Protein AF-0000000084986770 (afdb_homodimer)

Nearest PDB structures (foldseek):
  6k0w-assembly1_D  TM=6.424E-01  e=1.801E-16  Helicobacter pylori 26695
  6k0w-assembly2_A  TM=5.191E-01  e=4.218E-20  Helicobacter pylori 26695
  4zcf-assembly1_B  TM=5.330E-01  e=3.268E-19  Escherichia coli
  7dsu-assembly1_B  TM=6.074E-01  e=6.115E-17  Mycoplasmopsis bovis
  6k0w-assembly2_C  TM=5.491E-01  e=3.367E-16  Helicobacter pylori 26695

pLDDT: mean 84.01, std 16.15, range [20.0, 98.94]

Sequence (1346 aa):
MTPEQRQRIIEILLSGGEVAPEWSRILFPPEKREYELVYQGKEREEDIIANTLAVPLQPVRTFNKNGVTWHNKLIFGDNLQAMKTLLEMKRRGELCNADGTSGIRLVYIDPPFATRQEFQGAQDQKAYQDKIYGATFIEFLRKRLILIRDLLSDNGLLYVHLDYRKSHYIKVILDEIFGEQNFMNEVAWCYGERELATRHWNRKHDNILVYAKNFKSDQHVFNWKEAAGQYSQGTLAKYEHIDEDGRKFQLRGRNVKGSPWRGKHGIPLDVEAANPEWVYRDYFDTKEGIRPRDWWSDIPFLNRASSDRYDYPSAKNPALLNRIIKVSSNIGDLVMDAFAGSGTTCAVAEKLNRRWIGIDCGKLAIYTIQKRMLNLSEKGKALKAKPFTLYNAGLYDFARLKELPWSDWRRFALTLFSCQSAPQRIGGIQFDGTLKASPVIIFDHRKGNGATVSEETLRSIHEAAGSKVGTRIFIIAPAMAFDFQQDYIQIGEVRYYALRVPYSIIHELHQRDFLALKQPTDEMAVNDTVDAVGFDFIKTPELEYAVGRGNPEGELLEQAFIRIDTFFSEAAVREPMRKRGNRETLSMVMLDYDYDAENDVFDLDEVFYAEAIEGAAWEVRFPANRPGEKVMAVFLDIYGNEARVVIPAAHFALEKLEKRNGSPIAKTEAKRAMTPEQRQRIIEILLSGGEVAPEWSRILFPPEKREYELVYQGKEREEDIIANTLAVPLQPVRTFNKNGVTWHNKLIFGDNLQAMKTLLEMKRRGELCNADGTSGIRLVYIDPPFATRQEFQGAQDQKAYQDKIYGATFIEFLRKRLILIRDLLSDNGLLYVHLDYRKSHYIKVILDEIFGEQNFMNEVAWCYGERELATRHWNRKHDNILVYAKNFKSDQHVFNWKEAAGQYSQGTLAKYEHIDEDGRKFQLRGRNVKGSPWRGKHGIPLDVEAANPEWVYRDYFDTKEGIRPRDWWSDIPFLNRASSDRYDYPSAKNPALLNRIIKVSSNIGDLVMDAFAGSGTTCAVAEKLNRRWIGIDCGKLAIYTIQKRMLNLSEKGKALKAKPFTLYNAGLYDFARLKELPWSDWRRFALTLFSCQSAPQRIGGIQFDGTLKASPVIIFDHRKGNGATVSEETLRSIHEAAGSKVGTRIFIIAPAMAFDFQQDYIQIGEVRYYALRVPYSIIHELHQRDFLALKQPTDEMAVNDTVDAVGFDFIKTPELEYAVGRGNPEGELLEQAFIRIDTFFSEAAVREPMRKRGNRETLSMVMLDYDYDAENDVFDLDEVFYAEAIEGAAWEVRFPANRPGEKVMAVFLDIYGNEARVVIPAAHFALEKLEKRNGSPIAKTEAKRA

Organism: Nitrosospira multiformis (strain ATCC 25196 / NCIMB 11849 / C 71) (NCBI:txid323848)

Secondary structure (DSSP, 8-state):
--HHHHHHHHHHHHTTPPPPTHHHHHHS---S-SEEEEETTPPPHHHHHHHSPPPP-EEEEEES--S-S--EEEEEE-HHHHHHHHHHHHHTT--B-TTS-BSEEEEEE-PPP---S----SSS---------THHHHHHHHHHHHHHHHHEEEEEEEEEEE-TTTHHHHHHHHHHHH-GGGEEEEEEEE-------SSS-B--EEEEEEEESSGGGT-S---GGGGPBPPPHHHHHH--EE-TTS-EEEEEE---TT-TTTT-SS--THHHHH-GGGEEEEEGGG---BPPBSEE-SSPPPPTT-GGGTT-TTPPPHHHHHHHHHHH--TT-EEEETT-TT-HHHHHHHHTT-EEEEEES-HHHHHHHHHHHHT-EETTEE-PPPPEEEEEESEE-HHHHTTS-HHHHHHHHHHHTT-EEEEEEETTEEEEEEETTEEEEE--TTSTTT--B-HHHHHHHIIIIITTS-SEEEEEEEGGGBS--SSEEEETTEEEEEEEES----TTT-SS--B-----SSGGGTT-----BS-EE--PPEEEEEEEEE--TT-SS-EEEEEEEEEE---SS---S----TTTTEEEEEEETT-BTTTTB----EEEEHHHHHHTTTEEEEETTS--SEEEEEEEETTS-EEEEEEETHHHHSS-EEEESSS----------/--HHHHHHHHHHHHTTPPPPTHHHHHHS---S-SEEEEETTPPPHHHHHHHSPPPP-EEEEEES--S-S--EEEEEE-HHHHHHHHHHHHHTT--B-TTS-BSEEEEEE-PPP---S----SS----------THHHHHHHHHHHHHHHHHEEEEEEEEEEE-TTTHHHHHHHHHHHH-GGGEEEEEEEE-------SSS-B--EEEEEEEESSGGGT-S---GGGGPBPPPHHHHHH--EE-TTS-EEEEEE---TT-TTTT-SS--THHHHH-GGGEEEEEGGG---BPPBSEE-SSPPPPTT-GGGTT-TTPPPHHHHHHHHHHH--TT-EEEETT-TT-HHHHHHHHTT-EEEEEES-HHHHHHHHHHHHT-EETTEE-PPPPEEEEEESEE-HHHHTTS-HHHHHHHHHHHTT-EEEEEEETTEEEEEEETTEEEEE--TTSTTT--B-HHHHHHHIIIIITTS-SEEEEEEEGGGBS--SSEEEETTEEEEEEEES----TTT-SS--B-----SSGGGTT-----BS-EE--PPEEEEEEEEE--TT-SS-EEEEEEEEEE---SS---S----TTTTEEEEEEETT-BTTTTB----EEEEHHHHHHTTTEEEEETTS--SEEEEEEEETTS-EEEEEEEGGGGTSS-EEEESSS----------

Foldseek 3Di:
DDPVLVVVVVVCVVVVHDDDPVCCCVVCVDPPPPDDDDDPPADDLVCLLVQQAAADWAFDDKPPDDPDDDFFEEEAAQLLNPLSNLLVCLVVLNAAFPVGFTAFAEEEEEAFAQDDPPPPDDDDDPPPPVFQHDPSVLNLVLSNVLSNLSRHTQQHKYKYKYFDPCVVVNVSSNCVRQNPVQWDDKFKEFADDDADDDPDDGRGIIIITMGHSDVPVVRFFFAQLLVFAADDPVVVVLQPDADPVRWTWWKAFDCDPPDPRHGHTRDDPVCCVVPVVGIDTGTPVPDSHHGDDRYHHPQYADDCPDVQCLNFPRDGGLVVLLSVDVGGHDARGEYEYSDCGLNSNVLSCQVRNYRYYYYDNAPVNSLNNVLCQPAPDDPRHGDHGHMHTYIYTFAAAVVVLLVDPPVVNLVSQCSQLVFDQDWDDALNDIFGTDDPNFTEAEDDCPPDDLAADEPVVVVVVCVRGVVPTDQEYEYEDAPVRYPDDDQWDDDPSHTYGYQHPVGDDPCVRRVDAFAFAFYAQDSVCRSGDTDTGHHFYADAWWWKKKWAKDADVPRPAIKIKIATDFTDDDTPRDDDDDRQDTLRFWAKKFKDQEQDPPVRRRNTDDIGGSVNCVVVNRMDIDGLPSHDQKMKMWTATGRGHTDIDIDGSVSHHDHIDIDTPDDDPDDDDDPPD/DDPVLVVVVVVCVVVVHDDDPVCCCVVCVPPPDPDDDDDPPADDLVCLLVQQAAADWAFDDKPPDDPDPDFFEEEAAQLLNPLSNLLVCLVVLNAAFPVGFTAFAEEEEEAFAQDDPPPPDDDDDPPPPVFQHDPSVLNLVLSNVLSNLSRHTQQHKYKYKYFDPCVVVNVSSNCVRQNPVQWDDKFKEFADDDADDDPDDGRGIIIITMGHSDVPVVRFFFAQLLVFAADDPVVVVLQVDADPVRWTWWKAFDCDPPDPRHGHTRDDPVCCVVPVVGIDTGTPVPDSHHGDDRYHHPQYADDCPDVQCLNFPRDGGLVVLLSVDVGGHAARGEYEYSDCGLNSNVLSCQVRNYRYYYYDNAPVNSLNNVLCQPQPDDPRHGDHGDMHTYIYTFAAAVVVLLVDPPVVNLVSQCSQLVFDQDWDDALNDTFGTDDPNFTEAEDNCPPDDLAADEPVVVVVVCVRGVVPTDQEYEYEDAPVRYPDDDQWDDDPSHTYGYQHPVGDDPVVRRVDAFAFAFYAQDSVCRSGDTDTGHHFYADAWWWKKKWAKDADVPRPAIKIKIATDFTDDDTPRCDDDDRQDTLRFWAKKFKDQEQDPVVRRRNTDDMGGSVNCVVVNRMDIDGLPSHDQKMKMWTATGRGHTDIDIDGSVSHHDHIQIDTSDDRPPPPPDDPD

Solvent-accessible surface area (backbone atoms only — not comparable to full-atom values): 74002 Å² total; per-residue (Å²): 118,50,73,66,52,49,52,48,50,44,50,35,59,73,69,66,48,84,64,58,67,74,48,42,51,61,61,37,53,71,62,90,61,56,63,46,81,45,44,70,85,68,71,56,68,69,53,52,64,69,66,53,59,38,34,45,72,43,80,73,49,72,42,61,80,78,83,65,86,77,55,32,39,39,35,42,21,38,46,61,30,43,48,45,32,49,43,54,36,33,75,72,63,74,31,52,25,64,87,63,49,54,23,31,32,25,38,43,35,52,64,57,76,73,59,79,78,67,80,65,73,88,91,70,90,66,79,70,70,77,68,54,39,71,37,50,34,53,45,58,49,48,58,43,49,53,52,48,62,70,36,34,12,68,44,10,39,38,39,41,44,33,52,82,88,52,42,40,60,50,47,55,48,46,29,70,71,58,33,65,80,16,56,66,42,68,29,38,45,29,41,75,75,90,54,78,50,61,77,51,56,22,87,35,57,34,42,30,43,31,34,28,64,37,45,85,72,68,62,46,53,45,38,45,70,74,52,35,37,78,75,51,70,71,58,56,58,44,40,70,44,64,50,99,86,67,47,39,22,24,33,29,27,35,91,44,88,88,47,93,43,43,74,38,71,64,46,62,72,68,46,47,77,74,39,50,86,46,39,44,80,49,53,54,88,76,57,76,54,39,47,34,55,25,59,41,70,85,57,60,64,62,56,91,83,40,72,81,28,68,89,34,88,84,36,65,41,57,68,58,50,44,49,53,48,51,22,35,44,54,70,46,20,29,36,36,20,60,42,25,50,52,23,48,62,50,52,45,32,48,76,62,47,25,39,36,37,33,19,28,61,38,66,68,31,52,43,38,26,51,38,46,46,74,62,30,63,57,97,87,36,82,40,81,54,73,31,30,30,38,24,29,24,37,55,37,56,60,76,60,50,71,68,41,54,66,71,56,37,52,52,41,53,32,29,63,69,65,33,46,85,50,69,45,73,48,60,85,41,74,30,47,16,27,45,96,88,24,47,24,34,69,58,66,75,75,59,74,89,81,63,53,54,34,73,64,54,49,49,53,48,36,75,44,26,41,89,78,47,68,55,44,38,39,36,36,32,47,49,86,34,42,73,65,87,60,60,53,49,74,58,91,76,28,35,39,33,55,48,33,45,78,75,65,88,51,71,92,75,44,94,61,79,58,34,74,52,65,39,42,37,42,79,85,42,65,54,56,86,69,83,44,33,72,66,42,57,64,48,68,38,48,49,26,35,31,32,17,54,50,56,58,90,91,48,91,59,60,24,24,36,42,33,61,74,39,35,42,72,73,69,77,53,78,59,84,81,72,81,75,55,80,49,63,44,44,6,32,38,37,32,15,38,64,42,43,74,89,75,68,52,84,49,71,71,47,76,46,34,31,57,63,24,56,76,44,79,31,32,50,71,45,62,56,82,63,52,48,67,26,27,32,40,36,43,29,29,29,65,70,27,54,34,78,44,78,42,54,39,69,51,34,78,36,74,83,44,81,47,52,78,72,81,85,84,80,86,77,90,80,82,85,128,118,50,73,66,54,50,52,49,50,44,50,37,59,71,68,67,50,86,62,57,68,72,48,42,52,60,60,38,54,70,61,93,60,56,64,46,82,45,44,70,86,68,72,55,68,69,52,52,64,69,67,53,59,39,35,46,73,43,78,73,49,72,44,61,79,78,82,66,86,75,54,31,39,39,35,41,22,39,44,60,30,42,47,45,31,49,43,52,36,35,75,71,63,73,30,52,25,64,87,63,49,54,22,30,32,26,37,44,37,52,63,56,76,73,59,76,78,67,80,66,72,88,90,72,90,64,78,70,69,79,69,53,38,73,36,50,36,52,45,58,51,48,59,42,50,53,53,47,60,70,34,36,14,69,45,9,40,38,38,42,42,33,52,82,86,52,42,39,62,50,48,56,49,45,30,69,71,57,33,66,80,15,58,66,44,68,30,38,46,30,41,74,77,89,55,76,50,63,78,51,58,22,86,36,57,34,43,29,43,29,34,27,65,36,45,86,72,68,61,45,52,44,38,45,70,74,53,35,38,78,75,49,72,72,59,55,58,47,41,68,44,63,51,99,86,67,48,40,20,22,33,27,26,34,91,45,88,87,48,92,43,44,74,38,70,64,47,63,70,67,46,45,77,73,40,50,86,46,39,46,79,49,53,53,89,75,58,76,54,38,45,32,56,24,61,40,68,88,56,61,63,62,55,90,84,39,74,81,28,68,88,34,87,84,37,62,41,56,67,57,49,44,48,53,49,51,22,36,44,54,71,46,20,30,36,35,21,62,44,28,49,53,24,48,62,51,51,44,31,49,76,61,47,24,38,35,38,34,20,28,60,38,66,67,30,52,43,38,26,52,37,47,45,75,61,30,62,56,97,86,36,81,40,82,53,73,29,30,30,39,23,30,25,36,54,38,58,60,77,60,50,72,65,41,54,65,72,56,36,51,50,41,53,32,30,62,69,66,33,45,85,50,68,46,72,45,59,86,39,74,30,48,18,27,46,96,88,24,46,23,32,69,59,66,75,74,58,72,90,82,62,54,52,36,72,65,53,49,49,53,48,35,74,44,26,42,87,78,48,69,55,44,37,39,36,37,33,46,50,88,34,40,75,64,86,62,61,53,50,75,58,89,78,27,34,39,33,55,46,33,46,76,74,65,88,51,70,91,76,44,90,62,79,59,34,73,50,64,42,42,38,42,80,85,41,66,55,54,86,68,83,46,33,72,65,43,55,64,47,68,37,46,46,26,34,30,31,17,54,50,56,58,93,89,48,89,59,60,23,25,36,42,32,59,74,39,36,44,72,72,71,76,54,79,59,84,81,71,83,76,55,80,48,64,44,44,6,31,40,37,31,14,38,64,42,43,74,89,75,67,53,84,48,70,70,45,78,44,34,30,57,61,24,57,74,45,79,31,32,51,71,45,60,57,81,62,52,48,68,26,27,32,39,38,42,28,30,29,63,70,28,53,31,76,45,79,40,54,39,70,53,34,76,37,73,82,44,81,45,49,80,74,77,82,83,78,79,74,77,80,70,91,116

Structure (mmCIF, N/CA/C/O backbone):
data_AF-0000000084986770-model_v1
#
loop_
_entity.id
_entity.type
_entity.pdbx_description
1 polymer 'site-specific DNA-methyltransferase (adenine-specific)'
#
loop_
_atom_site.group_PDB
_atom_site.id
_atom_site.type_symbol
_atom_site.label_atom_id
_atom_site.label_alt_id
_atom_site.label_comp_id
_atom_site.label_asym_id
_atom_site.label_entity_id
_atom_site.label_seq_id
_atom_site.pdbx_PDB_ins_code
_atom_site.Cartn_x
_atom_site.Cartn_y
_atom_site.Cartn_z
_atom_site.occupancy
_atom_site.B_iso_or_equiv
_atom_site.auth_seq_id
_atom_site.auth_comp_id
_atom_site.auth_asym_id
_atom_site.auth_atom_id
_atom_site.pdbx_PDB_model_num
ATOM 1 N N . MET A 1 1 ? -18.609 18.75 -25.812 1 57.44 1 MET A N 1
ATOM 2 C CA . MET A 1 1 ? -17.781 19.594 -26.672 1 57.44 1 MET A CA 1
ATOM 3 C C . MET A 1 1 ? -18.609 20.719 -27.281 1 57.44 1 MET A C 1
ATOM 5 O O . MET A 1 1 ? -19.703 20.484 -27.812 1 57.44 1 MET A O 1
ATOM 9 N N . THR A 1 2 ? -18.141 21.875 -27.078 1 67.69 2 THR A N 1
ATOM 10 C CA . THR A 1 2 ? -18.844 23 -27.688 1 67.69 2 THR A CA 1
ATOM 11 C C . THR A 1 2 ? -18.641 23.016 -29.188 1 67.69 2 THR A C 1
ATOM 13 O O . THR A 1 2 ? -17.688 22.422 -29.703 1 67.69 2 THR A O 1
ATOM 16 N N . PRO A 1 3 ? -19.609 23.656 -29.844 1 71.38 3 PRO A N 1
ATOM 17 C CA . PRO A 1 3 ? -19.438 23.781 -31.297 1 71.38 3 PRO A CA 1
ATOM 18 C C . PRO A 1 3 ? -18.125 24.453 -31.688 1 71.38 3 PRO A C 1
ATOM 20 O O . PRO A 1 3 ? -17.516 24.078 -32.688 1 71.38 3 PRO A O 1
ATOM 23 N N . GLU A 1 4 ? -17.719 25.266 -30.953 1 71.31 4 GLU A N 1
ATOM 24 C CA . GLU A 1 4 ? -16.453 25.938 -31.203 1 71.31 4 GLU A CA 1
ATOM 25 C C . GLU A 1 4 ? -15.273 24.984 -30.969 1 71.31 4 GLU A C 1
ATOM 27 O O . GLU A 1 4 ? -14.328 24.969 -31.766 1 71.31 4 GLU A O 1
ATOM 32 N N . GLN A 1 5 ? -15.375 24.156 -29.953 1 71.94 5 GLN A N 1
ATOM 33 C CA . GLN A 1 5 ? -14.352 23.156 -29.672 1 71.94 5 GLN A CA 1
ATOM 34 C C . GLN A 1 5 ? -14.289 22.109 -30.781 1 71.94 5 GLN A C 1
ATOM 36 O O . GLN A 1 5 ? -13.203 21.703 -31.203 1 71.94 5 GLN A O 1
ATOM 41 N N . ARG A 1 6 ? -15.477 21.812 -31.125 1 75.62 6 ARG A N 1
ATOM 42 C CA . ARG A 1 6 ? -15.594 20.828 -32.219 1 75.62 6 ARG A CA 1
ATOM 43 C C . ARG A 1 6 ? -14.953 21.359 -33.5 1 75.62 6 ARG A C 1
ATOM 45 O O . ARG A 1 6 ? -14.195 20.641 -34.156 1 75.62 6 ARG A O 1
ATOM 52 N N . GLN A 1 7 ? -15.273 22.594 -33.844 1 77.06 7 GLN A N 1
ATOM 53 C CA . GLN A 1 7 ? -14.695 23.219 -35.031 1 77.06 7 GLN A CA 1
ATOM 54 C C . GLN A 1 7 ? -13.18 23.344 -34.906 1 77.06 7 GLN A C 1
ATOM 56 O O . GLN A 1 7 ? -12.445 23.094 -35.844 1 77.06 7 GLN A O 1
ATOM 61 N N . ARG A 1 8 ? -12.734 23.578 -33.75 1 78.31 8 ARG A N 1
ATOM 62 C CA . ARG A 1 8 ? -11.305 23.781 -33.531 1 78.31 8 ARG A CA 1
ATOM 63 C C . ARG A 1 8 ? -10.547 22.469 -33.656 1 78.31 8 ARG A C 1
ATOM 65 O O . ARG A 1 8 ? -9.484 22.422 -34.281 1 78.31 8 ARG A O 1
ATOM 72 N N . ILE A 1 9 ? -11.117 21.469 -33.125 1 77.62 9 ILE A N 1
ATOM 73 C CA . ILE A 1 9 ? -10.383 20.203 -33.188 1 77.62 9 ILE A CA 1
ATOM 74 C C . ILE A 1 9 ? -10.43 19.672 -34.625 1 77.62 9 ILE A C 1
ATOM 76 O O . ILE A 1 9 ? -9.453 19.094 -35.125 1 77.62 9 ILE A O 1
ATOM 80 N N . ILE A 1 10 ? -11.469 19.906 -35.281 1 77.94 10 ILE A N 1
ATOM 81 C CA . ILE A 1 10 ? -11.57 19.5 -36.688 1 77.94 10 ILE A CA 1
ATOM 82 C C . ILE A 1 10 ? -10.547 20.281 -37.5 1 77.94 10 ILE A C 1
ATOM 84 O O . ILE A 1 10 ? -9.867 19.688 -38.375 1 77.94 10 ILE A O 1
ATOM 88 N N . GLU A 1 11 ? -10.383 21.484 -37.219 1 78.56 11 GLU A N 1
ATOM 89 C CA . GLU A 1 11 ? -9.398 22.297 -37.938 1 78.56 11 GLU A CA 1
ATOM 90 C C . GLU A 1 11 ? -7.98 21.812 -37.688 1 78.56 11 GLU A C 1
ATOM 92 O O . GLU A 1 11 ? -7.16 21.75 -38.594 1 78.56 11 GLU A O 1
ATOM 97 N N . ILE A 1 12 ? -7.742 21.438 -36.406 1 78.5 12 ILE A N 1
ATOM 98 C CA . ILE A 1 12 ? -6.43 20.906 -36.062 1 78.5 12 ILE A CA 1
ATOM 99 C C . ILE A 1 12 ? -6.168 19.609 -36.812 1 78.5 12 ILE A C 1
ATOM 101 O O . ILE A 1 12 ? -5.09 19.422 -37.375 1 78.5 12 ILE A O 1
ATOM 105 N N . LEU A 1 13 ? -7.148 18.766 -36.875 1 77 13 LEU A N 1
ATOM 106 C CA . LEU A 1 13 ? -7.02 17.453 -37.5 1 77 13 LEU A CA 1
ATOM 107 C C . LEU A 1 13 ? -6.898 17.594 -39 1 77 13 LEU A C 1
ATOM 109 O O . LEU A 1 13 ? -6.125 16.859 -39.625 1 77 13 LEU A O 1
ATOM 113 N N . LEU A 1 14 ? -7.512 18.562 -39.562 1 75.69 14 LEU A N 1
ATOM 114 C CA . LEU A 1 14 ? -7.465 18.797 -41 1 75.69 14 LEU A CA 1
ATOM 115 C C . LEU A 1 14 ? -6.117 19.391 -41.438 1 75.69 14 LEU A C 1
ATOM 117 O O . LEU A 1 14 ? -5.605 19.078 -42.5 1 75.69 14 LEU A O 1
ATOM 121 N N . SER A 1 15 ? -5.621 20.109 -40.562 1 73.81 15 SER A N 1
ATOM 122 C CA . SER A 1 15 ? -4.352 20.766 -40.875 1 73.81 15 SER A CA 1
ATOM 123 C C . SER A 1 15 ? -3.172 19.844 -40.562 1 73.81 15 SER A C 1
ATOM 125 O O . SER A 1 15 ? -2.023 20.188 -40.844 1 73.81 15 SER A O 1
ATOM 127 N N . GLY A 1 16 ? -3.48 18.781 -40 1 70.81 16 GLY A N 1
ATOM 128 C CA . GLY A 1 16 ? -2.43 17.844 -39.625 1 70.81 16 GLY A CA 1
ATOM 129 C C . GLY A 1 16 ? -1.653 18.25 -38.406 1 70.81 16 GLY A C 1
ATOM 130 O O . GLY A 1 16 ? -0.498 17.859 -38.219 1 70.81 16 GLY A O 1
ATOM 131 N N . GLY A 1 17 ? -2.193 19.125 -37.688 1 65.69 17 GLY A N 1
ATOM 132 C CA . GLY A 1 17 ? -1.524 19.609 -36.469 1 65.69 17 GLY A CA 1
ATOM 133 C C . GLY A 1 17 ? -1.615 18.656 -35.312 1 65.69 17 GLY A C 1
ATOM 134 O O . GLY A 1 17 ? -2.41 17.703 -35.344 1 65.69 17 GLY A O 1
ATOM 135 N N . GLU A 1 18 ? -0.761 18.875 -34.219 1 66.38 18 GLU A N 1
ATOM 136 C CA . GLU A 1 18 ? -0.762 18.062 -33.031 1 66.38 18 GLU A CA 1
ATOM 137 C C . GLU A 1 18 ? -1.895 18.484 -32.094 1 66.38 18 GLU A C 1
ATOM 139 O O . GLU A 1 18 ? -2.104 19.672 -31.844 1 66.38 18 GLU A O 1
ATOM 144 N N . VAL A 1 19 ? -2.777 17.438 -31.844 1 69.44 19 VAL A N 1
ATOM 145 C CA . VAL A 1 19 ? -3.848 17.703 -30.891 1 69.44 19 VAL A CA 1
ATOM 146 C C . VAL A 1 19 ? -3.268 17.797 -29.469 1 69.44 19 VAL A C 1
ATOM 148 O O . VAL A 1 19 ? -2.625 16.844 -29 1 69.44 19 VAL A O 1
ATOM 151 N N . ALA A 1 20 ? -3.467 18.859 -28.875 1 64.25 20 ALA A N 1
ATOM 152 C CA . ALA A 1 20 ? -2.957 19.078 -27.516 1 64.25 20 ALA A CA 1
ATOM 153 C C . ALA A 1 20 ? -3.588 18.109 -26.531 1 64.25 20 ALA A C 1
ATOM 155 O O . ALA A 1 20 ? -4.746 17.719 -26.688 1 64.25 20 ALA A O 1
ATOM 156 N N . PRO A 1 21 ? -2.891 17.641 -25.531 1 58.56 21 PRO A N 1
ATOM 157 C CA . PRO A 1 21 ? -3.375 16.625 -24.578 1 58.56 21 PRO A CA 1
ATOM 158 C C . PRO A 1 21 ? -4.641 17.062 -23.859 1 58.56 21 PRO A C 1
ATOM 160 O O . PRO A 1 21 ? -5.441 16.219 -23.438 1 58.56 21 PRO A O 1
ATOM 163 N N . GLU A 1 22 ? -4.855 18.312 -23.797 1 59.66 22 GLU A N 1
ATOM 164 C CA . GLU A 1 22 ? -6.039 18.828 -23.125 1 59.66 22 GLU A CA 1
ATOM 165 C C . GLU A 1 22 ? -7.32 18.391 -23.828 1 59.66 22 GLU A C 1
ATOM 167 O O . GLU A 1 22 ? -8.375 18.266 -23.203 1 59.66 22 GLU A O 1
ATOM 172 N N . TRP A 1 23 ? -7.199 18.141 -25.078 1 63.34 23 TRP A N 1
ATOM 173 C CA . TRP A 1 23 ? -8.359 17.75 -25.875 1 63.34 23 TRP A CA 1
ATOM 174 C C . TRP A 1 23 ? -8.797 16.328 -25.531 1 63.34 23 TRP A C 1
ATOM 176 O O . TRP A 1 23 ? -9.938 15.953 -25.797 1 63.34 23 TRP A O 1
ATOM 186 N N . SER A 1 24 ? -7.938 15.523 -25.062 1 61.16 24 SER A N 1
ATOM 187 C CA . SER A 1 24 ? -8.281 14.156 -24.719 1 61.16 24 SER A CA 1
ATOM 188 C C . SER A 1 24 ? -9.461 14.117 -23.734 1 61.16 24 SER A C 1
ATOM 190 O O . SER A 1 24 ? -10.391 13.32 -23.922 1 61.16 24 SER A O 1
ATOM 192 N N . ARG A 1 25 ? -9.43 14.984 -22.844 1 55.53 25 ARG A N 1
ATOM 193 C CA . ARG A 1 25 ? -10.492 15.031 -21.844 1 55.53 25 ARG A CA 1
ATOM 194 C C . ARG A 1 25 ? -11.789 15.547 -22.469 1 55.53 25 ARG A C 1
ATOM 196 O O . ARG A 1 25 ? -12.883 15.18 -22.031 1 55.53 25 ARG A O 1
ATOM 203 N N . ILE A 1 26 ? -11.664 16.406 -23.266 1 60.06 26 ILE A N 1
ATOM 204 C CA . ILE A 1 26 ? -12.82 17.016 -23.922 1 60.06 26 ILE A CA 1
ATOM 205 C C . ILE A 1 26 ? -13.469 15.992 -24.859 1 60.06 26 ILE A C 1
ATOM 207 O O . ILE A 1 26 ? -14.695 15.875 -24.891 1 60.06 26 ILE A O 1
ATOM 211 N N . LEU A 1 27 ? -12.641 15.266 -25.562 1 60.88 27 LEU A N 1
ATOM 212 C CA . LEU A 1 27 ? -13.117 14.312 -26.562 1 60.88 27 LEU A CA 1
ATOM 213 C C . LEU A 1 27 ? -13.562 13.016 -25.891 1 60.88 27 LEU A C 1
ATOM 215 O O . LEU A 1 27 ? -14.453 12.328 -26.406 1 60.88 27 LEU A O 1
ATOM 219 N N . PHE A 1 28 ? -12.891 12.617 -24.938 1 51.09 28 PHE A N 1
ATOM 220 C CA . PHE A 1 28 ? -13.141 11.375 -24.219 1 51.09 28 PHE A CA 1
ATOM 221 C C . PHE A 1 28 ? -13.359 11.633 -22.734 1 51.09 28 PHE A C 1
ATOM 223 O O . PHE A 1 28 ? -12.461 11.398 -21.922 1 51.09 28 PHE A O 1
ATOM 230 N N . PRO A 1 29 ? -14.43 12.234 -22.594 1 46.84 29 PRO A N 1
ATOM 231 C CA . PRO A 1 29 ? -14.672 12.445 -21.156 1 46.84 29 PRO A CA 1
ATOM 232 C C . PRO A 1 29 ? -14.617 11.148 -20.359 1 46.84 29 PRO A C 1
ATOM 234 O O . PRO A 1 29 ? -15.039 10.102 -20.844 1 46.84 29 PRO A O 1
ATOM 237 N N . PRO A 1 30 ? -13.617 11.047 -19.547 1 42.69 30 PRO A N 1
ATOM 238 C CA . PRO A 1 30 ? -13.531 9.789 -18.797 1 42.69 30 PRO A CA 1
ATOM 239 C C . PRO A 1 30 ? -14.906 9.211 -18.469 1 42.69 30 PRO A C 1
ATOM 241 O O . PRO A 1 30 ? -15.852 9.953 -18.219 1 42.69 30 PRO A O 1
ATOM 244 N N . GLU A 1 31 ? -15.211 8.156 -19.094 1 42.38 31 GLU A N 1
ATOM 245 C CA . GLU A 1 31 ? -16.375 7.516 -18.469 1 42.38 31 GLU A CA 1
ATOM 246 C C . GLU A 1 31 ? -16.375 7.73 -16.969 1 42.38 31 GLU A C 1
ATOM 248 O O . GLU A 1 31 ? -15.344 8.039 -16.359 1 42.38 31 GLU A O 1
ATOM 253 N N . LYS A 1 32 ? -17.5 7.555 -16.297 1 44.69 32 LYS A N 1
ATOM 254 C CA . LYS A 1 32 ? -17.938 7.867 -14.945 1 44.69 32 LYS A CA 1
ATOM 255 C C . LYS A 1 32 ? -16.906 7.441 -13.906 1 44.69 32 LYS A C 1
ATOM 257 O O . LYS A 1 32 ? -17.156 7.484 -12.703 1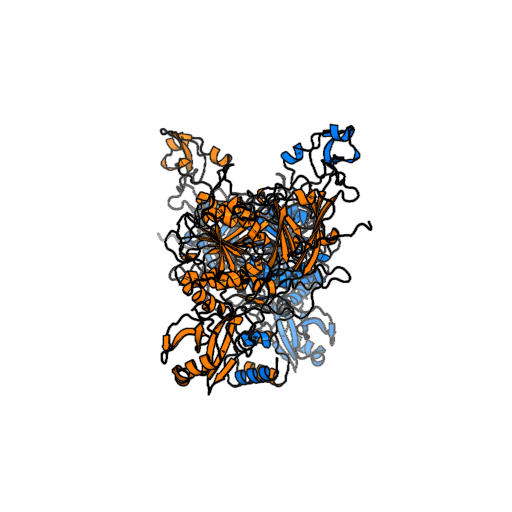 44.69 32 LYS A O 1
ATOM 262 N N . ARG A 1 33 ? -15.781 6.621 -14.461 1 55.03 33 ARG A N 1
ATOM 263 C CA . ARG A 1 33 ? -15 6.27 -13.281 1 55.03 33 ARG A CA 1
ATOM 264 C C . ARG A 1 33 ? -14.25 7.484 -12.734 1 55.03 33 ARG A C 1
ATOM 266 O O . ARG A 1 33 ? -13.75 8.305 -13.508 1 55.03 33 ARG A O 1
ATOM 273 N N . GLU A 1 34 ? -14.391 7.832 -11.445 1 64.62 34 GLU A N 1
ATOM 274 C CA . GLU A 1 34 ? -13.773 8.945 -10.727 1 64.62 34 GLU A CA 1
ATOM 275 C C . GLU A 1 34 ? -12.273 9.008 -10.977 1 64.62 34 GLU A C 1
ATOM 277 O O . GLU A 1 34 ? -11.719 10.086 -11.195 1 64.62 34 GLU A O 1
ATOM 282 N N . TYR A 1 35 ? -11.461 7.734 -11.164 1 80.56 35 TYR A N 1
ATOM 283 C CA . TYR A 1 35 ? -10.031 7.664 -11.469 1 80.56 35 TYR A CA 1
ATOM 284 C C . TYR A 1 35 ? -9.711 6.406 -12.258 1 80.56 35 TYR A C 1
ATOM 286 O O . TYR A 1 35 ? -10.391 5.387 -12.133 1 80.56 35 TYR A O 1
ATOM 294 N N . GLU A 1 36 ? -8.766 6.508 -13.258 1 84.88 36 GLU A N 1
ATOM 295 C CA . GLU A 1 36 ? -8.32 5.387 -14.078 1 84.88 36 GLU A CA 1
ATOM 296 C C . GLU A 1 36 ? -6.812 5.406 -14.273 1 84.88 36 GLU A C 1
ATOM 298 O O . GLU A 1 36 ? -6.223 6.469 -14.477 1 84.88 36 GLU A O 1
ATOM 303 N N . LEU A 1 37 ? -6.207 4.23 -14.07 1 91.12 37 LEU A N 1
ATOM 304 C CA . LEU A 1 37 ? -4.805 4.07 -14.438 1 91.12 37 LEU A CA 1
ATOM 305 C C . LEU A 1 37 ? -4.656 3.824 -15.938 1 91.12 37 LEU A C 1
ATOM 307 O O . LEU A 1 37 ? -5.164 2.83 -16.453 1 91.12 37 LEU A O 1
ATOM 311 N N . VAL A 1 38 ? -3.975 4.68 -16.656 1 86.06 38 VAL A N 1
ATOM 312 C CA . VAL A 1 38 ? -3.801 4.555 -18.094 1 86.06 38 VAL A CA 1
ATOM 313 C C . VAL A 1 38 ? -2.346 4.219 -18.422 1 86.06 38 VAL A C 1
ATOM 315 O O . VAL A 1 38 ? -1.43 4.723 -17.766 1 86.06 38 VAL A O 1
ATOM 318 N N . TYR A 1 39 ? -2.07 3.287 -19.297 1 84.44 39 TYR A N 1
ATOM 319 C CA . TYR A 1 39 ? -0.73 2.93 -19.734 1 84.44 39 TYR A CA 1
ATOM 320 C C . TYR A 1 39 ? -0.765 2.332 -21.141 1 84.44 39 TYR A C 1
ATOM 322 O O . TYR A 1 39 ? -1.823 1.919 -21.625 1 84.44 39 TYR A O 1
ATOM 330 N N . GLN A 1 40 ? 0.371 2.305 -21.734 1 77.62 40 GLN A N 1
ATOM 331 C CA . GLN A 1 40 ? 0.476 1.77 -23.094 1 77.62 40 GLN A CA 1
ATOM 332 C C . GLN A 1 40 ? 0.187 0.272 -23.109 1 77.62 40 GLN A C 1
ATOM 334 O O . GLN A 1 40 ? 0.688 -0.476 -22.266 1 77.62 40 GLN A O 1
ATOM 339 N N . GLY A 1 41 ? -0.732 -0.179 -24.062 1 78.75 41 GLY A N 1
ATOM 340 C CA . GLY A 1 41 ? -1.001 -1.599 -24.219 1 78.75 41 GLY A CA 1
ATOM 341 C C . GLY A 1 41 ? -2.211 -2.072 -23.438 1 78.75 41 GLY A C 1
ATOM 342 O O . GLY A 1 41 ? -2.572 -3.248 -23.484 1 78.75 41 GLY A O 1
ATOM 343 N N . LYS A 1 42 ? -2.766 -1.101 -22.734 1 87.06 42 LYS A N 1
ATOM 344 C CA . LYS A 1 42 ? -3.938 -1.487 -21.953 1 87.06 42 LYS A CA 1
ATOM 345 C C . LYS A 1 42 ? -5.105 -1.86 -22.875 1 87.06 42 LYS A C 1
ATOM 347 O O . LYS A 1 42 ? -5.609 -1.021 -23.625 1 87.06 42 LYS A O 1
ATOM 352 N N . GLU A 1 43 ? -5.629 -3.082 -22.828 1 87.44 43 GLU A N 1
ATOM 353 C CA . GLU A 1 43 ? -6.711 -3.6 -23.656 1 87.44 43 GLU A CA 1
ATOM 354 C C . GLU A 1 43 ? -8.062 -3.441 -22.969 1 87.44 43 GLU A C 1
ATOM 356 O O . GLU A 1 43 ? -8.125 -3.334 -21.734 1 87.44 43 GLU A O 1
ATOM 361 N N . ARG A 1 44 ? -9.078 -3.436 -23.844 1 86.81 44 ARG A N 1
ATOM 362 C CA . ARG A 1 44 ? -10.422 -3.463 -23.266 1 86.81 44 ARG A CA 1
ATOM 363 C C . ARG A 1 44 ? -10.727 -4.828 -22.656 1 86.81 44 ARG A C 1
ATOM 365 O O . ARG A 1 44 ? -10.305 -5.859 -23.188 1 86.81 44 ARG A O 1
ATOM 372 N N . GLU A 1 45 ? -11.453 -4.754 -21.578 1 89.06 45 GLU A N 1
ATOM 373 C CA . GLU A 1 45 ? -11.766 -5.992 -20.875 1 89.06 45 GLU A CA 1
ATOM 374 C C . GLU A 1 45 ? -12.477 -6.984 -21.797 1 89.06 45 GLU A C 1
ATOM 376 O O . GLU A 1 45 ? -12.156 -8.18 -21.797 1 89.06 45 GLU A O 1
ATOM 381 N N . GLU A 1 46 ? -13.414 -6.531 -22.609 1 84.62 46 GLU A N 1
ATOM 382 C CA . GLU A 1 46 ? -14.172 -7.391 -23.5 1 84.62 46 GLU A CA 1
ATOM 383 C C . GLU A 1 46 ? -13.258 -8.078 -24.516 1 84.62 46 GLU A C 1
ATOM 385 O O . GLU A 1 46 ? -13.469 -9.242 -24.859 1 84.62 46 GLU A O 1
ATOM 390 N N . ASP A 1 47 ? -12.297 -7.359 -24.922 1 85.56 47 ASP A N 1
ATOM 391 C CA . ASP A 1 47 ? -11.344 -7.902 -25.875 1 85.56 47 ASP A CA 1
ATOM 392 C C . ASP A 1 47 ? -10.461 -8.969 -25.234 1 85.56 47 ASP A C 1
ATOM 394 O O . ASP A 1 47 ? -10.125 -9.969 -25.859 1 85.56 47 ASP A O 1
ATOM 398 N N . ILE A 1 48 ? -10.117 -8.742 -24 1 89.19 48 ILE A N 1
ATOM 399 C CA . ILE A 1 48 ? -9.297 -9.703 -23.266 1 89.19 48 ILE A CA 1
ATOM 400 C C . ILE A 1 48 ? -10.039 -11.031 -23.156 1 89.19 48 ILE A C 1
ATOM 402 O O . ILE A 1 48 ? -9.477 -12.094 -23.453 1 89.19 48 ILE A O 1
ATOM 406 N N . ILE A 1 49 ? -11.258 -10.969 -22.781 1 88.38 49 ILE A N 1
ATOM 407 C CA . ILE A 1 49 ? -12.062 -12.172 -22.578 1 88.38 49 ILE A CA 1
ATOM 408 C C . ILE A 1 49 ? -12.281 -12.883 -23.922 1 88.38 49 ILE A C 1
ATOM 410 O O . ILE A 1 49 ? -12.133 -14.102 -24 1 88.38 49 ILE A O 1
ATOM 414 N N . ALA A 1 50 ? -12.531 -12.102 -24.938 1 81.19 50 ALA A N 1
ATOM 415 C CA . ALA A 1 50 ? -12.836 -12.664 -26.25 1 81.19 50 ALA A CA 1
ATOM 416 C C . ALA A 1 50 ? -11.578 -13.25 -26.906 1 81.19 50 ALA A C 1
ATOM 418 O O . ALA A 1 50 ? -11.648 -14.281 -27.578 1 81.19 50 ALA A O 1
ATOM 419 N N . ASN A 1 51 ? -10.508 -12.609 -26.656 1 79.31 51 ASN A N 1
ATOM 420 C CA . ASN A 1 51 ? -9.305 -12.961 -27.406 1 79.31 51 ASN A CA 1
ATOM 421 C C . ASN A 1 51 ? -8.484 -14.023 -26.672 1 79.31 51 ASN A C 1
ATOM 423 O O . ASN A 1 51 ? -7.578 -14.617 -27.266 1 79.31 51 ASN A O 1
ATOM 427 N N . THR A 1 52 ? -8.773 -14.266 -25.422 1 87.25 52 THR A N 1
ATOM 428 C CA . THR A 1 52 ? -8.062 -15.32 -24.703 1 87.25 52 THR A CA 1
ATOM 429 C C . THR A 1 52 ? -8.57 -16.703 -25.125 1 87.25 52 THR A C 1
ATOM 431 O O . THR A 1 52 ? -9.766 -16.984 -25.047 1 87.25 52 THR A O 1
ATOM 434 N N . LEU A 1 53 ? -7.625 -17.516 -25.594 1 81.69 53 LEU A N 1
ATOM 435 C CA . LEU A 1 53 ? -7.961 -18.844 -26.047 1 81.69 53 LEU A CA 1
ATOM 436 C C . LEU A 1 53 ? -8.086 -19.812 -24.875 1 81.69 53 LEU A C 1
ATOM 438 O O . LEU A 1 53 ? -7.211 -19.859 -24 1 81.69 53 LEU A O 1
ATOM 442 N N . ALA A 1 54 ? -9.195 -20.484 -24.828 1 84.62 54 ALA A N 1
ATOM 443 C CA . ALA A 1 54 ? -9.32 -21.594 -23.891 1 84.62 54 ALA A CA 1
ATOM 444 C C . ALA A 1 54 ? -8.617 -22.844 -24.406 1 84.62 54 ALA A C 1
ATOM 446 O O . ALA A 1 54 ? -9.008 -23.406 -25.438 1 84.62 54 ALA A O 1
ATOM 447 N N . VAL A 1 55 ? -7.625 -23.281 -23.703 1 85.38 55 VAL A N 1
ATOM 448 C CA . VAL A 1 55 ? -6.906 -24.484 -24.141 1 85.38 55 VAL A CA 1
ATOM 449 C C . VAL A 1 55 ? -7.422 -25.703 -23.375 1 85.38 55 VAL A C 1
ATOM 451 O O . VAL A 1 55 ? -7.648 -25.625 -22.172 1 85.38 55 VAL A O 1
ATOM 454 N N . PRO A 1 56 ? -7.633 -26.75 -24.141 1 88.06 56 PRO A N 1
ATOM 455 C CA . PRO A 1 56 ? -8.148 -27.938 -23.438 1 88.06 56 PRO A CA 1
ATOM 456 C C . PRO A 1 56 ? -7.145 -28.516 -22.438 1 88.06 56 PRO A C 1
ATOM 458 O O . PRO A 1 56 ? -5.934 -28.438 -22.656 1 88.06 56 PRO A O 1
ATOM 461 N N . LEU A 1 57 ? -7.656 -29.094 -21.391 1 91.88 57 LEU A N 1
ATOM 462 C CA . LEU A 1 57 ? -6.828 -29.781 -20.406 1 91.88 57 LEU A CA 1
ATOM 463 C C . LEU A 1 57 ? -6.641 -31.25 -20.797 1 91.88 57 LEU A C 1
ATOM 465 O O . LEU A 1 57 ? -7.613 -32 -20.844 1 91.88 57 LEU A O 1
ATOM 469 N N . GLN A 1 58 ? -5.441 -31.625 -21.109 1 91.25 58 GLN A N 1
ATOM 470 C CA . GLN A 1 58 ? -5.145 -33.031 -21.406 1 91.25 58 GLN A CA 1
ATOM 471 C C . GLN A 1 58 ? -4.648 -33.75 -20.172 1 91.25 58 GLN A C 1
ATOM 473 O O . GLN A 1 58 ? -3.568 -33.469 -19.656 1 91.25 58 GLN A O 1
ATOM 478 N N . PRO A 1 59 ? -5.367 -34.688 -19.641 1 92.06 59 PRO A N 1
ATOM 479 C CA . PRO A 1 59 ? -4.863 -35.438 -18.5 1 92.06 59 PRO A CA 1
ATOM 480 C C . PRO A 1 59 ? -3.576 -36.219 -18.812 1 92.06 59 PRO A C 1
ATOM 482 O O . PRO A 1 59 ? -3.473 -36.844 -19.859 1 92.06 59 PRO A O 1
ATOM 485 N N . VAL A 1 60 ? -2.641 -36.094 -17.984 1 92.19 60 VAL A N 1
ATOM 486 C CA . VAL A 1 60 ? -1.359 -36.781 -18.125 1 92.19 60 VAL A CA 1
ATOM 487 C C . VAL A 1 60 ? -1.334 -38 -17.219 1 92.19 60 VAL A C 1
ATOM 489 O O . VAL A 1 60 ? -1.004 -39.094 -17.672 1 92.19 60 VAL A O 1
ATOM 492 N N . ARG A 1 61 ? -1.666 -37.781 -16 1 91.69 61 ARG A N 1
ATOM 493 C CA . ARG A 1 61 ? -1.646 -38.844 -15 1 91.69 61 ARG A CA 1
ATOM 494 C C . ARG A 1 61 ? -2.518 -38.5 -13.797 1 91.69 61 ARG A C 1
ATOM 496 O O . ARG A 1 61 ? -2.57 -37.344 -13.391 1 91.69 61 ARG A O 1
ATOM 503 N N . THR A 1 62 ? -3.174 -39.5 -13.258 1 94.62 62 THR A N 1
ATOM 504 C CA . THR A 1 62 ? -3.924 -39.344 -12.016 1 94.62 62 THR A CA 1
ATOM 505 C C . THR A 1 62 ? -3.232 -40.094 -10.875 1 94.62 62 THR A C 1
ATOM 507 O O . THR A 1 62 ? -2.863 -41.25 -11.023 1 94.62 62 THR A O 1
ATOM 510 N N . PHE A 1 63 ? -3.068 -39.406 -9.836 1 94.88 63 PHE A N 1
ATOM 511 C CA . PHE A 1 63 ? -2.418 -40 -8.672 1 94.88 63 PHE A CA 1
ATOM 512 C C . PHE A 1 63 ? -3.438 -40.312 -7.582 1 94.88 63 PHE A C 1
ATOM 514 O O . PHE A 1 63 ? -4.43 -39.594 -7.426 1 94.88 63 PHE A O 1
ATOM 521 N N . ASN A 1 64 ? -3.285 -41.406 -6.832 1 92.75 64 ASN A N 1
ATOM 522 C CA . ASN A 1 64 ? -4.043 -41.812 -5.652 1 92.75 64 ASN A CA 1
ATOM 523 C C . ASN A 1 64 ? -5.523 -42 -5.977 1 92.75 64 ASN A C 1
ATOM 525 O O . ASN A 1 64 ? -6.391 -41.562 -5.223 1 92.75 64 ASN A O 1
ATOM 529 N N . LYS A 1 65 ? -5.75 -42.656 -7.035 1 91 65 LYS A N 1
ATOM 530 C CA . LYS A 1 65 ? -7.133 -42.875 -7.441 1 91 65 LYS A CA 1
ATOM 531 C C . LYS A 1 65 ? -7.879 -43.719 -6.395 1 91 65 LYS A C 1
ATOM 533 O O . LYS A 1 65 ? -7.328 -44.656 -5.832 1 91 65 LYS A O 1
ATOM 538 N N . ASN A 1 66 ? -9.133 -43.219 -6.027 1 88.75 66 ASN A N 1
ATOM 539 C CA . ASN A 1 66 ? -9.906 -43.938 -5.031 1 88.75 66 ASN A CA 1
ATOM 540 C C . ASN A 1 66 ? -11.398 -43.906 -5.355 1 88.75 66 ASN A C 1
ATOM 542 O O . ASN A 1 66 ? -12.234 -44.031 -4.457 1 88.75 66 ASN A O 1
ATOM 546 N N . GLY A 1 67 ? -11.797 -43.625 -6.527 1 87 67 GLY A N 1
ATOM 547 C CA . GLY A 1 67 ? -13.18 -43.75 -6.965 1 87 67 GLY A CA 1
ATOM 548 C C . GLY A 1 67 ? -13.977 -42.469 -6.816 1 87 67 GLY A C 1
ATOM 549 O O . GLY A 1 67 ? -15.125 -42.406 -7.254 1 87 67 GLY A O 1
ATOM 550 N N . VAL A 1 68 ? -13.398 -41.5 -6.23 1 84.69 68 VAL A N 1
ATOM 551 C CA . VAL A 1 68 ? -14.125 -40.25 -6.062 1 84.69 68 VAL A CA 1
ATOM 552 C C . VAL A 1 68 ? -14.234 -39.531 -7.402 1 84.69 68 VAL A C 1
ATOM 554 O O . VAL A 1 68 ? -13.438 -39.75 -8.312 1 84.69 68 VAL A O 1
ATOM 557 N N . THR A 1 69 ? -15.203 -38.719 -7.473 1 87.31 69 THR A N 1
ATOM 558 C CA . THR A 1 69 ? -15.492 -38.031 -8.727 1 87.31 69 THR A CA 1
ATOM 559 C C . THR A 1 69 ? -14.555 -36.844 -8.922 1 87.31 69 THR A C 1
ATOM 561 O O . THR A 1 69 ? -14.039 -36.625 -10.023 1 87.31 69 THR A O 1
ATOM 564 N N . TRP A 1 70 ? -14.352 -36.156 -7.816 1 93.56 70 TRP A N 1
ATOM 565 C CA . TRP A 1 70 ? -13.477 -35 -7.945 1 93.56 70 TRP A CA 1
ATOM 566 C C . TRP A 1 70 ? -12.016 -35.406 -7.793 1 93.56 70 TRP A C 1
ATOM 568 O O . TRP A 1 70 ? -11.641 -36.062 -6.828 1 93.56 70 TRP A O 1
ATOM 578 N N . HIS A 1 71 ? -11.227 -35 -8.727 1 96.56 71 HIS A N 1
ATOM 579 C CA . HIS A 1 71 ? -9.773 -35 -8.625 1 96.56 71 HIS A CA 1
ATOM 580 C C . HIS A 1 71 ? -9.195 -33.594 -8.578 1 96.56 71 HIS A C 1
ATOM 582 O O . HIS A 1 71 ? -9.492 -32.781 -9.445 1 96.56 71 HIS A O 1
ATOM 588 N N . ASN A 1 72 ? -8.414 -33.312 -7.48 1 98.38 72 ASN A N 1
ATOM 589 C CA . ASN A 1 72 ? -7.688 -32.062 -7.492 1 98.38 72 ASN A CA 1
ATOM 590 C C . ASN A 1 72 ? -6.887 -31.891 -8.781 1 98.38 72 ASN A C 1
ATOM 592 O O . ASN A 1 72 ? -6.539 -32.875 -9.438 1 98.38 72 ASN A O 1
ATOM 596 N N . LYS A 1 73 ? -6.691 -30.656 -9.188 1 98.56 73 LYS A N 1
ATOM 597 C CA . LYS A 1 73 ? -6.117 -30.438 -10.508 1 98.56 73 LYS A CA 1
ATOM 598 C C . LYS A 1 73 ? -4.762 -29.75 -10.414 1 98.56 73 LYS A C 1
ATOM 600 O O . LYS A 1 73 ? -4.645 -28.672 -9.82 1 98.56 73 LYS A O 1
ATOM 605 N N . LEU A 1 74 ? -3.746 -30.344 -10.852 1 98.62 74 LEU A N 1
ATOM 606 C CA . LEU A 1 74 ? -2.436 -29.75 -11.109 1 98.62 74 LEU A CA 1
ATOM 607 C C . LEU A 1 74 ? -2.236 -29.5 -12.602 1 98.62 74 LEU A C 1
ATOM 609 O O . LEU A 1 74 ? -2.139 -30.438 -13.391 1 98.62 74 LEU A O 1
ATOM 613 N N . ILE A 1 75 ? -2.172 -28.234 -13 1 98.12 75 ILE A N 1
ATOM 614 C CA . ILE A 1 75 ? -2.217 -27.891 -14.414 1 98.12 75 ILE A CA 1
ATOM 615 C C . ILE A 1 75 ? -0.88 -27.281 -14.836 1 98.12 75 ILE A C 1
ATOM 617 O O . ILE A 1 75 ? -0.468 -26.25 -14.312 1 98.12 75 ILE A O 1
ATOM 621 N N . PHE A 1 76 ? -0.202 -27.906 -15.742 1 96.44 76 PHE A N 1
ATOM 622 C CA . PHE A 1 76 ? 0.995 -27.375 -16.375 1 96.44 76 PHE A CA 1
ATOM 623 C C . PHE A 1 76 ? 0.629 -26.547 -17.609 1 96.44 76 PHE A C 1
ATOM 625 O O . PHE A 1 76 ? 0.082 -27.078 -18.578 1 96.44 76 PHE A O 1
ATOM 632 N N . GLY A 1 77 ? 0.905 -25.25 -17.578 1 94.25 77 GLY A N 1
ATOM 633 C CA . GLY A 1 77 ? 0.629 -24.391 -18.734 1 94.25 77 GLY A CA 1
ATOM 634 C C . GLY A 1 77 ? 0.484 -22.922 -18.359 1 94.25 77 GLY A C 1
ATOM 635 O O . GLY A 1 77 ? 0.68 -22.562 -17.203 1 94.25 77 GLY A O 1
ATOM 636 N N . ASP A 1 78 ? 0.192 -22.125 -19.375 1 92.38 78 ASP A N 1
ATOM 637 C CA . ASP A 1 78 ? -0.07 -20.703 -19.156 1 92.38 78 ASP A CA 1
ATOM 638 C C . ASP A 1 78 ? -1.336 -20.5 -18.328 1 92.38 78 ASP A C 1
ATOM 640 O O . ASP A 1 78 ? -2.385 -21.078 -18.625 1 92.38 78 ASP A O 1
ATOM 644 N N . ASN A 1 79 ? -1.137 -19.75 -17.266 1 96.06 79 ASN A N 1
ATOM 645 C CA . ASN A 1 79 ? -2.252 -19.641 -16.328 1 96.06 79 ASN A CA 1
ATOM 646 C C . ASN A 1 79 ? -3.426 -18.875 -16.938 1 96.06 79 ASN A C 1
ATOM 648 O O . ASN A 1 79 ? -4.578 -19.109 -16.578 1 96.06 79 ASN A O 1
ATOM 652 N N . LEU A 1 80 ? -3.201 -17.938 -17.891 1 95 80 LEU A N 1
ATOM 653 C CA . LEU A 1 80 ? -4.289 -17.188 -18.516 1 95 80 LEU A CA 1
ATOM 654 C C . LEU A 1 80 ? -5.188 -18.125 -19.328 1 95 80 LEU A C 1
ATOM 656 O O . LEU A 1 80 ? -6.406 -18.125 -19.156 1 95 80 LEU A O 1
ATOM 660 N N . GLN A 1 81 ? -4.598 -18.906 -20.141 1 92.06 81 GLN A N 1
ATOM 661 C CA . GLN A 1 81 ? -5.348 -19.812 -21 1 92.06 81 GLN A CA 1
ATOM 662 C C . GLN A 1 81 ? -6 -20.922 -20.203 1 92.06 81 GLN A C 1
ATOM 664 O O . GLN A 1 81 ? -7.125 -21.344 -20.5 1 92.06 81 GLN A O 1
ATOM 669 N N . ALA A 1 82 ? -5.27 -21.406 -19.25 1 95.19 82 ALA A N 1
ATOM 670 C CA . ALA A 1 82 ? -5.832 -22.438 -18.375 1 95.19 82 ALA A CA 1
ATOM 671 C C . ALA A 1 82 ? -7.055 -21.906 -17.641 1 95.19 82 ALA A C 1
ATOM 673 O O . ALA A 1 82 ? -8.062 -22.609 -17.5 1 95.19 82 ALA A O 1
ATOM 674 N N . MET A 1 83 ? -6.996 -20.719 -17.141 1 97.44 83 MET A N 1
ATOM 675 C CA . MET A 1 83 ? -8.109 -20.141 -16.391 1 97.44 83 MET A CA 1
ATOM 676 C C . MET A 1 83 ? -9.32 -19.922 -17.312 1 97.44 83 MET A C 1
ATOM 678 O O . MET A 1 83 ? -10.461 -20.031 -16.875 1 97.44 83 MET A O 1
ATOM 682 N N . LYS A 1 84 ? -9.031 -19.578 -18.562 1 93.81 84 LYS A N 1
ATOM 683 C CA . LYS A 1 84 ? -10.141 -19.469 -19.516 1 93.81 84 LYS A CA 1
ATOM 684 C C . LYS A 1 84 ? -10.898 -20.797 -19.625 1 93.81 84 LYS A C 1
ATOM 686 O O . LYS A 1 84 ? -12.125 -20.812 -19.688 1 93.81 84 LYS A O 1
ATOM 691 N N . THR A 1 85 ? -10.172 -21.844 -19.703 1 93.69 85 THR A N 1
ATOM 692 C CA . THR A 1 85 ? -10.789 -23.172 -19.734 1 93.69 85 THR A CA 1
ATOM 693 C C . THR A 1 85 ? -11.555 -23.453 -18.438 1 93.69 85 THR A C 1
ATOM 695 O O . THR A 1 85 ? -12.648 -24.016 -18.469 1 93.69 85 THR A O 1
ATOM 698 N N . LEU A 1 86 ? -10.992 -23.109 -17.312 1 97.38 86 LEU A N 1
ATOM 699 C CA . LEU A 1 86 ? -11.672 -23.281 -16.047 1 97.38 86 LEU A CA 1
ATOM 700 C C . LEU A 1 86 ? -12.969 -22.484 -16 1 97.38 86 LEU A C 1
ATOM 702 O O . LEU A 1 86 ? -13.945 -22.906 -15.375 1 97.38 86 LEU A O 1
ATOM 706 N N . LEU A 1 87 ? -12.93 -21.328 -16.625 1 95.88 87 LEU A N 1
ATOM 707 C CA . LEU A 1 87 ? -14.148 -20.531 -16.703 1 95.88 87 LEU A CA 1
ATOM 708 C C . LEU A 1 87 ? -15.25 -21.281 -17.438 1 95.88 87 LEU A C 1
ATOM 710 O O . LEU A 1 87 ? -16.422 -21.234 -17.047 1 95.88 87 LEU A O 1
ATOM 714 N N . GLU A 1 88 ? -14.875 -21.984 -18.484 1 90.56 88 GLU A N 1
ATOM 715 C CA . GLU A 1 88 ? -15.836 -22.812 -19.203 1 90.56 88 GLU A CA 1
ATOM 716 C C . GLU A 1 88 ? -16.344 -23.953 -18.328 1 90.56 88 GLU A C 1
ATOM 718 O O . GLU A 1 88 ? -17.531 -24.281 -18.375 1 90.56 88 GLU A O 1
ATOM 723 N N . MET A 1 89 ? -15.508 -24.484 -17.562 1 94.12 89 MET A N 1
ATOM 724 C CA . MET A 1 89 ? -15.898 -25.531 -16.641 1 94.12 89 MET A CA 1
ATOM 725 C C . MET A 1 89 ? -16.891 -25.016 -15.609 1 94.12 89 MET A C 1
ATOM 727 O O . MET A 1 89 ? -17.859 -25.703 -15.258 1 94.12 89 MET A O 1
ATOM 731 N N . LYS A 1 90 ? -16.594 -23.828 -15.094 1 96.62 90 LYS A N 1
ATOM 732 C CA . LYS A 1 90 ? -17.531 -23.203 -14.156 1 96.62 90 LYS A CA 1
ATOM 733 C C . LYS A 1 90 ? -18.922 -23.047 -14.781 1 96.62 90 LYS A C 1
ATOM 735 O O . LYS A 1 90 ? -19.922 -23.344 -14.141 1 96.62 90 LYS A O 1
ATOM 740 N N . ARG A 1 91 ? -18.984 -22.625 -16.016 1 92.75 91 ARG A N 1
ATOM 741 C CA . ARG A 1 91 ? -20.234 -22.422 -16.719 1 92.75 91 ARG A CA 1
ATOM 742 C C . ARG A 1 91 ? -21 -23.719 -16.875 1 92.75 91 ARG A C 1
ATOM 744 O O . ARG A 1 91 ? -22.234 -23.734 -16.844 1 92.75 91 ARG A O 1
ATOM 751 N N . ARG A 1 92 ? -20.234 -24.797 -16.969 1 90.88 92 ARG A N 1
ATOM 752 C CA . ARG A 1 92 ? -20.844 -26.109 -17.125 1 90.88 92 ARG A CA 1
ATOM 753 C C . ARG A 1 92 ? -21.203 -26.719 -15.773 1 90.88 92 ARG A C 1
ATOM 755 O O . ARG A 1 92 ? -21.656 -27.875 -15.703 1 90.88 92 ARG A O 1
ATOM 762 N N . GLY A 1 93 ? -20.891 -26.047 -14.695 1 94.69 93 GLY A N 1
ATOM 763 C CA . GLY A 1 93 ? -21.266 -26.484 -13.359 1 94.69 93 GLY A CA 1
ATOM 764 C C . GLY A 1 93 ? -20.281 -27.453 -12.742 1 94.69 93 GLY A C 1
ATOM 765 O O . GLY A 1 93 ? -20.594 -28.125 -11.758 1 94.69 93 GLY A O 1
ATOM 766 N N . GLU A 1 94 ? -19.078 -27.484 -13.32 1 95.25 94 GLU A N 1
ATOM 767 C CA . GLU A 1 94 ? -18.094 -28.484 -12.883 1 95.25 94 GLU A CA 1
ATOM 768 C C . GLU A 1 94 ? -17.281 -27.969 -11.703 1 95.25 94 GLU A C 1
ATOM 770 O O . GLU A 1 94 ? -16.562 -28.734 -11.055 1 95.25 94 GLU A O 1
ATOM 775 N N . LEU A 1 95 ? -17.359 -26.703 -11.406 1 98 95 LEU A N 1
ATOM 776 C CA . LEU A 1 95 ? -16.672 -26.094 -10.273 1 98 95 LEU A CA 1
ATOM 777 C C . LEU A 1 95 ? -17.672 -25.578 -9.25 1 98 95 LEU A C 1
ATOM 779 O O . LEU A 1 95 ? -18.297 -24.531 -9.453 1 98 95 LEU A O 1
ATOM 783 N N . CYS A 1 96 ? -17.797 -26.297 -8.219 1 97.19 96 CYS A N 1
ATOM 784 C CA . CYS A 1 96 ? -18.75 -25.953 -7.172 1 97.19 96 CYS A CA 1
ATOM 785 C C . CYS A 1 96 ? -18.141 -26.172 -5.789 1 97.19 96 CYS A C 1
ATOM 787 O O . CYS A 1 96 ? -17.391 -27.109 -5.578 1 97.19 96 CYS A O 1
ATOM 789 N N . ASN A 1 97 ? -18.531 -25.328 -4.879 1 97.94 97 ASN A N 1
ATOM 790 C CA . ASN A 1 97 ? -18.047 -25.438 -3.504 1 97.94 97 ASN A CA 1
ATOM 791 C C . ASN A 1 97 ? -18.922 -26.391 -2.686 1 97.94 97 ASN A C 1
ATOM 793 O O . ASN A 1 97 ? -19.922 -26.906 -3.184 1 97.94 97 ASN A O 1
ATOM 797 N N . ALA A 1 98 ? -18.469 -26.578 -1.495 1 95.88 98 ALA A N 1
ATOM 798 C CA . ALA A 1 98 ? -19.156 -27.531 -0.624 1 95.88 98 ALA A CA 1
ATOM 799 C C . ALA A 1 98 ? -20.594 -27.078 -0.358 1 95.88 98 ALA A C 1
ATOM 801 O O . ALA A 1 98 ? -21.484 -27.922 -0.221 1 95.88 98 ALA A O 1
ATOM 802 N N . ASP A 1 99 ? -20.797 -25.828 -0.361 1 96.12 99 ASP A N 1
ATOM 803 C CA . ASP A 1 99 ? -22.125 -25.297 -0.057 1 96.12 99 ASP A CA 1
ATOM 804 C C . ASP A 1 99 ? -22.969 -25.156 -1.326 1 96.12 99 ASP A C 1
ATOM 806 O O . ASP A 1 99 ? -24.062 -24.609 -1.291 1 96.12 99 ASP A O 1
ATOM 810 N N . GLY A 1 100 ? -22.422 -25.562 -2.439 1 95.5 100 GLY A N 1
ATOM 811 C CA . GLY A 1 100 ? -23.172 -25.562 -3.684 1 95.5 100 GLY A CA 1
ATOM 812 C C . GLY A 1 100 ? -22.938 -24.328 -4.531 1 95.5 100 GLY A C 1
ATOM 813 O O . GLY A 1 100 ? -23.375 -24.281 -5.688 1 95.5 100 GLY A O 1
ATOM 814 N N . THR A 1 101 ? -22.25 -23.406 -3.98 1 96.81 101 THR A N 1
ATOM 815 C CA . THR A 1 101 ? -22.016 -22.172 -4.742 1 96.81 101 THR A CA 1
ATOM 816 C C . THR A 1 101 ? -21.078 -22.438 -5.91 1 96.81 101 THR A C 1
ATOM 818 O O . THR A 1 101 ? -20.109 -23.203 -5.773 1 96.81 101 THR A O 1
ATOM 821 N N . SER A 1 102 ? -21.344 -21.781 -7.035 1 97.81 102 SER A N 1
ATOM 822 C CA . SER A 1 102 ? -20.578 -21.969 -8.266 1 97.81 102 SER A CA 1
ATOM 823 C C . SER A 1 102 ? -19.297 -21.156 -8.25 1 97.81 102 SER A C 1
ATOM 825 O O . SER A 1 102 ? -19.281 -20.016 -7.793 1 97.81 102 SER A O 1
ATOM 827 N N . GLY A 1 103 ? -18.266 -21.812 -8.727 1 98.38 103 GLY A N 1
ATOM 828 C CA . GLY A 1 103 ? -17 -21.109 -8.836 1 98.38 103 GLY A CA 1
ATOM 829 C C . GLY A 1 103 ? -16.016 -21.469 -7.738 1 98.38 103 GLY A C 1
ATOM 830 O O . GLY A 1 103 ? -16.188 -22.484 -7.055 1 98.38 103 GLY A O 1
ATOM 831 N N . ILE A 1 104 ? -14.977 -20.703 -7.594 1 98.81 104 ILE A N 1
ATOM 832 C CA . ILE A 1 104 ? -13.883 -20.938 -6.652 1 98.81 104 ILE A CA 1
ATOM 833 C C . ILE A 1 104 ? -14.109 -20.109 -5.387 1 98.81 104 ILE A C 1
ATOM 835 O O . ILE A 1 104 ? -14.414 -18.922 -5.461 1 98.81 104 ILE A O 1
ATOM 839 N N . ARG A 1 105 ? -13.953 -20.688 -4.227 1 98.81 105 ARG A N 1
ATOM 840 C CA . ARG A 1 105 ? -14.188 -20.016 -2.951 1 98.81 105 ARG A CA 1
ATOM 841 C C . ARG A 1 105 ? -13.039 -19.062 -2.617 1 98.81 105 ARG A C 1
ATOM 843 O O . ARG A 1 105 ? -13.273 -17.953 -2.131 1 98.81 105 ARG A O 1
ATOM 850 N N . LEU A 1 106 ? -11.859 -19.531 -2.787 1 98.94 106 LEU A N 1
ATOM 851 C CA . LEU A 1 106 ? -10.672 -18.766 -2.408 1 98.94 106 LEU A CA 1
ATOM 852 C C . LEU A 1 106 ? -9.602 -18.859 -3.488 1 98.94 106 LEU A C 1
ATOM 854 O O . LEU A 1 106 ? -9.258 -19.953 -3.932 1 98.94 106 LEU A O 1
ATOM 858 N N . VAL A 1 107 ? -9.148 -17.703 -3.955 1 98.94 107 VAL A N 1
ATOM 859 C CA . VAL A 1 107 ? -7.988 -17.641 -4.844 1 98.94 107 VAL A CA 1
ATOM 860 C C . VAL A 1 107 ? -6.844 -16.906 -4.145 1 98.94 107 VAL A C 1
ATOM 862 O O . VAL A 1 107 ? -7.039 -15.82 -3.596 1 98.94 107 VAL A O 1
ATOM 865 N N . TYR A 1 108 ? -5.738 -17.516 -4.027 1 98.62 108 TYR A N 1
ATOM 866 C CA . TYR A 1 108 ? -4.48 -16.891 -3.615 1 98.62 108 TYR A CA 1
ATOM 867 C C . TYR A 1 108 ? -3.459 -16.938 -4.746 1 98.62 108 TYR A C 1
ATOM 869 O O . TYR A 1 108 ? -3.215 -17.984 -5.336 1 98.62 108 TYR A O 1
ATOM 877 N N . ILE A 1 109 ? -2.855 -15.773 -5.035 1 98.06 109 ILE A N 1
ATOM 878 C CA . ILE A 1 109 ? -1.809 -15.773 -6.051 1 98.06 109 ILE A CA 1
ATOM 879 C C . ILE A 1 109 ? -0.594 -15 -5.535 1 98.06 109 ILE A C 1
ATOM 881 O O . ILE A 1 109 ? -0.737 -14.031 -4.793 1 98.06 109 ILE A O 1
ATOM 885 N N . ASP A 1 110 ? 0.543 -15.422 -5.914 1 95.56 110 ASP A N 1
ATOM 886 C CA . ASP A 1 110 ? 1.838 -14.797 -5.664 1 95.56 110 ASP A CA 1
ATOM 887 C C . ASP A 1 110 ? 2.633 -14.641 -6.957 1 95.56 110 ASP A C 1
ATOM 889 O O . ASP A 1 110 ? 3.615 -15.352 -7.18 1 95.56 110 ASP A O 1
ATOM 893 N N . PRO A 1 111 ? 2.254 -13.68 -7.809 1 92.62 111 PRO A N 1
ATOM 894 C CA . PRO A 1 111 ? 2.908 -13.492 -9.109 1 92.62 111 PRO A CA 1
ATOM 895 C C . PRO A 1 111 ? 4.371 -13.078 -8.977 1 92.62 111 PRO A C 1
ATOM 897 O O . PRO A 1 111 ? 4.809 -12.664 -7.895 1 92.62 111 PRO A O 1
ATOM 900 N N . PRO A 1 112 ? 5.094 -13.258 -10.07 1 83.12 112 PRO A N 1
ATOM 901 C CA . PRO A 1 112 ? 6.484 -12.805 -10.031 1 83.12 112 PRO A CA 1
ATOM 902 C C . PRO A 1 112 ? 6.609 -11.297 -9.836 1 83.12 112 PRO A C 1
ATOM 904 O O . PRO A 1 112 ? 5.656 -10.555 -10.094 1 83.12 112 PRO A O 1
ATOM 907 N N . PHE A 1 113 ? 7.754 -10.914 -9.242 1 68.06 113 PHE A N 1
ATOM 908 C CA . PHE A 1 113 ? 7.953 -9.492 -8.984 1 68.06 113 PHE A CA 1
ATOM 909 C C . PHE A 1 113 ? 8.398 -8.766 -10.258 1 68.06 113 PHE A C 1
ATOM 911 O O . PHE A 1 113 ? 9.023 -9.367 -11.133 1 68.06 113 PHE A O 1
ATOM 918 N N . ALA A 1 114 ? 7.941 -7.555 -10.461 1 57.62 114 ALA A N 1
ATOM 919 C CA . ALA A 1 114 ? 8.266 -6.734 -11.633 1 57.62 114 ALA A CA 1
ATOM 920 C C . ALA A 1 114 ? 9.742 -6.348 -11.641 1 57.62 114 ALA A C 1
ATOM 922 O O . ALA A 1 114 ? 10.164 -5.477 -10.875 1 57.62 114 ALA A O 1
ATOM 923 N N . THR A 1 115 ? 10.664 -7.234 -11.852 1 54.22 115 THR A N 1
ATOM 924 C CA . THR A 1 115 ? 12.094 -6.938 -11.781 1 54.22 115 THR A CA 1
ATOM 925 C C . THR A 1 115 ? 12.508 -6.027 -12.938 1 54.22 115 THR A C 1
ATOM 927 O O . THR A 1 115 ? 11.922 -6.082 -14.016 1 54.22 115 THR A O 1
ATOM 930 N N . ARG A 1 116 ? 13.258 -4.703 -12.594 1 46.62 116 ARG A N 1
ATOM 931 C CA . ARG A 1 116 ? 13.828 -3.74 -13.539 1 46.62 116 ARG A CA 1
ATOM 932 C C . ARG A 1 116 ? 14.766 -4.426 -14.523 1 46.62 116 ARG A C 1
ATOM 934 O O . ARG A 1 116 ? 15.414 -5.414 -14.188 1 46.62 116 ARG A O 1
ATOM 941 N N . GLN A 1 117 ? 14.609 -4.055 -15.773 1 39 117 GLN A N 1
ATOM 942 C CA . GLN A 1 117 ? 15.578 -4.207 -16.859 1 39 117 GLN A CA 1
ATOM 943 C C . GLN A 1 117 ? 16.969 -3.773 -16.406 1 39 117 GLN A C 1
ATOM 945 O O . GLN A 1 117 ? 17.922 -3.812 -17.188 1 39 117 GLN A O 1
ATOM 950 N N . GLU A 1 118 ? 17.188 -3.174 -15.227 1 37.72 118 GLU A N 1
ATOM 951 C CA . GLU A 1 118 ? 18.375 -2.34 -15.172 1 37.72 118 GLU A CA 1
ATOM 952 C C . GLU A 1 118 ? 19.641 -3.178 -15.359 1 37.72 118 GLU A C 1
ATOM 954 O O . GLU A 1 118 ? 20.75 -2.65 -15.32 1 37.72 118 GLU A O 1
ATOM 959 N N . PHE A 1 119 ? 19.734 -4.352 -15.133 1 33.69 119 PHE A N 1
ATOM 960 C CA . PHE A 1 119 ? 21.125 -4.766 -15.273 1 33.69 119 PHE A CA 1
ATOM 961 C C . PHE A 1 119 ? 21.609 -4.547 -16.703 1 33.69 119 PHE A C 1
ATOM 963 O O . PHE A 1 119 ? 21.391 -5.391 -17.578 1 33.69 119 PHE A O 1
ATOM 970 N N . GLN A 1 120 ? 21.672 -3.32 -17.172 1 33.59 120 GLN A N 1
ATOM 971 C CA . GLN A 1 120 ? 22.5 -3.102 -18.359 1 33.59 120 GLN A CA 1
ATOM 972 C C . GLN A 1 120 ? 23.969 -3.381 -18.078 1 33.59 120 GLN A C 1
ATOM 974 O O . GLN A 1 120 ? 24.75 -2.449 -17.891 1 33.59 120 GLN A O 1
ATOM 979 N N . GLY A 1 121 ? 24.625 -4.086 -17.156 1 30.58 121 GLY A N 1
ATOM 980 C CA . GLY A 1 121 ? 26.062 -4.078 -17.422 1 30.58 121 GLY A CA 1
ATOM 981 C C . GLY A 1 121 ? 26.391 -4.141 -18.906 1 30.58 121 GLY A C 1
ATOM 982 O O . GLY A 1 121 ? 25.484 -4.281 -19.75 1 30.58 121 GLY A O 1
ATOM 983 N N . ALA A 1 122 ? 27.984 -4.645 -19.25 1 28.78 122 ALA A N 1
ATOM 984 C CA . ALA A 1 122 ? 28.828 -4.586 -20.453 1 28.78 122 ALA A CA 1
ATOM 985 C C . ALA A 1 122 ? 28.062 -5.094 -21.672 1 28.78 122 ALA A C 1
ATOM 987 O O . ALA A 1 122 ? 27.016 -5.723 -21.547 1 28.78 122 ALA A O 1
ATOM 988 N N . GLN A 1 123 ? 29.047 -5.672 -22.703 1 29.06 123 GLN A N 1
ATOM 989 C CA . GLN A 1 123 ? 28.953 -6.023 -24.125 1 29.06 123 GLN A CA 1
ATOM 990 C C . GLN A 1 123 ? 27.672 -6.824 -24.391 1 29.06 123 GLN A C 1
ATOM 992 O O . GLN A 1 123 ? 26.922 -6.5 -25.312 1 29.06 123 GLN A O 1
ATOM 997 N N . ASP A 1 124 ? 27.953 -8.25 -24.422 1 28.34 124 ASP A N 1
ATOM 998 C CA . ASP A 1 124 ? 27.453 -9.258 -25.344 1 28.34 124 ASP A CA 1
ATOM 999 C C . ASP A 1 124 ? 26 -9.609 -25.062 1 28.34 124 ASP A C 1
ATOM 1001 O O . ASP A 1 124 ? 25.203 -9.805 -25.984 1 28.34 124 ASP A O 1
ATOM 1005 N N . GLN A 1 125 ? 25.828 -10.477 -23.969 1 28.61 125 GLN A N 1
ATOM 1006 C CA . GLN A 1 125 ? 24.75 -11.438 -24.203 1 28.61 125 GLN A CA 1
ATOM 1007 C C . GLN A 1 125 ? 23.375 -10.766 -24.078 1 28.61 125 GLN A C 1
ATOM 1009 O O . GLN A 1 125 ? 23.062 -10.203 -23.031 1 28.61 125 GLN A O 1
ATOM 1014 N N . LYS A 1 126 ? 22.766 -10.234 -25.062 1 33.59 126 LYS A N 1
ATOM 1015 C CA . LYS A 1 126 ? 21.484 -9.961 -25.688 1 33.59 126 LYS A CA 1
ATOM 1016 C C . LYS A 1 126 ? 20.391 -10.852 -25.109 1 33.59 126 LYS A C 1
ATOM 1018 O O . LYS A 1 126 ? 19.328 -11.023 -25.734 1 33.59 126 LYS A O 1
ATOM 1023 N N . ALA A 1 127 ? 20.719 -11.727 -24.219 1 33.97 127 ALA A N 1
ATOM 1024 C CA . ALA A 1 127 ? 19.531 -12.57 -24.109 1 33.97 127 ALA A CA 1
ATOM 1025 C C . ALA A 1 127 ? 18.281 -11.734 -23.828 1 33.97 127 ALA A C 1
ATOM 1027 O O . ALA A 1 127 ? 18.266 -10.914 -22.906 1 33.97 127 ALA A O 1
ATOM 1028 N N . TYR A 1 128 ? 17.516 -11.406 -24.828 1 31.53 128 TYR A N 1
ATOM 1029 C CA . TYR A 1 128 ? 16.203 -10.906 -25.203 1 31.53 128 TYR A CA 1
ATOM 1030 C C . TYR A 1 128 ? 15.164 -11.266 -24.141 1 31.53 128 TYR A C 1
ATOM 1032 O O . TYR A 1 128 ? 14.156 -11.906 -24.453 1 31.53 128 TYR A O 1
ATOM 1040 N N . GLN A 1 129 ? 15.594 -11.82 -23.109 1 36.34 129 GLN A N 1
ATOM 1041 C CA . GLN A 1 129 ? 14.344 -12.102 -22.406 1 36.34 129 GLN A CA 1
ATOM 1042 C C . GLN A 1 129 ? 13.562 -10.82 -22.125 1 36.34 129 GLN A C 1
ATOM 1044 O O . GLN A 1 129 ? 14.086 -9.891 -21.516 1 36.34 129 GLN A O 1
ATOM 1049 N N . ASP A 1 130 ? 12.781 -10.461 -22.984 1 38.59 130 ASP A N 1
ATOM 1050 C CA . ASP A 1 130 ? 11.742 -9.438 -22.906 1 38.59 130 ASP A CA 1
ATOM 1051 C C . ASP A 1 130 ? 11.062 -9.445 -21.547 1 38.59 130 ASP A C 1
ATOM 1053 O O . ASP A 1 130 ? 10.109 -10.195 -21.312 1 38.59 130 ASP A O 1
ATOM 1057 N N . LYS A 1 131 ? 11.812 -9.273 -20.562 1 49.12 131 LYS A N 1
ATOM 1058 C CA . LYS A 1 131 ? 11.203 -9.164 -19.234 1 49.12 131 LYS A CA 1
ATOM 1059 C C . LYS A 1 131 ? 10.086 -8.125 -19.234 1 49.12 131 LYS A C 1
ATOM 1061 O O . LYS A 1 131 ? 10.203 -7.074 -19.875 1 49.12 131 LYS A O 1
ATOM 1066 N N . ILE A 1 132 ? 8.875 -8.609 -18.875 1 52.66 132 ILE A N 1
ATOM 1067 C CA . ILE A 1 132 ? 7.664 -7.812 -18.688 1 52.66 132 ILE A CA 1
ATOM 1068 C C . ILE A 1 132 ? 7.859 -6.836 -17.531 1 52.66 132 ILE A C 1
ATOM 1070 O O . ILE A 1 132 ? 8.031 -7.25 -16.391 1 52.66 132 ILE A O 1
ATOM 1074 N N . TYR A 1 133 ? 8.148 -5.602 -17.891 1 58.25 133 TYR A N 1
ATOM 1075 C CA . TYR A 1 133 ? 8.352 -4.574 -16.875 1 58.25 133 TYR A CA 1
ATOM 1076 C C . TYR A 1 133 ? 7.352 -3.438 -17.031 1 58.25 133 TYR A C 1
ATOM 1078 O O . TYR A 1 133 ? 6.691 -3.324 -18.078 1 58.25 133 TYR A O 1
ATOM 1086 N N . GLY A 1 134 ? 7.168 -2.77 -15.945 1 76.12 134 GLY A N 1
ATOM 1087 C CA . GLY A 1 134 ? 6.398 -1.539 -16 1 76.12 134 GLY A CA 1
ATOM 1088 C C . GLY A 1 134 ? 4.953 -1.76 -16.422 1 76.12 134 GLY A C 1
ATOM 1089 O O . GLY A 1 134 ? 4.23 -2.527 -15.789 1 76.12 134 GLY A O 1
ATOM 1090 N N . ALA A 1 135 ? 4.645 -1.318 -17.453 1 80.5 135 ALA A N 1
ATOM 1091 C CA . ALA A 1 135 ? 3.277 -1.35 -17.953 1 80.5 135 ALA A CA 1
ATOM 1092 C C . ALA A 1 135 ? 2.908 -2.744 -18.453 1 80.5 135 ALA A C 1
ATOM 1094 O O . ALA A 1 135 ? 1.766 -3.182 -18.312 1 80.5 135 ALA A O 1
ATOM 1095 N N . THR A 1 136 ? 3.842 -3.48 -18.984 1 83.69 136 THR A N 1
ATOM 1096 C CA . THR A 1 136 ? 3.59 -4.82 -19.516 1 83.69 136 THR A CA 1
ATOM 1097 C C . THR A 1 136 ? 3.268 -5.793 -18.375 1 83.69 136 THR A C 1
ATOM 1099 O O . THR A 1 136 ? 2.438 -6.688 -18.547 1 83.69 136 THR A O 1
ATOM 1102 N N . PHE A 1 137 ? 3.994 -5.609 -17.312 1 87.69 137 PHE A N 1
ATOM 1103 C CA . PHE A 1 137 ? 3.697 -6.441 -16.156 1 87.69 137 PHE A CA 1
ATOM 1104 C C . PHE A 1 137 ? 2.295 -6.156 -15.625 1 87.69 137 PHE A C 1
ATOM 1106 O O . PHE A 1 137 ? 1.555 -7.078 -15.281 1 87.69 137 PHE A O 1
ATOM 1113 N N . ILE A 1 138 ? 1.983 -4.918 -15.531 1 91.25 138 ILE A N 1
ATOM 1114 C CA . ILE A 1 138 ? 0.672 -4.512 -15.031 1 91.25 138 ILE A CA 1
ATOM 1115 C C . ILE A 1 138 ? -0.421 -5.117 -15.914 1 91.25 138 ILE A C 1
ATOM 1117 O O . ILE A 1 138 ? -1.394 -5.68 -15.398 1 91.25 138 ILE A O 1
ATOM 1121 N N . GLU A 1 139 ? -0.244 -5.059 -17.188 1 90.38 139 GLU A N 1
ATOM 1122 C CA . GLU A 1 139 ? -1.236 -5.609 -18.109 1 90.38 139 GLU A CA 1
ATOM 1123 C C . GLU A 1 139 ? -1.288 -7.129 -18.016 1 90.38 139 GLU A C 1
ATOM 1125 O O . GLU A 1 139 ? -2.365 -7.727 -18.094 1 90.38 139 GLU A O 1
ATOM 1130 N N . PHE A 1 140 ? -0.098 -7.746 -17.938 1 91.44 140 PHE A N 1
ATOM 1131 C CA . PHE A 1 140 ? 0.002 -9.188 -17.75 1 91.44 140 PHE A CA 1
ATOM 1132 C C . PHE A 1 140 ? -0.859 -9.648 -16.594 1 91.44 140 PHE A C 1
ATOM 1134 O O . PHE A 1 140 ? -1.655 -10.578 -16.719 1 91.44 140 PHE A O 1
ATOM 1141 N N . LEU A 1 141 ? -0.758 -8.984 -15.5 1 95 141 LEU A N 1
ATOM 1142 C CA . LEU A 1 141 ? -1.492 -9.367 -14.297 1 95 141 LEU A CA 1
ATOM 1143 C C . LEU A 1 141 ? -2.957 -8.953 -14.398 1 95 141 LEU A C 1
ATOM 1145 O O . LEU A 1 141 ? -3.842 -9.664 -13.922 1 95 141 LEU A O 1
ATOM 1149 N N . ARG A 1 142 ? -3.232 -7.781 -14.984 1 95.88 142 ARG A N 1
ATOM 1150 C CA . ARG A 1 142 ? -4.602 -7.301 -15.141 1 95.88 142 ARG A CA 1
ATOM 1151 C C . ARG A 1 142 ? -5.457 -8.328 -15.883 1 95.88 142 ARG A C 1
ATOM 1153 O O . ARG A 1 142 ? -6.566 -8.648 -15.453 1 95.88 142 ARG A O 1
ATOM 1160 N N . LYS A 1 143 ? -4.965 -8.875 -16.969 1 95.94 143 LYS A N 1
ATOM 1161 C CA . LYS A 1 143 ? -5.684 -9.875 -17.75 1 95.94 143 LYS A CA 1
ATOM 1162 C C . LYS A 1 143 ? -6.051 -11.086 -16.906 1 95.94 143 LYS A C 1
ATOM 1164 O O . LYS A 1 143 ? -7.18 -11.57 -16.969 1 95.94 143 LYS A O 1
ATOM 1169 N N . ARG A 1 144 ? -5.16 -11.508 -16.172 1 97.44 144 ARG A N 1
ATOM 1170 C CA . ARG A 1 144 ? -5.367 -12.68 -15.328 1 97.44 144 ARG A CA 1
ATOM 1171 C C . ARG A 1 144 ? -6.332 -12.383 -14.188 1 97.44 144 ARG A C 1
ATOM 1173 O O . ARG A 1 144 ? -7.172 -13.211 -13.844 1 97.44 144 ARG A O 1
ATOM 1180 N N . LEU A 1 145 ? -6.234 -11.18 -13.633 1 98.5 145 LEU A N 1
ATOM 1181 C CA . LEU A 1 145 ? -7.109 -10.797 -12.523 1 98.5 145 LEU A CA 1
ATOM 1182 C C . LEU A 1 145 ? -8.555 -10.688 -12.992 1 98.5 145 LEU A C 1
ATOM 1184 O O . LEU A 1 145 ? -9.484 -10.977 -12.234 1 98.5 145 LEU A O 1
ATOM 1188 N N . ILE A 1 146 ? -8.797 -10.266 -14.219 1 97.94 146 ILE A N 1
ATOM 1189 C CA . ILE A 1 146 ? -10.141 -10.203 -14.789 1 97.94 146 ILE A CA 1
ATOM 1190 C C . ILE A 1 146 ? -10.75 -11.602 -14.805 1 97.94 146 ILE A C 1
ATOM 1192 O O . ILE A 1 146 ? -11.891 -11.797 -14.383 1 97.94 146 ILE A O 1
ATOM 1196 N N . LEU A 1 147 ? -9.969 -12.602 -15.242 1 98.06 147 LEU A N 1
ATOM 1197 C CA . LEU A 1 147 ? -10.477 -13.969 -15.297 1 98.06 147 LEU A CA 1
ATOM 1198 C C . LEU A 1 147 ? -10.688 -14.531 -13.891 1 98.06 147 LEU A C 1
ATOM 1200 O O . LEU A 1 147 ? -11.625 -15.289 -13.656 1 98.06 147 LEU A O 1
ATOM 1204 N N . ILE A 1 148 ? -9.82 -14.164 -12.977 1 98.81 148 ILE A N 1
ATOM 1205 C CA . ILE A 1 148 ? -9.953 -14.617 -11.602 1 98.81 148 ILE A CA 1
ATOM 1206 C C . ILE A 1 148 ? -11.266 -14.109 -11.008 1 98.81 148 ILE A C 1
ATOM 1208 O O . ILE A 1 148 ? -11.977 -14.844 -10.328 1 98.81 148 ILE A O 1
ATOM 1212 N N . ARG A 1 149 ? -11.539 -12.789 -11.234 1 98.5 149 ARG A N 1
ATOM 1213 C CA . ARG A 1 149 ? -12.812 -12.25 -10.773 1 98.5 149 ARG A CA 1
ATOM 1214 C C . ARG A 1 149 ? -13.984 -13.102 -11.258 1 98.5 149 ARG A C 1
ATOM 1216 O O . ARG A 1 149 ? -14.883 -13.438 -10.484 1 98.5 149 ARG A O 1
ATOM 1223 N N . ASP A 1 150 ? -13.969 -13.516 -12.516 1 97.69 150 ASP A N 1
ATOM 1224 C CA . ASP A 1 150 ? -15.07 -14.258 -13.117 1 97.69 150 ASP A CA 1
ATOM 1225 C C . ASP A 1 150 ? -15.109 -15.695 -12.609 1 97.69 150 ASP A C 1
ATOM 1227 O O . ASP A 1 150 ? -16.172 -16.328 -12.602 1 97.69 150 ASP A O 1
ATOM 1231 N N . LEU A 1 151 ? -14 -16.219 -12.219 1 98.69 151 LEU A N 1
ATOM 1232 C CA . LEU A 1 151 ? -13.906 -17.578 -11.719 1 98.69 151 LEU A CA 1
ATOM 1233 C C . LEU A 1 151 ? -14.383 -17.672 -10.273 1 98.69 151 LEU A C 1
ATOM 1235 O O . LEU A 1 151 ? -14.859 -18.719 -9.828 1 98.69 151 LEU A O 1
ATOM 1239 N N . LEU A 1 152 ? -14.281 -16.594 -9.547 1 98.69 152 LEU A N 1
ATOM 1240 C CA . LEU A 1 152 ? -14.656 -16.578 -8.141 1 98.69 152 LEU A CA 1
ATOM 1241 C C . LEU A 1 152 ? -16.156 -16.812 -7.965 1 98.69 152 LEU A C 1
ATOM 1243 O O . LEU A 1 152 ? -16.953 -16.375 -8.797 1 98.69 152 LEU A O 1
ATOM 1247 N N . SER A 1 153 ? -16.469 -17.516 -6.902 1 98.19 153 SER A N 1
ATOM 1248 C CA . SER A 1 153 ? -17.844 -17.547 -6.457 1 98.19 153 SER A CA 1
ATOM 1249 C C . SER A 1 153 ? -18.312 -16.188 -5.965 1 98.19 153 SER A C 1
ATOM 1251 O O . SER A 1 153 ? -17.484 -15.352 -5.586 1 98.19 153 SER A O 1
ATOM 1253 N N . ASP A 1 154 ? -19.594 -15.953 -5.902 1 96 154 ASP A N 1
ATOM 1254 C CA . ASP A 1 154 ? -20.141 -14.664 -5.477 1 96 154 ASP A CA 1
ATOM 1255 C C . ASP A 1 154 ? -19.719 -14.352 -4.043 1 96 154 ASP A C 1
ATOM 1257 O O . ASP A 1 154 ? -19.562 -13.18 -3.68 1 96 154 ASP A O 1
ATOM 1261 N N . ASN A 1 155 ? -19.516 -15.344 -3.289 1 96.88 155 ASN A N 1
ATOM 1262 C CA . ASN A 1 155 ? -19.094 -15.172 -1.903 1 96.88 155 ASN A CA 1
ATOM 1263 C C . ASN A 1 155 ? -17.625 -15.562 -1.711 1 96.88 155 ASN A C 1
ATOM 1265 O O . ASN A 1 155 ? -17.234 -16.031 -0.639 1 96.88 155 ASN A O 1
ATOM 1269 N N . GLY A 1 156 ? -16.828 -15.492 -2.828 1 98.38 156 GLY A N 1
ATOM 1270 C CA . GLY A 1 156 ? -15.422 -15.859 -2.785 1 98.38 156 GLY A CA 1
ATOM 1271 C C . GLY A 1 156 ? -14.508 -14.695 -2.473 1 98.38 156 GLY A C 1
ATOM 1272 O O . GLY A 1 156 ? -14.938 -13.539 -2.49 1 98.38 156 GLY A O 1
ATOM 1273 N N . LEU A 1 157 ? -13.266 -15.023 -2.086 1 98.75 157 LEU A N 1
ATOM 1274 C CA . LEU A 1 157 ? -12.25 -14.039 -1.735 1 98.75 157 LEU A CA 1
ATOM 1275 C C . LEU A 1 157 ? -10.992 -14.219 -2.582 1 98.75 157 LEU A C 1
ATOM 1277 O O . LEU A 1 157 ? -10.672 -15.344 -2.986 1 98.75 157 LEU A O 1
ATOM 1281 N N . LEU A 1 158 ? -10.336 -13.125 -2.875 1 98.88 158 LEU A N 1
ATOM 1282 C CA . LEU A 1 158 ? -9.055 -13.094 -3.572 1 98.88 158 LEU A CA 1
ATOM 1283 C C . LEU A 1 158 ? -7.965 -12.492 -2.688 1 98.88 158 LEU A C 1
ATOM 1285 O O . LEU A 1 158 ? -8.18 -11.461 -2.049 1 98.88 158 LEU A O 1
ATOM 1289 N N . TYR A 1 159 ? -6.852 -13.164 -2.561 1 98.88 159 TYR A N 1
ATOM 1290 C CA . TYR A 1 159 ? -5.625 -12.648 -1.955 1 98.88 159 TYR A CA 1
ATOM 1291 C C . TYR A 1 159 ? -4.52 -12.508 -2.994 1 98.88 159 TYR A C 1
ATOM 1293 O O . TYR A 1 159 ? -4.121 -13.492 -3.617 1 98.88 159 TYR A O 1
ATOM 1301 N N . VAL A 1 160 ? -4.008 -11.344 -3.223 1 98.38 160 VAL A N 1
ATOM 1302 C CA . VAL A 1 160 ? -2.904 -11.102 -4.145 1 98.38 160 VAL A CA 1
ATOM 1303 C C . VAL A 1 160 ? -1.657 -10.695 -3.361 1 98.38 160 VAL A C 1
ATOM 1305 O O . VAL A 1 160 ? -1.613 -9.625 -2.764 1 98.38 160 VAL A O 1
ATOM 1308 N N . HIS A 1 161 ? -0.699 -11.586 -3.344 1 97.06 161 HIS A N 1
ATOM 1309 C CA . HIS A 1 161 ? 0.565 -11.367 -2.65 1 97.06 161 HIS A CA 1
ATOM 1310 C C . HIS A 1 161 ? 1.545 -10.594 -3.525 1 97.06 161 HIS A C 1
ATOM 1312 O O . HIS A 1 161 ? 1.877 -11.031 -4.629 1 97.06 161 HIS A O 1
ATOM 1318 N N . LEU A 1 162 ? 2.004 -9.406 -3.033 1 94.75 162 LEU A N 1
ATOM 1319 C CA . LEU A 1 162 ? 2.855 -8.531 -3.834 1 94.75 162 LEU A CA 1
ATOM 1320 C C . LEU A 1 162 ? 4.012 -7.988 -3.002 1 94.75 162 LEU A C 1
ATOM 1322 O O . LEU A 1 162 ? 3.918 -7.91 -1.775 1 94.75 162 LEU A O 1
ATOM 1326 N N . ASP A 1 163 ? 5.055 -7.617 -3.703 1 89.56 163 ASP A N 1
ATOM 1327 C CA . ASP A 1 163 ? 6.113 -6.848 -3.057 1 89.56 163 ASP A CA 1
ATOM 1328 C C . ASP A 1 163 ? 5.875 -5.348 -3.221 1 89.56 163 ASP A C 1
ATOM 1330 O O . ASP A 1 163 ? 4.805 -4.926 -3.662 1 89.56 163 ASP A O 1
ATOM 1334 N N . TYR A 1 164 ? 6.801 -4.57 -2.875 1 88 164 TYR A N 1
ATOM 1335 C CA . TYR A 1 164 ? 6.633 -3.125 -2.77 1 88 164 TYR A CA 1
ATOM 1336 C C . TYR A 1 164 ? 6.641 -2.473 -4.145 1 88 164 TYR A C 1
ATOM 1338 O O . TYR A 1 164 ? 6.195 -1.333 -4.301 1 88 164 TYR A O 1
ATOM 1346 N N . ARG A 1 165 ? 7.102 -3.111 -5.148 1 85.75 165 ARG A N 1
ATOM 1347 C CA . ARG A 1 165 ? 7.426 -2.453 -6.41 1 85.75 165 ARG A CA 1
ATOM 1348 C C . ARG A 1 165 ? 6.16 -2.033 -7.148 1 85.75 165 ARG A C 1
ATOM 1350 O O . ARG A 1 165 ? 6.09 -0.931 -7.699 1 85.75 165 ARG A O 1
ATOM 1357 N N . LYS A 1 166 ? 5.141 -2.977 -7.195 1 89 166 LYS A N 1
ATOM 1358 C CA . LYS A 1 166 ? 3.979 -2.648 -8.016 1 89 166 LYS A CA 1
ATOM 1359 C C . LYS A 1 166 ? 2.68 -2.859 -7.246 1 89 166 LYS A C 1
ATOM 1361 O O . LYS A 1 166 ? 1.592 -2.791 -7.82 1 89 166 LYS A O 1
ATOM 1366 N N . SER A 1 167 ? 2.756 -3.025 -6 1 94.62 167 SER A N 1
ATOM 1367 C CA . SER A 1 167 ? 1.574 -3.314 -5.195 1 94.62 167 SER A CA 1
ATOM 1368 C C . SER A 1 167 ? 0.537 -2.203 -5.316 1 94.62 167 SER A C 1
ATOM 1370 O O . SER A 1 167 ? -0.662 -2.475 -5.422 1 94.62 167 SER A O 1
ATOM 1372 N N . HIS A 1 168 ? 0.977 -0.972 -5.348 1 95.5 168 HIS A N 1
ATOM 1373 C CA . HIS A 1 168 ? 0.058 0.159 -5.406 1 95.5 168 HIS A CA 1
ATOM 1374 C C . HIS A 1 168 ? -0.634 0.239 -6.762 1 95.5 168 HIS A C 1
ATOM 1376 O O . HIS A 1 168 ? -1.838 0.495 -6.836 1 95.5 168 HIS A O 1
ATOM 1382 N N . TYR A 1 169 ? 0.091 -0.004 -7.809 1 93.38 169 TYR A N 1
ATOM 1383 C CA . TYR A 1 169 ? -0.486 0.01 -9.148 1 93.38 169 TYR A CA 1
ATOM 1384 C C . TYR A 1 169 ? -1.499 -1.115 -9.32 1 93.38 169 TYR A C 1
ATOM 1386 O O . TYR A 1 169 ? -2.564 -0.917 -9.906 1 93.38 169 TYR A O 1
ATOM 1394 N N . ILE A 1 170 ? -1.17 -2.273 -8.812 1 96.12 170 ILE A N 1
ATOM 1395 C CA . ILE A 1 170 ? -2.066 -3.42 -8.914 1 96.12 170 ILE A CA 1
ATOM 1396 C C . ILE A 1 170 ? -3.334 -3.158 -8.102 1 96.12 170 ILE A C 1
ATOM 1398 O O . ILE A 1 170 ? -4.426 -3.566 -8.5 1 96.12 170 ILE A O 1
ATOM 1402 N N . LYS A 1 171 ? -3.162 -2.471 -6.977 1 97 171 LYS A N 1
ATOM 1403 C CA . LYS A 1 171 ? -4.344 -2.104 -6.199 1 97 171 LYS A CA 1
ATOM 1404 C C . LYS A 1 171 ? -5.293 -1.235 -7.02 1 97 171 LYS A C 1
ATOM 1406 O O . LYS A 1 171 ? -6.508 -1.425 -6.977 1 97 171 LYS A O 1
ATOM 1411 N N . VAL A 1 172 ? -4.781 -0.278 -7.723 1 94.75 172 VAL A N 1
ATOM 1412 C CA . VAL A 1 172 ? -5.602 0.579 -8.578 1 94.75 172 VAL A CA 1
ATOM 1413 C C . VAL A 1 172 ? -6.285 -0.263 -9.648 1 94.75 172 VAL A C 1
ATOM 1415 O O . VAL A 1 172 ? -7.465 -0.053 -9.953 1 94.75 172 VAL A O 1
ATOM 1418 N N . ILE A 1 173 ? -5.59 -1.249 -10.172 1 95.75 173 ILE A N 1
ATOM 1419 C CA . ILE A 1 173 ? -6.129 -2.15 -11.188 1 95.75 173 ILE A CA 1
ATOM 1420 C C . ILE A 1 173 ? -7.234 -3.01 -10.578 1 95.75 173 ILE A C 1
ATOM 1422 O O . ILE A 1 173 ? -8.281 -3.217 -11.195 1 95.75 173 ILE A O 1
ATOM 1426 N N . LEU A 1 174 ? -6.992 -3.531 -9.438 1 97.81 174 LEU A N 1
ATOM 1427 C CA . LEU A 1 174 ? -7.988 -4.355 -8.758 1 97.81 174 LEU A CA 1
ATOM 1428 C C . LEU A 1 174 ? -9.258 -3.555 -8.477 1 97.81 174 LEU A C 1
ATOM 1430 O O . LEU A 1 174 ? -10.359 -4.09 -8.562 1 97.81 174 LEU A O 1
ATOM 1434 N N . ASP A 1 175 ? -9.055 -2.275 -8.086 1 95.12 175 ASP A N 1
ATOM 1435 C CA . ASP A 1 175 ? -10.219 -1.411 -7.91 1 95.12 175 ASP A CA 1
ATOM 1436 C C . ASP A 1 175 ? -11.016 -1.295 -9.203 1 95.12 175 ASP A C 1
ATOM 1438 O O . ASP A 1 175 ? -12.25 -1.233 -9.172 1 95.12 175 ASP A O 1
ATOM 1442 N N . GLU A 1 176 ? -10.336 -1.216 -10.273 1 93.06 176 GLU A N 1
ATOM 1443 C CA . GLU A 1 176 ? -10.984 -1.153 -11.586 1 93.06 176 GLU A CA 1
ATOM 1444 C C . GLU A 1 176 ? -11.766 -2.428 -11.875 1 93.06 176 GLU A C 1
ATOM 1446 O O . GLU A 1 176 ? -12.891 -2.369 -12.375 1 93.06 176 GLU A O 1
ATOM 1451 N N . ILE A 1 177 ? -11.242 -3.531 -11.523 1 96.69 177 ILE A N 1
ATOM 1452 C CA . ILE A 1 177 ? -11.797 -4.832 -11.891 1 96.69 177 ILE A CA 1
ATOM 1453 C C . ILE A 1 177 ? -12.906 -5.215 -10.914 1 96.69 177 ILE A C 1
ATOM 1455 O O . ILE A 1 177 ? -14 -5.609 -11.328 1 96.69 177 ILE A O 1
ATOM 1459 N N . PHE A 1 178 ? -12.68 -5.082 -9.633 1 96.69 178 PHE A N 1
ATOM 1460 C CA . PHE A 1 178 ? -13.594 -5.566 -8.602 1 96.69 178 PHE A CA 1
ATOM 1461 C C . PHE A 1 178 ? -14.5 -4.445 -8.109 1 96.69 178 PHE A C 1
ATOM 1463 O O . PHE A 1 178 ? -15.555 -4.707 -7.523 1 96.69 178 PHE A O 1
ATOM 1470 N N . GLY A 1 179 ? -14.078 -3.137 -8.344 1 92.5 179 GLY A N 1
ATOM 1471 C CA . GLY A 1 179 ? -14.719 -2.008 -7.684 1 92.5 179 GLY A CA 1
ATOM 1472 C C . GLY A 1 179 ? -14.086 -1.668 -6.344 1 92.5 179 GLY A C 1
ATOM 1473 O O . GLY A 1 179 ? -13.75 -2.562 -5.566 1 92.5 179 GLY A O 1
ATOM 1474 N N . GLU A 1 180 ? -13.992 -0.376 -6.07 1 90 180 GLU A N 1
ATOM 1475 C CA . GLU A 1 180 ? -13.367 0.096 -4.84 1 90 180 GLU A CA 1
ATOM 1476 C C . GLU A 1 180 ? -14.117 -0.407 -3.611 1 90 180 GLU A C 1
ATOM 1478 O O . GLU A 1 180 ? -13.508 -0.662 -2.568 1 90 180 GLU A O 1
ATOM 1483 N N . GLN A 1 181 ? -15.367 -0.587 -3.703 1 90.5 181 GLN A N 1
ATOM 1484 C CA . GLN A 1 181 ? -16.219 -0.976 -2.582 1 90.5 181 GLN A CA 1
ATOM 1485 C C . GLN A 1 181 ? -15.961 -2.422 -2.17 1 90.5 181 GLN A C 1
ATOM 1487 O O . GLN A 1 181 ? -16.375 -2.85 -1.09 1 90.5 181 GLN A O 1
ATOM 1492 N N . ASN A 1 182 ? -15.297 -3.189 -3.066 1 96.19 182 ASN A N 1
ATOM 1493 C CA . ASN A 1 182 ? -15.07 -4.602 -2.777 1 96.19 182 ASN A CA 1
ATOM 1494 C C . ASN A 1 182 ? -13.672 -4.848 -2.232 1 96.19 182 ASN A C 1
ATOM 1496 O O . ASN A 1 182 ? -13.266 -5.992 -2.027 1 96.19 182 ASN A O 1
ATOM 1500 N N . PHE A 1 183 ? -12.969 -3.697 -1.982 1 96.62 183 PHE A N 1
ATOM 1501 C CA . PHE A 1 183 ? -11.688 -3.779 -1.296 1 96.62 183 PHE A CA 1
ATOM 1502 C C . PHE A 1 183 ? -11.883 -4.059 0.189 1 96.62 183 PHE A C 1
ATOM 1504 O O . PHE A 1 183 ? -12.422 -3.219 0.917 1 96.62 183 PHE A O 1
ATOM 1511 N N . MET A 1 184 ? -11.391 -5.203 0.616 1 95.94 184 MET A N 1
ATOM 1512 C CA . MET A 1 184 ? -11.594 -5.602 2.006 1 95.94 184 MET A CA 1
ATOM 1513 C C . MET A 1 184 ? -10.453 -5.113 2.889 1 95.94 184 MET A C 1
ATOM 1515 O O . MET A 1 184 ? -10.68 -4.473 3.914 1 95.94 184 MET A O 1
ATOM 1519 N N . ASN A 1 185 ? -9.172 -5.52 2.398 1 95 185 ASN A N 1
ATOM 1520 C CA . ASN A 1 185 ? -8.016 -5.191 3.229 1 95 185 ASN A CA 1
ATOM 1521 C C . ASN A 1 185 ? -6.73 -5.133 2.404 1 95 185 ASN A C 1
ATOM 1523 O O . ASN A 1 185 ? -6.668 -5.688 1.306 1 95 185 ASN A O 1
ATOM 1527 N N . GLU A 1 186 ? -5.859 -4.375 2.91 1 97.5 186 GLU A N 1
ATOM 1528 C CA . GLU A 1 186 ? -4.438 -4.629 2.717 1 97.5 186 GLU A CA 1
ATOM 1529 C C . GLU A 1 186 ? -3.82 -5.285 3.949 1 97.5 186 GLU A C 1
ATOM 1531 O O . GLU A 1 186 ? -3.914 -4.75 5.055 1 97.5 186 GLU A O 1
ATOM 1536 N N . VAL A 1 187 ? -3.268 -6.434 3.76 1 98.25 187 VAL A N 1
ATOM 1537 C CA . VAL A 1 187 ? -2.59 -7.129 4.848 1 98.25 187 VAL A CA 1
ATOM 1538 C C . VAL A 1 187 ? -1.078 -6.961 4.707 1 98.25 187 VAL A C 1
ATOM 1540 O O . VAL A 1 187 ? -0.524 -7.16 3.625 1 98.25 187 VAL A O 1
ATOM 1543 N N . ALA A 1 188 ? -0.416 -6.5 5.727 1 98 188 ALA A N 1
ATOM 1544 C CA . ALA A 1 188 ? 1.042 -6.422 5.762 1 98 188 ALA A CA 1
ATOM 1545 C C . ALA A 1 188 ? 1.644 -7.672 6.391 1 98 188 ALA A C 1
ATOM 1547 O O . ALA A 1 188 ? 1.466 -7.922 7.586 1 98 188 ALA A O 1
ATOM 1548 N N . TRP A 1 189 ? 2.293 -8.531 5.586 1 97.81 189 TRP A N 1
ATOM 1549 C CA . TRP A 1 189 ? 3.094 -9.625 6.129 1 97.81 189 TRP A CA 1
ATOM 1550 C C . TRP A 1 189 ? 4.496 -9.148 6.484 1 97.81 189 TRP A C 1
ATOM 1552 O O . TRP A 1 189 ? 5.305 -8.852 5.598 1 97.81 189 TRP A O 1
ATOM 1562 N N . CYS A 1 190 ? 4.75 -9.055 7.75 1 97.25 190 CYS A N 1
ATOM 1563 C CA . CYS A 1 190 ? 5.965 -8.461 8.297 1 97.25 190 CYS A CA 1
ATOM 1564 C C . CYS A 1 190 ? 6.934 -9.539 8.766 1 97.25 190 CYS A C 1
ATOM 1566 O O . CYS A 1 190 ? 6.539 -10.477 9.461 1 97.25 190 CYS A O 1
ATOM 1568 N N . TYR A 1 191 ? 8.172 -9.477 8.32 1 93.94 191 TYR A N 1
ATOM 1569 C CA . TYR A 1 191 ? 9.148 -10.492 8.688 1 93.94 191 TYR A CA 1
ATOM 1570 C C . TYR A 1 191 ? 10.539 -9.883 8.859 1 93.94 191 TYR A C 1
ATOM 1572 O O . TYR A 1 191 ? 10.719 -8.68 8.672 1 93.94 191 TYR A O 1
ATOM 1580 N N . GLY A 1 192 ? 11.406 -10.609 9.484 1 88.69 192 GLY A N 1
ATOM 1581 C CA . GLY A 1 192 ? 12.812 -10.25 9.578 1 88.69 192 GLY A CA 1
ATOM 1582 C C . GLY A 1 192 ? 13.727 -11.195 8.805 1 88.69 192 GLY A C 1
ATOM 1583 O O . GLY A 1 192 ? 13.367 -12.352 8.562 1 88.69 192 GLY A O 1
ATOM 1584 N N . GLU A 1 193 ? 14.672 -10.633 8.281 1 82.38 193 GLU A N 1
ATOM 1585 C CA . GLU A 1 193 ? 15.789 -11.359 7.68 1 82.38 193 GLU A CA 1
ATOM 1586 C C . GLU A 1 193 ? 17.125 -10.664 7.957 1 82.38 193 GLU A C 1
ATOM 1588 O O . GLU A 1 193 ? 17.281 -10.031 9 1 82.38 193 GLU A O 1
ATOM 1593 N N . ARG A 1 194 ? 18.062 -10.844 7.062 1 80.88 194 ARG A N 1
ATOM 1594 C CA . ARG A 1 194 ? 19.297 -10.07 7.172 1 80.88 194 ARG A CA 1
ATOM 1595 C C . ARG A 1 194 ? 19.094 -8.641 6.664 1 80.88 194 ARG A C 1
ATOM 1597 O O . ARG A 1 194 ? 18.859 -8.43 5.473 1 80.88 194 ARG A O 1
ATOM 1604 N N . GLU A 1 195 ? 19.016 -7.77 7.625 1 88 195 GLU A N 1
ATOM 1605 C CA . GLU A 1 195 ? 18.891 -6.359 7.27 1 88 195 GLU A CA 1
ATOM 1606 C C . GLU A 1 195 ? 20.25 -5.746 6.941 1 88 195 GLU A C 1
ATOM 1608 O O . GLU A 1 195 ? 21.094 -5.625 7.82 1 88 195 GLU A O 1
ATOM 1613 N N . LEU A 1 196 ? 20.438 -5.285 5.719 1 88.38 196 LEU A N 1
ATOM 1614 C CA . LEU A 1 196 ? 21.781 -4.859 5.309 1 88.38 196 LEU A CA 1
ATOM 1615 C C . LEU A 1 196 ? 21.766 -3.389 4.898 1 88.38 196 LEU A C 1
ATOM 1617 O O . LEU A 1 196 ? 22.828 -2.742 4.879 1 88.38 196 LEU A O 1
ATOM 1621 N N . ALA A 1 197 ? 20.625 -2.818 4.594 1 92.62 197 ALA A N 1
ATOM 1622 C CA . ALA A 1 197 ? 20.578 -1.46 4.059 1 92.62 197 ALA A CA 1
ATOM 1623 C C . ALA A 1 197 ? 20.875 -0.431 5.148 1 92.62 197 ALA A C 1
ATOM 1625 O O . ALA A 1 197 ? 20.438 -0.587 6.289 1 92.62 197 ALA A O 1
ATOM 1626 N N . THR A 1 198 ? 21.641 0.586 4.762 1 94.38 198 THR A N 1
ATOM 1627 C CA . THR A 1 198 ? 21.969 1.636 5.715 1 94.38 198 THR A CA 1
ATOM 1628 C C . THR A 1 198 ? 21.469 2.992 5.234 1 94.38 198 THR A C 1
ATOM 1630 O O . THR A 1 198 ? 21.609 3.996 5.938 1 94.38 198 THR A O 1
ATOM 1633 N N . ARG A 1 199 ? 20.859 3.037 4.094 1 95.06 199 ARG A N 1
ATOM 1634 C CA . ARG A 1 199 ? 20.484 4.328 3.523 1 95.06 199 ARG A CA 1
ATOM 1635 C C . ARG A 1 199 ? 18.969 4.426 3.33 1 95.06 199 ARG A C 1
ATOM 1637 O O . ARG A 1 199 ? 18.484 5.41 2.781 1 95.06 199 ARG A O 1
ATOM 1644 N N . HIS A 1 200 ? 18.281 3.412 3.652 1 96.12 200 HIS A N 1
ATOM 1645 C CA . HIS A 1 200 ? 16.828 3.369 3.65 1 96.12 200 HIS A CA 1
ATOM 1646 C C . HIS A 1 200 ? 16.312 2.307 4.613 1 96.12 200 HIS A C 1
ATOM 1648 O O . HIS A 1 200 ? 17.078 1.508 5.141 1 96.12 200 HIS A O 1
ATOM 1654 N N . TRP A 1 201 ? 15.062 2.369 4.922 1 97.38 201 TRP A N 1
ATOM 1655 C CA . TRP A 1 201 ? 14.461 1.348 5.773 1 97.38 201 TRP A CA 1
ATOM 1656 C C . TRP A 1 201 ? 14.5 -0.017 5.098 1 97.38 201 TRP A C 1
ATOM 1658 O O . TRP A 1 201 ? 14.148 -0.144 3.922 1 97.38 201 TRP A O 1
ATOM 1668 N N . ASN A 1 202 ? 15.023 -1.014 5.801 1 96.81 202 ASN A N 1
ATOM 1669 C CA . ASN A 1 202 ? 15.125 -2.346 5.211 1 96.81 202 ASN A CA 1
ATOM 1670 C C . ASN A 1 202 ? 13.75 -2.912 4.863 1 96.81 202 ASN A C 1
ATOM 1672 O O . ASN A 1 202 ? 12.875 -3.014 5.727 1 96.81 202 ASN A O 1
ATOM 1676 N N . ARG A 1 203 ? 13.547 -3.229 3.629 1 95.19 203 ARG A N 1
ATOM 1677 C CA . ARG A 1 203 ? 12.273 -3.738 3.123 1 95.19 203 ARG A CA 1
ATOM 1678 C C . ARG A 1 203 ? 12.016 -5.156 3.625 1 95.19 203 ARG A C 1
ATOM 1680 O O . ARG A 1 203 ? 12.531 -6.125 3.062 1 95.19 203 ARG A O 1
ATOM 1687 N N . LYS A 1 204 ? 11.164 -5.258 4.609 1 96.19 204 LYS A N 1
ATOM 1688 C CA . LYS A 1 204 ? 10.938 -6.535 5.281 1 96.19 204 LYS A CA 1
ATOM 1689 C C . LYS A 1 204 ? 9.445 -6.781 5.5 1 96.19 204 LYS A C 1
ATOM 1691 O O . LYS A 1 204 ? 9.055 -7.359 6.516 1 96.19 204 LYS A O 1
ATOM 1696 N N . HIS A 1 205 ? 8.609 -6.312 4.559 1 96.5 205 HIS A N 1
ATOM 1697 C CA . HIS A 1 205 ? 7.203 -6.711 4.551 1 96.5 205 HIS A CA 1
ATOM 1698 C C . HIS A 1 205 ? 6.664 -6.809 3.127 1 96.5 205 HIS A C 1
ATOM 1700 O O . HIS A 1 205 ? 7.184 -6.16 2.217 1 96.5 205 HIS A O 1
ATOM 1706 N N . ASP A 1 206 ? 5.73 -7.648 2.947 1 95.56 206 ASP A N 1
ATOM 1707 C CA . ASP A 1 206 ? 4.98 -7.754 1.699 1 95.56 206 ASP A CA 1
ATOM 1708 C C . ASP A 1 206 ? 3.537 -7.289 1.887 1 95.56 206 ASP A C 1
ATOM 1710 O O . ASP A 1 206 ? 3.041 -7.227 3.014 1 95.56 206 ASP A O 1
ATOM 1714 N N . ASN A 1 207 ? 2.98 -6.855 0.801 1 96.56 207 ASN A N 1
ATOM 1715 C CA . ASN A 1 207 ? 1.581 -6.441 0.787 1 96.56 207 ASN A CA 1
ATOM 1716 C C . ASN A 1 207 ? 0.683 -7.523 0.194 1 96.56 207 ASN A C 1
ATOM 1718 O O . ASN A 1 207 ? 0.974 -8.062 -0.876 1 96.56 207 ASN A O 1
ATOM 1722 N N . ILE A 1 208 ? -0.323 -7.871 0.893 1 98.25 208 ILE A N 1
ATOM 1723 C CA . ILE A 1 208 ? -1.342 -8.781 0.388 1 98.25 208 ILE A CA 1
ATOM 1724 C C . ILE A 1 208 ? -2.674 -8.047 0.252 1 98.25 208 ILE A C 1
ATOM 1726 O O . ILE A 1 208 ? -3.266 -7.633 1.251 1 98.25 208 ILE A O 1
ATOM 1730 N N . LEU A 1 209 ? -3.107 -7.867 -0.954 1 98.31 209 LEU A N 1
ATOM 1731 C CA . LEU A 1 209 ? -4.375 -7.191 -1.221 1 98.31 209 LEU A CA 1
ATOM 1732 C C . LEU A 1 209 ? -5.531 -8.188 -1.207 1 98.31 209 LEU A C 1
ATOM 1734 O O . LEU A 1 209 ? -5.469 -9.227 -1.867 1 98.31 209 LEU A O 1
ATOM 1738 N N . VAL A 1 210 ? -6.594 -7.91 -0.441 1 98.75 210 VAL A N 1
ATOM 1739 C CA . VAL A 1 210 ? -7.719 -8.82 -0.257 1 98.75 210 VAL A CA 1
ATOM 1740 C C . VAL A 1 210 ? -8.992 -8.188 -0.828 1 98.75 210 VAL A C 1
ATOM 1742 O O . VAL A 1 210 ? -9.367 -7.082 -0.443 1 98.75 210 VAL A O 1
ATOM 1745 N N . TYR A 1 211 ? -9.625 -8.883 -1.751 1 98.5 211 TYR A N 1
ATOM 1746 C CA . TYR A 1 211 ? -10.867 -8.43 -2.354 1 98.5 211 TYR A CA 1
ATOM 1747 C C . TYR A 1 211 ? -11.953 -9.484 -2.221 1 98.5 211 TYR A C 1
ATOM 1749 O O . TYR A 1 211 ? -11.688 -10.68 -2.365 1 98.5 211 TYR A O 1
ATOM 1757 N N . ALA A 1 212 ? -13.148 -9.078 -1.904 1 98.12 212 ALA A N 1
ATOM 1758 C CA . ALA A 1 212 ? -14.336 -9.922 -2.059 1 98.12 212 ALA A CA 1
ATOM 1759 C C . ALA A 1 212 ? -15 -9.688 -3.412 1 98.12 212 ALA A C 1
ATOM 1761 O O . ALA A 1 212 ? -14.961 -8.578 -3.947 1 98.12 212 ALA A O 1
ATOM 1762 N N . LYS A 1 213 ? -15.539 -10.719 -3.928 1 96.75 213 LYS A N 1
ATOM 1763 C CA . LYS A 1 213 ? -16.312 -10.516 -5.152 1 96.75 213 LYS A CA 1
ATOM 1764 C C . LYS A 1 213 ? -17.5 -9.602 -4.906 1 96.75 213 LYS A C 1
ATOM 1766 O O . LYS A 1 213 ? -17.812 -8.742 -5.73 1 96.75 213 LYS A O 1
ATOM 1771 N N . ASN A 1 214 ? -18.125 -9.852 -3.75 1 93.75 214 ASN A N 1
ATOM 1772 C CA . ASN A 1 214 ? -19.219 -9 -3.293 1 93.75 214 ASN A CA 1
ATOM 1773 C C . ASN A 1 214 ? -19.125 -8.734 -1.792 1 93.75 214 ASN A C 1
ATOM 1775 O O . ASN A 1 214 ? -19.828 -9.383 -1.003 1 93.75 214 ASN A O 1
ATOM 1779 N N . PHE A 1 215 ? -18.5 -7.668 -1.463 1 93.06 215 PHE A N 1
ATOM 1780 C CA . PHE A 1 215 ? -18.25 -7.367 -0.06 1 93.06 215 PHE A CA 1
ATOM 1781 C C . PHE A 1 215 ? -19.516 -6.91 0.644 1 93.06 215 PHE A C 1
ATOM 1783 O O . PHE A 1 215 ? -19.75 -7.254 1.806 1 93.06 215 PHE A O 1
ATOM 1790 N N . LYS A 1 216 ? -20.344 -6.191 0.023 1 87.06 216 LYS A N 1
ATOM 1791 C CA . LYS A 1 216 ? -21.547 -5.586 0.608 1 87.06 216 LYS A CA 1
ATOM 1792 C C . LYS A 1 216 ? -22.562 -6.648 1.004 1 87.06 216 LYS A C 1
ATOM 1794 O O . LYS A 1 216 ? -23.328 -6.457 1.94 1 87.06 216 LYS A O 1
ATOM 1799 N N . SER A 1 217 ? -22.5 -7.75 0.287 1 87.56 217 SER A N 1
ATOM 1800 C CA . SER A 1 217 ? -23.469 -8.812 0.571 1 87.56 217 SER A CA 1
ATOM 1801 C C . SER A 1 217 ? -23.203 -9.445 1.934 1 87.56 217 SER A C 1
ATOM 1803 O O . SER A 1 217 ? -24.078 -10.109 2.494 1 87.56 217 SER A O 1
ATOM 1805 N N . ASP A 1 218 ? -21.984 -9.32 2.402 1 89.81 218 ASP A N 1
ATOM 1806 C CA . ASP A 1 218 ? -21.562 -9.867 3.686 1 89.81 218 ASP A CA 1
ATOM 1807 C C . ASP A 1 218 ? -21.766 -11.383 3.732 1 89.81 218 ASP A C 1
ATOM 1809 O O . ASP A 1 218 ? -22.078 -11.938 4.785 1 89.81 218 ASP A O 1
ATOM 1813 N N . GLN A 1 219 ? -21.656 -12.008 2.58 1 93.5 219 GLN A N 1
ATOM 1814 C CA . GLN A 1 219 ? -21.891 -13.445 2.502 1 93.5 219 GLN A CA 1
ATOM 1815 C C . GLN A 1 219 ? -20.578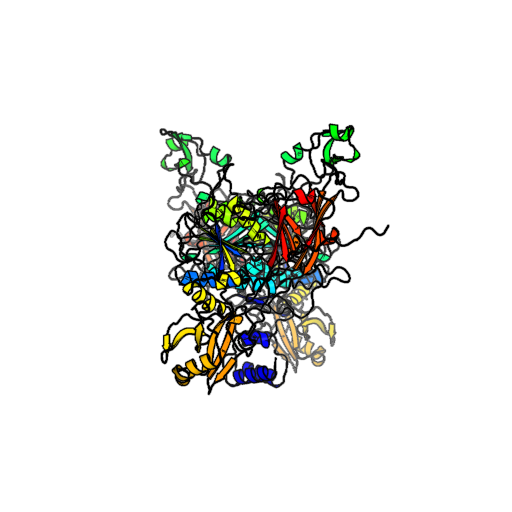 -14.203 2.326 1 93.5 219 GLN A C 1
ATOM 1817 O O . GLN A 1 219 ? -20.547 -15.438 2.359 1 93.5 219 GLN A O 1
ATOM 1822 N N . HIS A 1 220 ? -19.516 -13.477 2.197 1 96.38 220 HIS A N 1
ATOM 1823 C CA . HIS A 1 220 ? -18.234 -14.141 2.012 1 96.38 220 HIS A CA 1
ATOM 1824 C C . HIS A 1 220 ? -17.828 -14.922 3.26 1 96.38 220 HIS A C 1
ATOM 1826 O O . HIS A 1 220 ? -18.266 -14.602 4.367 1 96.38 220 HIS A O 1
ATOM 1832 N N . VAL A 1 221 ? -17.062 -15.938 3.102 1 97 221 VAL A N 1
ATOM 1833 C CA . VAL A 1 221 ? -16.594 -16.75 4.215 1 97 221 VAL A CA 1
ATOM 1834 C C . VAL A 1 221 ? -15.438 -16.031 4.922 1 97 221 VAL A C 1
ATOM 1836 O O . VAL A 1 221 ? -14.438 -15.688 4.289 1 97 221 VAL A O 1
ATOM 1839 N N . PHE A 1 222 ? -15.586 -15.891 6.18 1 97.69 222 PHE A N 1
ATOM 1840 C CA . PHE A 1 222 ? -14.539 -15.312 7.012 1 97.69 222 PHE A CA 1
ATOM 1841 C C . PHE A 1 222 ? -14.617 -15.844 8.438 1 97.69 222 PHE A C 1
ATOM 1843 O O . PHE A 1 222 ? -15.297 -15.273 9.289 1 97.69 222 PHE A O 1
ATOM 1850 N N . ASN A 1 223 ? -13.852 -16.859 8.672 1 97.75 223 ASN A N 1
ATOM 1851 C CA . ASN A 1 223 ? -13.812 -17.5 9.984 1 97.75 223 ASN A CA 1
ATOM 1852 C C . ASN A 1 223 ? -12.75 -16.875 10.875 1 97.75 223 ASN A C 1
ATOM 1854 O O . ASN A 1 223 ? -11.711 -17.484 11.141 1 97.75 223 ASN A O 1
ATOM 1858 N N . TRP A 1 224 ? -13.062 -15.742 11.484 1 96.38 224 TRP A N 1
ATOM 1859 C CA . TRP A 1 224 ? -12.062 -14.953 12.195 1 96.38 224 TRP A CA 1
ATOM 1860 C C . TRP A 1 224 ? -11.516 -15.719 13.391 1 96.38 224 TRP A C 1
ATOM 1862 O O . TRP A 1 224 ? -10.367 -15.508 13.797 1 96.38 224 TRP A O 1
ATOM 1872 N N . LYS A 1 225 ? -12.273 -16.656 13.984 1 95.31 225 LYS A N 1
ATOM 1873 C CA . LYS A 1 225 ? -11.859 -17.391 15.18 1 95.31 225 LYS A CA 1
ATOM 1874 C C . LYS A 1 225 ? -10.648 -18.281 14.891 1 95.31 225 LYS A C 1
ATOM 1876 O O . LYS A 1 225 ? -9.852 -18.547 15.781 1 95.31 225 LYS A O 1
ATOM 1881 N N . GLU A 1 226 ? -10.531 -18.672 13.586 1 95.56 226 GLU A N 1
ATOM 1882 C CA . GLU A 1 226 ? -9.43 -19.531 13.172 1 95.56 226 GLU A CA 1
ATOM 1883 C C . GLU A 1 226 ? -8.094 -18.781 13.25 1 95.56 226 GLU A C 1
ATOM 1885 O O . GLU A 1 226 ? -7.031 -19.406 13.273 1 95.56 226 GLU A O 1
ATOM 1890 N N . ALA A 1 227 ? -8.133 -17.453 13.305 1 94.81 227 ALA A N 1
ATOM 1891 C CA . ALA A 1 227 ? -6.918 -16.656 13.375 1 94.81 227 ALA A CA 1
ATOM 1892 C C . ALA A 1 227 ? -6.93 -15.742 14.602 1 94.81 227 ALA A C 1
ATOM 1894 O O . ALA A 1 227 ? -6.195 -14.758 14.656 1 94.81 227 ALA A O 1
ATOM 1895 N N . ALA A 1 228 ? -7.699 -16 15.586 1 94 228 ALA A N 1
ATOM 1896 C CA . ALA A 1 228 ? -7.816 -15.18 16.781 1 94 228 ALA A CA 1
ATOM 1897 C C . ALA A 1 228 ? -6.516 -15.188 17.594 1 94 228 ALA A C 1
ATOM 1899 O O . ALA A 1 228 ? -5.867 -16.219 17.719 1 94 228 ALA A O 1
ATOM 1900 N N . GLY A 1 229 ? -6.152 -14.008 18 1 89.25 229 GLY A N 1
ATOM 1901 C CA . GLY A 1 229 ? -4.961 -13.898 18.828 1 89.25 229 GLY A CA 1
ATOM 1902 C C . GLY A 1 229 ? -5.207 -14.266 20.281 1 89.25 229 GLY A C 1
ATOM 1903 O O . GLY A 1 229 ? -6.355 -14.375 20.703 1 89.25 229 GLY A O 1
ATOM 1904 N N . GLN A 1 230 ? -4.102 -14.445 20.906 1 85.62 230 GLN A N 1
ATOM 1905 C CA . GLN A 1 230 ? -4.172 -14.734 22.344 1 85.62 230 GLN A CA 1
ATOM 1906 C C . GLN A 1 230 ? -4.117 -13.445 23.156 1 85.62 230 GLN A C 1
ATOM 1908 O O . GLN A 1 230 ? -3.512 -12.461 22.734 1 85.62 230 GLN A O 1
ATOM 1913 N N . TYR A 1 231 ? -4.812 -13.492 24.203 1 85.56 231 TYR A N 1
ATOM 1914 C CA . TYR A 1 231 ? -4.773 -12.344 25.109 1 85.56 231 TYR A CA 1
ATOM 1915 C C . TYR A 1 231 ? -3.418 -12.242 25.797 1 85.56 231 TYR A C 1
ATOM 1917 O O . TYR A 1 231 ? -2.781 -13.258 26.078 1 85.56 231 TYR A O 1
ATOM 1925 N N . SER A 1 232 ? -3.043 -11.031 25.984 1 82.38 232 SER A N 1
ATOM 1926 C CA . SER A 1 232 ? -1.783 -10.805 26.688 1 82.38 232 SER A CA 1
ATOM 1927 C C . SER A 1 232 ? -1.876 -11.242 28.141 1 82.38 232 SER A C 1
ATOM 1929 O O . SER A 1 232 ? -2.975 -11.406 28.688 1 82.38 232 SER A O 1
ATOM 1931 N N . GLN A 1 233 ? -0.712 -11.445 28.719 1 81.06 233 GLN A N 1
ATOM 1932 C CA . GLN A 1 233 ? -0.663 -11.789 30.141 1 81.06 233 GLN A CA 1
ATOM 1933 C C . GLN A 1 233 ? -1.275 -10.688 31 1 81.06 233 GLN A C 1
ATOM 1935 O O . GLN A 1 233 ? -1.926 -10.961 32 1 81.06 233 GLN A O 1
ATOM 1940 N N . GLY A 1 234 ? -1.111 -9.484 30.547 1 80.12 234 GLY A N 1
ATOM 1941 C CA . GLY A 1 234 ? -1.697 -8.367 31.266 1 80.12 234 GLY A CA 1
ATOM 1942 C C . GLY A 1 234 ? -3.215 -8.391 31.281 1 80.12 234 GLY A C 1
ATOM 1943 O O . GLY A 1 234 ? -3.836 -8.102 32.312 1 80.12 234 GLY A O 1
ATOM 1944 N N . THR A 1 235 ? -3.727 -8.766 30.156 1 81.06 235 THR A N 1
ATOM 1945 C CA . THR A 1 235 ? -5.18 -8.859 30.062 1 81.06 235 THR A CA 1
ATOM 1946 C C . THR A 1 235 ? -5.707 -10.023 30.906 1 81.06 235 THR A C 1
ATOM 1948 O O . THR A 1 235 ? -6.723 -9.891 31.594 1 81.06 235 THR A O 1
ATOM 1951 N N . LEU A 1 236 ? -5.023 -11.117 30.859 1 84.19 236 LEU A N 1
ATOM 1952 C CA . LEU A 1 236 ? -5.422 -12.305 31.609 1 84.19 236 LEU A CA 1
ATOM 1953 C C . LEU A 1 236 ? -5.379 -12.039 33.125 1 84.19 236 LEU A C 1
ATOM 1955 O O . LEU A 1 236 ? -6.215 -12.547 33.875 1 84.19 236 LEU A O 1
ATOM 1959 N N . ALA A 1 237 ? -4.496 -11.164 33.469 1 84.06 237 ALA A N 1
ATOM 1960 C CA . ALA A 1 237 ? -4.305 -10.859 34.875 1 84.06 237 ALA A CA 1
ATOM 1961 C C . ALA A 1 237 ? -5.484 -10.055 35.438 1 84.06 237 ALA A C 1
ATOM 1963 O O . ALA A 1 237 ? -5.742 -10.07 36.656 1 84.06 237 ALA A O 1
ATOM 1964 N N . LYS A 1 238 ? -6.207 -9.422 34.531 1 84.12 238 LYS A N 1
ATOM 1965 C CA . LYS A 1 238 ? -7.352 -8.633 34.969 1 84.12 238 LYS A CA 1
ATOM 1966 C C . LYS A 1 238 ? -8.508 -9.523 35.438 1 84.12 238 LYS A C 1
ATOM 1968 O O . LYS A 1 238 ? -9.367 -9.102 36.188 1 84.12 238 LYS A O 1
ATOM 1973 N N . TYR A 1 239 ? -8.539 -10.695 34.906 1 89.38 239 TYR A N 1
ATOM 1974 C CA . TYR A 1 239 ? -9.562 -11.664 35.281 1 89.38 239 TYR A CA 1
ATOM 1975 C C . TYR A 1 239 ? -9.109 -12.492 36.469 1 89.38 239 TYR A C 1
ATOM 1977 O O . TYR A 1 239 ? -8.984 -13.719 36.375 1 89.38 239 TYR A O 1
ATOM 1985 N N . GLU A 1 240 ? -8.969 -11.852 37.531 1 87.44 240 GLU A N 1
ATOM 1986 C CA . GLU A 1 240 ? -8.344 -12.453 38.719 1 87.44 240 GLU A CA 1
ATOM 1987 C C . GLU A 1 240 ? -9.383 -13.039 39.656 1 87.44 240 GLU A C 1
ATOM 1989 O O . GLU A 1 240 ? -9.07 -13.898 40.469 1 87.44 240 GLU A O 1
ATOM 1994 N N . HIS A 1 241 ? -10.641 -12.664 39.531 1 91.19 241 HIS A N 1
ATOM 1995 C CA . HIS A 1 241 ? -11.664 -13.133 40.469 1 91.19 241 HIS A CA 1
ATOM 1996 C C . HIS A 1 241 ? -12.32 -14.414 39.969 1 91.19 241 HIS A C 1
ATOM 1998 O O . HIS A 1 241 ? -12.344 -14.672 38.75 1 91.19 241 HIS A O 1
ATOM 2004 N N . ILE A 1 242 ? -12.742 -15.273 40.812 1 92.5 242 ILE A N 1
ATOM 2005 C CA . ILE A 1 242 ? -13.43 -16.516 40.531 1 92.5 242 ILE A CA 1
ATOM 2006 C C . ILE A 1 242 ? -14.781 -16.547 41.219 1 92.5 242 ILE A C 1
ATOM 2008 O O . ILE A 1 242 ? -14.859 -16.297 42.438 1 92.5 242 ILE A O 1
ATOM 2012 N N . ASP A 1 243 ? -15.781 -16.797 40.469 1 90.62 243 ASP A N 1
ATOM 2013 C CA . ASP A 1 243 ? -17.094 -16.844 41.094 1 90.62 243 ASP A CA 1
ATOM 2014 C C . ASP A 1 243 ? -17.375 -18.203 41.719 1 90.62 243 ASP A C 1
ATOM 2016 O O . ASP A 1 243 ? -16.484 -19.047 41.812 1 90.62 243 ASP A O 1
ATOM 2020 N N . GLU A 1 244 ? -18.703 -18.391 42.219 1 88.69 244 GLU A N 1
ATOM 2021 C CA . GLU A 1 244 ? -19.094 -19.594 42.938 1 88.69 244 GLU A CA 1
ATOM 2022 C C . GLU A 1 244 ? -19.047 -20.812 42.031 1 88.69 244 GLU A C 1
ATOM 2024 O O . GLU A 1 244 ? -18.812 -21.938 42.5 1 88.69 244 GLU A O 1
ATOM 2029 N N . ASP A 1 245 ? -19.125 -20.641 40.719 1 92.12 245 ASP A N 1
ATOM 2030 C CA . ASP A 1 245 ? -19.125 -21.734 39.75 1 92.12 245 ASP A CA 1
ATOM 2031 C C . ASP A 1 245 ? -17.734 -21.969 39.188 1 92.12 245 ASP A C 1
ATOM 2033 O O . ASP A 1 245 ? -17.562 -22.781 38.25 1 92.12 245 ASP A O 1
ATOM 2037 N N . GLY A 1 246 ? -16.75 -21.25 39.656 1 90.81 246 GLY A N 1
ATOM 2038 C CA . GLY A 1 246 ? -15.383 -21.438 39.219 1 90.81 246 GLY A CA 1
ATOM 2039 C C . GLY A 1 246 ? -15.055 -20.609 37.969 1 90.81 246 GLY A C 1
ATOM 2040 O O . GLY A 1 246 ? -14.016 -20.828 37.344 1 90.81 246 GLY A O 1
ATOM 2041 N N . ARG A 1 247 ? -15.93 -19.734 37.594 1 92.44 247 ARG A N 1
ATOM 2042 C CA . ARG A 1 247 ? -15.719 -18.906 36.406 1 92.44 247 ARG A CA 1
ATOM 2043 C C . ARG A 1 247 ? -14.898 -17.656 36.75 1 92.44 247 ARG A C 1
ATOM 2045 O O . ARG A 1 247 ? -15.188 -16.969 37.719 1 92.44 247 ARG A O 1
ATOM 2052 N N . LYS A 1 248 ? -13.82 -17.453 35.906 1 92.25 248 LYS A N 1
ATOM 2053 C CA . LYS A 1 248 ? -12.977 -16.281 36.094 1 92.25 248 LYS A CA 1
ATOM 2054 C C . LYS A 1 248 ? -13.656 -15.016 35.562 1 92.25 248 LYS A C 1
ATOM 2056 O O . LYS A 1 248 ? -14.289 -15.055 34.5 1 92.25 248 LYS A O 1
ATOM 2061 N N . PHE A 1 249 ? -13.602 -13.945 36.344 1 92.81 249 PHE A N 1
ATOM 2062 C CA . PHE A 1 249 ? -14.227 -12.711 35.875 1 92.81 249 PHE A CA 1
ATOM 2063 C C . PHE A 1 249 ? -13.477 -11.492 36.438 1 92.81 249 PHE A C 1
ATOM 2065 O O . PHE A 1 249 ? -12.602 -11.633 37.281 1 92.81 249 PHE A O 1
ATOM 2072 N N . GLN A 1 250 ? -13.648 -10.305 35.75 1 92.12 250 GLN A N 1
ATOM 2073 C CA . GLN A 1 250 ? -13.266 -8.992 36.281 1 92.12 250 GLN A CA 1
ATOM 2074 C C . GLN A 1 250 ? -14.484 -8.109 36.5 1 92.12 250 GLN A C 1
ATOM 2076 O O . GLN A 1 250 ? -15.531 -8.32 35.875 1 92.12 250 GLN A O 1
ATOM 2081 N N . LEU A 1 251 ? -14.367 -7.266 37.469 1 90.12 251 LEU A N 1
ATOM 2082 C CA . LEU A 1 251 ? -15.453 -6.312 37.719 1 90.12 251 LEU A CA 1
ATOM 2083 C C . LEU A 1 251 ? -15.266 -5.059 36.875 1 90.12 251 LEU A C 1
ATOM 2085 O O . LEU A 1 251 ? -14.188 -4.457 36.875 1 90.12 251 LEU A O 1
ATOM 2089 N N . ARG A 1 252 ? -16.219 -4.762 36.062 1 90.69 252 ARG A N 1
ATOM 2090 C CA . ARG A 1 252 ? -16.188 -3.58 35.188 1 90.69 252 ARG A CA 1
ATOM 2091 C C . ARG A 1 252 ? -17.297 -2.607 35.562 1 90.69 252 ARG A C 1
ATOM 2093 O O . ARG A 1 252 ? -18.328 -3.008 36.094 1 90.69 252 ARG A O 1
ATOM 2100 N N . GLY A 1 253 ? -16.984 -1.373 35.344 1 88.81 253 GLY A N 1
ATOM 2101 C CA . GLY A 1 253 ? -18 -0.363 35.594 1 88.81 253 GLY A CA 1
ATOM 2102 C C . GLY A 1 253 ? -19.047 -0.277 34.5 1 88.81 253 GLY A C 1
ATOM 2103 O O . GLY A 1 253 ? -18.703 -0.344 33.312 1 88.81 253 GLY A O 1
ATOM 2104 N N . ARG A 1 254 ? -20.297 -0.216 34.875 1 85.94 254 ARG A N 1
ATOM 2105 C CA . ARG A 1 254 ? -21.391 0.019 33.906 1 85.94 254 ARG A CA 1
ATOM 2106 C C . ARG A 1 254 ? -21.359 1.45 33.406 1 85.94 254 ARG A C 1
ATOM 2108 O O . ARG A 1 254 ? -20.719 2.32 33.969 1 85.94 254 ARG A O 1
ATOM 2115 N N . ASN A 1 255 ? -21.859 1.629 32.188 1 80.56 255 ASN A N 1
ATOM 2116 C CA . ASN A 1 255 ? -21.938 2.969 31.609 1 80.56 255 ASN A CA 1
ATOM 2117 C C . ASN A 1 255 ? -23.078 3.771 32.219 1 80.56 255 ASN A C 1
ATOM 2119 O O . ASN A 1 255 ? -24.016 4.152 31.516 1 80.56 255 ASN A O 1
ATOM 2123 N N . VAL A 1 256 ? -23 3.938 33.5 1 74 256 VAL A N 1
ATOM 2124 C CA . VAL A 1 256 ? -24.016 4.691 34.25 1 74 256 VAL A CA 1
ATOM 2125 C C . VAL A 1 256 ? -23.531 6.113 34.5 1 74 256 VAL A C 1
ATOM 2127 O O . VAL A 1 256 ? -22.438 6.309 35.031 1 74 256 VAL A O 1
ATOM 2130 N N . LYS A 1 257 ? -24.266 7.082 33.969 1 71.75 257 LYS A N 1
ATOM 2131 C CA . LYS A 1 257 ? -23.922 8.484 34.156 1 71.75 257 LYS A CA 1
ATOM 2132 C C . LYS A 1 257 ? -23.734 8.828 35.625 1 71.75 257 LYS A C 1
ATOM 2134 O O . LYS A 1 257 ? -24.547 8.438 36.469 1 71.75 257 LYS A O 1
ATOM 2139 N N . GLY A 1 258 ? -22.672 9.461 36 1 66.38 258 GLY A N 1
ATOM 2140 C CA . GLY A 1 258 ? -22.438 9.867 37.375 1 66.38 258 GLY A CA 1
ATOM 2141 C C . GLY A 1 258 ? -21.594 8.875 38.156 1 66.38 258 GLY A C 1
ATOM 2142 O O . GLY A 1 258 ? -21.109 9.195 39.25 1 66.38 258 GLY A O 1
ATOM 2143 N N . SER A 1 259 ? -21.547 7.652 37.656 1 77.31 259 SER A N 1
ATOM 2144 C CA . SER A 1 259 ? -20.75 6.645 38.344 1 77.31 259 SER A CA 1
ATOM 2145 C C . SER A 1 259 ? -19.25 6.961 38.25 1 77.31 259 SER A C 1
ATOM 2147 O O . SER A 1 259 ? -18.75 7.273 37.156 1 77.31 259 SER A O 1
ATOM 2149 N N . PRO A 1 260 ? -18.594 6.961 39.406 1 79.62 260 PRO A N 1
ATOM 2150 C CA . PRO A 1 260 ? -17.141 7.16 39.375 1 79.62 260 PRO A CA 1
ATOM 2151 C C . PRO A 1 260 ? -16.406 6 38.719 1 79.62 260 PRO A C 1
ATOM 2153 O O . PRO A 1 260 ? -15.219 6.125 38.406 1 79.62 260 PRO A O 1
ATOM 2156 N N . TRP A 1 261 ? -17.156 4.918 38.531 1 81.62 261 TRP A N 1
ATOM 2157 C CA . TRP A 1 261 ? -16.516 3.723 38 1 81.62 261 TRP A CA 1
ATOM 2158 C C . TRP A 1 261 ? -16.859 3.533 36.531 1 81.62 261 TRP A C 1
ATOM 2160 O O . TRP A 1 261 ? -16.547 2.49 35.938 1 81.62 261 TRP A O 1
ATOM 2170 N N . ARG A 1 262 ? -17.406 4.492 35.938 1 79.81 262 ARG A N 1
ATOM 2171 C CA . ARG A 1 262 ? -17.859 4.359 34.562 1 79.81 262 ARG A CA 1
ATOM 2172 C C . ARG A 1 262 ? -16.703 3.996 33.656 1 79.81 262 ARG A C 1
ATOM 2174 O O . ARG A 1 262 ? -15.719 4.727 33.562 1 79.81 262 ARG A O 1
ATOM 2181 N N . GLY A 1 263 ? -16.828 2.842 32.938 1 77.56 263 GLY A N 1
ATOM 2182 C CA . GLY A 1 263 ? -15.898 2.438 31.906 1 77.56 263 GLY A CA 1
ATOM 2183 C C . GLY A 1 263 ? -14.602 1.882 32.469 1 77.56 263 GLY A C 1
ATOM 2184 O O . GLY A 1 263 ? -13.68 1.562 31.703 1 77.56 263 GLY A O 1
ATOM 2185 N N . LYS A 1 264 ? -14.547 1.813 33.781 1 80.5 264 LYS A N 1
ATOM 2186 C CA . LYS A 1 264 ? -13.297 1.365 34.375 1 80.5 264 LYS A CA 1
ATOM 2187 C C . LYS A 1 264 ? -13.227 -0.159 34.438 1 80.5 264 LYS A C 1
ATOM 2189 O O . LYS A 1 264 ? -14.25 -0.837 34.344 1 80.5 264 LYS A O 1
ATOM 2194 N N . HIS A 1 265 ? -11.945 -0.593 34.438 1 84.25 265 HIS A N 1
ATOM 2195 C CA . HIS A 1 265 ? -11.656 -2.02 34.531 1 84.25 265 HIS A CA 1
ATOM 2196 C C . HIS A 1 265 ? -10.969 -2.346 35.844 1 84.25 265 HIS A C 1
ATOM 2198 O O . HIS A 1 265 ? -10.422 -1.456 36.5 1 84.25 265 HIS A O 1
ATOM 2204 N N . GLY A 1 266 ? -11.133 -3.617 36.25 1 80.88 266 GLY A N 1
ATOM 2205 C CA . GLY A 1 266 ? -10.422 -4.102 37.438 1 80.88 266 GLY A CA 1
ATOM 2206 C C . GLY A 1 266 ? -10.906 -3.475 38.719 1 80.88 266 GLY A C 1
ATOM 2207 O O . GLY A 1 266 ? -10.109 -3.15 39.594 1 80.88 266 GLY A O 1
ATOM 2208 N N . ILE A 1 267 ? -12.242 -3.262 38.781 1 87.06 267 ILE A N 1
ATOM 2209 C CA . ILE A 1 267 ? -12.844 -2.652 39.969 1 87.06 267 ILE A CA 1
ATOM 2210 C C . ILE A 1 267 ? -12.805 -3.637 41.125 1 87.06 267 ILE A C 1
ATOM 2212 O O . ILE A 1 267 ? -13.023 -4.836 40.938 1 87.06 267 ILE A O 1
ATOM 2216 N N . PRO A 1 268 ? -12.422 -3.066 42.312 1 87.19 268 PRO A N 1
ATOM 2217 C CA . PRO A 1 268 ? -12.391 -3.945 43.469 1 87.19 268 PRO A CA 1
ATOM 2218 C C . PRO A 1 268 ? -13.75 -4.551 43.812 1 87.19 268 PRO A C 1
ATOM 2220 O O . PRO A 1 268 ? -14.781 -3.896 43.625 1 87.19 268 PRO A O 1
ATOM 2223 N N . LEU A 1 269 ? -13.742 -5.781 44.375 1 88.56 269 LEU A N 1
ATOM 2224 C CA . LEU A 1 269 ? -14.945 -6.566 44.625 1 88.56 269 LEU A CA 1
ATOM 2225 C C . LEU A 1 269 ? -15.852 -5.879 45.656 1 88.56 269 LEU A C 1
ATOM 2227 O O . LEU A 1 269 ? -17.062 -6.07 45.625 1 88.56 269 LEU A O 1
ATOM 2231 N N . ASP A 1 270 ? -15.227 -5.078 46.5 1 89.38 270 ASP A N 1
ATOM 2232 C CA . ASP A 1 270 ? -16 -4.406 47.531 1 89.38 270 ASP A CA 1
ATOM 2233 C C . ASP A 1 270 ? -17.016 -3.432 46.938 1 89.38 270 ASP A C 1
ATOM 2235 O O . ASP A 1 270 ? -18.047 -3.139 47.531 1 89.38 270 ASP A O 1
ATOM 2239 N N . VAL A 1 271 ? -16.719 -3.027 45.781 1 90.88 271 VAL A N 1
ATOM 2240 C CA . VAL A 1 271 ? -17.609 -2.08 45.125 1 90.88 271 VAL A CA 1
ATOM 2241 C C . VAL A 1 271 ? -18.906 -2.785 44.719 1 90.88 271 VAL A C 1
ATOM 2243 O O . VAL A 1 271 ? -19.984 -2.18 44.719 1 90.88 271 VAL A O 1
ATOM 2246 N N . GLU A 1 272 ? -18.844 -4.062 44.312 1 90.75 272 GLU A N 1
ATOM 2247 C CA . GLU A 1 272 ? -20.016 -4.828 43.906 1 90.75 272 GLU A CA 1
ATOM 2248 C C . GLU A 1 272 ? -21 -4.977 45.062 1 90.75 272 GLU A C 1
ATOM 2250 O O . GLU A 1 272 ? -22.219 -4.941 44.844 1 90.75 272 GLU A O 1
ATOM 2255 N N . ALA A 1 273 ? -20.469 -5.137 46.281 1 87.44 273 ALA A N 1
ATOM 2256 C CA . ALA A 1 273 ? -21.312 -5.262 47.469 1 87.44 273 ALA A CA 1
ATOM 2257 C C . ALA A 1 273 ? -21.969 -3.93 47.812 1 87.44 273 ALA A C 1
ATOM 2259 O O . ALA A 1 273 ? -23.156 -3.889 48.188 1 87.44 273 ALA A O 1
ATOM 2260 N N . ALA A 1 274 ? -21.219 -2.889 47.594 1 89.38 274 ALA A N 1
ATOM 2261 C CA . ALA A 1 274 ? -21.672 -1.562 47.969 1 89.38 274 ALA A CA 1
ATOM 2262 C C . ALA A 1 274 ? -22.578 -0.953 46.906 1 89.38 274 ALA A C 1
ATOM 2264 O O . ALA A 1 274 ? -23.594 -0.333 47.25 1 89.38 274 ALA A O 1
ATOM 2265 N N . ASN A 1 275 ? -22.234 -1.088 45.719 1 88.44 275 ASN A N 1
ATOM 2266 C CA . ASN A 1 275 ? -22.969 -0.466 44.625 1 88.44 275 ASN A CA 1
ATOM 2267 C C . ASN A 1 275 ? -23.094 -1.413 43.438 1 88.44 275 ASN A C 1
ATOM 2269 O O . ASN A 1 275 ? -22.516 -1.171 42.375 1 88.44 275 ASN A O 1
ATOM 2273 N N . PRO A 1 276 ? -23.906 -2.461 43.625 1 87.44 276 PRO A N 1
ATOM 2274 C CA . PRO A 1 276 ? -24.047 -3.463 42.562 1 87.44 276 PRO A CA 1
ATOM 2275 C C . PRO A 1 276 ? -24.578 -2.871 41.25 1 87.44 276 PRO A C 1
ATOM 2277 O O . PRO A 1 276 ? -24.328 -3.416 40.188 1 87.44 276 PRO A O 1
ATOM 2280 N N . GLU A 1 277 ? -25.188 -1.697 41.344 1 87 277 GLU A N 1
ATOM 2281 C CA . GLU A 1 277 ? -25.797 -1.089 40.156 1 87 277 GLU A CA 1
ATOM 2282 C C . GLU A 1 277 ? -24.734 -0.451 39.25 1 87 277 GLU A C 1
ATOM 2284 O O . GLU A 1 277 ? -24.984 -0.209 38.094 1 87 277 GLU A O 1
ATOM 2289 N N . TRP A 1 278 ? -23.531 -0.262 39.844 1 88.94 278 TRP A N 1
ATOM 2290 C CA . TRP A 1 278 ? -22.5 0.471 39.125 1 88.94 278 TRP A CA 1
ATOM 2291 C C . TRP A 1 278 ? -21.562 -0.486 38.406 1 88.94 278 TRP A C 1
ATOM 2293 O O . TRP A 1 278 ? -20.781 -0.073 37.531 1 88.94 278 TRP A O 1
ATOM 2303 N N . VAL A 1 279 ? -21.688 -1.729 38.781 1 92.06 279 VAL A N 1
ATOM 2304 C CA . VAL A 1 279 ? -20.656 -2.627 38.281 1 92.06 279 VAL A CA 1
ATOM 2305 C C . VAL A 1 279 ? -21.281 -3.908 37.75 1 92.06 279 VAL A C 1
ATOM 2307 O O . VAL A 1 279 ? -22.469 -4.168 38 1 92.06 279 VAL A O 1
ATOM 2310 N N . TYR A 1 280 ? -20.609 -4.609 36.812 1 91.12 280 TYR A N 1
ATOM 2311 C CA . TYR A 1 280 ? -20.984 -5.93 36.344 1 91.12 280 TYR A CA 1
ATOM 2312 C C . TYR A 1 280 ? -19.781 -6.852 36.25 1 91.12 280 TYR A C 1
ATOM 2314 O O . TYR A 1 280 ? -18.641 -6.387 36.156 1 91.12 280 TYR A O 1
ATOM 2322 N N . ARG A 1 281 ? -20.094 -8.148 36.344 1 91 281 ARG A N 1
ATOM 2323 C CA . ARG A 1 281 ? -19.047 -9.148 36.188 1 91 281 ARG A CA 1
ATOM 2324 C C . ARG A 1 281 ? -18.812 -9.484 34.719 1 91 281 ARG A C 1
ATOM 2326 O O . ARG A 1 281 ? -19.75 -9.898 34 1 91 281 ARG A O 1
ATOM 2333 N N . ASP A 1 282 ? -17.578 -9.188 34.188 1 90.69 282 ASP A N 1
ATOM 2334 C CA . ASP A 1 282 ? -17.141 -9.562 32.844 1 90.69 282 ASP A CA 1
ATOM 2335 C C . ASP A 1 282 ? -16.375 -10.883 32.875 1 90.69 282 ASP A C 1
ATOM 2337 O O . ASP A 1 282 ? -15.258 -10.961 33.375 1 90.69 282 ASP A O 1
ATOM 2341 N N . TYR A 1 283 ? -17.031 -11.938 32.312 1 91.31 283 TYR A N 1
ATOM 2342 C CA . TYR A 1 283 ? -16.484 -13.289 32.438 1 91.31 283 TYR A CA 1
ATOM 2343 C C . TYR A 1 283 ? -15.516 -13.578 31.281 1 91.31 283 TYR A C 1
ATOM 2345 O O . TYR A 1 283 ? -15.773 -13.227 30.141 1 91.31 283 TYR A O 1
ATOM 2353 N N . PHE A 1 284 ? -14.391 -14.25 31.578 1 88.56 284 PHE A N 1
ATOM 2354 C CA . PHE A 1 284 ? -13.344 -14.555 30.609 1 88.56 284 PHE A CA 1
ATOM 2355 C C . PHE A 1 284 ? -13.805 -15.609 29.609 1 88.56 284 PHE A C 1
ATOM 2357 O O . PHE A 1 284 ? -13.398 -15.594 28.453 1 88.56 284 PHE A O 1
ATOM 2364 N N . ASP A 1 285 ? -14.531 -16.625 30.062 1 86 285 ASP A N 1
ATOM 2365 C CA . ASP A 1 285 ? -14.938 -17.75 29.234 1 86 285 ASP A CA 1
ATOM 2366 C C . ASP A 1 285 ? -15.852 -17.297 28.094 1 86 285 ASP A C 1
ATOM 2368 O O . ASP A 1 285 ? -16.125 -18.047 27.156 1 86 285 ASP A O 1
ATOM 2372 N N . THR A 1 286 ? -16.266 -16.031 28.156 1 84.25 286 THR A N 1
ATOM 2373 C CA . THR A 1 286 ? -17.094 -15.477 27.078 1 84.25 286 THR A CA 1
ATOM 2374 C C . THR A 1 286 ? -16.219 -14.844 26 1 84.25 286 THR A C 1
ATOM 2376 O O . THR A 1 286 ? -16.719 -14.484 24.938 1 84.25 286 THR A O 1
ATOM 2379 N N . LYS A 1 287 ? -14.953 -14.797 26.344 1 84.31 287 LYS A N 1
ATOM 2380 C CA . LYS A 1 287 ? -14.047 -14.164 25.391 1 84.31 287 LYS A CA 1
ATOM 2381 C C . LYS A 1 287 ? -13.609 -15.141 24.312 1 84.31 287 LYS A C 1
ATOM 2383 O O . LYS A 1 287 ? -13.281 -16.297 24.609 1 84.31 287 LYS A O 1
ATOM 2388 N N . GLU A 1 288 ? -13.68 -14.781 23.094 1 86.5 288 GLU A N 1
ATOM 2389 C CA . GLU A 1 288 ? -13.375 -15.648 21.953 1 86.5 288 GLU A CA 1
ATOM 2390 C C . GLU A 1 288 ? -12 -15.336 21.375 1 86.5 288 GLU A C 1
ATOM 2392 O O . GLU A 1 288 ? -11.641 -15.836 20.312 1 86.5 288 GLU A O 1
ATOM 2397 N N . GLY A 1 289 ? -11.172 -14.555 22.031 1 88.94 289 GLY A N 1
ATOM 2398 C CA . GLY A 1 289 ? -9.859 -14.172 21.531 1 88.94 289 GLY A CA 1
ATOM 2399 C C . GLY A 1 289 ? -9.844 -12.797 20.906 1 88.94 289 GLY A C 1
ATOM 2400 O O . GLY A 1 289 ? -10.883 -12.148 20.781 1 88.94 289 GLY A O 1
ATOM 2401 N N . ILE A 1 290 ? -8.672 -12.383 20.641 1 91.56 290 ILE A N 1
ATOM 2402 C CA . ILE A 1 290 ? -8.523 -11.086 19.984 1 91.56 290 ILE A CA 1
ATOM 2403 C C . ILE A 1 290 ? -8.812 -11.227 18.484 1 91.56 290 ILE A C 1
ATOM 2405 O O . ILE A 1 290 ? -8.234 -12.078 17.812 1 91.56 290 ILE A O 1
ATOM 2409 N N . ARG A 1 291 ? -9.742 -10.531 18.031 1 94.56 291 ARG A N 1
ATOM 2410 C CA . ARG A 1 291 ? -10.031 -10.547 16.594 1 94.56 291 ARG A CA 1
ATOM 2411 C C . ARG A 1 291 ? -8.789 -10.18 15.789 1 94.56 291 ARG A C 1
ATOM 2413 O O . ARG A 1 291 ? -8.023 -9.297 16.172 1 94.56 291 ARG A O 1
ATOM 2420 N N . PRO A 1 292 ? -8.562 -10.883 14.688 1 95.44 292 PRO A N 1
ATOM 2421 C CA . PRO A 1 292 ? -7.285 -10.789 13.977 1 95.44 292 PRO A CA 1
ATOM 2422 C C . PRO A 1 292 ? -7.09 -9.438 13.297 1 95.44 292 PRO A C 1
ATOM 2424 O O . PRO A 1 292 ? -8.047 -8.859 12.766 1 95.44 292 PRO A O 1
ATOM 2427 N N . ARG A 1 293 ? -5.883 -9.016 13.273 1 96.56 293 ARG A N 1
ATOM 2428 C CA . ARG A 1 293 ? -5.48 -7.746 12.68 1 96.56 293 ARG A CA 1
ATOM 2429 C C . ARG A 1 293 ? -5.008 -7.938 11.242 1 96.56 293 ARG A C 1
ATOM 2431 O O . ARG A 1 293 ? -4.844 -9.07 10.789 1 96.56 293 ARG A O 1
ATOM 2438 N N . ASP A 1 294 ? -4.762 -6.84 10.516 1 97.75 294 ASP A N 1
ATOM 2439 C CA . ASP A 1 294 ? -4.371 -6.891 9.109 1 97.75 294 ASP A CA 1
ATOM 2440 C C . ASP A 1 294 ? -2.855 -6.77 8.961 1 97.75 294 ASP A C 1
ATOM 2442 O O . ASP A 1 294 ? -2.359 -6.406 7.891 1 97.75 294 ASP A O 1
ATOM 2446 N N . TRP A 1 295 ? -2.145 -6.914 9.969 1 97.69 295 TRP A N 1
ATOM 2447 C CA . TRP A 1 295 ? -0.692 -7.031 9.898 1 97.69 295 TRP A CA 1
ATOM 2448 C C . TRP A 1 295 ? -0.203 -8.242 10.68 1 97.69 295 TRP A C 1
ATOM 2450 O O . TRP A 1 295 ? -0.77 -8.586 11.719 1 97.69 295 TRP A O 1
ATOM 2460 N N . TRP A 1 296 ? 0.742 -9.039 10.094 1 97.75 296 TRP A N 1
ATOM 2461 C CA . TRP A 1 296 ? 1.187 -10.32 10.633 1 97.75 296 TRP A CA 1
ATOM 2462 C C . TRP A 1 296 ? 2.701 -10.344 10.812 1 97.75 296 TRP A C 1
ATOM 2464 O O . TRP A 1 296 ? 3.447 -10.312 9.828 1 97.75 296 TRP A O 1
ATOM 2474 N N . SER A 1 297 ? 3.174 -10.367 12.016 1 95.62 297 SER A N 1
ATOM 2475 C CA . SER A 1 297 ? 4.605 -10.438 12.273 1 95.62 297 SER A CA 1
ATOM 2476 C C . SER A 1 297 ? 4.992 -11.766 12.922 1 95.62 297 SER A C 1
ATOM 2478 O O . SER A 1 297 ? 6.164 -11.992 13.227 1 95.62 297 SER A O 1
ATOM 2480 N N . ASP A 1 298 ? 3.982 -12.617 13.094 1 94 298 ASP A N 1
ATOM 2481 C CA . ASP A 1 298 ? 4.195 -13.875 13.812 1 94 298 ASP A CA 1
ATOM 2482 C C . ASP A 1 298 ? 4.531 -15.008 12.844 1 94 298 ASP A C 1
ATOM 2484 O O . ASP A 1 298 ? 4.797 -16.141 13.273 1 94 298 ASP A O 1
ATOM 2488 N N . ILE A 1 299 ? 4.531 -14.789 11.562 1 95.31 299 ILE A N 1
ATOM 2489 C CA . ILE A 1 299 ? 4.867 -15.781 10.547 1 95.31 299 ILE A CA 1
ATOM 2490 C C . ILE A 1 299 ? 6.203 -15.438 9.898 1 95.31 299 ILE A C 1
ATOM 2492 O O . ILE A 1 299 ? 6.277 -14.547 9.055 1 95.31 299 ILE A O 1
ATOM 2496 N N . PRO A 1 300 ? 7.234 -16.125 10.188 1 91.19 300 PRO A N 1
ATOM 2497 C CA . PRO A 1 300 ? 8.562 -15.781 9.664 1 91.19 300 PRO A CA 1
ATOM 2498 C C . PRO A 1 300 ? 8.742 -16.188 8.211 1 91.19 300 PRO A C 1
ATOM 2500 O O . PRO A 1 300 ? 7.977 -17.016 7.695 1 91.19 300 PRO A O 1
ATOM 2503 N N . PHE A 1 301 ? 9.711 -15.57 7.652 1 87.5 301 PHE A N 1
ATOM 2504 C CA . PHE A 1 301 ? 10.188 -16.016 6.348 1 87.5 301 PHE A CA 1
ATOM 2505 C C . PHE A 1 301 ? 10.867 -17.375 6.453 1 87.5 301 PHE A C 1
ATOM 2507 O O . PHE A 1 301 ? 11.523 -17.672 7.453 1 87.5 301 PHE A O 1
ATOM 2514 N N . LEU A 1 302 ? 10.719 -18.188 5.402 1 85 302 LEU A N 1
ATOM 2515 C CA . LEU A 1 302 ? 11.367 -19.484 5.434 1 85 302 LEU A CA 1
ATOM 2516 C C . LEU A 1 302 ? 12.867 -19.359 5.207 1 85 302 LEU A C 1
ATOM 2518 O O . LEU A 1 302 ? 13.297 -18.734 4.234 1 85 302 LEU A O 1
ATOM 2522 N N . ASN A 1 303 ? 13.57 -19.875 6.137 1 77.88 303 ASN A N 1
ATOM 2523 C CA . ASN A 1 303 ? 15.016 -19.922 5.969 1 77.88 303 ASN A CA 1
ATOM 2524 C C . ASN A 1 303 ? 15.414 -20.75 4.746 1 77.88 303 ASN A C 1
ATOM 2526 O O . ASN A 1 303 ? 14.695 -21.672 4.352 1 77.88 303 ASN A O 1
ATOM 2530 N N . ARG A 1 304 ? 16.484 -20.469 4.195 1 70.81 304 ARG A N 1
ATOM 2531 C CA . ARG A 1 304 ? 16.953 -21.141 2.986 1 70.81 304 ARG A CA 1
ATOM 2532 C C . ARG A 1 304 ? 17.172 -22.625 3.232 1 70.81 304 ARG A C 1
ATOM 2534 O O . ARG A 1 304 ? 17.047 -23.438 2.312 1 70.81 304 ARG A O 1
ATOM 2541 N N . ALA A 1 305 ? 17.422 -22.969 4.449 1 69.56 305 ALA A N 1
ATOM 2542 C CA . ALA A 1 305 ? 17.734 -24.359 4.77 1 69.56 305 ALA A CA 1
ATOM 2543 C C . ALA A 1 305 ? 16.5 -25.109 5.207 1 69.56 305 ALA A C 1
ATOM 2545 O O . ALA A 1 305 ? 16.547 -26.328 5.453 1 69.56 305 ALA A O 1
ATOM 2546 N N . SER A 1 306 ? 15.43 -24.453 5.082 1 72.75 306 SER A N 1
ATOM 2547 C CA . SER A 1 306 ? 14.203 -25.062 5.566 1 72.75 306 SER A CA 1
ATOM 2548 C C . SER A 1 306 ? 13.75 -26.188 4.633 1 72.75 306 SER A C 1
ATOM 2550 O O . SER A 1 306 ? 13.789 -26.031 3.41 1 72.75 306 SER A O 1
ATOM 2552 N N . SER A 1 307 ? 13.305 -27.281 5.18 1 73.75 307 SER A N 1
ATOM 2553 C CA . SER A 1 307 ? 12.766 -28.406 4.418 1 73.75 307 SER A CA 1
ATOM 2554 C C . SER A 1 307 ? 11.445 -28.031 3.75 1 73.75 307 SER A C 1
ATOM 2556 O O . SER A 1 307 ? 11.055 -28.641 2.752 1 73.75 307 SER A O 1
ATOM 2558 N N . ASP A 1 308 ? 10.844 -27.062 4.211 1 73.88 308 ASP A N 1
ATOM 2559 C CA . ASP A 1 308 ? 9.539 -26.656 3.686 1 73.88 308 ASP A CA 1
ATOM 2560 C C . ASP A 1 308 ? 9.688 -25.984 2.324 1 73.88 308 ASP A C 1
ATOM 2562 O O . ASP A 1 308 ? 8.695 -25.766 1.626 1 73.88 308 ASP A O 1
ATOM 2566 N N . ARG A 1 309 ? 10.852 -25.766 2.004 1 74.25 309 ARG A N 1
ATOM 2567 C CA . ARG A 1 309 ? 11.078 -25.109 0.719 1 74.25 309 ARG A CA 1
ATOM 2568 C C . ARG A 1 309 ? 11.062 -26.125 -0.421 1 74.25 309 ARG A C 1
ATOM 2570 O O . ARG A 1 309 ? 10.898 -25.75 -1.586 1 74.25 309 ARG A O 1
ATOM 2577 N N . TYR A 1 310 ? 11.281 -27.391 -0.093 1 71.19 310 TYR A N 1
ATOM 2578 C CA . TYR A 1 310 ? 11.359 -28.438 -1.098 1 71.19 310 TYR A CA 1
ATOM 2579 C C . TYR A 1 310 ? 12.305 -28.047 -2.227 1 71.19 310 TYR A C 1
ATOM 2581 O O . TYR A 1 310 ? 11.984 -28.234 -3.404 1 71.19 310 TYR A O 1
ATOM 2589 N N . ASP A 1 311 ? 13.289 -27.281 -1.866 1 71.5 311 ASP A N 1
ATOM 2590 C CA . ASP A 1 311 ? 14.391 -26.859 -2.73 1 71.5 311 ASP A CA 1
ATOM 2591 C C . ASP A 1 311 ? 13.883 -25.969 -3.867 1 71.5 311 ASP A C 1
ATOM 2593 O O . ASP A 1 311 ? 14.422 -26 -4.973 1 71.5 311 ASP A O 1
ATOM 2597 N N . TYR A 1 312 ? 12.758 -25.5 -3.744 1 81.44 312 TYR A N 1
ATOM 2598 C CA . TYR A 1 312 ? 12.203 -24.516 -4.676 1 81.44 312 TYR A CA 1
ATOM 2599 C C . TYR A 1 312 ? 12.539 -23.094 -4.242 1 81.44 312 TYR A C 1
ATOM 2601 O O . TYR A 1 312 ? 12.453 -22.766 -3.055 1 81.44 312 TYR A O 1
ATOM 2609 N N . PRO A 1 313 ? 12.891 -22.312 -5.266 1 78.75 313 PRO A N 1
ATOM 2610 C CA . PRO A 1 313 ? 13.203 -20.922 -4.906 1 78.75 313 PRO A CA 1
ATOM 2611 C C . PRO A 1 313 ? 11.969 -20.141 -4.465 1 78.75 313 PRO A C 1
ATOM 2613 O O . PRO A 1 313 ? 10.898 -20.266 -5.066 1 78.75 313 PRO A O 1
ATOM 2616 N N . SER A 1 314 ? 11.867 -19.438 -3.299 1 78.19 314 SER A N 1
ATOM 2617 C CA . SER A 1 314 ? 10.891 -18.453 -2.848 1 78.19 314 SER A CA 1
ATOM 2618 C C . SER A 1 314 ? 9.664 -19.141 -2.248 1 78.19 314 SER A C 1
ATOM 2620 O O . SER A 1 314 ? 8.539 -18.641 -2.385 1 78.19 314 SER A O 1
ATOM 2622 N N . ALA A 1 315 ? 9.734 -20.344 -1.829 1 85.62 315 ALA A N 1
ATOM 2623 C CA . ALA A 1 315 ? 8.609 -21.016 -1.177 1 85.62 315 ALA A CA 1
ATOM 2624 C C . ALA A 1 315 ? 8.078 -20.188 -0.011 1 85.62 315 ALA A C 1
ATOM 2626 O O . ALA A 1 315 ? 8.852 -19.609 0.745 1 85.62 315 ALA A O 1
ATOM 2627 N N . LYS A 1 316 ? 6.781 -20.062 0.015 1 90.38 316 LYS A N 1
ATOM 2628 C CA . LYS A 1 316 ? 6.16 -19.312 1.107 1 90.38 316 LYS A CA 1
ATOM 2629 C C . LYS A 1 316 ? 6.023 -20.188 2.355 1 90.38 316 LYS A C 1
ATOM 2631 O O . LYS A 1 316 ? 5.91 -21.406 2.258 1 90.38 316 LYS A O 1
ATOM 2636 N N . ASN A 1 317 ? 6.035 -19.594 3.473 1 93.38 317 ASN A N 1
ATOM 2637 C CA . ASN A 1 317 ? 5.777 -20.281 4.738 1 93.38 317 ASN A CA 1
ATOM 2638 C C . ASN A 1 317 ? 4.367 -20.859 4.781 1 93.38 317 ASN A C 1
ATOM 2640 O O . ASN A 1 317 ? 3.387 -20.125 4.617 1 93.38 317 ASN A O 1
ATOM 2644 N N . PRO A 1 318 ? 4.277 -22.172 4.996 1 95.12 318 PRO A N 1
ATOM 2645 C CA . PRO A 1 318 ? 2.957 -22.812 5.027 1 95.12 318 PRO A CA 1
ATOM 2646 C C . PRO A 1 318 ? 2.02 -22.172 6.047 1 95.12 318 PRO A C 1
ATOM 2648 O O . PRO A 1 318 ? 0.8 -22.172 5.863 1 95.12 318 PRO A O 1
ATOM 2651 N N . ALA A 1 319 ? 2.547 -21.594 7.133 1 96.12 319 ALA A N 1
ATOM 2652 C CA . ALA A 1 319 ? 1.724 -20.953 8.156 1 96.12 319 ALA A CA 1
ATOM 2653 C C . ALA A 1 319 ? 0.935 -19.781 7.566 1 96.12 319 ALA A C 1
ATOM 2655 O O . ALA A 1 319 ? -0.178 -19.484 8.008 1 96.12 319 ALA A O 1
ATOM 2656 N N . LEU A 1 320 ? 1.546 -19.109 6.633 1 97.19 320 LEU A N 1
ATOM 2657 C CA . LEU A 1 320 ? 0.878 -18 5.961 1 97.19 320 LEU A CA 1
ATOM 2658 C C . LEU A 1 320 ? -0.391 -18.484 5.262 1 97.19 320 LEU A C 1
ATOM 2660 O O . LEU A 1 320 ? -1.467 -17.906 5.465 1 97.19 320 LEU A O 1
ATOM 2664 N N . LEU A 1 321 ? -0.257 -19.516 4.461 1 98 321 LEU A N 1
ATOM 2665 C CA . LEU A 1 321 ? -1.393 -20.031 3.707 1 98 321 LEU A CA 1
ATOM 2666 C C . LEU A 1 321 ? -2.369 -20.766 4.629 1 98 321 LEU A C 1
ATOM 2668 O O . LEU A 1 321 ? -3.578 -20.75 4.391 1 98 321 LEU A O 1
ATOM 2672 N N . ASN A 1 322 ? -1.827 -21.406 5.68 1 98.25 322 ASN A N 1
ATOM 2673 C CA . ASN A 1 322 ? -2.711 -22.031 6.664 1 98.25 322 ASN A CA 1
ATOM 2674 C C . ASN A 1 322 ? -3.699 -21.016 7.234 1 98.25 322 ASN A C 1
ATOM 2676 O O . ASN A 1 322 ? -4.895 -21.297 7.332 1 98.25 322 ASN A O 1
ATOM 2680 N N . ARG A 1 323 ? -3.242 -19.859 7.645 1 98.38 323 ARG A N 1
ATOM 2681 C CA . ARG A 1 323 ? -4.082 -18.797 8.18 1 98.38 323 ARG A CA 1
ATOM 2682 C C . ARG A 1 323 ? -5.098 -18.328 7.145 1 98.38 323 ARG A C 1
ATOM 2684 O O . ARG A 1 323 ? -6.293 -18.234 7.434 1 98.38 323 ARG A O 1
ATOM 2691 N N . ILE A 1 324 ? -4.672 -18.031 5.918 1 98.75 324 ILE A N 1
ATOM 2692 C CA . ILE A 1 324 ? -5.516 -17.484 4.859 1 98.75 324 ILE A CA 1
ATOM 2693 C C . ILE A 1 324 ? -6.621 -18.469 4.508 1 98.75 324 ILE A C 1
ATOM 2695 O O . ILE A 1 324 ? -7.793 -18.109 4.438 1 98.75 324 ILE A O 1
ATOM 2699 N N . ILE A 1 325 ? -6.258 -19.734 4.332 1 98.88 325 ILE A N 1
ATOM 2700 C CA . ILE A 1 325 ? -7.207 -20.75 3.873 1 98.88 325 ILE A CA 1
ATOM 2701 C C . ILE A 1 325 ? -8.211 -21.047 4.984 1 98.88 325 ILE A C 1
ATOM 2703 O O . ILE A 1 325 ? -9.414 -21.141 4.73 1 98.88 325 ILE A O 1
ATOM 2707 N N . LYS A 1 326 ? -7.785 -21.172 6.219 1 98.56 326 LYS A N 1
ATOM 2708 C CA . LYS A 1 326 ? -8.688 -21.453 7.332 1 98.56 326 LYS A CA 1
ATOM 2709 C C . LYS A 1 326 ? -9.711 -20.328 7.508 1 98.56 326 LYS A C 1
ATOM 2711 O O . LYS A 1 326 ? -10.883 -20.594 7.781 1 98.56 326 LYS A O 1
ATOM 2716 N N . VAL A 1 327 ? -9.289 -19.125 7.363 1 98.56 327 VAL A N 1
ATOM 2717 C CA . VAL A 1 327 ? -10.141 -17.969 7.633 1 98.56 327 VAL A CA 1
ATOM 2718 C C . VAL A 1 327 ? -11.102 -17.766 6.465 1 98.56 327 VAL A C 1
ATOM 2720 O O . VAL A 1 327 ? -12.242 -17.344 6.664 1 98.56 327 VAL A O 1
ATOM 2723 N N . SER A 1 328 ? -10.703 -18.094 5.223 1 98.69 328 SER A N 1
ATOM 2724 C CA . SER A 1 328 ? -11.398 -17.594 4.043 1 98.69 328 SER A CA 1
ATOM 2725 C C . SER A 1 328 ? -12.062 -18.734 3.273 1 98.69 328 SER A C 1
ATOM 2727 O O . SER A 1 328 ? -12.453 -18.562 2.117 1 98.69 328 SER A O 1
ATOM 2729 N N . SER A 1 329 ? -12.094 -19.938 3.801 1 98.69 329 SER A N 1
ATOM 2730 C CA . SER A 1 329 ? -12.758 -21.078 3.178 1 98.69 329 SER A CA 1
ATOM 2731 C C . SER A 1 329 ? -13.211 -22.094 4.223 1 98.69 329 SER A C 1
ATOM 2733 O O . SER A 1 329 ? -12.852 -21.984 5.398 1 98.69 329 SER A O 1
ATOM 2735 N N . ASN A 1 330 ? -14.055 -23 3.803 1 98.56 330 ASN A N 1
ATOM 2736 C CA . ASN A 1 330 ? -14.531 -24.094 4.629 1 98.56 330 ASN A CA 1
ATOM 2737 C C . ASN A 1 330 ? -14.102 -25.453 4.074 1 98.56 330 ASN A C 1
ATOM 2739 O O . ASN A 1 330 ? -13.633 -25.547 2.936 1 98.56 330 ASN A O 1
ATOM 2743 N N . ILE A 1 331 ? -14.234 -26.469 4.898 1 98.38 331 ILE A N 1
ATOM 2744 C CA . ILE A 1 331 ? -13.922 -27.844 4.484 1 98.38 331 ILE A CA 1
ATOM 2745 C C . ILE A 1 331 ? -14.703 -28.188 3.215 1 98.38 331 ILE A C 1
ATOM 2747 O O . ILE A 1 331 ? -15.906 -27.906 3.121 1 98.38 331 ILE A O 1
ATOM 2751 N N . GLY A 1 332 ? -13.969 -28.672 2.17 1 98.12 332 GLY A N 1
ATOM 2752 C CA . GLY A 1 332 ? -14.602 -29.094 0.931 1 98.12 332 GLY A CA 1
ATOM 2753 C C . GLY A 1 332 ? -14.625 -28.016 -0.13 1 98.12 332 GLY A C 1
ATOM 2754 O O . GLY A 1 332 ? -14.875 -28.297 -1.305 1 98.12 332 GLY A O 1
ATOM 2755 N N . ASP A 1 333 ? -14.352 -26.797 0.24 1 98.75 333 ASP A N 1
ATOM 2756 C CA . ASP A 1 333 ? -14.359 -25.688 -0.711 1 98.75 333 ASP A CA 1
ATOM 2757 C C . ASP A 1 333 ? -13.211 -25.812 -1.708 1 98.75 333 ASP A C 1
ATOM 2759 O O . ASP A 1 333 ? -12.258 -26.562 -1.475 1 98.75 333 ASP A O 1
ATOM 2763 N N . LEU A 1 334 ? -13.336 -25.047 -2.799 1 98.81 334 LEU A N 1
ATOM 2764 C CA . LEU A 1 334 ? -12.297 -25 -3.826 1 98.81 334 LEU A CA 1
ATOM 2765 C C . LEU A 1 334 ? -11.344 -23.844 -3.582 1 98.81 334 LEU A C 1
ATOM 2767 O O . LEU A 1 334 ? -11.773 -22.688 -3.436 1 98.81 334 LEU A O 1
ATOM 2771 N N . VAL A 1 335 ? -10.062 -24.156 -3.492 1 98.94 335 VAL A N 1
ATOM 2772 C CA . VAL A 1 335 ? -8.977 -23.188 -3.387 1 98.94 335 VAL A CA 1
ATOM 2773 C C . VAL A 1 335 ? -8.109 -23.234 -4.641 1 98.94 335 VAL A C 1
ATOM 2775 O O . VAL A 1 335 ? -7.727 -24.328 -5.086 1 98.94 335 VAL A O 1
ATOM 2778 N N . MET A 1 336 ? -7.766 -22.062 -5.219 1 98.94 336 MET A N 1
ATOM 2779 C CA . MET A 1 336 ? -6.973 -22.062 -6.445 1 98.94 336 MET A CA 1
ATOM 2780 C C . MET A 1 336 ? -5.746 -21.156 -6.297 1 98.94 336 MET A C 1
ATOM 2782 O O . MET A 1 336 ? -5.82 -20.094 -5.68 1 98.94 336 MET A O 1
ATOM 2786 N N . ASP A 1 337 ? -4.672 -21.609 -6.812 1 98.75 337 ASP A N 1
ATOM 2787 C CA . ASP A 1 337 ? -3.441 -20.844 -6.969 1 98.75 337 ASP A CA 1
ATOM 2788 C C . ASP A 1 337 ? -2.959 -20.875 -8.422 1 98.75 337 ASP A C 1
ATOM 2790 O O . ASP A 1 337 ? -2.459 -21.891 -8.891 1 98.75 337 ASP A O 1
ATOM 2794 N N . ALA A 1 338 ? -3.053 -19.734 -9.102 1 97.88 338 ALA A N 1
ATOM 2795 C CA . ALA A 1 338 ? -2.732 -19.656 -10.523 1 97.88 338 ALA A CA 1
ATOM 2796 C C . ALA A 1 338 ? -1.242 -19.406 -10.742 1 97.88 338 ALA A C 1
ATOM 2798 O O . ALA A 1 338 ? -0.788 -19.266 -11.875 1 97.88 338 ALA A O 1
ATOM 2799 N N . PHE A 1 339 ? -0.511 -19.25 -9.727 1 96.38 339 PHE A N 1
ATOM 2800 C CA . PHE A 1 339 ? 0.944 -19.188 -9.648 1 96.38 339 PHE A CA 1
ATOM 2801 C C . PHE A 1 339 ? 1.471 -20.125 -8.57 1 96.38 339 PHE A C 1
ATOM 2803 O O . PHE A 1 339 ? 2.082 -19.672 -7.598 1 96.38 339 PHE A O 1
ATOM 2810 N N . ALA A 1 340 ? 1.373 -21.359 -8.789 1 96.25 340 ALA A N 1
ATOM 2811 C CA . ALA A 1 340 ? 1.401 -22.344 -7.715 1 96.25 340 ALA A CA 1
ATOM 2812 C C . ALA A 1 340 ? 2.818 -22.531 -7.18 1 96.25 340 ALA A C 1
ATOM 2814 O O . ALA A 1 340 ? 3.006 -22.906 -6.02 1 96.25 340 ALA A O 1
ATOM 2815 N N . GLY A 1 341 ? 3.832 -22.328 -8.055 1 93.19 341 GLY A N 1
ATOM 2816 C CA . GLY A 1 341 ? 5.211 -22.359 -7.598 1 93.19 341 GLY A CA 1
ATOM 2817 C C . GLY A 1 341 ? 5.574 -23.672 -6.91 1 93.19 341 GLY A C 1
ATOM 2818 O O . GLY A 1 341 ? 5.422 -24.75 -7.488 1 93.19 341 GLY A O 1
ATOM 2819 N N . SER A 1 342 ? 5.902 -23.594 -5.59 1 93.19 342 SER A N 1
ATOM 2820 C CA . SER A 1 342 ? 6.34 -24.766 -4.828 1 93.19 342 SER A CA 1
ATOM 2821 C C . SER A 1 342 ? 5.152 -25.609 -4.379 1 93.19 342 SER A C 1
ATOM 2823 O O . SER A 1 342 ? 5.332 -26.688 -3.83 1 93.19 342 SER A O 1
ATOM 2825 N N . GLY A 1 343 ? 3.986 -25.109 -4.555 1 96.38 343 GLY A N 1
ATOM 2826 C CA . GLY A 1 343 ? 2.791 -25.875 -4.238 1 96.38 343 GLY A CA 1
ATOM 2827 C C . GLY A 1 343 ? 2.338 -25.703 -2.801 1 96.38 343 GLY A C 1
ATOM 2828 O O . GLY A 1 343 ? 1.523 -26.484 -2.303 1 96.38 343 GLY A O 1
ATOM 2829 N N . THR A 1 344 ? 2.801 -24.656 -2.084 1 96.12 344 THR A N 1
ATOM 2830 C CA . THR A 1 344 ? 2.434 -24.438 -0.689 1 96.12 344 THR A CA 1
ATOM 2831 C C . THR A 1 344 ? 0.919 -24.328 -0.538 1 96.12 344 THR A C 1
ATOM 2833 O O . THR A 1 344 ? 0.34 -24.938 0.373 1 96.12 344 THR A O 1
ATOM 2836 N N . THR A 1 345 ? 0.275 -23.625 -1.433 1 98.12 345 THR A N 1
ATOM 2837 C CA . THR A 1 345 ? -1.174 -23.469 -1.384 1 98.12 345 THR A CA 1
ATOM 2838 C C . THR A 1 345 ? -1.879 -24.812 -1.504 1 98.12 345 THR A C 1
ATOM 2840 O O . THR A 1 345 ? -2.781 -25.109 -0.722 1 98.12 345 THR A O 1
ATOM 2843 N N . CYS A 1 346 ? -1.461 -25.625 -2.477 1 98.25 346 CYS A N 1
ATOM 2844 C CA . CYS A 1 346 ? -2.068 -26.922 -2.711 1 98.25 346 CYS A CA 1
ATOM 2845 C C . CYS A 1 346 ? -1.893 -27.828 -1.502 1 98.25 346 CYS A C 1
ATOM 2847 O O . CYS A 1 346 ? -2.848 -28.469 -1.056 1 98.25 346 CYS A O 1
ATOM 2849 N N . ALA A 1 347 ? -0.701 -27.859 -0.974 1 97.31 347 ALA A N 1
ATOM 2850 C CA . ALA A 1 347 ? -0.385 -28.734 0.153 1 97.31 347 ALA A CA 1
ATOM 2851 C C . ALA A 1 347 ? -1.204 -28.359 1.385 1 97.31 347 ALA A C 1
ATOM 2853 O O . ALA A 1 347 ? -1.748 -29.234 2.064 1 97.31 347 ALA A O 1
ATOM 2854 N N . VAL A 1 348 ? -1.265 -27.078 1.712 1 97.94 348 VAL A N 1
ATOM 2855 C CA . VAL A 1 348 ? -1.982 -26.625 2.895 1 97.94 348 VAL A CA 1
ATOM 2856 C C . VAL A 1 348 ? -3.48 -26.844 2.711 1 97.94 348 VAL A C 1
ATOM 2858 O O . VAL A 1 348 ? -4.172 -27.266 3.645 1 97.94 348 VAL A O 1
ATOM 2861 N N . ALA A 1 349 ? -4.004 -26.562 1.515 1 98.62 349 ALA A N 1
ATOM 2862 C CA . ALA A 1 349 ? -5.41 -26.828 1.23 1 98.62 349 ALA A CA 1
ATOM 2863 C C . ALA A 1 349 ? -5.746 -28.297 1.457 1 98.62 349 ALA A C 1
ATOM 2865 O O . ALA A 1 349 ? -6.77 -28.625 2.061 1 98.62 349 ALA A O 1
ATOM 2866 N N . GLU A 1 350 ? -4.859 -29.172 0.945 1 97.94 350 GLU A N 1
ATOM 2867 C CA . GLU A 1 350 ? -5.027 -30.609 1.112 1 97.94 350 GLU A CA 1
ATOM 2868 C C . GLU A 1 350 ? -5.109 -30.984 2.588 1 97.94 350 GLU A C 1
ATOM 2870 O O . GLU A 1 350 ? -6.023 -31.703 3.002 1 97.94 350 GLU A O 1
ATOM 2875 N N . LYS A 1 351 ? -4.188 -30.5 3.379 1 97.19 351 LYS A N 1
ATOM 2876 C CA . LYS A 1 351 ? -4.102 -30.828 4.797 1 97.19 351 LYS A CA 1
ATOM 2877 C C . LYS A 1 351 ? -5.328 -30.328 5.555 1 97.19 351 LYS A C 1
ATOM 2879 O O . LYS A 1 351 ? -5.754 -30.938 6.535 1 97.19 351 LYS A O 1
ATOM 2884 N N . LEU A 1 352 ? -5.918 -29.234 5.066 1 97.88 352 LEU A N 1
ATOM 2885 C CA . LEU A 1 352 ? -7.078 -28.641 5.711 1 97.88 352 LEU A CA 1
ATOM 2886 C C . LEU A 1 352 ? -8.375 -29.172 5.113 1 97.88 352 LEU A C 1
ATOM 2888 O O . LEU A 1 352 ? -9.453 -28.625 5.375 1 97.88 352 LEU A O 1
ATOM 2892 N N . ASN A 1 353 ? -8.297 -30.141 4.254 1 97.56 353 ASN A N 1
ATOM 2893 C CA . ASN A 1 353 ? -9.43 -30.844 3.66 1 97.56 353 ASN A CA 1
ATOM 2894 C C . ASN A 1 353 ? -10.234 -29.938 2.73 1 97.56 353 ASN A C 1
ATOM 2896 O O . ASN A 1 353 ? -11.461 -29.922 2.785 1 97.56 353 ASN A O 1
ATOM 2900 N N . ARG A 1 354 ? -9.516 -29.109 2.066 1 98.56 354 ARG A N 1
ATOM 2901 C CA . ARG A 1 354 ? -10.102 -28.359 0.953 1 98.56 354 ARG A CA 1
ATOM 2902 C C . ARG A 1 354 ? -9.719 -28.984 -0.384 1 98.56 354 ARG A C 1
ATOM 2904 O O . ARG A 1 354 ? -8.734 -29.719 -0.474 1 98.56 354 ARG A O 1
ATOM 2911 N N . ARG A 1 355 ? -10.508 -28.812 -1.402 1 98.56 355 ARG A N 1
ATOM 2912 C CA . ARG A 1 355 ? -10.141 -29.156 -2.773 1 98.56 355 ARG A CA 1
ATOM 2913 C C . ARG A 1 355 ? -9.281 -28.047 -3.4 1 98.56 355 ARG A C 1
ATOM 2915 O O . ARG A 1 355 ? -9.336 -26.891 -2.977 1 98.56 355 ARG A O 1
ATOM 2922 N N . TRP A 1 356 ? -8.398 -28.406 -4.34 1 98.75 356 TRP A N 1
ATOM 2923 C CA . TRP A 1 356 ? -7.469 -27.391 -4.809 1 98.75 356 TRP A CA 1
ATOM 2924 C C . TRP A 1 356 ? -7.219 -27.531 -6.305 1 98.75 356 TRP A C 1
ATOM 2926 O O . TRP A 1 356 ? -7.422 -28.594 -6.883 1 98.75 356 TRP A O 1
ATOM 2936 N N . ILE A 1 357 ? -6.918 -26.422 -6.961 1 98.88 357 ILE A N 1
ATOM 2937 C CA . ILE A 1 357 ? -6.426 -26.281 -8.328 1 98.88 357 ILE A CA 1
ATOM 2938 C C . ILE A 1 357 ? -5.125 -25.484 -8.32 1 98.88 357 ILE A C 1
ATOM 2940 O O . ILE A 1 357 ? -5.094 -24.328 -7.879 1 98.88 357 ILE A O 1
ATOM 2944 N N . GLY A 1 358 ? -4.055 -26.078 -8.727 1 98.75 358 GLY A N 1
ATOM 2945 C CA . GLY A 1 358 ? -2.773 -25.422 -8.898 1 98.75 358 GLY A CA 1
ATOM 2946 C C . GLY A 1 358 ? -2.348 -25.312 -10.352 1 98.75 358 GLY A C 1
ATOM 2947 O O . GLY A 1 358 ? -2.455 -26.281 -11.109 1 98.75 358 GLY A O 1
ATOM 2948 N N . ILE A 1 359 ? -1.933 -24.109 -10.797 1 98.38 359 ILE A N 1
ATOM 2949 C CA . ILE A 1 359 ? -1.488 -23.891 -12.164 1 98.38 359 ILE A CA 1
ATOM 2950 C C . ILE A 1 359 ? -0.079 -23.297 -12.164 1 98.38 359 ILE A C 1
ATOM 2952 O O . ILE A 1 359 ? 0.222 -22.406 -11.375 1 98.38 359 ILE A O 1
ATOM 2956 N N . ASP A 1 360 ? 0.753 -23.797 -12.953 1 95.94 360 ASP A N 1
ATOM 2957 C CA . ASP A 1 360 ? 2.064 -23.188 -13.172 1 95.94 360 ASP A CA 1
ATOM 2958 C C . ASP A 1 360 ? 2.605 -23.531 -14.555 1 95.94 360 ASP A C 1
ATOM 2960 O O . ASP A 1 360 ? 2.301 -24.594 -15.102 1 95.94 360 ASP A O 1
ATOM 2964 N N . CYS A 1 361 ? 3.373 -22.641 -15.094 1 93.5 361 CYS A N 1
ATOM 2965 C CA . CYS A 1 361 ? 3.891 -22.875 -16.438 1 93.5 361 CYS A CA 1
ATOM 2966 C C . CYS A 1 361 ? 5.285 -23.484 -16.391 1 93.5 361 CYS A C 1
ATOM 2968 O O . CYS A 1 361 ? 5.82 -23.906 -17.406 1 93.5 361 CYS A O 1
ATOM 2970 N N . GLY A 1 362 ? 5.867 -23.547 -15.227 1 92.5 362 GLY A N 1
ATOM 2971 C CA . GLY A 1 362 ? 7.184 -24.141 -15.078 1 92.5 362 GLY A CA 1
ATOM 2972 C C . GLY A 1 362 ? 7.133 -25.625 -14.727 1 92.5 362 GLY A C 1
ATOM 2973 O O . GLY A 1 362 ? 6.457 -26.016 -13.773 1 92.5 362 GLY A O 1
ATOM 2974 N N . LYS A 1 363 ? 7.938 -26.422 -15.484 1 93.25 363 LYS A N 1
ATOM 2975 C CA . LYS A 1 363 ? 8 -27.859 -15.227 1 93.25 363 LYS A CA 1
ATOM 2976 C C . LYS A 1 363 ? 8.586 -28.141 -13.852 1 93.25 363 LYS A C 1
ATOM 2978 O O . LYS A 1 363 ? 8.18 -29.094 -13.18 1 93.25 363 LYS A O 1
ATOM 2983 N N . LEU A 1 364 ? 9.539 -27.359 -13.5 1 91.88 364 LEU A N 1
ATOM 2984 C CA . LEU A 1 364 ? 10.133 -27.516 -12.172 1 91.88 364 LEU A CA 1
ATOM 2985 C C . LEU A 1 364 ? 9.07 -27.391 -11.086 1 91.88 364 LEU A C 1
ATOM 2987 O O . LEU A 1 364 ? 9.055 -28.172 -10.133 1 91.88 364 LEU A O 1
ATOM 2991 N N . ALA A 1 365 ? 8.258 -26.391 -11.203 1 93.69 365 ALA A N 1
ATOM 2992 C CA . ALA A 1 365 ? 7.168 -26.203 -10.25 1 93.69 365 ALA A CA 1
ATOM 2993 C C . ALA A 1 365 ? 6.262 -27.422 -10.203 1 93.69 365 ALA A C 1
ATOM 2995 O O . ALA A 1 365 ? 5.91 -27.906 -9.125 1 93.69 365 ALA A O 1
ATOM 2996 N N . ILE A 1 366 ? 5.949 -27.953 -11.344 1 95.5 366 ILE A N 1
ATOM 2997 C CA . ILE A 1 366 ? 5.031 -29.078 -11.453 1 95.5 366 ILE A CA 1
ATOM 2998 C C . ILE A 1 366 ? 5.621 -30.297 -10.75 1 95.5 366 ILE A C 1
ATOM 3000 O O . ILE A 1 366 ? 4.949 -30.938 -9.938 1 95.5 366 ILE A O 1
ATOM 3004 N N . TYR A 1 367 ? 6.848 -30.594 -11.039 1 94.56 367 TYR A N 1
ATOM 3005 C CA . TYR A 1 367 ? 7.484 -31.75 -10.422 1 94.56 367 TYR A CA 1
ATOM 3006 C C . TYR A 1 367 ? 7.652 -31.547 -8.922 1 94.56 367 TYR A C 1
ATOM 3008 O O . TYR A 1 367 ? 7.57 -32.5 -8.141 1 94.56 367 TYR A O 1
ATOM 3016 N N . THR A 1 368 ? 7.902 -30.297 -8.539 1 93.88 368 THR A N 1
ATOM 3017 C CA . THR A 1 368 ? 8.023 -29.984 -7.117 1 93.88 368 THR A CA 1
ATOM 3018 C C . THR A 1 368 ? 6.699 -30.234 -6.398 1 93.88 368 THR A C 1
ATOM 3020 O O . THR A 1 368 ? 6.676 -30.828 -5.316 1 93.88 368 THR A O 1
ATOM 3023 N N . ILE A 1 369 ? 5.637 -29.781 -6.961 1 96.06 369 ILE A N 1
ATOM 3024 C CA . ILE A 1 369 ? 4.316 -29.953 -6.363 1 96.06 369 ILE A CA 1
ATOM 3025 C C . ILE A 1 369 ? 3.965 -31.438 -6.309 1 96.06 369 ILE A C 1
ATOM 3027 O O . ILE A 1 369 ? 3.441 -31.922 -5.301 1 96.06 369 ILE A O 1
ATOM 3031 N N . GLN A 1 370 ? 4.234 -32.125 -7.434 1 94.81 370 GLN A N 1
ATOM 3032 C CA . GLN A 1 370 ? 3.982 -33.562 -7.473 1 94.81 370 GLN A CA 1
ATOM 3033 C C . GLN A 1 370 ? 4.699 -34.281 -6.336 1 94.81 370 GLN A C 1
ATOM 3035 O O . GLN A 1 370 ? 4.094 -35.062 -5.609 1 94.81 370 GLN A O 1
ATOM 3040 N N . LYS A 1 371 ? 5.961 -34 -6.207 1 93 371 LYS A N 1
ATOM 3041 C CA . LYS A 1 371 ? 6.762 -34.594 -5.137 1 93 371 LYS A CA 1
ATOM 3042 C C . LYS A 1 371 ? 6.168 -34.25 -3.768 1 93 371 LYS A C 1
ATOM 3044 O O . LYS A 1 371 ? 6.023 -35.156 -2.92 1 93 371 LYS A O 1
ATOM 3049 N N . ARG A 1 372 ? 5.832 -33.031 -3.572 1 93.19 372 ARG A N 1
ATOM 3050 C CA . ARG A 1 372 ? 5.289 -32.531 -2.307 1 93.19 372 ARG A CA 1
ATOM 3051 C C . ARG A 1 372 ? 3.988 -33.25 -1.959 1 93.19 372 ARG A C 1
ATOM 3053 O O . ARG A 1 372 ? 3.797 -33.688 -0.82 1 93.19 372 ARG A O 1
ATOM 3060 N N . MET A 1 373 ? 3.119 -33.375 -2.91 1 95 373 MET A N 1
ATOM 3061 C CA . MET A 1 373 ? 1.809 -34 -2.684 1 95 373 MET A CA 1
ATOM 3062 C C . MET A 1 373 ? 1.938 -35.5 -2.422 1 95 373 MET A C 1
ATOM 3064 O O . MET A 1 373 ? 1.161 -36.062 -1.65 1 95 373 MET A O 1
ATOM 3068 N N . LEU A 1 374 ? 2.924 -36.125 -3.027 1 92 374 LEU A N 1
ATOM 3069 C CA . LEU A 1 374 ? 3.119 -37.562 -2.863 1 92 374 LEU A CA 1
ATOM 3070 C C . LEU A 1 374 ? 3.83 -37.844 -1.549 1 92 374 LEU A C 1
ATOM 3072 O O . LEU A 1 374 ? 3.809 -39 -1.076 1 92 374 LEU A O 1
ATOM 3076 N N . ASN A 1 375 ? 4.496 -36.812 -0.96 1 89.69 375 ASN A N 1
ATOM 3077 C CA . ASN A 1 375 ? 5.238 -37 0.282 1 89.69 375 ASN A CA 1
ATOM 3078 C C . ASN A 1 375 ? 4.707 -36.125 1.397 1 89.69 375 ASN A C 1
ATOM 3080 O O . ASN A 1 375 ? 5.477 -35.594 2.213 1 89.69 375 ASN A O 1
ATOM 3084 N N . LEU A 1 376 ? 3.514 -35.875 1.416 1 92.12 376 LEU A N 1
ATOM 3085 C CA . LEU A 1 376 ? 2.898 -35 2.432 1 92.12 376 LEU A CA 1
ATOM 3086 C C . LEU A 1 376 ? 3.035 -35.625 3.816 1 92.12 376 LEU A C 1
ATOM 3088 O O . LEU A 1 376 ? 2.982 -36.875 3.957 1 92.12 376 LEU A O 1
ATOM 3092 N N . SER A 1 377 ? 3.299 -34.75 4.758 1 88.06 377 SER A N 1
ATOM 3093 C CA . SER A 1 377 ? 3.35 -35.188 6.152 1 88.06 377 SER A CA 1
ATOM 3094 C C . SER A 1 377 ? 2.734 -34.156 7.078 1 88.06 377 SER A C 1
ATOM 3096 O O . SER A 1 377 ? 2.697 -32.969 6.75 1 88.06 377 SER A O 1
ATOM 3098 N N . GLU A 1 378 ? 2.16 -34.531 8.078 1 81 378 GLU A N 1
ATOM 3099 C CA . GLU A 1 378 ? 1.613 -33.688 9.125 1 81 378 GLU A CA 1
ATOM 3100 C C . GLU A 1 378 ? 2.027 -34.156 10.508 1 81 378 GLU A C 1
ATOM 3102 O O . GLU A 1 378 ? 1.699 -35.281 10.906 1 81 378 GLU A O 1
ATOM 3107 N N . LYS A 1 379 ? 2.682 -33.375 11.258 1 75.19 379 LYS A N 1
ATOM 3108 C CA . LYS A 1 379 ? 3.139 -33.656 12.609 1 75.19 379 LYS A CA 1
ATOM 3109 C C . LYS A 1 379 ? 3.947 -34.938 12.648 1 75.19 379 LYS A C 1
ATOM 3111 O O . LYS A 1 379 ? 3.695 -35.812 13.477 1 75.19 379 LYS A O 1
ATOM 3116 N N . GLY A 1 380 ? 4.684 -35.219 11.57 1 77.69 380 GLY A N 1
ATOM 3117 C CA . GLY A 1 380 ? 5.586 -36.344 11.523 1 77.69 380 GLY A CA 1
ATOM 3118 C C . GLY A 1 380 ? 4.957 -37.594 10.922 1 77.69 380 GLY A C 1
ATOM 3119 O O . GLY A 1 380 ? 5.633 -38.594 10.727 1 77.69 380 GLY A O 1
ATOM 3120 N N . LYS A 1 381 ? 3.754 -37.5 10.703 1 86.94 381 LYS A N 1
ATOM 3121 C CA . LYS A 1 381 ? 3.072 -38.656 10.125 1 86.94 381 LYS A CA 1
ATOM 3122 C C . LYS A 1 381 ? 2.789 -38.438 8.641 1 86.94 381 LYS A C 1
ATOM 3124 O O . LYS A 1 381 ? 2.381 -37.344 8.234 1 86.94 381 LYS A O 1
ATOM 3129 N N . ALA A 1 382 ? 2.961 -39.531 7.945 1 88.88 382 ALA A N 1
ATOM 3130 C CA . ALA A 1 382 ? 2.707 -39.469 6.508 1 88.88 382 ALA A CA 1
ATOM 3131 C C . ALA A 1 382 ? 1.218 -39.312 6.215 1 88.88 382 ALA A C 1
ATOM 3133 O O . ALA A 1 382 ? 0.38 -39.938 6.887 1 88.88 382 ALA A O 1
ATOM 3134 N N . LEU A 1 383 ? 0.905 -38.406 5.316 1 92.12 383 LEU A N 1
ATOM 3135 C CA . LEU A 1 383 ? -0.459 -38.156 4.867 1 92.12 383 LEU A CA 1
ATOM 3136 C C . LEU A 1 383 ? -0.609 -38.438 3.383 1 92.12 383 LEU A C 1
ATOM 3138 O O . LEU A 1 383 ? 0.169 -37.969 2.561 1 92.12 383 LEU A O 1
ATOM 3142 N N . LYS A 1 384 ? -1.541 -39.312 3.107 1 91.75 384 LYS A N 1
ATOM 3143 C CA . LYS A 1 384 ? -1.812 -39.594 1.702 1 91.75 384 LYS A CA 1
ATOM 3144 C C . LYS A 1 384 ? -2.736 -38.562 1.095 1 91.75 384 LYS A C 1
ATOM 3146 O O . LYS A 1 384 ? -3.848 -38.344 1.585 1 91.75 384 LYS A O 1
ATOM 3151 N N . ALA A 1 385 ? -2.285 -37.938 0.091 1 94.5 385 ALA A N 1
ATOM 3152 C CA . ALA A 1 385 ? -3.094 -36.906 -0.578 1 94.5 385 ALA A CA 1
ATOM 3153 C C . ALA A 1 385 ? -4.316 -37.531 -1.246 1 94.5 385 ALA A C 1
ATOM 3155 O O . ALA A 1 385 ? -4.289 -38.719 -1.626 1 94.5 385 ALA A O 1
ATOM 3156 N N . LYS A 1 386 ? -5.398 -36.812 -1.333 1 96 386 LYS A N 1
ATOM 3157 C CA . LYS A 1 386 ? -6.551 -37.188 -2.137 1 96 386 LYS A CA 1
ATOM 3158 C C . LYS A 1 386 ? -6.195 -37.281 -3.617 1 96 386 LYS A C 1
ATOM 3160 O O . LYS A 1 386 ? -5.145 -36.781 -4.031 1 96 386 LYS A O 1
ATOM 3165 N N . PRO A 1 387 ? -7.035 -37.906 -4.43 1 97.06 387 PRO A N 1
ATOM 3166 C CA . PRO A 1 387 ? -6.723 -38.031 -5.855 1 97.06 387 PRO A CA 1
ATOM 3167 C C . PRO A 1 387 ? -6.5 -36.688 -6.535 1 97.06 387 PRO A C 1
ATOM 3169 O O . PRO A 1 387 ? -7.246 -35.75 -6.285 1 97.06 387 PRO A O 1
ATOM 3172 N N . PHE A 1 388 ? -5.465 -36.656 -7.262 1 97.31 388 PHE A N 1
ATOM 3173 C CA . PHE A 1 388 ? -5.242 -35.469 -8.078 1 97.31 388 PHE A CA 1
ATOM 3174 C C . PHE A 1 388 ? -4.703 -35.844 -9.453 1 97.31 388 PHE A C 1
ATOM 3176 O O . PHE A 1 388 ? -4.039 -36.875 -9.602 1 97.31 388 PHE A O 1
ATOM 3183 N N . THR A 1 389 ? -5.031 -35.062 -10.484 1 97.25 389 THR A N 1
ATOM 3184 C CA . THR A 1 389 ? -4.648 -35.312 -11.867 1 97.25 389 THR A CA 1
ATOM 3185 C C . THR A 1 389 ? -3.752 -34.188 -12.391 1 97.25 389 THR A C 1
ATOM 3187 O O . THR A 1 389 ? -4.027 -33 -12.172 1 97.25 389 THR A O 1
ATOM 3190 N N . LEU A 1 390 ? -2.623 -34.594 -12.938 1 97.12 390 LEU A N 1
ATOM 3191 C CA . LEU A 1 390 ? -1.773 -33.688 -13.688 1 97.12 390 LEU A CA 1
ATOM 3192 C C . LEU A 1 390 ? -2.326 -33.438 -15.094 1 97.12 390 LEU A C 1
ATOM 3194 O O . LEU A 1 390 ? -2.652 -34.406 -15.797 1 97.12 390 LEU A O 1
ATOM 3198 N N . TYR A 1 391 ? -2.486 -32.188 -15.461 1 96.19 391 TYR A N 1
ATOM 3199 C CA . TYR A 1 391 ? -2.977 -31.812 -16.781 1 96.19 391 TYR A CA 1
ATOM 3200 C C . TYR A 1 391 ? -1.943 -30.984 -17.547 1 96.19 391 TYR A C 1
ATOM 3202 O O . TYR A 1 391 ? -1.253 -30.156 -16.953 1 96.19 391 TYR A O 1
ATOM 3210 N N . ASN A 1 392 ? -1.848 -31.234 -18.844 1 94 392 ASN A N 1
ATOM 3211 C CA . ASN A 1 392 ? -1.183 -30.312 -19.766 1 94 392 ASN A CA 1
ATOM 3212 C C . ASN A 1 392 ? -2.166 -29.312 -20.359 1 94 392 ASN A C 1
ATOM 3214 O O . ASN A 1 392 ? -3.252 -29.688 -20.797 1 94 392 ASN A O 1
ATOM 3218 N N . ALA A 1 393 ? -1.838 -28.125 -20.312 1 92.19 393 ALA A N 1
ATOM 3219 C CA . ALA A 1 393 ? -2.621 -27.062 -20.922 1 92.19 393 ALA A CA 1
ATOM 3220 C C . ALA A 1 393 ? -1.758 -26.203 -21.844 1 92.19 393 ALA A C 1
ATOM 3222 O O . ALA A 1 393 ? -1.087 -25.281 -21.406 1 92.19 393 ALA A O 1
ATOM 3223 N N . GLY A 1 394 ? -1.764 -26.453 -23.094 1 86.69 394 GLY A N 1
ATOM 3224 C CA . GLY A 1 394 ? -1.028 -25.656 -24.062 1 86.69 394 GLY A CA 1
ATOM 3225 C C . GLY A 1 394 ? 0.133 -26.406 -24.688 1 86.69 394 GLY A C 1
ATOM 3226 O O . GLY A 1 394 ? 0.653 -26 -25.734 1 86.69 394 GLY A O 1
ATOM 3227 N N . LEU A 1 395 ? 0.667 -27.391 -24.109 1 87.06 395 LEU A N 1
ATOM 3228 C CA . LEU A 1 395 ? 1.669 -28.297 -24.656 1 87.06 395 LEU A CA 1
ATOM 3229 C C . LEU A 1 395 ? 1.195 -29.734 -24.562 1 87.06 395 LEU A C 1
ATOM 3231 O O . LEU A 1 395 ? 1.207 -30.344 -23.484 1 87.06 395 LEU A O 1
ATOM 3235 N N . TYR A 1 396 ? 0.927 -30.328 -25.766 1 87.75 396 TYR A N 1
ATOM 3236 C CA . TYR A 1 396 ? 0.143 -31.562 -25.75 1 87.75 396 TYR A CA 1
ATOM 3237 C C . TYR A 1 396 ? 0.961 -32.75 -26.281 1 87.75 396 TYR A C 1
ATOM 3239 O O . TYR A 1 396 ? 1.825 -32.562 -27.141 1 87.75 396 TYR A O 1
ATOM 3247 N N . ASP A 1 397 ? 0.662 -33.812 -25.688 1 86.94 397 ASP A N 1
ATOM 3248 C CA . ASP A 1 397 ? 1.169 -35.094 -26.172 1 86.94 397 ASP A CA 1
ATOM 3249 C C . ASP A 1 397 ? 0.258 -35.656 -27.266 1 86.94 397 ASP A C 1
ATOM 3251 O O . ASP A 1 397 ? -0.783 -36.25 -26.969 1 86.94 397 ASP A O 1
ATOM 3255 N N . PHE A 1 398 ? 0.731 -35.562 -28.469 1 84.19 398 PHE A N 1
ATOM 3256 C CA . PHE A 1 398 ? -0.102 -35.969 -29.594 1 84.19 398 PHE A CA 1
ATOM 3257 C C . PHE A 1 398 ? -0.345 -37.469 -29.578 1 84.19 398 PHE A C 1
ATOM 3259 O O . PHE A 1 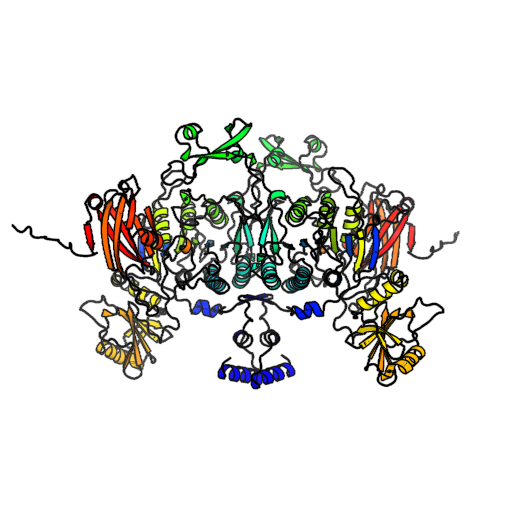398 ? -1.426 -37.938 -29.953 1 84.19 398 PHE A O 1
ATOM 3266 N N . ALA A 1 399 ? 0.643 -38.188 -29.172 1 82 399 ALA A N 1
ATOM 3267 C CA . ALA A 1 399 ? 0.51 -39.656 -29.141 1 82 399 ALA A CA 1
ATOM 3268 C C . ALA A 1 399 ? -0.625 -40.094 -28.219 1 82 399 ALA A C 1
ATOM 3270 O O . ALA A 1 399 ? -1.369 -41 -28.531 1 82 399 ALA A O 1
ATOM 3271 N N . ARG A 1 400 ? -0.75 -39.375 -27.234 1 83.88 400 ARG A N 1
ATOM 3272 C CA . ARG A 1 400 ? -1.802 -39.688 -26.281 1 83.88 400 ARG A CA 1
ATOM 3273 C C . ARG A 1 400 ? -3.158 -39.188 -26.766 1 83.88 400 ARG A C 1
ATOM 3275 O O . ARG A 1 400 ? -4.188 -39.812 -26.484 1 83.88 400 ARG A O 1
ATOM 3282 N N . LEU A 1 401 ? -3.137 -38.125 -27.438 1 83.75 401 LEU A N 1
ATOM 3283 C CA . LEU A 1 401 ? -4.379 -37.562 -27.953 1 83.75 401 LEU A CA 1
ATOM 3284 C C . LEU A 1 401 ? -5.012 -38.5 -28.984 1 83.75 401 LEU A C 1
ATOM 3286 O O . LEU A 1 401 ? -6.238 -38.625 -29.031 1 83.75 401 LEU A O 1
ATOM 3290 N N . LYS A 1 402 ? -4.176 -39.094 -29.688 1 76.75 402 LYS A N 1
ATOM 3291 C CA . LYS A 1 402 ? -4.652 -39.969 -30.75 1 76.75 402 LYS A CA 1
ATOM 3292 C C . LYS A 1 402 ? -5.367 -41.188 -30.172 1 76.75 402 LYS A C 1
ATOM 3294 O O . LYS A 1 402 ? -6.207 -41.812 -30.844 1 76.75 402 LYS A O 1
ATOM 3299 N N . GLU A 1 403 ? -5.066 -41.406 -28.922 1 80.19 403 GLU A N 1
ATOM 3300 C CA . GLU A 1 403 ? -5.605 -42.625 -28.297 1 80.19 403 GLU A CA 1
ATOM 3301 C C . GLU A 1 403 ? -6.891 -42.312 -27.531 1 80.19 403 GLU A C 1
ATOM 3303 O O . GLU A 1 403 ? -7.531 -43.219 -27 1 80.19 403 GLU A O 1
ATOM 3308 N N . LEU A 1 404 ? -7.258 -41.094 -27.609 1 82.88 404 LEU A N 1
ATOM 3309 C CA . LEU A 1 404 ? -8.461 -40.719 -26.875 1 82.88 404 LEU A CA 1
ATOM 3310 C C . LEU A 1 404 ? -9.703 -41.344 -27.516 1 82.88 404 LEU A C 1
ATOM 3312 O O . LEU A 1 404 ? -9.766 -41.5 -28.734 1 82.88 404 LEU A O 1
ATOM 3316 N N . PRO A 1 405 ? -10.633 -41.688 -26.578 1 82.44 405 PRO A N 1
ATOM 3317 C CA . PRO A 1 405 ? -11.922 -42.062 -27.172 1 82.44 405 PRO A CA 1
ATOM 3318 C C . PRO A 1 405 ? -12.547 -40.938 -27.984 1 82.44 405 PRO A C 1
ATOM 3320 O O . PRO A 1 405 ? -12.195 -39.75 -27.797 1 82.44 405 PRO A O 1
ATOM 3323 N N . TRP A 1 406 ? -13.391 -41.344 -28.812 1 85 406 TRP A N 1
ATOM 3324 C CA . TRP A 1 406 ? -13.969 -40.406 -29.781 1 85 406 TRP A CA 1
ATOM 3325 C C . TRP A 1 406 ? -14.562 -39.188 -29.078 1 85 406 TRP A C 1
ATOM 3327 O O . TRP A 1 406 ? -14.305 -38.031 -29.484 1 85 406 TRP A O 1
ATOM 3337 N N . SER A 1 407 ? -15.289 -39.438 -28.062 1 83.88 407 SER A N 1
ATOM 3338 C CA . SER A 1 407 ? -15.969 -38.344 -27.375 1 83.88 407 SER A CA 1
ATOM 3339 C C . SER A 1 407 ? -14.961 -37.344 -26.812 1 83.88 407 SER A C 1
ATOM 3341 O O . SER A 1 407 ? -15.172 -36.125 -26.906 1 83.88 407 SER A O 1
ATOM 3343 N N . ASP A 1 408 ? -13.891 -37.906 -26.312 1 84.75 408 ASP A N 1
ATOM 3344 C CA . ASP A 1 408 ? -12.867 -37.031 -25.719 1 84.75 408 ASP A CA 1
ATOM 3345 C C . ASP A 1 408 ? -12.07 -36.312 -26.797 1 84.75 408 ASP A C 1
ATOM 3347 O O . ASP A 1 408 ? -11.734 -35.125 -26.625 1 84.75 408 ASP A O 1
ATOM 3351 N N . TRP A 1 409 ? -11.789 -37.062 -27.797 1 85.06 409 TRP A N 1
ATOM 3352 C CA . TRP A 1 409 ? -11.086 -36.469 -28.938 1 85.06 409 TRP A CA 1
ATOM 3353 C C . TRP A 1 409 ? -11.914 -35.312 -29.531 1 85.06 409 TRP A C 1
ATOM 3355 O O . TRP A 1 409 ? -11.383 -34.25 -29.797 1 85.06 409 TRP A O 1
ATOM 3365 N N . ARG A 1 410 ? -13.133 -35.594 -29.75 1 86.5 410 ARG A N 1
ATOM 3366 C CA . ARG A 1 410 ? -14.031 -34.594 -30.312 1 86.5 410 ARG A CA 1
ATOM 3367 C C . ARG A 1 410 ? -14.055 -33.312 -29.453 1 86.5 410 ARG A C 1
ATOM 3369 O O . ARG A 1 410 ? -13.93 -32.219 -29.984 1 86.5 410 ARG A O 1
ATOM 3376 N N . ARG A 1 411 ? -14.164 -33.531 -28.203 1 82.94 411 ARG A N 1
ATOM 3377 C CA . ARG A 1 411 ? -14.211 -32.375 -27.281 1 82.94 411 ARG A CA 1
ATOM 3378 C C . ARG A 1 411 ? -12.906 -31.609 -27.297 1 82.94 411 ARG A C 1
ATOM 3380 O O . ARG A 1 411 ? -12.906 -30.375 -27.281 1 82.94 411 ARG A O 1
ATOM 3387 N N . PHE A 1 412 ? -11.867 -32.312 -27.234 1 85.12 412 PHE A N 1
ATOM 3388 C CA . PHE A 1 412 ? -10.547 -31.688 -27.266 1 85.12 412 PHE A CA 1
ATOM 3389 C C . PHE A 1 412 ? -10.352 -30.859 -28.516 1 85.12 412 PHE A C 1
ATOM 3391 O O . PHE A 1 412 ? -9.922 -29.703 -28.453 1 85.12 412 PHE A O 1
ATOM 3398 N N . ALA A 1 413 ? -10.703 -31.422 -29.609 1 83.88 413 ALA A N 1
ATOM 3399 C CA . ALA A 1 413 ? -10.508 -30.781 -30.906 1 83.88 413 ALA A CA 1
ATOM 3400 C C . ALA A 1 413 ? -11.352 -29.5 -31.016 1 83.88 413 ALA A C 1
ATOM 3402 O O . ALA A 1 413 ? -10.875 -28.484 -31.5 1 83.88 413 ALA A O 1
ATOM 3403 N N . LEU A 1 414 ? -12.531 -29.594 -30.578 1 83.94 414 LEU A N 1
ATOM 3404 C CA . LEU A 1 414 ? -13.398 -28.422 -30.609 1 83.94 414 LEU A CA 1
ATOM 3405 C C . LEU A 1 414 ? -12.828 -27.297 -29.75 1 83.94 414 LEU A C 1
ATOM 3407 O O . LEU A 1 414 ? -12.82 -26.141 -30.156 1 83.94 414 LEU A O 1
ATOM 3411 N N . THR A 1 415 ? -12.336 -27.75 -28.609 1 78.94 415 THR A N 1
ATOM 3412 C CA . THR A 1 415 ? -11.797 -26.75 -27.688 1 78.94 415 THR A CA 1
ATOM 3413 C C . THR A 1 415 ? -10.5 -26.156 -28.234 1 78.94 415 THR A C 1
ATOM 3415 O O . THR A 1 415 ? -10.266 -24.953 -28.109 1 78.94 415 THR A O 1
ATOM 3418 N N . LEU A 1 416 ? -9.742 -26.969 -28.766 1 79.38 416 LEU A N 1
ATOM 3419 C CA . LEU A 1 416 ? -8.43 -26.562 -29.281 1 79.38 416 LEU A CA 1
ATOM 3420 C C . LEU A 1 416 ? -8.57 -25.438 -30.297 1 79.38 416 LEU A C 1
AT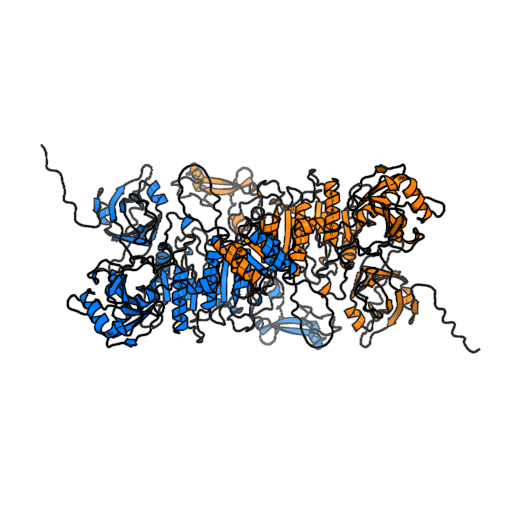OM 3422 O O . LEU A 1 416 ? -7.742 -24.531 -30.328 1 79.38 416 LEU A O 1
ATOM 3426 N N . PHE A 1 417 ? -9.578 -25.484 -31.078 1 79.12 417 PHE A N 1
ATOM 3427 C CA . PHE A 1 417 ? -9.75 -24.5 -32.156 1 79.12 417 PHE A CA 1
ATOM 3428 C C . PHE A 1 417 ? -10.859 -23.516 -31.812 1 79.12 417 PHE A C 1
ATOM 3430 O O . PHE A 1 417 ? -11.375 -22.828 -32.688 1 79.12 417 PHE A O 1
ATOM 3437 N N . SER A 1 418 ? -11.258 -23.516 -30.562 1 78.31 418 SER A N 1
ATOM 3438 C CA . SER A 1 418 ? -12.234 -22.578 -30.016 1 78.31 418 SER A CA 1
ATOM 3439 C C . SER A 1 418 ? -13.555 -22.672 -30.766 1 78.31 418 SER A C 1
ATOM 3441 O O . SER A 1 418 ? -14.148 -21.641 -31.109 1 78.31 418 SER A O 1
ATOM 3443 N N . CYS A 1 419 ? -13.953 -23.844 -31.094 1 83.56 419 CYS A N 1
ATOM 3444 C CA . CYS A 1 419 ? -15.227 -24.078 -31.766 1 83.56 419 CYS A CA 1
ATOM 3445 C C . CYS A 1 419 ? -16.359 -24.172 -30.75 1 83.56 419 CYS A C 1
ATOM 3447 O O . CYS A 1 419 ? -16.156 -24.609 -29.609 1 83.56 419 CYS A O 1
ATOM 3449 N N . GLN A 1 420 ? -17.484 -23.75 -31.172 1 83.75 420 GLN A N 1
ATOM 3450 C CA . GLN A 1 420 ? -18.672 -23.938 -30.359 1 83.75 420 GLN A CA 1
ATOM 3451 C C . GLN A 1 420 ? -19.328 -25.297 -30.641 1 83.75 420 GLN A C 1
ATOM 3453 O O . GLN A 1 420 ? -19.562 -25.641 -31.812 1 83.75 420 GLN A O 1
ATOM 3458 N N . SER A 1 421 ? -19.547 -26.016 -29.594 1 83.88 421 SER A N 1
ATOM 3459 C CA . SER A 1 421 ? -20.203 -27.297 -29.781 1 83.88 421 SER A CA 1
ATOM 3460 C C . SER A 1 421 ? -21.672 -27.125 -30.141 1 83.88 421 SER A C 1
ATOM 3462 O O . SER A 1 421 ? -22.469 -26.656 -29.312 1 83.88 421 SER A O 1
ATOM 3464 N N . ALA A 1 422 ? -22.031 -27.375 -31.359 1 86.75 422 ALA A N 1
ATOM 3465 C CA . ALA A 1 422 ? -23.391 -27.297 -31.891 1 86.75 422 ALA A CA 1
ATOM 3466 C C . ALA A 1 422 ? -23.625 -28.391 -32.938 1 86.75 422 ALA A C 1
ATOM 3468 O O . ALA A 1 422 ? -23.703 -28.109 -34.125 1 86.75 422 ALA A O 1
ATOM 3469 N N . PRO A 1 423 ? -23.719 -29.547 -32.375 1 89.12 423 PRO A N 1
ATOM 3470 C CA . PRO A 1 423 ? -23.922 -30.641 -33.312 1 89.12 423 PRO A CA 1
ATOM 3471 C C . PRO A 1 423 ? -25.219 -30.484 -34.125 1 89.12 423 PRO A C 1
ATOM 3473 O O . PRO A 1 423 ? -26.25 -30.141 -33.562 1 89.12 423 PRO A O 1
ATOM 3476 N N . GLN A 1 424 ? -25.156 -30.609 -35.438 1 89.81 424 GLN A N 1
ATOM 3477 C CA . GLN A 1 424 ? -26.312 -30.484 -36.312 1 89.81 424 GLN A CA 1
ATOM 3478 C C . GLN A 1 424 ? -26.141 -31.328 -37.562 1 89.81 424 GLN A C 1
ATOM 3480 O O . GLN A 1 424 ? -25 -31.625 -37.969 1 89.81 424 GLN A O 1
ATOM 3485 N N . ARG A 1 425 ? -27.188 -31.703 -38.125 1 91.56 425 ARG A N 1
ATOM 3486 C CA . ARG A 1 425 ? -27.172 -32.438 -39.375 1 91.56 425 ARG A CA 1
ATOM 3487 C C . ARG A 1 425 ? -27.672 -31.578 -40.531 1 91.56 425 ARG A C 1
ATOM 3489 O O . ARG A 1 425 ? -28.766 -31.031 -40.469 1 91.56 425 ARG A O 1
ATOM 3496 N N . ILE A 1 426 ? -26.875 -31.469 -41.438 1 90.75 426 ILE A N 1
ATOM 3497 C CA . ILE A 1 426 ? -27.219 -30.719 -42.656 1 90.75 426 ILE A CA 1
ATOM 3498 C C . ILE A 1 426 ? -26.969 -31.578 -43.875 1 90.75 426 ILE A C 1
ATOM 3500 O O . ILE A 1 426 ? -25.844 -32.031 -44.094 1 90.75 426 ILE A O 1
ATOM 3504 N N . GLY A 1 427 ? -27.953 -31.766 -44.75 1 88.31 427 GLY A N 1
ATOM 3505 C CA . GLY A 1 427 ? -27.797 -32.562 -45.969 1 88.31 427 GLY A CA 1
ATOM 3506 C C . GLY A 1 427 ? -27.297 -33.969 -45.719 1 88.31 427 GLY A C 1
ATOM 3507 O O . GLY A 1 427 ? -26.438 -34.469 -46.438 1 88.31 427 GLY A O 1
ATOM 3508 N N . GLY A 1 428 ? -27.578 -34.5 -44.594 1 86.44 428 GLY A N 1
ATOM 3509 C CA . GLY A 1 428 ? -27.188 -35.844 -44.25 1 86.44 428 GLY A CA 1
ATOM 3510 C C . GLY A 1 428 ? -25.828 -35.938 -43.562 1 86.44 428 GLY A C 1
ATOM 3511 O O . GLY A 1 428 ? -25.406 -37.031 -43.156 1 86.44 428 GLY A O 1
ATOM 3512 N N . ILE A 1 429 ? -25.156 -34.812 -43.562 1 90.94 429 ILE A N 1
ATOM 3513 C CA . ILE A 1 429 ? -23.828 -34.812 -42.938 1 90.94 429 ILE A CA 1
ATOM 3514 C C . ILE A 1 429 ? -23.922 -34.281 -41.5 1 90.94 429 ILE A C 1
ATOM 3516 O O . ILE A 1 429 ? -24.625 -33.312 -41.219 1 90.94 429 ILE A O 1
ATOM 3520 N N . GLN A 1 430 ? -23.234 -35.062 -40.719 1 91.06 430 GLN A N 1
ATOM 3521 C CA . GLN A 1 430 ? -23.203 -34.656 -39.312 1 91.06 430 GLN A CA 1
ATOM 3522 C C . GLN A 1 430 ? -22.094 -33.656 -39.062 1 91.06 430 GLN A C 1
ATOM 3524 O O . GLN A 1 430 ? -20.922 -33.938 -39.312 1 91.06 430 GLN A O 1
ATOM 3529 N N . PHE A 1 431 ? -22.453 -32.5 -38.594 1 93.06 431 PHE A N 1
ATOM 3530 C CA . PHE A 1 431 ? -21.484 -31.484 -38.188 1 93.06 431 PHE A CA 1
ATOM 3531 C C . PHE A 1 431 ? -21.344 -31.453 -36.688 1 93.06 431 PHE A C 1
ATOM 3533 O O . PHE A 1 431 ? -22.328 -31.672 -35.969 1 93.06 431 PHE A O 1
ATOM 3540 N N . ASP A 1 432 ? -20.156 -31.141 -36.188 1 92.31 432 ASP A N 1
ATOM 3541 C CA . ASP A 1 432 ? -19.859 -31.25 -34.781 1 92.31 432 ASP A CA 1
ATOM 3542 C C . ASP A 1 432 ? -20 -29.891 -34.094 1 92.31 432 ASP A C 1
ATOM 3544 O O . ASP A 1 432 ? -20.172 -29.828 -32.875 1 92.31 432 ASP A O 1
ATOM 3548 N N . GLY A 1 433 ? -19.891 -28.859 -34.75 1 92.06 433 GLY A N 1
ATOM 3549 C CA . GLY A 1 433 ? -19.984 -27.531 -34.188 1 92.06 433 GLY A CA 1
ATOM 3550 C C . GLY A 1 433 ? -19.797 -26.422 -35.188 1 92.06 433 GLY A C 1
ATOM 3551 O O . GLY A 1 433 ? -20.078 -26.594 -36.375 1 92.06 433 GLY A O 1
ATOM 3552 N N . THR A 1 434 ? -19.516 -25.219 -34.656 1 90.62 434 THR A N 1
ATOM 3553 C CA . THR A 1 434 ? -19.312 -24.078 -35.531 1 90.62 434 THR A CA 1
ATOM 3554 C C . THR A 1 434 ? -18.062 -23.297 -35.125 1 90.62 434 THR A C 1
ATOM 3556 O O . THR A 1 434 ? -17.672 -23.297 -33.969 1 90.62 434 THR A O 1
ATOM 3559 N N . LEU A 1 435 ? -17.359 -22.844 -36 1 87.38 435 LEU A N 1
ATOM 3560 C CA . LEU A 1 435 ? -16.266 -21.891 -35.875 1 87.38 435 LEU A CA 1
ATOM 3561 C C . LEU A 1 435 ? -16.547 -20.625 -36.688 1 87.38 435 LEU A C 1
ATOM 3563 O O . LEU A 1 435 ? -16.719 -20.703 -37.906 1 87.38 435 LEU A O 1
ATOM 3567 N N . LYS A 1 436 ? -16.578 -19.438 -36.031 1 81.38 436 LYS A N 1
ATOM 3568 C CA . LYS A 1 436 ? -16.953 -18.188 -36.688 1 81.38 436 LYS A CA 1
ATOM 3569 C C . LYS A 1 436 ? -18.234 -18.344 -37.5 1 81.38 436 LYS A C 1
ATOM 3571 O O . LYS A 1 436 ? -18.266 -18 -38.688 1 81.38 436 LYS A O 1
ATOM 3576 N N . ALA A 1 437 ? -19.203 -19.062 -37 1 82.31 437 ALA A N 1
ATOM 3577 C CA . ALA A 1 437 ? -20.547 -19.25 -37.531 1 82.31 437 ALA A CA 1
ATOM 3578 C C . ALA A 1 437 ? -20.531 -20.203 -38.75 1 82.31 437 ALA A C 1
ATOM 3580 O O . ALA A 1 437 ? -21.516 -20.312 -39.469 1 82.31 437 ALA A O 1
ATOM 3581 N N . SER A 1 438 ? -19.438 -20.844 -39 1 90.06 438 SER A N 1
ATOM 3582 C CA . SER A 1 438 ? -19.344 -21.828 -40.062 1 90.06 438 SER A CA 1
ATOM 3583 C C . SER A 1 438 ? -19.25 -23.25 -39.5 1 90.06 438 SER A C 1
ATOM 3585 O O . SER A 1 438 ? -18.703 -23.453 -38.438 1 90.06 438 SER A O 1
ATOM 3587 N N . PRO A 1 439 ? -19.734 -24.156 -40.219 1 92.31 439 PRO A N 1
ATOM 3588 C CA . PRO A 1 439 ? -19.797 -25.516 -39.688 1 92.31 439 PRO A CA 1
ATOM 3589 C C . PRO A 1 439 ? -18.438 -26.188 -39.562 1 92.31 439 PRO A C 1
ATOM 3591 O O . PRO A 1 439 ? -17.547 -25.906 -40.406 1 92.31 439 PRO A O 1
ATOM 3594 N N . VAL A 1 440 ? -18.359 -27.109 -38.594 1 93.75 440 VAL A N 1
ATOM 3595 C CA . VAL A 1 440 ? -17.109 -27.812 -38.344 1 93.75 440 VAL A CA 1
ATOM 3596 C C . VAL A 1 440 ? -17.359 -29.328 -38.312 1 93.75 440 VAL A C 1
ATOM 3598 O O . VAL A 1 440 ? -18.375 -29.781 -37.75 1 93.75 440 VAL A O 1
ATOM 3601 N N . ILE A 1 441 ? -16.469 -30.078 -38.969 1 93.06 441 ILE A N 1
ATOM 3602 C CA . ILE A 1 441 ? -16.484 -31.531 -38.906 1 93.06 441 ILE A CA 1
ATOM 3603 C C . ILE A 1 441 ? -15.203 -32.031 -38.25 1 93.06 441 ILE A C 1
ATOM 3605 O O . ILE A 1 441 ? -14.102 -31.625 -38.625 1 93.06 441 ILE A O 1
ATOM 3609 N N . ILE A 1 442 ? -15.383 -32.844 -37.25 1 91.88 442 ILE A N 1
ATOM 3610 C CA . ILE A 1 442 ? -14.242 -33.531 -36.656 1 91.88 442 ILE A CA 1
ATOM 3611 C C . ILE A 1 442 ? -14.117 -34.938 -37.25 1 91.88 442 ILE A C 1
ATOM 3613 O O . ILE A 1 442 ? -15.055 -35.719 -37.188 1 91.88 442 ILE A O 1
ATOM 3617 N N . PHE A 1 443 ? -13.008 -35.094 -37.875 1 89.06 443 PHE A N 1
ATOM 3618 C CA . PHE A 1 443 ? -12.773 -36.375 -38.5 1 89.06 443 PHE A CA 1
ATOM 3619 C C . PHE A 1 443 ? -12.414 -37.438 -37.5 1 89.06 443 PHE A C 1
ATOM 3621 O O . PHE A 1 443 ? -11.555 -37.219 -36.625 1 89.06 443 PHE A O 1
ATOM 3628 N N . ASP A 1 444 ? -13.117 -38.5 -37.5 1 85.06 444 ASP A N 1
ATOM 3629 C CA . ASP A 1 444 ? -12.789 -39.625 -36.656 1 85.06 444 ASP A CA 1
ATOM 3630 C C . ASP A 1 444 ? -11.688 -40.5 -37.25 1 85.06 444 ASP A C 1
ATOM 3632 O O . ASP A 1 444 ? -11.953 -41.375 -38.062 1 85.06 444 ASP A O 1
ATOM 3636 N N . HIS A 1 445 ? -10.562 -40.344 -36.875 1 78.75 445 HIS A N 1
ATOM 3637 C CA . HIS A 1 445 ? -9.398 -41 -37.469 1 78.75 445 HIS A CA 1
ATOM 3638 C C . HIS A 1 445 ? -9.289 -42.438 -37 1 78.75 445 HIS A C 1
ATOM 3640 O O . HIS A 1 445 ? -8.5 -43.219 -37.531 1 78.75 445 HIS A O 1
ATOM 3646 N N . ARG A 1 446 ? -10.016 -42.719 -35.969 1 76 446 ARG A N 1
ATOM 3647 C CA . ARG A 1 446 ? -9.961 -44.094 -35.438 1 76 446 ARG A CA 1
ATOM 3648 C C . ARG A 1 446 ? -10.945 -45 -36.188 1 76 446 ARG A C 1
ATOM 3650 O O . ARG A 1 446 ? -10.922 -46.219 -36 1 76 446 ARG A O 1
ATOM 3657 N N . LYS A 1 447 ? -11.93 -44.312 -36.656 1 70.19 447 LYS A N 1
ATOM 3658 C CA . LYS A 1 447 ? -12.906 -45.125 -37.344 1 70.19 447 LYS A CA 1
ATOM 3659 C C . LYS A 1 447 ? -12.234 -45.969 -38.438 1 70.19 447 LYS A C 1
ATOM 3661 O O . LYS A 1 447 ? -11.344 -45.469 -39.156 1 70.19 447 LYS A O 1
ATOM 3666 N N . GLY A 1 448 ? -11.82 -47.156 -38.281 1 55.41 448 GLY A N 1
ATOM 3667 C CA . GLY A 1 448 ? -11.352 -48.312 -39.031 1 55.41 448 GLY A CA 1
ATOM 3668 C C . GLY A 1 448 ? -11.211 -48.031 -40.5 1 55.41 448 GLY A C 1
ATOM 3669 O O . GLY A 1 448 ? -11.703 -47.031 -41 1 55.41 448 GLY A O 1
ATOM 3670 N N . ASN A 1 449 ? -10.141 -48.688 -41.406 1 55.88 449 ASN A N 1
ATOM 3671 C CA . ASN A 1 449 ? -9.75 -49.031 -42.75 1 55.88 449 ASN A CA 1
ATOM 3672 C C . ASN A 1 449 ? -8.977 -47.906 -43.438 1 55.88 449 ASN A C 1
ATOM 3674 O O . ASN A 1 449 ? -9.188 -47.625 -44.625 1 55.88 449 ASN A O 1
ATOM 3678 N N . GLY A 1 450 ? -8.195 -47.125 -42.625 1 60 450 GLY A N 1
ATOM 3679 C CA . GLY A 1 450 ? -7.309 -46.219 -43.312 1 60 450 GLY A CA 1
ATOM 3680 C C . GLY A 1 450 ? -8.023 -45 -43.906 1 60 450 GLY A C 1
ATOM 3681 O O . GLY A 1 450 ? -7.598 -44.469 -44.938 1 60 450 GLY A O 1
ATOM 3682 N N . ALA A 1 451 ? -9.109 -44.531 -43.344 1 68.62 451 ALA A N 1
ATOM 3683 C CA . ALA A 1 451 ? -9.891 -43.406 -43.906 1 68.62 451 ALA A CA 1
ATOM 3684 C C . ALA A 1 451 ? -9.133 -42.094 -43.781 1 68.62 451 ALA A C 1
ATOM 3686 O O . ALA A 1 451 ? -8.5 -41.812 -42.781 1 68.62 451 ALA A O 1
ATOM 3687 N N . THR A 1 452 ? -8.945 -41.438 -44.844 1 85.38 452 THR A N 1
ATOM 3688 C CA . THR A 1 452 ? -8.305 -40.156 -44.969 1 85.38 452 THR A CA 1
ATOM 3689 C C . THR A 1 452 ? -9.289 -39.094 -45.5 1 85.38 452 THR A C 1
ATOM 3691 O O . THR A 1 452 ? -10.352 -39.469 -46 1 85.38 452 THR A O 1
ATOM 3694 N N . VAL A 1 453 ? -9.055 -37.969 -45.125 1 91.12 453 VAL A N 1
ATOM 3695 C CA . VAL A 1 453 ? -9.789 -36.844 -45.719 1 91.12 453 VAL A CA 1
ATOM 3696 C C . VAL A 1 453 ? -9.195 -36.5 -47.094 1 91.12 453 VAL A C 1
ATOM 3698 O O . VAL A 1 453 ? -8.188 -35.812 -47.188 1 91.12 453 VAL A O 1
ATOM 3701 N N . SER A 1 454 ? -9.828 -37.031 -48.062 1 89.75 454 SER A N 1
ATOM 3702 C CA . SER A 1 454 ? -9.383 -36.781 -49.438 1 89.75 454 SER A CA 1
ATOM 3703 C C . SER A 1 454 ? -10.266 -35.781 -50.125 1 89.75 454 SER A C 1
ATOM 3705 O O . SER A 1 454 ? -11.297 -35.344 -49.594 1 89.75 454 SER A O 1
ATOM 3707 N N . GLU A 1 455 ? -9.766 -35.344 -51.312 1 91.44 455 GLU A N 1
ATOM 3708 C CA . GLU A 1 455 ? -10.594 -34.469 -52.125 1 91.44 455 GLU A CA 1
ATOM 3709 C C . GLU A 1 455 ? -11.93 -35.125 -52.469 1 91.44 455 GLU A C 1
ATOM 3711 O O . GLU A 1 455 ? -12.953 -34.438 -52.562 1 91.44 455 GLU A O 1
ATOM 3716 N N . GLU A 1 456 ? -11.875 -36.375 -52.625 1 89.62 456 GLU A N 1
ATOM 3717 C CA . GLU A 1 456 ? -13.102 -37.125 -52.906 1 89.62 456 GLU A CA 1
ATOM 3718 C C . GLU A 1 456 ? -14.062 -37.031 -51.719 1 89.62 456 GLU A C 1
ATOM 3720 O O . GLU A 1 456 ? -15.281 -36.906 -51.906 1 89.62 456 GLU A O 1
ATOM 3725 N N . THR A 1 457 ? -13.477 -37.219 -50.562 1 90.25 457 THR A N 1
ATOM 3726 C CA . THR A 1 457 ? -14.281 -37.062 -49.344 1 90.25 457 THR A CA 1
ATOM 3727 C C . THR A 1 457 ? -14.953 -35.719 -49.281 1 90.25 457 THR A C 1
ATOM 3729 O O . THR A 1 457 ? -16.125 -35.594 -48.938 1 90.25 457 THR A O 1
ATOM 3732 N N . LEU A 1 458 ? -14.242 -34.688 -49.656 1 93.06 458 LEU A N 1
ATOM 3733 C CA . LEU A 1 458 ? -14.758 -33.312 -49.625 1 93.06 458 LEU A CA 1
ATOM 3734 C C . LEU A 1 458 ? -15.852 -33.125 -50.688 1 93.06 458 LEU A C 1
ATOM 3736 O O . LEU A 1 458 ? -16.844 -32.438 -50.438 1 93.06 458 LEU A O 1
ATOM 3740 N N . ARG A 1 459 ? -15.586 -33.688 -51.812 1 92.19 459 ARG A N 1
ATOM 3741 C CA . ARG A 1 459 ? -16.594 -33.594 -52.844 1 92.19 459 ARG A CA 1
ATOM 3742 C C . ARG A 1 459 ? -17.891 -34.281 -52.438 1 92.19 459 ARG A C 1
ATOM 3744 O O . ARG A 1 459 ? -18.984 -33.812 -52.75 1 92.19 459 ARG A O 1
ATOM 3751 N N . SER A 1 460 ? -17.719 -35.375 -51.781 1 91.38 460 SER A N 1
ATOM 3752 C CA . SER A 1 460 ? -18.891 -36.062 -51.25 1 91.38 460 SER A CA 1
ATOM 3753 C C . SER A 1 460 ? -19.656 -35.219 -50.25 1 91.38 460 SER A C 1
ATOM 3755 O O . SER A 1 460 ? -20.891 -35.188 -50.281 1 91.38 460 SER A O 1
ATOM 3757 N N . ILE A 1 461 ? -18.922 -34.594 -49.406 1 92.12 461 ILE A N 1
ATOM 3758 C CA . ILE A 1 461 ? -19.531 -33.688 -48.438 1 92.12 461 ILE A CA 1
ATOM 3759 C C . ILE A 1 461 ? -20.219 -32.531 -49.156 1 92.12 461 ILE A C 1
ATOM 3761 O O . ILE A 1 461 ? -21.312 -32.125 -48.781 1 92.12 461 ILE A O 1
ATOM 3765 N N . HIS A 1 462 ? -19.531 -32.031 -50.156 1 93.19 462 HIS A N 1
ATOM 3766 C CA . HIS A 1 462 ? -20.047 -30.906 -50.906 1 93.19 462 HIS A CA 1
ATOM 3767 C C . HIS A 1 462 ? -21.344 -31.266 -51.625 1 93.19 462 HIS A C 1
ATOM 3769 O O . HIS A 1 462 ? -22.281 -30.453 -51.656 1 93.19 462 HIS A O 1
ATOM 3775 N N . GLU A 1 463 ? -21.375 -32.375 -52.219 1 92 463 GLU A N 1
ATOM 3776 C CA . GLU A 1 463 ? -22.578 -32.812 -52.906 1 92 463 GLU A CA 1
ATOM 3777 C C . GLU A 1 463 ? -23.766 -32.938 -51.969 1 92 463 GLU A C 1
ATOM 3779 O O . GLU A 1 463 ? -24.906 -32.625 -52.344 1 92 463 GLU A O 1
ATOM 3784 N N . ALA A 1 464 ? -23.406 -33.312 -50.844 1 91.25 464 ALA A N 1
ATOM 3785 C CA . ALA A 1 464 ? -24.469 -33.531 -49.844 1 91.25 464 ALA A CA 1
ATOM 3786 C C . ALA A 1 464 ? -24.891 -32.219 -49.188 1 91.25 464 ALA A C 1
ATOM 3788 O O . ALA A 1 464 ? -26.078 -32 -48.969 1 91.25 464 ALA A O 1
ATOM 3789 N N . ALA A 1 465 ? -23.906 -31.406 -48.875 1 88.19 465 ALA A N 1
ATOM 3790 C CA . ALA A 1 465 ? -24.25 -30.297 -47.969 1 88.19 465 ALA A CA 1
ATOM 3791 C C . ALA A 1 465 ? -23.734 -28.984 -48.531 1 88.19 465 ALA A C 1
ATOM 3793 O O . ALA A 1 465 ? -24.078 -27.906 -48.031 1 88.19 465 ALA A O 1
ATOM 3794 N N . GLY A 1 466 ? -22.984 -28.906 -49.531 1 85.31 466 GLY A N 1
ATOM 3795 C CA . GLY A 1 466 ? -22.297 -27.734 -50.031 1 85.31 466 GLY A CA 1
ATOM 3796 C C . GLY A 1 466 ? -23.219 -26.562 -50.312 1 85.31 466 GLY A C 1
ATOM 3797 O O . GLY A 1 466 ? -22.875 -25.406 -50.062 1 85.31 466 GLY A O 1
ATOM 3798 N N . SER A 1 467 ? -24.375 -26.859 -50.812 1 80.5 467 SER A N 1
ATOM 3799 C CA . SER A 1 467 ? -25.312 -25.812 -51.25 1 80.5 467 SER A CA 1
ATOM 3800 C C . SER A 1 467 ? -26.094 -25.266 -50.062 1 80.5 467 SER A C 1
ATOM 3802 O O . SER A 1 467 ? -26.719 -24.203 -50.156 1 80.5 467 SER A O 1
ATOM 3804 N N . LYS A 1 468 ? -25.969 -25.922 -48.938 1 86.5 468 LYS A N 1
ATOM 3805 C CA . LYS A 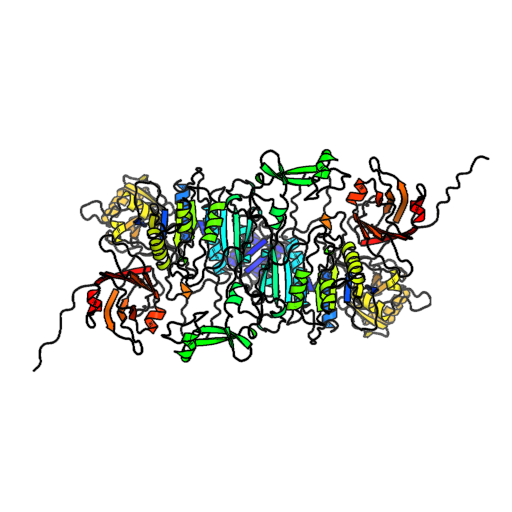1 468 ? -26.812 -25.578 -47.812 1 86.5 468 LYS A CA 1
ATOM 3806 C C . LYS A 1 468 ? -26.016 -24.891 -46.719 1 86.5 468 LYS A C 1
ATOM 3808 O O . LYS A 1 468 ? -26.578 -24.438 -45.719 1 86.5 468 LYS A O 1
ATOM 3813 N N . VAL A 1 469 ? -24.797 -24.938 -46.969 1 82.19 469 VAL A N 1
ATOM 3814 C CA . VAL A 1 469 ? -23.938 -24.359 -45.938 1 82.19 469 VAL A CA 1
ATOM 3815 C C . VAL A 1 469 ? -23.344 -23.047 -46.438 1 82.19 469 VAL A C 1
ATOM 3817 O O . VAL A 1 469 ? -23.484 -22.719 -47.625 1 82.19 469 VAL A O 1
ATOM 3820 N N . GLY A 1 470 ? -22.859 -22.203 -45.812 1 84.19 470 GLY A N 1
ATOM 3821 C CA . GLY A 1 470 ? -22.219 -20.953 -46.188 1 84.19 470 GLY A CA 1
ATOM 3822 C C . GLY A 1 470 ? -20.984 -21.156 -47.062 1 84.19 470 GLY A C 1
ATOM 3823 O O . GLY A 1 470 ? -20.922 -22.094 -47.844 1 84.19 470 GLY A O 1
ATOM 3824 N N . THR A 1 471 ? -20.062 -20.281 -47 1 88.94 471 THR A N 1
ATOM 3825 C CA . THR A 1 471 ? -18.922 -20.219 -47.906 1 88.94 471 THR A CA 1
ATOM 3826 C C . THR A 1 471 ? -17.719 -20.938 -47.312 1 88.94 471 THR A C 1
ATOM 3828 O O . THR A 1 471 ? -16.672 -21.062 -47.969 1 88.94 471 THR A O 1
ATOM 3831 N N . ARG A 1 472 ? -17.875 -21.484 -46.094 1 91.62 472 ARG A N 1
ATOM 3832 C CA . ARG A 1 472 ? -16.719 -22.125 -45.469 1 91.62 472 ARG A CA 1
ATOM 3833 C C . ARG A 1 472 ? -17.141 -23.312 -44.625 1 91.62 472 ARG A C 1
ATOM 3835 O O . ARG A 1 472 ? -18.188 -23.281 -43.969 1 91.62 472 ARG A O 1
ATOM 3842 N N . ILE A 1 473 ? -16.406 -24.312 -44.688 1 92.25 473 ILE A N 1
ATOM 3843 C CA . ILE A 1 473 ? -16.516 -25.453 -43.781 1 92.25 473 ILE A CA 1
ATOM 3844 C C . ILE A 1 473 ? -15.133 -25.797 -43.219 1 92.25 473 ILE A C 1
ATOM 3846 O O . ILE A 1 473 ? -14.141 -25.766 -43.938 1 92.25 473 ILE A O 1
ATOM 3850 N N . PHE A 1 474 ? -15.109 -26.094 -41.938 1 92.31 474 PHE A N 1
ATOM 3851 C CA . PHE A 1 474 ? -13.852 -26.453 -41.312 1 92.31 474 PHE A CA 1
ATOM 3852 C C . PHE A 1 474 ? -13.812 -27.953 -41 1 92.31 474 PHE A C 1
ATOM 3854 O O . PHE A 1 474 ? -14.805 -28.516 -40.531 1 92.31 474 PHE A O 1
ATOM 3861 N N . ILE A 1 475 ? -12.672 -28.562 -41.344 1 91.5 475 ILE A N 1
ATOM 3862 C CA . ILE A 1 475 ? -12.461 -29.969 -41.031 1 91.5 475 ILE A CA 1
ATOM 3863 C C . ILE A 1 475 ? -11.258 -30.094 -40.094 1 91.5 475 ILE A C 1
ATOM 3865 O O . ILE A 1 475 ? -10.148 -29.688 -40.438 1 91.5 475 ILE A O 1
ATOM 3869 N N . ILE A 1 476 ? -11.484 -30.688 -38.938 1 89.94 476 ILE A N 1
ATOM 3870 C CA . ILE A 1 476 ? -10.406 -30.906 -37.969 1 89.94 476 ILE A CA 1
ATOM 3871 C C . ILE A 1 476 ? -10 -32.375 -37.969 1 89.94 476 ILE A C 1
ATOM 3873 O O . ILE A 1 476 ? -10.852 -33.25 -37.781 1 89.94 476 ILE A O 1
ATOM 3877 N N . ALA A 1 477 ? -8.734 -32.625 -38.188 1 88 477 ALA A N 1
ATOM 3878 C CA . ALA A 1 477 ? -8.211 -34 -38.219 1 88 477 ALA A CA 1
ATOM 3879 C C . ALA A 1 477 ? -6.707 -34 -37.938 1 88 477 ALA A C 1
ATOM 3881 O O . ALA A 1 477 ? -6.047 -32.969 -38.062 1 88 477 ALA A O 1
ATOM 3882 N N . PRO A 1 478 ? -6.219 -35.156 -37.469 1 85.12 478 PRO A N 1
ATOM 3883 C CA . PRO A 1 478 ? -4.758 -35.25 -37.438 1 85.12 478 PRO A CA 1
ATOM 3884 C C . PRO A 1 478 ? -4.113 -34.969 -38.812 1 85.12 478 PRO A C 1
ATOM 3886 O O . PRO A 1 478 ? -4.688 -35.344 -39.844 1 85.12 478 PRO A O 1
ATOM 3889 N N . ALA A 1 479 ? -2.975 -34.469 -38.812 1 82.69 479 ALA A N 1
ATOM 3890 C CA . ALA A 1 479 ? -2.277 -34.062 -40.031 1 82.69 479 ALA A CA 1
ATOM 3891 C C . ALA A 1 479 ? -2.145 -35.219 -41 1 82.69 479 ALA A C 1
ATOM 3893 O O . ALA A 1 479 ? -2.322 -35.031 -42.219 1 82.69 479 ALA A O 1
ATOM 3894 N N . MET A 1 480 ? -1.917 -36.375 -40.531 1 80.44 480 MET A N 1
ATOM 3895 C CA . MET A 1 480 ? -1.657 -37.562 -41.375 1 80.44 480 MET A CA 1
ATOM 3896 C C . MET A 1 480 ? -2.949 -38.062 -42 1 80.44 480 MET A C 1
ATOM 3898 O O . MET A 1 480 ? -2.914 -38.844 -42.938 1 80.44 480 MET A O 1
ATOM 3902 N N . ALA A 1 481 ? -4.043 -37.5 -41.5 1 86.69 481 ALA A N 1
ATOM 3903 C CA . ALA A 1 481 ? -5.328 -37.969 -42.031 1 86.69 481 ALA A CA 1
ATOM 3904 C C . ALA A 1 481 ? -5.707 -37.219 -43.312 1 86.69 481 ALA A C 1
ATOM 3906 O O . ALA A 1 481 ? -6.59 -37.656 -44.062 1 86.69 481 ALA A O 1
ATOM 3907 N N . PHE A 1 482 ? -5.07 -36.156 -43.562 1 88.12 482 PHE A N 1
ATOM 3908 C CA . PHE A 1 482 ? -5.336 -35.406 -44.781 1 88.12 482 PHE A CA 1
ATOM 3909 C C . PHE A 1 482 ? -4.48 -35.906 -45.938 1 88.12 482 PHE A C 1
ATOM 3911 O O . PHE A 1 482 ? -3.271 -36.094 -45.781 1 88.12 482 PHE A O 1
ATOM 3918 N N . ASP A 1 483 ? -5.062 -36.031 -47.062 1 87.06 483 ASP A N 1
ATOM 3919 C CA . ASP A 1 483 ? -4.344 -36.531 -48.219 1 87.06 483 ASP A CA 1
ATOM 3920 C C . ASP A 1 483 ? -3.836 -35.375 -49.094 1 87.06 483 ASP A C 1
ATOM 3922 O O . ASP A 1 483 ? -3.41 -35.562 -50.219 1 87.06 483 ASP A O 1
ATOM 3926 N N . PHE A 1 484 ? -4.062 -34.125 -48.625 1 86.38 484 PHE A N 1
ATOM 3927 C CA . PHE A 1 484 ? -3.6 -32.938 -49.344 1 86.38 484 PHE A CA 1
ATOM 3928 C C . PHE A 1 484 ? -2.865 -32 -48.406 1 86.38 484 PHE A C 1
ATOM 3930 O O . PHE A 1 484 ? -3.039 -32.062 -47.188 1 86.38 484 PHE A O 1
ATOM 3937 N N . GLN A 1 485 ? -2.045 -31.078 -48.938 1 81.38 485 GLN A N 1
ATOM 3938 C CA . GLN A 1 485 ? -1.186 -30.234 -48.094 1 81.38 485 GLN A CA 1
ATOM 3939 C C . GLN A 1 485 ? -1.722 -28.797 -48.031 1 81.38 485 GLN A C 1
ATOM 3941 O O . GLN A 1 485 ? -1.368 -28.047 -47.125 1 81.38 485 GLN A O 1
ATOM 3946 N N . GLN A 1 486 ? -2.637 -28.469 -48.906 1 83.31 486 GLN A N 1
ATOM 3947 C CA . GLN A 1 486 ? -3.164 -27.109 -48.906 1 83.31 486 GLN A CA 1
ATOM 3948 C C . GLN A 1 486 ? -3.965 -26.812 -47.656 1 83.31 486 GLN A C 1
ATOM 3950 O O . GLN A 1 486 ? -4.531 -27.719 -47.031 1 83.31 486 GLN A O 1
ATOM 3955 N N . ASP A 1 487 ? -4.004 -25.547 -47.344 1 85.69 487 ASP A N 1
ATOM 3956 C CA . ASP A 1 487 ? -4.77 -25.125 -46.188 1 85.69 487 ASP A CA 1
ATOM 3957 C C . ASP A 1 487 ? -6.266 -25.297 -46.406 1 85.69 487 ASP A C 1
ATOM 3959 O O . ASP A 1 487 ? -7.031 -25.469 -45.438 1 85.69 487 ASP A O 1
ATOM 3963 N N . TYR A 1 488 ? -6.672 -25.125 -47.625 1 89.12 488 TYR A N 1
ATOM 3964 C CA . TYR A 1 488 ? -8.078 -25.344 -47.969 1 89.12 488 TYR A CA 1
ATOM 3965 C C . TYR A 1 488 ? -8.219 -25.812 -49.406 1 89.12 488 TYR A C 1
ATOM 3967 O O . TYR A 1 488 ? -7.293 -25.688 -50.219 1 89.12 488 TYR A O 1
ATOM 3975 N N . ILE A 1 489 ? -9.305 -26.5 -49.656 1 91.19 489 ILE A N 1
ATOM 3976 C CA . ILE A 1 489 ? -9.711 -26.891 -51 1 91.19 489 ILE A CA 1
ATOM 3977 C C . ILE A 1 489 ? -11.047 -26.234 -51.344 1 91.19 489 ILE A C 1
ATOM 3979 O O . ILE A 1 489 ? -12 -26.297 -50.562 1 91.19 489 ILE A O 1
ATOM 3983 N N . GLN A 1 490 ? -11.055 -25.531 -52.438 1 92.62 490 GLN A N 1
ATOM 3984 C CA . GLN A 1 490 ? -12.281 -24.875 -52.844 1 92.62 490 GLN A CA 1
ATOM 3985 C C . GLN A 1 490 ? -13.078 -25.75 -53.812 1 92.62 490 GLN A C 1
ATOM 3987 O O . GLN A 1 490 ? -12.531 -26.25 -54.812 1 92.62 490 GLN A O 1
ATOM 3992 N N . ILE A 1 491 ? -14.258 -26.047 -53.5 1 93.19 491 ILE A N 1
ATOM 3993 C CA . ILE A 1 491 ? -15.203 -26.75 -54.375 1 93.19 491 ILE A CA 1
ATOM 3994 C C . ILE A 1 491 ? -16.453 -25.891 -54.562 1 93.19 491 ILE A C 1
ATOM 3996 O O . ILE A 1 491 ? -17.203 -25.656 -53.625 1 93.19 491 ILE A O 1
ATOM 4000 N N . GLY A 1 492 ? -16.719 -25.422 -55.781 1 90.06 492 GLY A N 1
ATOM 4001 C CA . GLY A 1 492 ? -17.766 -24.438 -55.969 1 90.06 492 GLY A CA 1
ATOM 4002 C C . GLY A 1 492 ? -17.516 -23.125 -55.25 1 90.06 492 GLY A C 1
ATOM 4003 O O . GLY A 1 492 ? -16.453 -22.516 -55.406 1 90.06 492 GLY A O 1
ATOM 4004 N N . GLU A 1 493 ? -18.422 -22.719 -54.438 1 89.69 493 GLU A N 1
ATOM 4005 C CA . GLU A 1 493 ? -18.297 -21.469 -53.688 1 89.69 493 GLU A CA 1
ATOM 4006 C C . GLU A 1 493 ? -17.891 -21.734 -52.25 1 89.69 493 GLU A C 1
ATOM 4008 O O . GLU A 1 493 ? -17.766 -20.797 -51.469 1 89.69 493 GLU A O 1
ATOM 4013 N N . VAL A 1 494 ? -17.672 -22.969 -52 1 93.06 494 VAL A N 1
ATOM 4014 C CA . VAL A 1 494 ? -17.406 -23.328 -50.594 1 93.06 494 VAL A CA 1
ATOM 4015 C C . VAL A 1 494 ? -15.922 -23.672 -50.438 1 93.06 494 VAL A C 1
ATOM 4017 O O . VAL A 1 494 ? -15.359 -24.422 -51.219 1 93.06 494 VAL A O 1
ATOM 4020 N N . ARG A 1 495 ? -15.281 -23.062 -49.406 1 92.25 495 ARG A N 1
ATOM 4021 C CA . ARG A 1 495 ? -13.914 -23.391 -49.062 1 92.25 495 ARG A CA 1
ATOM 4022 C C . ARG A 1 495 ? -13.883 -24.391 -47.906 1 92.25 495 ARG A C 1
ATOM 4024 O O . ARG A 1 495 ? -14.469 -24.141 -46.844 1 92.25 495 ARG A O 1
ATOM 4031 N N . TYR A 1 496 ? -13.234 -25.469 -48.094 1 92.69 496 TYR A N 1
ATOM 4032 C CA . TYR A 1 496 ? -13.055 -26.484 -47.062 1 92.69 496 TYR A CA 1
ATOM 4033 C C . TYR A 1 496 ? -11.688 -26.344 -46.406 1 92.69 496 TYR A C 1
ATOM 4035 O O . TYR A 1 496 ? -10.68 -26.828 -46.938 1 92.69 496 TYR A O 1
ATOM 4043 N N . TYR A 1 497 ? -11.688 -25.797 -45.188 1 90.06 497 TYR A N 1
ATOM 4044 C CA . TYR A 1 497 ? -10.438 -25.531 -44.5 1 90.06 497 TYR A CA 1
ATOM 4045 C C . TYR A 1 497 ? -9.977 -26.766 -43.719 1 90.06 497 TYR A C 1
ATOM 4047 O O . TYR A 1 497 ? -10.781 -27.422 -43.062 1 90.06 497 TYR A O 1
ATOM 4055 N N . ALA A 1 498 ? -8.68 -27.109 -43.875 1 88.44 498 ALA A N 1
ATOM 4056 C CA . ALA A 1 498 ? -8.07 -28.219 -43.125 1 88.44 498 ALA A CA 1
ATOM 4057 C C . ALA A 1 498 ? -7.383 -27.719 -41.875 1 88.44 498 ALA A C 1
ATOM 4059 O O . ALA A 1 498 ? -6.293 -27.141 -41.938 1 88.44 498 ALA A O 1
ATOM 4060 N N . LEU A 1 499 ? -7.996 -27.969 -40.75 1 87.44 499 LEU A N 1
ATOM 4061 C CA . LEU A 1 499 ? -7.367 -27.688 -39.469 1 87.44 499 LEU A CA 1
ATOM 4062 C C . LEU A 1 499 ? -6.652 -28.922 -38.938 1 87.44 499 LEU A C 1
ATOM 4064 O O . LEU A 1 499 ? -7.289 -29.812 -38.375 1 87.44 499 LEU A O 1
ATOM 4068 N N . ARG A 1 500 ? -5.398 -28.906 -39.062 1 84.31 500 ARG A N 1
ATOM 4069 C CA . ARG A 1 500 ? -4.586 -30.094 -38.781 1 84.31 500 ARG A CA 1
ATOM 4070 C C . ARG A 1 500 ? -4.117 -30.109 -37.344 1 84.31 500 ARG A C 1
ATOM 4072 O O . ARG A 1 500 ? -3.811 -29.062 -36.75 1 84.31 500 ARG A O 1
ATOM 4079 N N . VAL A 1 501 ? -4.121 -31.312 -36.75 1 78.5 501 VAL A N 1
ATOM 4080 C CA . VAL A 1 501 ? -3.545 -31.562 -35.438 1 78.5 501 VAL A CA 1
ATOM 4081 C C . VAL A 1 501 ? -2.381 -32.531 -35.562 1 78.5 501 VAL A C 1
ATOM 4083 O O . VAL A 1 501 ? -2.568 -33.688 -35.969 1 78.5 501 VAL A O 1
ATOM 4086 N N . PRO A 1 502 ? -1.088 -32.25 -35.125 1 72.06 502 PRO A N 1
ATOM 4087 C CA . PRO A 1 502 ? -0.612 -30.984 -34.562 1 72.06 502 PRO A CA 1
ATOM 4088 C C . PRO A 1 502 ? -0.653 -29.828 -35.531 1 72.06 502 PRO A C 1
ATOM 4090 O O . PRO A 1 502 ? -0.504 -30.031 -36.75 1 72.06 502 PRO A O 1
ATOM 4093 N N . TYR A 1 503 ? -0.991 -28.578 -34.844 1 61.41 503 TYR A N 1
ATOM 4094 C CA . TYR A 1 503 ? -1.47 -27.359 -35.5 1 61.41 503 TYR A CA 1
ATOM 4095 C C . TYR A 1 503 ? -0.419 -26.797 -36.438 1 61.41 503 TYR A C 1
ATOM 4097 O O . TYR A 1 503 ? 0.766 -26.75 -36.094 1 61.41 503 TYR A O 1
ATOM 4105 N N . SER A 1 504 ? -0.717 -26.734 -37.688 1 55.75 504 SER A N 1
ATOM 4106 C CA . SER A 1 504 ? -0.055 -25.812 -38.625 1 55.75 504 SER A CA 1
ATOM 4107 C C . SER A 1 504 ? -0.744 -24.453 -38.625 1 55.75 504 SER A C 1
ATOM 41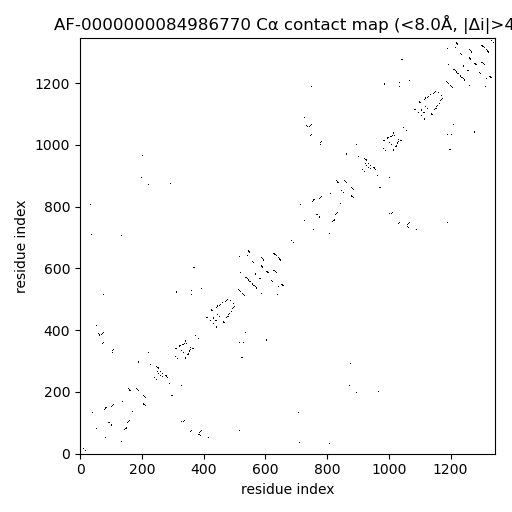09 O O . SER A 1 504 ? -1.97 -24.375 -38.719 1 55.75 504 SER A O 1
ATOM 4111 N N . ILE A 1 505 ? -0.117 -23.391 -38.031 1 51.88 505 ILE A N 1
ATOM 4112 C CA . ILE A 1 505 ? -0.642 -22.031 -37.969 1 51.88 505 ILE A CA 1
ATOM 4113 C C . ILE A 1 505 ? -1.214 -21.641 -39.344 1 51.88 505 ILE A C 1
ATOM 4115 O O . ILE A 1 505 ? -0.524 -21.734 -40.344 1 51.88 505 ILE A O 1
ATOM 4119 N N . ILE A 1 506 ? -2.535 -21.547 -39.344 1 52.47 506 ILE A N 1
ATOM 4120 C CA . ILE A 1 506 ? -3.125 -20.938 -40.531 1 52.47 506 ILE A CA 1
ATOM 4121 C C . ILE A 1 506 ? -3.258 -19.438 -40.344 1 52.47 506 ILE A C 1
ATOM 4123 O O . ILE A 1 506 ? -4.09 -18.969 -39.531 1 52.47 506 ILE A O 1
ATOM 4127 N N . HIS A 1 507 ? -2.453 -18.656 -40.75 1 53.62 507 HIS A N 1
ATOM 4128 C CA . HIS A 1 507 ? -2.314 -17.203 -40.562 1 53.62 507 HIS A CA 1
ATOM 4129 C C . HIS A 1 507 ? -3.66 -16.5 -40.688 1 53.62 507 HIS A C 1
ATOM 4131 O O . HIS A 1 507 ? -3.924 -15.516 -40 1 53.62 507 HIS A O 1
ATOM 4137 N N . GLU A 1 508 ? -4.484 -17 -41.594 1 52.34 508 GLU A N 1
ATOM 4138 C CA . GLU A 1 508 ? -5.766 -16.344 -41.875 1 52.34 508 GLU A CA 1
ATOM 4139 C C . GLU A 1 508 ? -6.707 -16.484 -40.656 1 52.34 508 GLU A C 1
ATOM 4141 O O . GLU A 1 508 ? -7.625 -15.688 -40.5 1 52.34 508 GLU A O 1
ATOM 4146 N N . LEU A 1 509 ? -6.441 -17.438 -39.875 1 55.25 509 LEU A N 1
ATOM 4147 C CA . LEU A 1 509 ? -7.422 -17.75 -38.844 1 55.25 509 LEU A CA 1
ATOM 4148 C C . LEU A 1 509 ? -6.957 -17.234 -37.5 1 55.25 509 LEU A C 1
ATOM 4150 O O . LEU A 1 509 ? -7.781 -16.938 -36.625 1 55.25 509 LEU A O 1
ATOM 4154 N N . HIS A 1 510 ? -5.633 -17.203 -37.406 1 57.31 510 HIS A N 1
ATOM 4155 C CA . HIS A 1 510 ? -5.141 -16.844 -36.062 1 57.31 510 HIS A CA 1
ATOM 4156 C C . HIS A 1 510 ? -4.586 -15.43 -36.062 1 57.31 510 HIS A C 1
ATOM 4158 O O . HIS A 1 510 ? -3.783 -15.062 -36.906 1 57.31 510 HIS A O 1
ATOM 4164 N N . GLN A 1 511 ? -5.305 -14.547 -35.406 1 52.97 511 GLN A N 1
ATOM 4165 C CA . GLN A 1 511 ? -4.957 -13.133 -35.344 1 52.97 511 GLN A CA 1
ATOM 4166 C C . GLN A 1 511 ? -3.643 -12.93 -34.594 1 52.97 511 GLN A C 1
ATOM 4168 O O . GLN A 1 511 ? -2.99 -11.898 -34.75 1 52.97 511 GLN A O 1
ATOM 4173 N N . ARG A 1 512 ? -3.354 -13.922 -33.719 1 59.38 512 ARG A N 1
ATOM 4174 C CA . ARG A 1 512 ? -2.16 -13.672 -32.906 1 59.38 512 ARG A CA 1
ATOM 4175 C C . ARG A 1 512 ? -1.128 -14.781 -33.125 1 59.38 512 ARG A C 1
ATOM 4177 O O . ARG A 1 512 ? -1.487 -15.938 -33.312 1 59.38 512 ARG A O 1
ATOM 4184 N N . ASP A 1 513 ? 0.064 -14.32 -33.125 1 63.94 513 ASP A N 1
ATOM 4185 C CA . ASP A 1 513 ? 1.181 -15.258 -33.219 1 63.94 513 ASP A CA 1
ATOM 4186 C C . ASP A 1 513 ? 1.293 -16.078 -31.922 1 63.94 513 ASP A C 1
ATOM 4188 O O . ASP A 1 513 ? 1.05 -15.555 -30.828 1 63.94 513 ASP A O 1
ATOM 4192 N N . PHE A 1 514 ? 1.453 -17.328 -32.094 1 70.44 514 PHE A N 1
ATOM 4193 C CA . PHE A 1 514 ? 1.646 -18.203 -30.953 1 70.44 514 PHE A CA 1
ATOM 4194 C C . PHE A 1 514 ? 2.992 -17.938 -30.281 1 70.44 514 PHE A C 1
ATOM 4196 O O . PHE A 1 514 ? 3.977 -17.641 -30.969 1 70.44 514 PHE A O 1
ATOM 4203 N N . LEU A 1 515 ? 2.924 -17.844 -29.016 1 72.5 515 LEU A N 1
ATOM 4204 C CA . LEU A 1 515 ? 4.129 -17.719 -28.203 1 72.5 515 LEU A CA 1
ATOM 4205 C C . LEU A 1 515 ? 4.297 -18.922 -27.297 1 72.5 515 LEU A C 1
ATOM 4207 O O . LEU A 1 515 ? 3.389 -19.281 -26.531 1 72.5 515 LEU A O 1
ATOM 4211 N N . ALA A 1 516 ? 5.484 -19.578 -27.391 1 73.12 516 ALA A N 1
ATOM 4212 C CA . ALA A 1 516 ? 5.738 -20.812 -26.656 1 73.12 516 ALA A CA 1
ATOM 4213 C C . ALA A 1 516 ? 5.984 -20.531 -25.172 1 73.12 516 ALA A C 1
ATOM 4215 O O . ALA A 1 516 ? 6.32 -19.406 -24.797 1 73.12 516 ALA A O 1
ATOM 4216 N N . LEU A 1 517 ? 5.793 -21.578 -24.359 1 76 517 LEU A N 1
ATOM 4217 C CA . LEU A 1 517 ? 6.191 -21.562 -22.969 1 76 517 LEU A CA 1
ATOM 4218 C C . LEU A 1 517 ? 7.695 -21.359 -22.828 1 76 517 LEU A C 1
ATOM 4220 O O . LEU A 1 517 ? 8.453 -21.688 -23.75 1 76 517 LEU A O 1
ATOM 4224 N N . LYS A 1 518 ? 8.062 -20.781 -21.75 1 75.81 518 LYS A N 1
ATOM 4225 C CA . LYS A 1 518 ? 9.484 -20.578 -21.5 1 75.81 518 LYS A CA 1
ATOM 4226 C C . LYS A 1 518 ? 9.891 -21.094 -20.125 1 75.81 518 LYS A C 1
ATOM 4228 O O . LYS A 1 518 ? 9.297 -20.719 -19.125 1 75.81 518 LYS A O 1
ATOM 4233 N N . GLN A 1 519 ? 10.883 -22 -20.141 1 82.88 519 GLN A N 1
ATOM 4234 C CA . GLN A 1 519 ? 11.453 -22.531 -18.906 1 82.88 519 GLN A CA 1
ATOM 4235 C C . GLN A 1 519 ? 12.727 -21.781 -18.516 1 82.88 519 GLN A C 1
ATOM 4237 O O . GLN A 1 519 ? 13.445 -21.281 -19.375 1 82.88 519 GLN A O 1
ATOM 4242 N N . PRO A 1 520 ? 13.016 -21.734 -17.219 1 79.88 520 PRO A N 1
ATOM 4243 C CA . PRO A 1 520 ? 14.172 -20.969 -16.766 1 79.88 520 PRO A CA 1
ATOM 4244 C C . PRO A 1 520 ? 15.492 -21.688 -17 1 79.88 520 PRO A C 1
ATOM 4246 O O . PRO A 1 520 ? 15.539 -22.922 -16.984 1 79.88 520 PRO A O 1
ATOM 4249 N N . THR A 1 521 ? 16.547 -20.891 -17.172 1 79 521 THR A N 1
ATOM 4250 C CA . THR A 1 521 ? 17.875 -21.469 -17.375 1 79 521 THR A CA 1
ATOM 4251 C C . THR A 1 521 ? 18.75 -21.266 -16.141 1 79 521 THR A C 1
ATOM 4253 O O . THR A 1 521 ? 19.891 -21.719 -16.094 1 79 521 THR A O 1
ATOM 4256 N N . ASP A 1 522 ? 18.25 -20.516 -15.18 1 77.81 522 ASP A N 1
ATOM 4257 C CA . ASP A 1 522 ? 18.922 -20.297 -13.906 1 77.81 522 ASP A CA 1
ATOM 4258 C C . ASP A 1 522 ? 17.922 -20.125 -12.766 1 77.81 522 ASP A C 1
ATOM 4260 O O . ASP A 1 522 ? 16.719 -19.984 -13.016 1 77.81 522 ASP A O 1
ATOM 4264 N N . GLU A 1 523 ? 18.484 -20.141 -11.641 1 76.75 523 GLU A N 1
ATOM 4265 C CA . GLU A 1 523 ? 17.625 -20.125 -10.453 1 76.75 523 GLU A CA 1
ATOM 4266 C C . GLU A 1 523 ? 16.875 -18.797 -10.336 1 76.75 523 GLU A C 1
ATOM 4268 O O . GLU A 1 523 ? 15.727 -18.766 -9.906 1 76.75 523 GLU A O 1
ATOM 4273 N N . MET A 1 524 ? 17.422 -17.734 -10.727 1 70.06 524 MET A N 1
ATOM 4274 C CA . MET A 1 524 ? 16.844 -16.406 -10.586 1 70.06 524 MET A CA 1
ATOM 4275 C C . MET A 1 524 ? 15.664 -16.234 -11.539 1 70.06 524 MET A C 1
ATOM 4277 O O . MET A 1 524 ? 14.758 -15.438 -11.266 1 70.06 524 MET A O 1
ATOM 4281 N N . ALA A 1 525 ? 15.625 -17.062 -12.555 1 70.12 525 ALA A N 1
ATOM 4282 C CA . ALA A 1 525 ? 14.609 -16.922 -13.602 1 70.12 525 ALA A CA 1
ATOM 4283 C C . ALA A 1 525 ? 13.414 -17.812 -13.336 1 70.12 525 ALA A C 1
ATOM 4285 O O . ALA A 1 525 ? 12.422 -17.781 -14.078 1 70.12 525 ALA A O 1
ATOM 4286 N N . VAL A 1 526 ? 13.414 -18.547 -12.375 1 74.06 526 VAL A N 1
ATOM 4287 C CA . VAL A 1 526 ? 12.383 -19.547 -12.094 1 74.06 526 VAL A CA 1
ATOM 4288 C C . VAL A 1 526 ? 11.031 -18.844 -11.914 1 74.06 526 VAL A C 1
ATOM 4290 O O . VAL A 1 526 ? 9.992 -19.391 -12.289 1 74.06 526 VAL A O 1
ATOM 4293 N N . ASN A 1 527 ? 11.102 -17.656 -11.438 1 68.62 527 ASN A N 1
ATOM 4294 C CA . ASN A 1 527 ? 9.852 -16.969 -11.125 1 68.62 527 ASN A CA 1
ATOM 4295 C C . ASN A 1 527 ? 9.594 -15.82 -12.102 1 68.62 527 ASN A C 1
ATOM 4297 O O . ASN A 1 527 ? 8.844 -14.891 -11.781 1 68.62 527 ASN A O 1
ATOM 4301 N N . ASP A 1 528 ? 10.18 -15.883 -13.242 1 70.5 528 ASP A N 1
ATOM 4302 C CA . ASP A 1 528 ? 9.945 -14.859 -14.25 1 70.5 528 ASP A CA 1
ATOM 4303 C C . ASP A 1 528 ? 8.531 -14.969 -14.828 1 70.5 528 ASP A C 1
ATOM 4305 O O . ASP A 1 528 ? 7.922 -16.047 -14.781 1 70.5 528 ASP A O 1
ATOM 4309 N N . THR A 1 529 ? 8.148 -13.867 -15.336 1 64 529 THR A N 1
ATOM 4310 C CA . THR A 1 529 ? 6.836 -13.828 -15.969 1 64 529 THR A CA 1
ATOM 4311 C C . THR A 1 529 ? 6.871 -14.523 -17.328 1 64 529 THR A C 1
ATOM 4313 O O . THR A 1 529 ? 7.801 -14.32 -18.109 1 64 529 THR A O 1
ATOM 4316 N N . VAL A 1 530 ? 5.973 -15.398 -17.531 1 71.62 530 VAL A N 1
ATOM 4317 C CA . VAL A 1 530 ? 5.816 -16.094 -18.812 1 71.62 530 VAL A CA 1
ATOM 4318 C C . VAL A 1 530 ? 4.414 -15.852 -19.359 1 71.62 530 VAL A C 1
ATOM 4320 O O . VAL A 1 530 ? 3.42 -16.031 -18.656 1 71.62 530 VAL A O 1
ATOM 4323 N N . ASP A 1 531 ? 4.375 -15.312 -20.578 1 70.38 531 ASP A N 1
ATOM 4324 C CA . ASP A 1 531 ? 3.115 -15.07 -21.281 1 70.38 531 ASP A CA 1
ATOM 4325 C C . ASP A 1 531 ? 3.029 -15.883 -22.562 1 70.38 531 ASP A C 1
ATOM 4327 O O . ASP A 1 531 ? 3.26 -15.359 -23.656 1 70.38 531 ASP A O 1
ATOM 4331 N N . ALA A 1 532 ? 2.598 -17.078 -22.406 1 70.06 532 ALA A N 1
ATOM 4332 C CA . ALA A 1 532 ? 2.471 -17.953 -23.578 1 70.06 532 ALA A CA 1
ATOM 4333 C C . ALA A 1 532 ? 1.102 -17.797 -24.234 1 70.06 532 ALA A C 1
ATOM 4335 O O . ALA A 1 532 ? 0.101 -17.562 -23.547 1 70.06 532 ALA A O 1
ATOM 4336 N N . VAL A 1 533 ? 1.143 -17.859 -25.578 1 70.44 533 VAL A N 1
ATOM 4337 C CA . VAL A 1 533 ? -0.092 -17.75 -26.344 1 70.44 533 VAL A CA 1
ATOM 4338 C C . VAL A 1 533 ? -0.219 -18.938 -27.297 1 70.44 533 VAL A C 1
ATOM 4340 O O . VAL A 1 533 ? 0.741 -19.297 -27.969 1 70.44 533 VAL A O 1
ATOM 4343 N N . GLY A 1 534 ? -1.379 -19.531 -27.266 1 75.25 534 GLY A N 1
ATOM 4344 C CA . GLY A 1 534 ? -1.607 -20.656 -28.156 1 75.25 534 GLY A CA 1
ATOM 4345 C C . GLY A 1 534 ? -1.192 -21.984 -27.562 1 75.25 534 GLY A C 1
ATOM 4346 O O . GLY A 1 534 ? -1.357 -22.219 -26.375 1 75.25 534 GLY A O 1
ATOM 4347 N N . PHE A 1 535 ? -0.926 -22.906 -28.453 1 78.75 535 PHE A N 1
ATOM 4348 C CA . PHE A 1 535 ? -0.555 -24.25 -28 1 78.75 535 PHE A CA 1
ATOM 4349 C C . PHE A 1 535 ? 0.517 -24.844 -28.906 1 78.75 535 PHE A C 1
ATOM 4351 O O . PHE A 1 535 ? 0.794 -24.312 -29.984 1 78.75 535 PHE A O 1
ATOM 4358 N N . ASP A 1 536 ? 1.163 -25.781 -28.375 1 80.44 536 ASP A N 1
ATOM 4359 C CA . ASP A 1 536 ? 2.18 -26.531 -29.094 1 80.44 536 ASP A CA 1
ATOM 4360 C C . ASP A 1 536 ? 2.115 -28.031 -28.75 1 80.44 536 ASP A C 1
ATOM 4362 O O . ASP A 1 536 ? 1.267 -28.438 -27.953 1 80.44 536 ASP A O 1
ATOM 4366 N N . PHE A 1 537 ? 2.867 -28.812 -29.484 1 83.12 537 PHE A N 1
ATOM 4367 C CA . PHE A 1 537 ? 2.904 -30.25 -29.234 1 83.12 537 PHE A CA 1
ATOM 4368 C C . PHE A 1 537 ? 4.301 -30.688 -28.797 1 83.12 537 PHE A C 1
ATOM 4370 O O . PHE A 1 537 ? 5.301 -30.156 -29.297 1 83.12 537 PHE A O 1
ATOM 4377 N N . ILE A 1 538 ? 4.309 -31.641 -27.938 1 85.81 538 ILE A N 1
ATOM 4378 C CA . ILE A 1 538 ? 5.543 -32.125 -27.328 1 85.81 538 ILE A CA 1
ATOM 4379 C C . ILE A 1 538 ? 6.43 -32.75 -28.406 1 85.81 538 ILE A C 1
ATOM 4381 O O . ILE A 1 538 ? 5.953 -33.531 -29.234 1 85.81 538 ILE A O 1
ATOM 4385 N N . LYS A 1 539 ? 7.66 -32.344 -28.469 1 83 539 LYS A N 1
ATOM 4386 C CA . LYS A 1 539 ? 8.727 -32.938 -29.266 1 83 539 LYS A CA 1
ATOM 4387 C C . LYS A 1 539 ? 9.914 -33.312 -28.391 1 83 539 LYS A C 1
ATOM 4389 O O . LYS A 1 539 ? 10.57 -32.469 -27.812 1 83 539 LYS A O 1
ATOM 4394 N N . THR A 1 540 ? 10.172 -34.562 -28.312 1 88 540 THR A N 1
ATOM 4395 C CA . THR A 1 540 ? 11.273 -35.031 -27.469 1 88 540 THR A CA 1
ATOM 4396 C C . THR A 1 540 ? 12.602 -34.5 -28 1 88 540 THR A C 1
ATOM 4398 O O . THR A 1 540 ? 12.93 -34.688 -29.172 1 88 540 THR A O 1
ATOM 4401 N N . PRO A 1 541 ? 13.367 -33.906 -27.156 1 90.5 541 PRO A N 1
ATOM 4402 C CA . PRO A 1 541 ? 14.688 -33.438 -27.594 1 90.5 541 PRO A CA 1
ATOM 4403 C C . PRO A 1 541 ? 15.625 -34.594 -27.969 1 90.5 541 PRO A C 1
ATOM 4405 O O . PRO A 1 541 ? 15.539 -35.688 -27.391 1 90.5 541 PRO A O 1
ATOM 4408 N N . GLU A 1 542 ? 16.547 -34.281 -28.922 1 90.25 542 GLU A N 1
ATOM 4409 C CA . GLU A 1 542 ? 17.641 -35.188 -29.219 1 90.25 542 GLU A CA 1
ATOM 4410 C C . GLU A 1 542 ? 18.734 -35.125 -28.156 1 90.25 542 GLU A C 1
ATOM 4412 O O . GLU A 1 542 ? 19.234 -34.031 -27.859 1 90.25 542 GLU A O 1
ATOM 4417 N N . LEU A 1 543 ? 19.047 -36.25 -27.594 1 93.5 543 LEU A N 1
ATOM 4418 C CA . LEU A 1 543 ? 19.969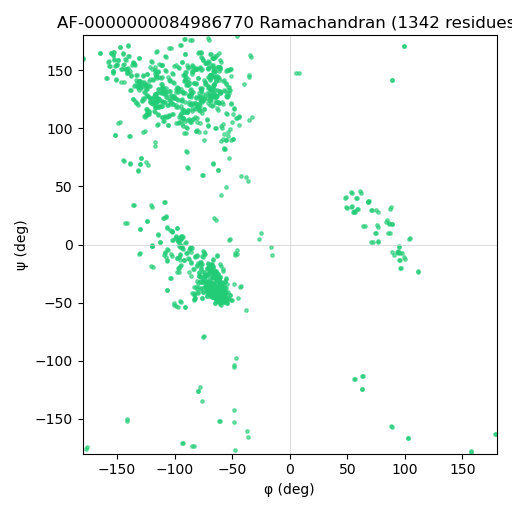 -36.25 -26.469 1 93.5 543 LEU A CA 1
ATOM 4419 C C . LEU A 1 543 ? 21.031 -37.312 -26.641 1 93.5 543 LEU A C 1
ATOM 4421 O O . LEU A 1 543 ? 20.719 -38.469 -26.953 1 93.5 543 LEU A O 1
ATOM 4425 N N . GLU A 1 544 ? 22.312 -36.906 -26.641 1 91.25 544 GLU A N 1
ATOM 4426 C CA . GLU A 1 544 ? 23.469 -37.781 -26.453 1 91.25 544 GLU A CA 1
ATOM 4427 C C . GLU A 1 544 ? 24.203 -37.438 -25.156 1 91.25 544 GLU A C 1
ATOM 4429 O O . GLU A 1 544 ? 24.484 -36.281 -24.875 1 91.25 544 GLU A O 1
ATOM 4434 N N . TYR A 1 545 ? 24.375 -38.406 -24.375 1 93.25 545 TYR A N 1
ATOM 4435 C CA . TYR A 1 545 ? 25.031 -38.156 -23.094 1 93.25 545 TYR A CA 1
ATOM 4436 C C . TYR A 1 545 ? 26 -39.281 -22.734 1 93.25 545 TYR A C 1
ATOM 4438 O O . TYR A 1 545 ? 25.984 -40.344 -23.359 1 93.25 545 TYR A O 1
ATOM 4446 N N . ALA A 1 546 ? 26.891 -38.969 -21.812 1 92.12 546 ALA A N 1
ATOM 4447 C CA . ALA A 1 546 ? 27.844 -39.938 -21.25 1 92.12 546 ALA A CA 1
ATOM 4448 C C . ALA A 1 546 ? 27.781 -39.938 -19.719 1 92.12 546 ALA A C 1
ATOM 4450 O O . ALA A 1 546 ? 27.438 -38.938 -19.109 1 92.12 546 ALA A O 1
ATOM 4451 N N . VAL A 1 547 ? 27.969 -41.125 -19.172 1 93.5 547 VAL A N 1
ATOM 4452 C CA . VAL A 1 547 ? 27.969 -41.25 -17.719 1 93.5 547 VAL A CA 1
ATOM 4453 C C . VAL A 1 547 ? 29.312 -41.781 -17.234 1 93.5 547 VAL A C 1
ATOM 4455 O O . VAL A 1 547 ? 30 -42.5 -17.984 1 93.5 547 VAL A O 1
ATOM 4458 N N . GLY A 1 548 ? 29.656 -41.375 -16 1 88.81 548 GLY A N 1
ATOM 4459 C CA . GLY A 1 548 ? 30.891 -41.875 -15.422 1 88.81 548 GLY A CA 1
ATOM 4460 C C . GLY A 1 548 ? 31.094 -41.406 -13.992 1 88.81 548 GLY A C 1
ATOM 4461 O O . GLY A 1 548 ? 30.156 -40.969 -13.336 1 88.81 548 GLY A O 1
ATOM 4462 N N . ARG A 1 549 ? 32.25 -41.75 -13.492 1 87.25 549 ARG A N 1
ATOM 4463 C CA . ARG A 1 549 ? 32.688 -41.375 -12.148 1 87.25 549 ARG A CA 1
ATOM 4464 C C . ARG A 1 549 ? 34.094 -40.781 -12.172 1 87.25 549 ARG A C 1
ATOM 4466 O O . ARG A 1 549 ? 34.906 -41.156 -13.016 1 87.25 549 ARG A O 1
ATOM 4473 N N . GLY A 1 550 ? 34.344 -39.781 -11.406 1 79.62 550 GLY A N 1
ATOM 4474 C CA . GLY A 1 550 ? 35.688 -39.219 -11.32 1 79.62 550 GLY A CA 1
ATOM 4475 C C . GLY A 1 550 ? 35.75 -38.062 -10.352 1 79.62 550 GLY A C 1
ATOM 4476 O O . GLY A 1 550 ? 34.75 -37.562 -9.852 1 79.62 550 GLY A O 1
ATOM 4477 N N . ASN A 1 551 ? 36.938 -37.75 -9.914 1 73.88 551 ASN A N 1
ATOM 4478 C CA . ASN A 1 551 ? 37.219 -36.625 -9.023 1 73.88 551 ASN A CA 1
ATOM 4479 C C . ASN A 1 551 ? 37.5 -35.344 -9.805 1 73.88 551 ASN A C 1
ATOM 4481 O O . ASN A 1 551 ? 38.438 -35.312 -10.602 1 73.88 551 ASN A O 1
ATOM 4485 N N . PRO A 1 552 ? 36.5 -34.438 -9.75 1 67.44 552 PRO A N 1
ATOM 4486 C CA . PRO A 1 552 ? 36.938 -33.156 -10.344 1 67.44 552 PRO A CA 1
ATOM 4487 C C . PRO A 1 552 ? 38.219 -32.625 -9.727 1 67.44 552 PRO A C 1
ATOM 4489 O O . PRO A 1 552 ? 38.594 -33 -8.617 1 67.44 552 PRO A O 1
ATOM 4492 N N . GLU A 1 553 ? 39.062 -31.875 -10.477 1 60.72 553 GLU A N 1
ATOM 4493 C CA . GLU A 1 553 ? 40.312 -31.328 -9.969 1 60.72 553 GLU A CA 1
ATOM 4494 C C . GLU A 1 553 ? 40.125 -30.625 -8.633 1 60.72 553 GLU A C 1
ATOM 4496 O O . GLU A 1 553 ? 39.281 -29.719 -8.531 1 60.72 553 GLU A O 1
ATOM 4501 N N . GLY A 1 554 ? 40.719 -31.078 -7.633 1 61.34 554 GLY A N 1
ATOM 4502 C CA . GLY A 1 554 ? 40.75 -30.422 -6.332 1 61.34 554 GLY A CA 1
ATOM 4503 C C . GLY A 1 554 ? 39.75 -30.984 -5.352 1 61.34 554 GLY A C 1
ATOM 4504 O O . GLY A 1 554 ? 39.719 -30.609 -4.18 1 61.34 554 GLY A O 1
ATOM 4505 N N . GLU A 1 555 ? 38.844 -31.844 -5.949 1 63.38 555 GLU A N 1
ATOM 4506 C CA . GLU A 1 555 ? 37.844 -32.375 -5.016 1 63.38 555 GLU A CA 1
ATOM 4507 C C . GLU A 1 555 ? 38.25 -33.719 -4.484 1 63.38 555 GLU A C 1
ATOM 4509 O O . GLU A 1 555 ? 38.875 -34.531 -5.207 1 63.38 555 GLU A O 1
ATOM 4514 N N . LEU A 1 556 ? 38.188 -33.969 -3.146 1 62.38 556 LEU A N 1
ATOM 4515 C CA . LEU A 1 556 ? 38.625 -35.156 -2.451 1 62.38 556 LEU A CA 1
ATOM 4516 C C . LEU A 1 556 ? 37.625 -36.281 -2.623 1 62.38 556 LEU A C 1
ATOM 4518 O O . LEU A 1 556 ? 38 -37.469 -2.49 1 62.38 556 LEU A O 1
ATOM 4522 N N . LEU A 1 557 ? 36.344 -35.938 -2.83 1 71.12 557 LEU A N 1
ATOM 4523 C CA . LEU A 1 557 ? 35.344 -37 -2.869 1 71.12 557 LEU A CA 1
ATOM 4524 C C . LEU A 1 557 ? 34.969 -37.344 -4.309 1 71.12 557 LEU A C 1
ATOM 4526 O O . LEU A 1 557 ? 34.875 -36.438 -5.152 1 71.12 557 LEU A O 1
ATOM 4530 N N . GLU A 1 558 ? 34.844 -38.625 -4.461 1 78.88 558 GLU A N 1
ATOM 4531 C CA . GLU A 1 558 ? 34.438 -39.094 -5.781 1 78.88 558 GLU A CA 1
ATOM 4532 C C . GLU A 1 558 ? 33 -38.656 -6.121 1 78.88 558 GLU A C 1
ATOM 4534 O O . GLU A 1 558 ? 32.125 -38.656 -5.262 1 78.88 558 GLU A O 1
ATOM 4539 N N . GLN A 1 559 ? 32.906 -38.219 -7.402 1 88.25 559 GLN A N 1
ATOM 4540 C CA . GLN A 1 559 ? 31.594 -37.781 -7.871 1 88.25 559 GLN A CA 1
ATOM 4541 C C . GLN A 1 559 ? 31.172 -38.531 -9.125 1 88.25 559 GLN A C 1
ATOM 4543 O O . GLN A 1 559 ? 32 -38.906 -9.945 1 88.25 559 GLN A O 1
ATOM 4548 N N . ALA A 1 560 ? 29.953 -38.938 -9.188 1 91.31 560 ALA A N 1
ATOM 4549 C CA . ALA A 1 560 ? 29.328 -39.406 -10.422 1 91.31 560 ALA A CA 1
ATOM 4550 C C . ALA A 1 560 ? 28.938 -38.25 -11.32 1 91.31 560 ALA A C 1
ATOM 4552 O O . ALA A 1 560 ? 28.75 -37.125 -10.836 1 91.31 560 ALA A O 1
ATOM 4553 N N . PHE A 1 561 ? 28.938 -38.469 -12.609 1 92.69 561 PHE A N 1
ATOM 4554 C CA . PHE A 1 561 ? 28.547 -37.375 -13.469 1 92.69 561 PHE A CA 1
ATOM 4555 C C . PHE A 1 561 ? 27.766 -37.875 -14.68 1 92.69 561 PHE A C 1
ATOM 4557 O O . PHE A 1 561 ? 27.844 -39.062 -15.031 1 92.69 561 PHE A O 1
ATOM 4564 N N . ILE A 1 562 ? 26.953 -37.094 -15.273 1 94.44 562 ILE A N 1
ATOM 4565 C CA . ILE A 1 562 ? 26.297 -37.219 -16.578 1 94.44 562 ILE A CA 1
ATOM 4566 C C . ILE A 1 562 ? 26.75 -36.062 -17.484 1 94.44 562 ILE A C 1
ATOM 4568 O O . ILE A 1 562 ? 26.469 -34.906 -17.188 1 94.44 562 ILE A O 1
ATOM 4572 N N . ARG A 1 563 ? 27.406 -36.375 -18.484 1 94.31 563 ARG A N 1
ATOM 4573 C CA . ARG A 1 563 ? 27.875 -35.344 -19.422 1 94.31 563 ARG A CA 1
ATOM 4574 C C . ARG A 1 563 ? 26.938 -35.25 -20.625 1 94.31 563 ARG A C 1
ATOM 4576 O O . ARG A 1 563 ? 26.609 -36.25 -21.25 1 94.31 563 ARG A O 1
ATOM 4583 N N . ILE A 1 564 ? 26.562 -34.062 -20.938 1 95.75 564 ILE A N 1
ATOM 4584 C CA . ILE A 1 564 ? 25.672 -33.812 -22.078 1 95.75 564 ILE A CA 1
ATOM 4585 C C . ILE A 1 564 ? 26.516 -33.531 -23.312 1 95.75 564 ILE A C 1
ATOM 4587 O O . ILE A 1 564 ? 27.125 -32.438 -23.422 1 95.75 564 ILE A O 1
ATOM 4591 N N . ASP A 1 565 ? 26.422 -34.344 -24.219 1 92.88 565 ASP A N 1
ATOM 4592 C CA . ASP A 1 565 ? 27.188 -34.156 -25.438 1 92.88 565 ASP A CA 1
ATOM 4593 C C . ASP A 1 565 ? 26.375 -33.438 -26.516 1 92.88 565 ASP A C 1
ATOM 4595 O O . ASP A 1 565 ? 26.875 -32.531 -27.172 1 92.88 565 ASP A O 1
ATOM 4599 N N . THR A 1 566 ? 25.234 -33.969 -26.688 1 92.06 566 THR A N 1
ATOM 4600 C CA . THR A 1 566 ? 24.328 -33.344 -27.656 1 92.06 566 THR A CA 1
ATOM 4601 C C . THR A 1 566 ? 22.938 -33.156 -27.047 1 92.06 566 THR A C 1
ATOM 4603 O O . THR A 1 566 ? 22.438 -34.031 -26.344 1 92.06 566 THR A O 1
ATOM 4606 N N . PHE A 1 567 ? 22.391 -32.062 -27.266 1 93.62 567 PHE A N 1
ATOM 4607 C CA . PHE A 1 567 ? 21.016 -31.734 -26.875 1 93.62 567 PHE A CA 1
ATOM 4608 C C . PHE A 1 567 ? 20.391 -30.75 -27.844 1 93.62 567 PHE A C 1
ATOM 4610 O O . PHE A 1 567 ? 20.75 -29.562 -27.859 1 93.62 567 PHE A O 1
ATOM 4617 N N . PHE A 1 568 ? 19.5 -31.266 -28.703 1 89.56 568 PHE A N 1
ATOM 4618 C CA . PHE A 1 568 ? 18.844 -30.438 -29.703 1 89.56 568 PHE A CA 1
ATOM 4619 C C . PHE A 1 568 ? 17.328 -30.531 -29.578 1 89.56 568 PHE A C 1
ATOM 4621 O O . PHE A 1 568 ? 16.781 -31.609 -29.359 1 89.56 568 PHE A O 1
ATOM 4628 N N . SER A 1 569 ? 16.719 -29.375 -29.516 1 85.19 569 SER A N 1
ATOM 4629 C CA . SER A 1 569 ? 15.258 -29.359 -29.5 1 85.19 569 SER A CA 1
ATOM 4630 C C . SER A 1 569 ? 14.703 -28.203 -30.328 1 85.19 569 SER A C 1
ATOM 4632 O O . SER A 1 569 ? 15.422 -27.234 -30.609 1 85.19 569 SER A O 1
ATOM 4634 N N . GLU A 1 570 ? 13.477 -28.359 -30.906 1 75.5 570 GLU A N 1
ATOM 4635 C CA . GLU A 1 570 ? 12.789 -27.328 -31.672 1 75.5 570 GLU A CA 1
ATOM 4636 C C . GLU A 1 570 ? 11.344 -27.141 -31.188 1 75.5 570 GLU A C 1
ATOM 4638 O O . GLU A 1 570 ? 10.727 -28.094 -30.703 1 75.5 570 GLU A O 1
ATOM 4643 N N . ALA A 1 571 ? 10.961 -25.891 -31.172 1 68.19 571 ALA A N 1
ATOM 4644 C CA . ALA A 1 571 ? 9.539 -25.625 -30.953 1 68.19 571 ALA A CA 1
ATOM 4645 C C . ALA A 1 571 ? 8.758 -25.734 -32.25 1 68.19 571 ALA A C 1
ATOM 4647 O O . ALA A 1 571 ? 9.273 -25.406 -33.312 1 68.19 571 ALA A O 1
ATOM 4648 N N . ALA A 1 572 ? 7.594 -26.344 -32.062 1 60.75 572 ALA A N 1
ATOM 4649 C CA . ALA A 1 572 ? 6.781 -26.453 -33.281 1 60.75 572 ALA A CA 1
ATOM 4650 C C . ALA A 1 572 ? 6.281 -25.078 -33.719 1 60.75 572 ALA A C 1
ATOM 4652 O O . ALA A 1 572 ? 6.07 -24.859 -34.906 1 60.75 572 ALA A O 1
ATOM 4653 N N . VAL A 1 573 ? 6.051 -24.25 -32.656 1 58.44 573 VAL A N 1
ATOM 4654 C CA . VAL A 1 573 ? 5.57 -22.906 -32.969 1 58.44 573 VAL A CA 1
ATOM 4655 C C . VAL A 1 573 ? 6.734 -22.047 -33.438 1 58.44 573 VAL A C 1
ATOM 4657 O O . VAL A 1 573 ? 7.863 -22.188 -32.969 1 58.44 573 VAL A O 1
ATOM 4660 N N . ARG A 1 574 ? 6.645 -21.422 -34.688 1 50.31 574 ARG A N 1
ATOM 4661 C CA . ARG A 1 574 ? 7.688 -20.672 -35.375 1 50.31 574 ARG A CA 1
ATOM 4662 C C . ARG A 1 574 ? 8.227 -19.531 -34.531 1 50.31 574 ARG A C 1
ATOM 4664 O O . ARG A 1 574 ? 7.465 -18.656 -34.094 1 50.31 574 ARG A O 1
ATOM 4671 N N . GLU A 1 575 ? 9.133 -19.75 -33.625 1 53.69 575 GLU A N 1
ATOM 4672 C CA . GLU A 1 575 ? 9.875 -18.609 -33.125 1 53.69 575 GLU A CA 1
ATOM 4673 C C . GLU A 1 575 ? 10.75 -17.984 -34.219 1 53.69 575 GLU A C 1
ATOM 4675 O O . GLU A 1 575 ? 11.172 -18.672 -35.125 1 53.69 575 GLU A O 1
ATOM 4680 N N . PRO A 1 576 ? 10.766 -16.703 -34.25 1 49.22 576 PRO A N 1
ATOM 4681 C CA . PRO A 1 576 ? 11.68 -16.172 -35.25 1 49.22 576 PRO A CA 1
ATOM 4682 C C . PRO A 1 576 ? 12.945 -17.016 -35.406 1 49.22 576 PRO A C 1
ATOM 4684 O O . PRO A 1 576 ? 13.336 -17.734 -34.5 1 49.22 576 PRO A O 1
ATOM 4687 N N . MET A 1 577 ? 13.562 -17.203 -36.656 1 46.44 577 MET A N 1
ATOM 4688 C CA . MET A 1 577 ? 14.453 -18.062 -37.406 1 46.44 577 MET A CA 1
ATOM 4689 C C . MET A 1 577 ? 15.758 -18.312 -36.656 1 46.44 577 MET A C 1
ATOM 4691 O O . MET A 1 577 ? 16.734 -18.781 -37.25 1 46.44 577 MET A O 1
ATOM 4695 N N . ARG A 1 578 ? 16.125 -17.984 -35.531 1 54.47 578 ARG A N 1
ATOM 4696 C CA . ARG A 1 578 ? 17.531 -18.281 -35.344 1 54.47 578 ARG A CA 1
ATOM 4697 C C . ARG A 1 578 ? 17.734 -19.75 -34.969 1 54.47 578 ARG A C 1
ATOM 4699 O O . ARG A 1 578 ? 17.078 -20.281 -34.094 1 54.47 578 ARG A O 1
ATOM 4706 N N . LYS A 1 579 ? 18.281 -20.547 -35.844 1 57.84 579 LYS A N 1
ATOM 4707 C CA . LYS A 1 579 ? 18.75 -21.906 -35.562 1 57.84 579 LYS A CA 1
ATOM 4708 C C . LYS A 1 579 ? 19.562 -21.969 -34.281 1 57.84 579 LYS A C 1
ATOM 4710 O O . LYS A 1 579 ? 20.562 -21.266 -34.125 1 57.84 579 LYS A O 1
ATOM 4715 N N . ARG A 1 580 ? 18.844 -22.641 -33.25 1 69.69 580 ARG A N 1
ATOM 4716 C CA . ARG A 1 580 ? 19.562 -22.734 -31.969 1 69.69 580 ARG A CA 1
ATOM 4717 C C . ARG A 1 580 ? 20.625 -23.812 -32.031 1 69.69 580 ARG A C 1
ATOM 4719 O O . ARG A 1 580 ? 20.438 -24.859 -32.656 1 69.69 580 ARG A O 1
ATOM 4726 N N . GLY A 1 581 ? 21.812 -23.484 -31.578 1 77.88 581 GLY A N 1
ATOM 4727 C CA . GLY A 1 581 ? 22.953 -24.375 -31.562 1 77.88 581 GLY A CA 1
ATOM 4728 C C . GLY A 1 581 ? 22.828 -25.5 -30.562 1 77.88 581 GLY A C 1
ATOM 4729 O O . GLY A 1 581 ? 21.781 -25.641 -29.906 1 77.88 581 GLY A O 1
ATOM 4730 N N . ASN A 1 582 ? 23.797 -26.359 -30.578 1 84.44 582 ASN A N 1
ATOM 4731 C CA . ASN A 1 582 ? 23.875 -27.484 -29.656 1 84.44 582 ASN A CA 1
ATOM 4732 C C . ASN A 1 582 ? 23.781 -27.016 -28.203 1 84.44 582 ASN A C 1
ATOM 4734 O O . ASN A 1 582 ? 24.516 -26.109 -27.781 1 84.44 582 ASN A O 1
ATOM 4738 N N . ARG A 1 583 ? 22.875 -27.578 -27.359 1 90.81 583 ARG A N 1
ATOM 4739 C CA . ARG A 1 583 ? 22.719 -27.406 -25.922 1 90.81 583 ARG A CA 1
ATOM 4740 C C . ARG A 1 583 ? 22.188 -26.031 -25.578 1 90.81 583 ARG A C 1
ATOM 4742 O O . ARG A 1 583 ? 22 -25.703 -24.406 1 90.81 583 ARG A O 1
ATOM 4749 N N . GLU A 1 584 ? 21.922 -25.266 -26.594 1 88.56 584 GLU A N 1
ATOM 4750 C CA . GLU A 1 584 ? 21.469 -23.891 -26.359 1 88.56 584 GLU A CA 1
ATOM 4751 C C . GLU A 1 584 ? 20.062 -23.859 -25.781 1 88.56 584 GLU A C 1
ATOM 4753 O O . GLU A 1 584 ? 19.688 -22.922 -25.078 1 88.56 584 GLU A O 1
ATOM 4758 N N . THR A 1 585 ? 19.344 -24.875 -26.047 1 90.19 585 THR A N 1
ATOM 4759 C CA . THR A 1 585 ? 17.938 -24.875 -25.641 1 90.19 585 THR A CA 1
ATOM 4760 C C . THR A 1 585 ? 17.766 -25.609 -24.312 1 90.19 585 THR A C 1
ATOM 4762 O O . THR A 1 585 ? 16.641 -25.75 -23.828 1 90.19 585 THR A O 1
ATOM 4765 N N . LEU A 1 586 ? 18.859 -26.047 -23.688 1 93.25 586 LEU A N 1
ATOM 4766 C CA . LEU A 1 586 ? 18.75 -26.734 -22.406 1 93.25 586 LEU A CA 1
ATOM 4767 C C . LEU A 1 586 ? 18.328 -25.766 -21.312 1 93.25 586 LEU A C 1
ATOM 4769 O O . LEU A 1 586 ? 18.906 -24.688 -21.172 1 93.25 586 LEU A O 1
ATOM 4773 N N . SER A 1 587 ? 17.359 -26.156 -20.609 1 92.94 587 SER A N 1
ATOM 4774 C CA . SER A 1 587 ? 16.906 -25.344 -19.484 1 92.94 587 SER A CA 1
ATOM 4775 C C . SER A 1 587 ? 17.484 -25.875 -18.172 1 92.94 587 SER A C 1
ATOM 4777 O O . SER A 1 587 ? 18.062 -25.109 -17.391 1 92.94 587 SER A O 1
ATOM 4779 N N . MET A 1 588 ? 17.281 -27.141 -17.938 1 95.38 588 MET A N 1
ATOM 4780 C CA . MET A 1 588 ? 17.766 -27.734 -16.703 1 95.38 588 MET A CA 1
ATOM 4781 C C . MET A 1 588 ? 17.766 -29.25 -16.797 1 95.38 588 MET A C 1
ATOM 4783 O O . MET A 1 588 ? 17.203 -29.828 -17.734 1 95.38 588 MET A O 1
ATOM 4787 N N . VAL A 1 589 ? 18.438 -29.875 -15.906 1 96.44 589 VAL A N 1
ATOM 4788 C CA . VAL A 1 589 ? 18.422 -31.312 -15.703 1 96.44 589 VAL A CA 1
ATOM 4789 C C . VAL A 1 589 ? 17.906 -31.625 -14.297 1 96.44 589 VAL A C 1
ATOM 4791 O O . VAL A 1 589 ? 18.375 -31.047 -13.312 1 96.44 589 VAL A O 1
ATOM 4794 N N . MET A 1 590 ? 16.922 -32.438 -14.25 1 95.62 590 MET A N 1
ATOM 4795 C CA . MET A 1 590 ? 16.344 -32.875 -12.977 1 95.62 590 MET A CA 1
ATOM 4796 C C . MET A 1 590 ? 16.641 -34.344 -12.719 1 95.62 590 MET A C 1
ATOM 4798 O O . MET A 1 590 ? 16.562 -35.188 -13.633 1 95.62 590 MET A O 1
ATOM 4802 N N . LEU A 1 591 ? 16.984 -34.656 -11.484 1 95.75 591 LEU A N 1
ATOM 4803 C CA . LEU A 1 591 ? 17.391 -36.031 -11.18 1 95.75 591 LEU A CA 1
ATOM 4804 C C . LEU A 1 591 ? 16.5 -36.625 -10.094 1 95.75 591 LEU A C 1
ATOM 4806 O O . LEU A 1 591 ? 16.109 -35.938 -9.156 1 95.75 591 LEU A O 1
ATOM 4810 N N . ASP A 1 592 ? 16.125 -37.781 -10.305 1 95.06 592 ASP A N 1
ATOM 4811 C CA . ASP A 1 592 ? 15.609 -38.719 -9.305 1 95.06 592 ASP A CA 1
ATOM 4812 C C . ASP A 1 592 ? 16.625 -39.844 -9.031 1 95.06 592 ASP A C 1
ATOM 4814 O O . ASP A 1 592 ? 16.812 -40.719 -9.859 1 95.06 592 ASP A O 1
ATOM 4818 N N . TYR A 1 593 ? 17.219 -39.844 -7.848 1 94.62 593 TYR A N 1
ATOM 4819 C CA . TYR A 1 593 ? 18.359 -40.719 -7.559 1 94.62 593 TYR A CA 1
ATOM 4820 C C . TYR A 1 593 ? 17.906 -42.156 -7.297 1 94.62 593 TYR A C 1
ATOM 4822 O O . TYR A 1 593 ? 18.703 -43.094 -7.316 1 94.62 593 TYR A O 1
ATOM 4830 N N . ASP A 1 594 ? 16.672 -42.312 -6.965 1 93.06 594 ASP A N 1
ATOM 4831 C CA . ASP A 1 594 ? 16.109 -43.625 -6.676 1 93.06 594 ASP A CA 1
ATOM 4832 C C . ASP A 1 594 ? 14.789 -43.844 -7.406 1 93.06 594 ASP A C 1
ATOM 4834 O O . ASP A 1 594 ? 13.75 -44.062 -6.777 1 93.06 594 ASP A O 1
ATOM 4838 N N . TYR A 1 595 ? 14.891 -43.844 -8.695 1 93 595 TYR A N 1
ATOM 4839 C CA . TYR A 1 595 ? 13.711 -43.906 -9.547 1 93 595 TYR A CA 1
ATOM 4840 C C . TYR A 1 595 ? 13 -45.25 -9.398 1 93 595 TYR A C 1
ATOM 4842 O O . TYR A 1 595 ? 13.625 -46.312 -9.5 1 93 595 TYR A O 1
ATOM 4850 N N . ASP A 1 596 ? 11.664 -45.156 -9.125 1 88.31 596 ASP A N 1
ATOM 4851 C CA . ASP A 1 596 ? 10.812 -46.344 -9.016 1 88.31 596 ASP A CA 1
ATOM 4852 C C . ASP A 1 596 ? 10.242 -46.719 -10.375 1 88.31 596 ASP A C 1
ATOM 4854 O O . ASP A 1 596 ? 9.172 -46.25 -10.758 1 88.31 596 ASP A O 1
ATOM 4858 N N . ALA A 1 597 ? 10.828 -47.656 -10.969 1 85 597 ALA A N 1
ATOM 4859 C CA . ALA A 1 597 ? 10.438 -48.031 -12.32 1 85 597 ALA A CA 1
ATOM 4860 C C . ALA A 1 597 ? 9.109 -48.812 -12.305 1 85 597 ALA A C 1
ATOM 4862 O O . ALA A 1 597 ? 8.383 -48.812 -13.305 1 85 597 ALA A O 1
ATOM 4863 N N . GLU A 1 598 ? 8.766 -49.406 -11.258 1 83.81 598 GLU A N 1
ATOM 4864 C CA . GLU A 1 598 ? 7.516 -50.156 -11.148 1 83.81 598 GLU A CA 1
ATOM 4865 C C . GLU A 1 598 ? 6.309 -49.219 -11.195 1 83.81 598 GLU A C 1
ATOM 4867 O O . GLU A 1 598 ? 5.336 -49.5 -11.906 1 83.81 598 GLU A O 1
ATOM 4872 N N . ASN A 1 599 ? 6.414 -48.125 -10.523 1 85 599 ASN A N 1
ATOM 4873 C CA . ASN A 1 599 ? 5.293 -47.188 -10.469 1 85 599 ASN A CA 1
ATOM 4874 C C . ASN A 1 599 ? 5.461 -46.062 -11.477 1 85 599 ASN A C 1
ATOM 4876 O O . ASN A 1 599 ? 4.516 -45.312 -11.75 1 85 599 ASN A O 1
ATOM 4880 N N . ASP A 1 600 ? 6.566 -45.906 -12.07 1 87.94 600 ASP A N 1
ATOM 4881 C CA . ASP A 1 600 ? 6.906 -44.906 -13.086 1 87.94 600 ASP A CA 1
ATOM 4882 C C . ASP A 1 600 ? 6.594 -43.5 -12.602 1 87.94 600 ASP A C 1
ATOM 4884 O O . ASP A 1 600 ? 5.895 -42.75 -13.281 1 87.94 600 ASP A O 1
ATOM 4888 N N . VAL A 1 601 ? 6.973 -43.25 -11.414 1 89.12 601 VAL A N 1
ATOM 4889 C CA . VAL A 1 601 ? 6.766 -41.938 -10.836 1 89.12 601 VAL A CA 1
ATOM 4890 C C . VAL A 1 601 ? 8.109 -41.25 -10.656 1 89.12 601 VAL A C 1
ATOM 4892 O O . VAL A 1 601 ? 9.008 -41.781 -10.008 1 89.12 601 VAL A O 1
ATOM 4895 N N . PHE A 1 602 ? 8.289 -40.125 -11.297 1 91.38 602 PHE A N 1
ATOM 4896 C CA . PHE A 1 602 ? 9.484 -39.312 -11.141 1 91.38 602 PHE A CA 1
ATOM 4897 C C . PHE A 1 602 ? 9.414 -38.5 -9.867 1 91.38 602 PHE A C 1
ATOM 4899 O O . PHE A 1 602 ? 8.539 -37.625 -9.719 1 91.38 602 PHE A O 1
ATOM 4906 N N . ASP A 1 603 ? 10.281 -38.75 -8.945 1 90.5 603 ASP A N 1
ATOM 4907 C CA . ASP A 1 603 ? 10.398 -38.031 -7.688 1 90.5 603 ASP A CA 1
ATOM 4908 C C . ASP A 1 603 ? 11.617 -37.094 -7.691 1 90.5 603 ASP A C 1
ATOM 4910 O O . ASP A 1 603 ? 12.734 -37.562 -7.426 1 90.5 603 ASP A O 1
ATOM 4914 N N . LEU A 1 604 ? 11.398 -35.875 -7.867 1 92.75 604 LEU A N 1
ATOM 4915 C CA . LEU A 1 604 ? 12.477 -34.906 -8.062 1 92.75 604 LEU A CA 1
ATOM 4916 C C . LEU A 1 604 ? 13.344 -34.812 -6.816 1 92.75 604 LEU A C 1
ATOM 4918 O O . LEU A 1 604 ? 12.859 -34.469 -5.738 1 92.75 604 LEU A O 1
ATOM 4922 N N . ASP A 1 605 ? 14.648 -35.062 -6.957 1 91.31 605 ASP A N 1
ATOM 4923 C CA . ASP A 1 605 ? 15.586 -34.969 -5.84 1 91.31 605 ASP A CA 1
ATOM 4924 C C . ASP A 1 605 ? 16.453 -33.719 -5.965 1 91.31 605 ASP A C 1
ATOM 4926 O O . ASP A 1 605 ? 16.766 -33.062 -4.961 1 91.31 605 ASP A O 1
ATOM 4930 N N . GLU A 1 606 ? 16.844 -33.438 -7.176 1 92.38 606 GLU A N 1
ATOM 4931 C CA . GLU A 1 606 ? 17.797 -32.344 -7.383 1 92.38 606 GLU A CA 1
ATOM 4932 C C . GLU A 1 606 ? 17.641 -31.75 -8.773 1 92.38 606 GLU A C 1
ATOM 4934 O O . GLU A 1 606 ? 17.25 -32.438 -9.719 1 92.38 606 GLU A O 1
ATOM 4939 N N . VAL A 1 607 ? 17.891 -30.484 -8.836 1 93.06 607 VAL A N 1
ATOM 4940 C CA . VAL A 1 607 ? 17.781 -29.781 -10.109 1 93.06 607 VAL A CA 1
ATOM 4941 C C . VAL A 1 607 ? 19.094 -29.078 -10.43 1 93.06 607 VAL A C 1
ATOM 4943 O O . VAL A 1 607 ? 19.75 -28.531 -9.531 1 93.06 607 VAL A O 1
ATOM 4946 N N . PHE A 1 608 ? 19.578 -29.109 -11.625 1 93.5 608 PHE A N 1
ATOM 4947 C CA . PHE A 1 608 ? 20.75 -28.406 -12.148 1 93.5 608 PHE A CA 1
ATOM 4948 C C . PHE A 1 608 ? 20.344 -27.516 -13.32 1 93.5 608 PHE A C 1
ATOM 4950 O O . PHE A 1 608 ? 19.812 -27.984 -14.32 1 93.5 608 PHE A O 1
ATOM 4957 N N . TYR A 1 609 ? 20.688 -26.297 -13.219 1 92.56 609 TYR A N 1
ATOM 4958 C CA . TYR A 1 609 ? 20.281 -25.344 -14.258 1 92.56 609 TYR A CA 1
ATOM 4959 C C . TYR A 1 609 ? 21.328 -25.297 -15.367 1 92.56 609 TYR A C 1
ATOM 4961 O O . TYR A 1 609 ? 22.516 -25.516 -15.125 1 92.56 609 TYR A O 1
ATOM 4969 N N . ALA A 1 610 ? 20.906 -24.938 -16.516 1 92.81 610 ALA A N 1
ATOM 4970 C CA . ALA A 1 610 ? 21.75 -24.938 -17.719 1 92.81 610 ALA A CA 1
ATOM 4971 C C . ALA A 1 610 ? 22.984 -24.062 -17.531 1 92.81 610 ALA A C 1
ATOM 4973 O O . ALA A 1 610 ? 24.078 -24.422 -17.953 1 92.81 610 ALA A O 1
ATOM 4974 N N . GLU A 1 611 ? 22.766 -22.922 -16.953 1 89.56 611 GLU A N 1
ATOM 4975 C CA . GLU A 1 611 ? 23.875 -22 -16.766 1 89.56 611 GLU A CA 1
ATOM 4976 C C . GLU A 1 611 ? 24.969 -22.625 -15.906 1 89.56 611 GLU A C 1
ATOM 4978 O O . GLU A 1 611 ? 26.156 -22.5 -16.219 1 89.56 611 GLU A O 1
ATOM 4983 N N . ALA A 1 612 ? 24.578 -23.234 -14.875 1 89.88 612 ALA A N 1
ATOM 4984 C CA . ALA A 1 612 ? 25.531 -23.891 -13.992 1 89.88 612 ALA A CA 1
ATOM 4985 C C . ALA A 1 612 ? 26.188 -25.078 -14.695 1 89.88 612 ALA A C 1
ATOM 4987 O O . ALA A 1 612 ? 27.375 -25.344 -14.508 1 89.88 612 ALA A O 1
ATOM 4988 N N . ILE A 1 613 ? 25.469 -25.812 -15.469 1 93.06 613 ILE A N 1
ATOM 4989 C CA . ILE A 1 613 ? 25.953 -26.984 -16.188 1 93.06 613 ILE A CA 1
ATOM 4990 C C . ILE A 1 613 ? 27 -26.547 -17.219 1 93.06 613 ILE A C 1
ATOM 4992 O O . ILE A 1 613 ? 28.031 -27.203 -17.391 1 93.06 613 ILE A O 1
ATOM 4996 N N . GLU A 1 614 ? 26.625 -25.484 -17.906 1 91.25 614 GLU A N 1
ATOM 4997 C CA . GLU A 1 614 ? 27.562 -24.922 -18.875 1 91.25 614 GLU A CA 1
ATOM 4998 C C . GLU A 1 614 ? 28.891 -24.562 -18.203 1 91.25 614 GLU A C 1
ATOM 5000 O O . GLU A 1 614 ? 29.969 -24.812 -18.766 1 91.25 614 GLU A O 1
ATOM 5005 N N . GLY A 1 615 ? 28.812 -24 -17.094 1 89.56 615 GLY A N 1
ATOM 5006 C CA . GLY A 1 615 ? 30 -23.625 -16.359 1 89.56 615 GLY A CA 1
ATOM 5007 C C . GLY A 1 615 ? 30.797 -24.828 -15.859 1 89.56 615 GLY A C 1
ATOM 5008 O O . GLY A 1 615 ? 31.984 -24.688 -15.523 1 89.56 615 GLY A O 1
ATOM 5009 N N . ALA A 1 616 ? 30.156 -25.969 -15.844 1 90.38 616 ALA A N 1
ATOM 5010 C CA . ALA A 1 616 ? 30.797 -27.203 -15.391 1 90.38 616 ALA A CA 1
ATOM 5011 C C . ALA A 1 616 ? 31.078 -28.141 -16.562 1 90.38 616 ALA A C 1
ATOM 5013 O O . ALA A 1 616 ? 30.891 -29.344 -16.453 1 90.38 616 ALA A O 1
ATOM 5014 N N . ALA A 1 617 ? 31.438 -27.516 -17.656 1 90 617 ALA A N 1
ATOM 5015 C CA . ALA A 1 617 ? 31.812 -28.266 -18.859 1 90 617 ALA A CA 1
ATOM 5016 C C . ALA A 1 617 ? 30.703 -29.219 -19.297 1 90 617 ALA A C 1
ATOM 5018 O O . ALA A 1 617 ? 30.969 -30.328 -19.734 1 90 617 ALA A O 1
ATOM 5019 N N . TRP A 1 618 ? 29.469 -28.891 -18.984 1 94.06 618 TRP A N 1
ATOM 5020 C CA . TRP A 1 618 ? 28.25 -29.578 -19.406 1 94.06 618 TRP A CA 1
ATOM 5021 C C . TRP A 1 618 ? 28.125 -30.922 -18.703 1 94.06 618 TRP A C 1
ATOM 5023 O O . TRP A 1 618 ? 27.625 -31.891 -19.281 1 94.06 618 TRP A O 1
ATOM 5033 N N . GLU A 1 619 ? 28.672 -30.953 -17.516 1 93.38 619 GLU A N 1
ATOM 5034 C CA . GLU A 1 619 ? 28.531 -32.125 -16.656 1 93.38 619 GLU A CA 1
ATOM 5035 C C . GLU A 1 619 ? 27.641 -31.828 -15.461 1 93.38 619 GLU A C 1
ATOM 5037 O O . GLU A 1 619 ? 27.766 -30.781 -14.836 1 93.38 619 GLU A O 1
ATOM 5042 N N . VAL A 1 620 ? 26.719 -32.719 -15.281 1 94.5 620 VAL A N 1
ATOM 5043 C CA . VAL A 1 620 ? 25.953 -32.75 -14.031 1 94.5 620 VAL A CA 1
ATOM 5044 C C . VAL A 1 620 ? 26.625 -33.688 -13.039 1 94.5 620 VAL A C 1
ATOM 5046 O O . VAL A 1 620 ? 26.703 -34.906 -13.273 1 94.5 620 VAL A O 1
ATOM 5049 N N . ARG A 1 621 ? 27.109 -33.094 -11.969 1 92 621 ARG A N 1
ATOM 5050 C CA . ARG A 1 621 ? 27.875 -33.906 -11.023 1 92 621 ARG A CA 1
ATOM 5051 C C . ARG A 1 621 ? 27.141 -34.031 -9.688 1 92 621 ARG A C 1
ATOM 5053 O O . ARG A 1 621 ? 26.5 -33.094 -9.234 1 92 621 ARG A O 1
ATOM 5060 N N . PHE A 1 622 ? 27.234 -35.156 -9.047 1 90.69 622 PHE A N 1
ATOM 5061 C CA . PHE A 1 622 ? 26.625 -35.438 -7.75 1 90.69 622 PHE A CA 1
ATOM 5062 C C . PHE A 1 622 ? 27.422 -36.5 -7.004 1 90.69 622 PHE A C 1
ATOM 5064 O O . PHE A 1 622 ? 28.219 -37.219 -7.602 1 90.69 622 PHE A O 1
ATOM 5071 N N . PRO A 1 623 ? 27.25 -36.562 -5.68 1 87.19 623 PRO A N 1
ATOM 5072 C CA . PRO A 1 623 ? 28.016 -37.531 -4.91 1 87.19 623 PRO A CA 1
ATOM 5073 C C . PRO A 1 623 ? 27.781 -38.969 -5.391 1 87.19 623 PRO A C 1
ATOM 5075 O O . PRO A 1 623 ? 26.641 -39.375 -5.645 1 87.19 623 PRO A O 1
ATOM 5078 N N . ALA A 1 624 ? 28.812 -39.781 -5.422 1 87 624 ALA A N 1
ATOM 5079 C CA . ALA A 1 624 ? 28.797 -41.125 -5.992 1 87 624 ALA A CA 1
ATOM 5080 C C . ALA A 1 624 ? 27.922 -42.062 -5.16 1 87 624 ALA A C 1
ATOM 5082 O O . ALA A 1 624 ? 27.469 -43.094 -5.652 1 87 624 ALA A O 1
ATOM 5083 N N . ASN A 1 625 ? 27.672 -41.75 -3.953 1 86.19 625 ASN A N 1
ATOM 5084 C CA . ASN A 1 625 ? 26.891 -42.625 -3.072 1 86.19 625 ASN A CA 1
ATOM 5085 C C . ASN A 1 625 ? 25.422 -42.25 -3.074 1 86.19 625 ASN A C 1
ATOM 5087 O O . ASN A 1 625 ? 24.609 -42.875 -2.387 1 86.19 625 ASN A O 1
ATOM 5091 N N . ARG A 1 626 ? 25 -41.312 -3.895 1 88.75 626 ARG A N 1
ATOM 5092 C CA . ARG A 1 626 ? 23.641 -40.781 -3.883 1 88.75 626 ARG A CA 1
ATOM 5093 C C . ARG A 1 626 ? 22.703 -41.688 -4.684 1 88.75 626 ARG A C 1
ATOM 5095 O O . ARG A 1 626 ? 21.562 -41.906 -4.285 1 88.75 626 ARG A O 1
ATOM 5102 N N . PRO A 1 627 ? 23.203 -42.281 -5.801 1 91.06 627 PRO A N 1
ATOM 5103 C CA . PRO A 1 627 ? 22.312 -43.094 -6.617 1 91.06 627 PRO A CA 1
ATOM 5104 C C . PRO A 1 627 ? 21.922 -44.406 -5.934 1 91.06 627 PRO A C 1
ATOM 5106 O O . PRO A 1 627 ? 22.766 -45.062 -5.324 1 91.06 627 PRO A O 1
ATOM 5109 N N . GLY A 1 628 ? 20.672 -44.719 -6.004 1 91.69 628 GLY A N 1
ATOM 5110 C CA . GLY A 1 628 ? 20.203 -46.062 -5.621 1 91.69 628 GLY A CA 1
ATOM 5111 C C . GLY A 1 628 ? 20.422 -47.094 -6.695 1 91.69 628 GLY A C 1
ATOM 5112 O O . GLY A 1 628 ? 21.547 -47.25 -7.188 1 91.69 628 GLY A O 1
ATOM 5113 N N . GLU A 1 629 ? 19.312 -47.781 -7.059 1 90.62 629 GLU A N 1
ATOM 5114 C CA . GLU A 1 629 ? 19.422 -48.812 -8.086 1 90.62 629 GLU A CA 1
ATOM 5115 C C . GLU A 1 629 ? 19.375 -48.188 -9.484 1 90.62 629 GLU A C 1
ATOM 5117 O O . GLU A 1 629 ? 20.125 -48.562 -10.375 1 90.62 629 GLU A O 1
ATOM 5122 N N . LYS A 1 630 ? 18.406 -47.281 -9.648 1 94.06 630 LYS A N 1
ATOM 5123 C CA . LYS A 1 630 ? 18.219 -46.594 -10.922 1 94.06 630 LYS A CA 1
ATOM 5124 C C . LYS A 1 630 ? 18.062 -45.094 -10.719 1 94.06 630 LYS A C 1
ATOM 5126 O O . LYS A 1 630 ? 17.406 -44.656 -9.773 1 94.06 630 LYS A O 1
ATOM 5131 N N . VAL A 1 631 ? 18.781 -44.375 -11.633 1 94.88 631 VAL A N 1
ATOM 5132 C CA . VAL A 1 631 ? 18.656 -42.938 -11.648 1 94.88 631 VAL A CA 1
ATOM 5133 C C . VAL A 1 631 ? 17.859 -42.5 -12.875 1 94.88 631 VAL A C 1
ATOM 5135 O O . VAL A 1 631 ? 18.141 -42.938 -13.992 1 94.88 631 VAL A O 1
ATOM 5138 N N . MET A 1 632 ? 16.859 -41.75 -12.688 1 95.62 632 MET A N 1
ATOM 5139 C CA . MET A 1 632 ? 16.203 -41.125 -13.828 1 95.62 632 MET A CA 1
ATOM 5140 C C . MET A 1 632 ? 16.656 -39.656 -14 1 95.62 632 MET A C 1
ATOM 5142 O O . MET A 1 632 ? 16.656 -38.906 -13.039 1 95.62 632 MET A O 1
ATOM 5146 N N . ALA A 1 633 ? 17.094 -39.344 -15.125 1 96.5 633 ALA A N 1
ATOM 5147 C CA . ALA A 1 633 ? 17.453 -37.969 -15.492 1 96.5 633 ALA A CA 1
ATOM 5148 C C . ALA A 1 633 ? 16.484 -37.406 -16.516 1 96.5 633 ALA A C 1
ATOM 5150 O O . ALA A 1 633 ? 16.219 -38.031 -17.547 1 96.5 633 ALA A O 1
ATOM 5151 N N . VAL A 1 634 ? 15.891 -36.312 -16.188 1 95.5 634 VAL A N 1
ATOM 5152 C CA . VAL A 1 634 ? 15.008 -35.594 -17.109 1 95.5 634 VAL A CA 1
ATOM 5153 C C . VAL A 1 634 ? 15.711 -34.344 -17.656 1 95.5 634 VAL A C 1
ATOM 5155 O O . VAL A 1 634 ? 16.031 -33.438 -16.891 1 95.5 634 VAL A O 1
ATOM 5158 N N . PHE A 1 635 ? 16.031 -34.344 -18.906 1 95.81 635 PHE A N 1
ATOM 5159 C CA . PHE A 1 635 ? 16.609 -33.188 -19.594 1 95.81 635 PHE A CA 1
ATOM 5160 C C . PHE A 1 635 ? 15.508 -32.312 -20.188 1 95.81 635 PHE A C 1
ATOM 5162 O O . PHE A 1 635 ? 14.773 -32.75 -21.078 1 95.81 635 PHE A O 1
ATOM 5169 N N . LEU A 1 636 ? 15.391 -31.125 -19.672 1 94.69 636 LEU A N 1
ATOM 5170 C CA . LEU A 1 636 ? 14.312 -30.219 -20.047 1 94.69 636 LEU A CA 1
ATOM 5171 C C . LEU A 1 636 ? 14.82 -29.125 -20.969 1 94.69 636 LEU A C 1
ATOM 5173 O O . LEU A 1 636 ? 15.875 -28.547 -20.734 1 94.69 636 LEU A O 1
ATOM 5177 N N . ASP A 1 637 ? 14.133 -28.859 -22.062 1 91.25 637 ASP A N 1
ATOM 5178 C CA . ASP A 1 637 ? 14.484 -27.719 -22.891 1 91.25 637 ASP A CA 1
ATOM 5179 C C . ASP A 1 637 ? 13.711 -26.469 -22.484 1 91.25 637 ASP A C 1
ATOM 5181 O O . ASP A 1 637 ? 12.883 -26.516 -21.562 1 91.25 637 ASP A O 1
ATOM 5185 N N . ILE A 1 638 ? 13.953 -25.344 -23.078 1 88.69 638 ILE A N 1
ATOM 5186 C CA . ILE A 1 638 ? 13.391 -24.047 -22.703 1 88.69 638 ILE A CA 1
ATOM 5187 C C . ILE A 1 638 ? 11.93 -23.984 -23.141 1 88.69 638 ILE A C 1
ATOM 5189 O O . ILE A 1 638 ? 11.195 -23.078 -22.734 1 88.69 638 ILE A O 1
ATOM 5193 N N . TYR A 1 639 ? 11.406 -24.953 -23.875 1 85.44 639 TYR A N 1
ATOM 5194 C CA . TYR A 1 639 ? 10.039 -24.922 -24.391 1 85.44 639 TYR A CA 1
ATOM 5195 C C . TYR A 1 639 ? 9.133 -25.828 -23.547 1 85.44 639 TYR A C 1
ATOM 5197 O O . TYR A 1 639 ? 7.914 -25.844 -23.75 1 85.44 639 TYR A O 1
ATOM 5205 N N . GLY A 1 640 ? 9.703 -26.609 -22.688 1 89.25 640 GLY A N 1
ATOM 5206 C CA . GLY A 1 640 ? 8.914 -27.469 -21.844 1 89.25 640 GLY A CA 1
ATOM 5207 C C . GLY A 1 640 ? 8.945 -28.922 -22.281 1 89.25 640 GLY A C 1
ATOM 5208 O O . GLY A 1 640 ? 8.297 -29.781 -21.672 1 89.25 640 GLY A O 1
ATOM 5209 N N . ASN A 1 641 ? 9.766 -29.234 -23.297 1 90.12 641 ASN A N 1
ATOM 5210 C CA . ASN A 1 641 ? 9.922 -30.609 -23.734 1 90.12 641 ASN A CA 1
ATOM 5211 C C . ASN A 1 641 ? 10.953 -31.359 -22.906 1 90.12 641 ASN A C 1
ATOM 5213 O O . ASN A 1 641 ? 11.945 -30.781 -22.469 1 90.12 641 ASN A O 1
ATOM 5217 N N . GLU A 1 642 ? 10.711 -32.656 -22.797 1 93.62 642 GLU A N 1
ATOM 5218 C CA . GLU A 1 642 ? 11.57 -33.438 -21.922 1 93.62 642 GLU A CA 1
ATOM 5219 C C . GLU A 1 642 ? 12.164 -34.625 -22.656 1 93.62 642 GLU A C 1
ATOM 5221 O O . GLU A 1 642 ? 11.5 -35.25 -23.5 1 93.62 642 GLU A O 1
ATOM 5226 N N . ALA A 1 643 ? 13.453 -34.875 -22.438 1 93.5 643 ALA A N 1
ATOM 5227 C CA . ALA A 1 643 ? 14.086 -36.156 -22.703 1 93.5 643 ALA A CA 1
ATOM 5228 C C . ALA A 1 643 ? 14.375 -36.906 -21.406 1 93.5 643 ALA A C 1
ATOM 5230 O O . ALA A 1 643 ? 15.117 -36.406 -20.547 1 93.5 643 ALA A O 1
ATOM 5231 N N . ARG A 1 644 ? 13.797 -38.062 -21.281 1 94 644 ARG A N 1
ATOM 5232 C CA . ARG A 1 644 ? 13.938 -38.844 -20.047 1 94 644 ARG A CA 1
ATOM 5233 C C . ARG A 1 644 ? 14.805 -40.062 -20.266 1 94 644 ARG A C 1
ATOM 5235 O O . ARG A 1 644 ? 14.641 -40.781 -21.266 1 94 644 ARG A O 1
ATOM 5242 N N . VAL A 1 645 ? 15.711 -40.25 -19.328 1 94 645 VAL A N 1
ATOM 5243 C CA . VAL A 1 645 ? 16.578 -41.438 -19.406 1 94 645 VAL A CA 1
ATOM 5244 C C . VAL A 1 645 ? 16.672 -42.094 -18.047 1 94 645 VAL A C 1
ATOM 5246 O O . VAL A 1 645 ? 16.719 -41.438 -17.016 1 94 645 VAL A O 1
ATOM 5249 N N . VAL A 1 646 ? 16.594 -43.406 -18.094 1 93.88 646 VAL A N 1
ATOM 5250 C CA . VAL A 1 646 ? 16.812 -44.188 -16.906 1 93.88 646 VAL A CA 1
ATOM 5251 C C . VAL A 1 646 ? 18.203 -44.844 -16.953 1 93.88 646 VAL A C 1
ATOM 5253 O O . VAL A 1 646 ? 18.516 -45.594 -17.891 1 93.88 646 VAL A O 1
ATOM 5256 N N . ILE A 1 647 ? 18.984 -44.531 -15.977 1 93.06 647 ILE A N 1
ATOM 5257 C CA . ILE A 1 647 ? 20.375 -45 -15.945 1 93.06 647 ILE A CA 1
ATOM 5258 C C . ILE A 1 647 ? 20.594 -45.906 -14.758 1 93.06 647 ILE A C 1
ATOM 5260 O O . ILE A 1 647 ? 20.422 -45.531 -13.602 1 93.06 647 ILE A O 1
ATOM 5264 N N . PRO A 1 648 ? 20.953 -47.125 -15.039 1 92.12 648 PRO A N 1
ATOM 5265 C CA . PRO A 1 648 ? 21.312 -48 -13.914 1 92.12 648 PRO A CA 1
ATOM 5266 C C . PRO A 1 648 ? 22.516 -47.469 -13.117 1 92.12 648 PRO A C 1
ATOM 5268 O O . PRO A 1 648 ? 23.469 -46.969 -13.703 1 92.12 648 PRO A O 1
ATOM 5271 N N . ALA A 1 649 ? 22.453 -47.656 -11.852 1 89.44 649 ALA A N 1
ATOM 5272 C CA . ALA A 1 649 ? 23.516 -47.156 -10.977 1 89.44 649 ALA A CA 1
ATOM 5273 C C . ALA A 1 649 ? 24.859 -47.75 -11.352 1 89.44 649 ALA A C 1
ATOM 5275 O O . ALA A 1 649 ? 25.906 -47.094 -11.227 1 89.44 649 ALA A O 1
ATOM 5276 N N . ALA A 1 650 ? 24.922 -48.906 -11.805 1 87 650 ALA A N 1
ATOM 5277 C CA . ALA A 1 650 ? 26.141 -49.625 -12.164 1 87 650 ALA A CA 1
ATOM 5278 C C . ALA A 1 650 ? 26.891 -48.875 -13.266 1 87 650 ALA A C 1
ATOM 5280 O O . ALA A 1 650 ? 28.125 -49.031 -13.383 1 87 650 ALA A O 1
ATOM 5281 N N . HIS A 1 651 ? 26.25 -48.156 -14.078 1 89.06 651 HIS A N 1
ATOM 5282 C CA . HIS A 1 651 ? 26.859 -47.469 -15.203 1 89.06 651 HIS A CA 1
ATOM 5283 C C . HIS A 1 651 ? 27.75 -46.312 -14.719 1 89.06 651 HIS A C 1
ATOM 5285 O O . HIS A 1 651 ? 28.641 -45.875 -15.445 1 89.06 651 HIS A O 1
ATOM 5291 N N . PHE A 1 652 ? 27.5 -45.844 -13.531 1 88.81 652 PHE A N 1
ATOM 5292 C CA . PHE A 1 652 ? 28.328 -44.781 -13.008 1 88.81 652 PHE A CA 1
ATOM 5293 C C . PHE A 1 652 ? 29.641 -45.312 -12.484 1 88.81 652 PHE A C 1
ATOM 5295 O O . PHE A 1 652 ? 30.594 -44.531 -12.258 1 88.81 652 PHE A O 1
ATOM 5302 N N . ALA A 1 653 ? 29.703 -46.562 -12.117 1 75.75 653 ALA A N 1
ATOM 5303 C CA . ALA A 1 653 ? 30.906 -47.219 -11.586 1 75.75 653 ALA A CA 1
ATOM 5304 C C . ALA A 1 653 ? 31.922 -47.469 -12.695 1 75.75 653 ALA A C 1
ATOM 5306 O O . ALA A 1 653 ? 33.125 -47.656 -12.43 1 75.75 653 ALA A O 1
ATOM 5307 N N . LEU A 1 654 ? 31.391 -47.594 -13.945 1 61.28 654 LEU A N 1
ATOM 5308 C CA . LEU A 1 654 ? 32.25 -47.938 -15.07 1 61.28 654 LEU A CA 1
ATOM 5309 C C . LEU A 1 654 ? 32.906 -46.688 -15.656 1 61.28 654 LEU A C 1
ATOM 5311 O O . LEU A 1 654 ? 32.406 -45.594 -15.461 1 61.28 654 LEU A O 1
ATOM 5315 N N . GLU A 1 655 ? 34.156 -46.844 -16.312 1 53.72 655 GLU A N 1
ATOM 5316 C CA . GLU A 1 655 ? 34.781 -45.781 -17.094 1 53.72 655 GLU A CA 1
ATOM 5317 C C . GLU A 1 655 ? 33.781 -45.125 -18.016 1 53.72 655 GLU A C 1
ATOM 5319 O O . GLU A 1 655 ? 32.719 -45.688 -18.297 1 53.72 655 GLU A O 1
ATOM 5324 N N . LYS A 1 656 ? 34 -44.094 -18.875 1 55 656 LYS A N 1
ATOM 5325 C CA . LYS A 1 656 ? 33.156 -43.219 -19.672 1 55 656 LYS A CA 1
ATOM 5326 C C . LYS A 1 656 ? 32.312 -44.031 -20.656 1 55 656 LYS A C 1
ATOM 5328 O O . LYS A 1 656 ? 32.844 -44.75 -21.5 1 55 656 LYS A O 1
ATOM 5333 N N . LEU A 1 657 ? 30.953 -44.312 -20.422 1 49.62 657 LEU A N 1
ATOM 5334 C CA . LEU A 1 657 ? 30.031 -44.938 -21.359 1 49.62 657 LEU A CA 1
ATOM 5335 C C . LEU A 1 657 ? 29.234 -43.906 -22.125 1 49.62 657 LEU A C 1
ATOM 5337 O O . LEU A 1 657 ? 28.609 -43.031 -21.531 1 49.62 657 LEU A O 1
ATOM 5341 N N . GLU A 1 658 ? 29.453 -43.719 -23.5 1 47.16 658 GLU A N 1
ATOM 5342 C CA . GLU A 1 658 ? 28.719 -42.812 -24.375 1 47.16 658 GLU A CA 1
ATOM 5343 C C . GLU A 1 658 ? 27.359 -43.406 -24.766 1 47.16 658 GLU A C 1
ATOM 5345 O O . GLU A 1 658 ? 27.266 -44.594 -25.094 1 47.16 658 GLU A O 1
ATOM 5350 N N . LYS A 1 659 ? 26.25 -42.938 -24.438 1 51.31 659 LYS A N 1
ATOM 5351 C CA . LYS A 1 659 ? 24.922 -43.469 -24.75 1 51.31 659 LYS A CA 1
ATOM 5352 C C . LYS A 1 659 ? 24.109 -42.469 -25.531 1 51.31 659 LYS A C 1
ATOM 5354 O O . LYS A 1 659 ? 24.266 -41.25 -25.359 1 51.31 659 LYS A O 1
ATOM 5359 N N . ARG A 1 660 ? 23.594 -42.781 -26.797 1 44.41 660 ARG A N 1
ATOM 5360 C CA . ARG A 1 660 ? 22.656 -42 -27.578 1 44.41 660 ARG A CA 1
ATOM 5361 C C . ARG A 1 660 ? 21.219 -42.406 -27.297 1 44.41 660 ARG A C 1
ATOM 5363 O O . ARG A 1 660 ? 20.938 -43.562 -27 1 44.41 660 ARG A O 1
ATOM 5370 N N . ASN A 1 661 ? 20.344 -41.625 -27.25 1 45.31 661 ASN A N 1
ATOM 5371 C CA . ASN A 1 661 ? 18.969 -42.062 -27 1 45.31 661 ASN A CA 1
ATOM 5372 C C . ASN A 1 661 ? 18.594 -43.281 -27.828 1 45.31 661 ASN A C 1
ATOM 5374 O O . ASN A 1 661 ? 17.484 -43.812 -27.703 1 45.31 661 ASN A O 1
ATOM 5378 N N . GLY A 1 662 ? 18.859 -43.5 -29.328 1 36.16 662 GLY A N 1
ATOM 5379 C CA . GLY A 1 662 ? 18.484 -44.656 -30.094 1 36.16 662 GLY A CA 1
ATOM 5380 C C . GLY A 1 662 ? 19.391 -45.844 -29.844 1 36.16 662 GLY A C 1
ATOM 5381 O O . GLY A 1 662 ? 20.172 -45.875 -28.891 1 36.16 662 GLY A O 1
ATOM 5382 N N . SER A 1 663 ? 19.953 -46.719 -31.172 1 29.12 663 SER A N 1
ATOM 5383 C CA . SER A 1 663 ? 20.609 -48 -31.312 1 29.12 663 SER A CA 1
ATOM 5384 C C . SER A 1 663 ? 22.016 -47.969 -30.734 1 29.12 663 SER A C 1
ATOM 5386 O O . SER A 1 663 ? 22.672 -46.906 -30.734 1 29.12 663 SER A O 1
ATOM 5388 N N . PRO A 1 664 ? 22.516 -49.094 -30.141 1 30.08 664 PRO A N 1
ATOM 5389 C CA . PRO A 1 664 ? 23.844 -49.344 -29.562 1 30.08 664 PRO A CA 1
ATOM 5390 C C . PRO A 1 664 ? 24.969 -48.969 -30.531 1 30.08 664 PRO A C 1
ATOM 5392 O O . PRO A 1 664 ? 24.953 -49.375 -31.688 1 30.08 664 PRO A O 1
ATOM 5395 N N . ILE A 1 665 ? 25.609 -47.906 -30.734 1 31 665 ILE A N 1
ATOM 5396 C CA . ILE A 1 665 ? 26.781 -47.719 -31.578 1 31 665 ILE A CA 1
ATOM 5397 C C . ILE A 1 665 ? 27.844 -48.781 -31.234 1 31 665 ILE A C 1
ATOM 5399 O O . ILE A 1 665 ? 28.281 -48.844 -30.078 1 31 665 ILE A O 1
ATOM 5403 N N . ALA A 1 666 ? 28.031 -49.906 -32.188 1 29.83 666 ALA A N 1
ATOM 5404 C CA . ALA A 1 666 ? 29.031 -51 -32.188 1 29.83 666 ALA A CA 1
ATOM 5405 C C . ALA A 1 666 ? 30.438 -50.438 -32.031 1 29.83 666 ALA A C 1
ATOM 5407 O O . ALA A 1 666 ? 30.734 -49.344 -32.531 1 29.83 666 ALA A O 1
ATOM 5408 N N . LYS A 1 667 ? 31.344 -51.094 -31.359 1 32.72 667 LYS A N 1
ATOM 5409 C CA . LYS A 1 667 ? 32.75 -51.125 -31 1 32.72 667 LYS A CA 1
ATOM 5410 C C . LYS A 1 667 ? 33.656 -51.031 -32.219 1 32.72 667 LYS A C 1
ATOM 5412 O O . LYS A 1 667 ? 33.562 -51.875 -33.125 1 32.72 667 LYS A O 1
ATOM 5417 N N . THR A 1 668 ? 34.219 -49.938 -32.594 1 24.81 668 THR A N 1
ATOM 5418 C CA . THR A 1 668 ? 35.25 -49.812 -33.625 1 24.81 668 THR A CA 1
ATOM 5419 C C . THR A 1 668 ? 36.375 -50.812 -33.438 1 24.81 668 THR A C 1
ATOM 5421 O O . THR A 1 668 ? 36.75 -51.531 -34.375 1 24.81 668 THR A O 1
ATOM 5424 N N . GLU A 1 669 ? 37.594 -50.469 -32.969 1 24.77 669 GLU A N 1
ATOM 5425 C CA . GLU A 1 669 ? 38.938 -50.688 -33.531 1 24.77 669 GLU A CA 1
ATOM 5426 C C . GLU A 1 669 ? 39.406 -52.125 -33.281 1 24.77 669 GLU A C 1
ATOM 5428 O O . GLU A 1 669 ? 39.188 -52.688 -32.219 1 24.77 669 GLU A O 1
ATOM 5433 N N . ALA A 1 670 ? 39.969 -52.969 -34.438 1 25.03 670 ALA A N 1
ATOM 5434 C CA . ALA A 1 670 ? 40.938 -53.969 -34.906 1 25.03 670 ALA A CA 1
ATOM 5435 C C . ALA A 1 670 ? 42.312 -53.719 -34.25 1 25.03 670 ALA A C 1
ATOM 5437 O O . ALA A 1 670 ? 42.688 -52.562 -34.031 1 25.03 670 ALA A O 1
ATOM 5438 N N . LYS A 1 671 ? 43.125 -54.781 -33.75 1 26.45 671 LYS A N 1
ATOM 5439 C CA . LYS A 1 671 ? 44.469 -55.031 -33.219 1 26.45 671 LYS A CA 1
ATOM 5440 C C . LYS A 1 671 ? 45.531 -54.531 -34.219 1 26.45 671 LYS A C 1
ATOM 5442 O O . LYS A 1 671 ? 45.688 -55.094 -35.281 1 26.45 671 LYS A O 1
ATOM 5447 N N . ARG A 1 672 ? 45.75 -53.406 -34.906 1 23.75 672 ARG A N 1
ATOM 5448 C CA . ARG A 1 672 ? 47.062 -53.438 -35.594 1 23.75 672 ARG A CA 1
ATOM 5449 C C . ARG A 1 672 ? 48.188 -53.656 -34.594 1 23.75 672 ARG A C 1
ATOM 5451 O O . ARG A 1 672 ? 48.344 -52.906 -33.625 1 23.75 672 ARG A O 1
ATOM 5458 N N . ALA A 1 673 ? 48.688 -55.031 -34.625 1 20.56 673 ALA A N 1
ATOM 5459 C CA . ALA A 1 673 ? 50.125 -55.344 -34.438 1 20.56 673 ALA A CA 1
ATOM 5460 C C . ALA A 1 673 ? 50.969 -54.656 -35.469 1 20.56 673 ALA A C 1
ATOM 5462 O O . ALA A 1 673 ? 50.625 -54.562 -36.656 1 20.56 673 ALA A O 1
ATOM 5463 N N . MET B 1 1 ? -0.927 8.68 -36.125 1 57.78 1 MET B N 1
ATOM 5464 C CA . MET B 1 1 ? -2.252 8.516 -36.719 1 57.78 1 MET B CA 1
ATOM 5465 C C . MET B 1 1 ? -2.154 8.344 -38.219 1 57.78 1 MET B C 1
ATOM 5467 O O . MET B 1 1 ? -1.462 9.109 -38.906 1 57.78 1 MET B O 1
ATOM 5471 N N . THR B 1 2 ? -2.732 7.305 -38.688 1 67.94 2 THR B N 1
ATOM 5472 C CA . THR B 1 2 ? -2.709 7.086 -40.125 1 67.94 2 THR B CA 1
ATOM 5473 C C . THR B 1 2 ? -3.662 8.047 -40.812 1 67.94 2 THR B C 1
ATOM 5475 O O . THR B 1 2 ? -4.582 8.586 -40.188 1 67.94 2 THR B O 1
ATOM 5478 N N . PRO B 1 3 ? -3.32 8.258 -42.094 1 71.38 3 PRO B N 1
ATOM 5479 C CA . PRO B 1 3 ? -4.223 9.117 -42.875 1 71.38 3 PRO B CA 1
ATOM 5480 C C . PRO B 1 3 ? -5.664 8.609 -42.875 1 71.38 3 PRO B C 1
ATOM 5482 O O . PRO B 1 3 ? -6.602 9.414 -42.812 1 71.38 3 PRO B O 1
ATOM 5485 N N . GLU B 1 4 ? -5.801 7.441 -42.812 1 70.94 4 GLU B N 1
ATOM 5486 C CA . GLU B 1 4 ? -7.137 6.859 -42.75 1 70.94 4 GLU B CA 1
ATOM 5487 C C . GLU B 1 4 ? -7.777 7.098 -41.375 1 70.94 4 GLU B C 1
ATOM 5489 O O . GLU B 1 4 ? -8.961 7.43 -41.281 1 70.94 4 GLU B O 1
ATOM 5494 N N . GLN B 1 5 ? -6.977 7.012 -40.344 1 71.75 5 GLN B N 1
ATOM 5495 C CA . GLN B 1 5 ? -7.461 7.289 -38.969 1 71.75 5 GLN B CA 1
ATOM 5496 C C . GLN B 1 5 ? -7.84 8.758 -38.812 1 71.75 5 GLN B C 1
ATOM 5498 O O . GLN B 1 5 ? -8.859 9.078 -38.219 1 71.75 5 GLN B O 1
ATOM 5503 N N . ARG B 1 6 ? -6.977 9.484 -39.406 1 75.69 6 ARG B N 1
ATOM 5504 C CA . ARG B 1 6 ? -7.215 10.93 -39.375 1 75.69 6 ARG B CA 1
ATOM 5505 C C . ARG B 1 6 ? -8.516 11.281 -40.094 1 75.69 6 ARG B C 1
ATOM 5507 O O . ARG B 1 6 ? -9.32 12.055 -39.562 1 75.69 6 ARG B O 1
ATOM 5514 N N . GLN B 1 7 ? -8.695 10.703 -41.281 1 77 7 GLN B N 1
ATOM 5515 C CA . GLN B 1 7 ? -9.922 10.945 -42.031 1 77 7 GLN B CA 1
ATOM 5516 C C . GLN B 1 7 ? -11.141 10.422 -41.281 1 77 7 GLN B C 1
ATOM 5518 O O . GLN B 1 7 ? -12.188 11.078 -41.25 1 77 7 GLN B O 1
ATOM 5523 N N . ARG B 1 8 ? -10.992 9.383 -40.625 1 78.31 8 ARG B N 1
ATOM 5524 C CA . ARG B 1 8 ? -12.102 8.766 -39.875 1 78.31 8 ARG B CA 1
ATOM 5525 C C . ARG B 1 8 ? -12.508 9.609 -38.688 1 78.31 8 ARG B C 1
ATOM 5527 O O . ARG B 1 8 ? -13.703 9.828 -38.469 1 78.31 8 ARG B O 1
ATOM 5534 N N . ILE B 1 9 ? -11.547 10.07 -38 1 77.25 9 ILE B N 1
ATOM 5535 C CA . ILE B 1 9 ? -11.914 10.836 -36.812 1 77.25 9 ILE B CA 1
ATOM 5536 C C . ILE B 1 9 ? -12.484 12.188 -37.25 1 77.25 9 ILE B C 1
ATOM 5538 O O . ILE B 1 9 ? -13.414 12.695 -36.594 1 77.25 9 ILE B O 1
ATOM 5542 N N . ILE B 1 10 ? -11.992 12.719 -38.281 1 78.12 10 ILE B N 1
ATOM 5543 C CA . ILE B 1 10 ? -12.531 13.969 -38.781 1 78.12 10 ILE B CA 1
ATOM 5544 C C . ILE B 1 10 ? -13.977 13.766 -39.25 1 78.12 10 ILE B C 1
ATOM 5546 O O . ILE B 1 10 ? -14.844 14.594 -38.969 1 78.12 10 ILE B O 1
ATOM 5550 N N . GLU B 1 11 ? -14.234 12.68 -39.812 1 78.56 11 GLU B N 1
ATOM 5551 C CA . GLU B 1 11 ? -15.594 12.359 -40.25 1 78.56 11 GLU B CA 1
ATOM 5552 C C . GLU B 1 11 ? -16.531 12.211 -39.062 1 78.56 11 GLU B C 1
ATOM 5554 O O . GLU B 1 11 ? -17.672 12.68 -39.094 1 78.56 11 GLU B O 1
ATOM 5559 N N . ILE B 1 12 ? -16 11.555 -38.031 1 78.44 12 ILE B N 1
ATOM 5560 C CA . ILE B 1 12 ? -16.797 11.383 -36.812 1 78.44 12 ILE B CA 1
ATOM 5561 C C . ILE B 1 12 ? -17.094 12.742 -36.188 1 78.44 12 ILE B C 1
ATOM 5563 O O . ILE B 1 12 ? -18.234 13.008 -35.812 1 78.44 12 ILE B O 1
ATOM 5567 N N . LEU B 1 13 ? -16.125 13.594 -36.156 1 76.88 13 LEU B N 1
ATOM 5568 C CA . LEU B 1 13 ? -16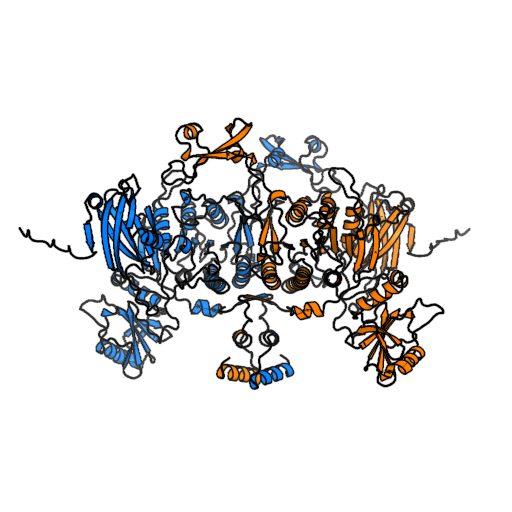.25 14.906 -35.531 1 76.88 13 LEU B CA 1
ATOM 5569 C C . LEU B 1 13 ? -17.156 15.812 -36.344 1 76.88 13 LEU B C 1
ATOM 5571 O O . LEU B 1 13 ? -17.953 16.578 -35.812 1 76.88 13 LEU B O 1
ATOM 5575 N N . LEU B 1 14 ? -17.156 15.656 -37.625 1 75.75 14 LEU B N 1
ATOM 5576 C CA . LEU B 1 14 ? -17.984 16.453 -38.531 1 75.75 14 LEU B CA 1
ATOM 5577 C C . LEU B 1 14 ? -19.438 16.016 -38.469 1 75.75 14 LEU B C 1
ATOM 5579 O O . LEU B 1 14 ? -20.344 16.859 -38.562 1 75.75 14 LEU B O 1
ATOM 5583 N N . SER B 1 15 ? -19.578 14.805 -38.219 1 73.94 15 SER B N 1
ATOM 5584 C CA . SER B 1 15 ? -20.938 14.281 -38.188 1 73.94 15 SER B CA 1
ATOM 5585 C C . SER B 1 15 ? -21.562 14.438 -36.812 1 73.94 15 SER B C 1
ATOM 5587 O O . SER B 1 15 ? -22.734 14.133 -36.594 1 73.94 15 SER B O 1
ATOM 5589 N N . GLY B 1 16 ? -20.781 14.891 -35.938 1 70.44 16 GLY B N 1
ATOM 5590 C CA . GLY B 1 16 ? -21.266 15.062 -34.562 1 70.44 16 GLY B CA 1
ATOM 5591 C C . GLY B 1 16 ? -21.359 13.758 -33.781 1 70.44 16 GLY B C 1
ATOM 5592 O O . GLY B 1 16 ? -22.156 13.656 -32.844 1 70.44 16 GLY B O 1
ATOM 5593 N N . GLY B 1 17 ? -20.75 12.781 -34.281 1 65.25 17 GLY B N 1
ATOM 5594 C CA . GLY B 1 17 ? -20.812 11.477 -33.656 1 65.25 17 GLY B CA 1
ATOM 5595 C C . GLY B 1 17 ? -19.906 11.383 -32.406 1 65.25 17 GLY B C 1
ATOM 5596 O O . GLY B 1 17 ? -19.062 12.242 -32.188 1 65.25 17 GLY B O 1
ATOM 5597 N N . GLU B 1 18 ? -20.125 10.312 -31.547 1 65.88 18 GLU B N 1
ATOM 5598 C CA . GLU B 1 18 ? -19.328 10.062 -30.359 1 65.88 18 GLU B CA 1
ATOM 5599 C C . GLU B 1 18 ? -18 9.391 -30.719 1 65.88 18 GLU B C 1
ATOM 5601 O O . GLU B 1 18 ? -17.984 8.43 -31.5 1 65.88 18 GLU B O 1
ATOM 5606 N N . VAL B 1 19 ? -16.891 10.156 -30.359 1 68.81 19 VAL B N 1
ATOM 5607 C CA . VAL B 1 19 ? -15.57 9.562 -30.562 1 68.81 19 VAL B CA 1
ATOM 5608 C C . VAL B 1 19 ? -15.352 8.414 -29.578 1 68.81 19 VAL B C 1
ATOM 5610 O O . VAL B 1 19 ? -15.43 8.609 -28.375 1 68.81 19 VAL B O 1
ATOM 5613 N N . ALA B 1 20 ? -15.141 7.297 -30.094 1 63.78 20 ALA B N 1
ATOM 5614 C CA . ALA B 1 20 ? -14.922 6.113 -29.266 1 63.78 20 ALA B CA 1
ATOM 5615 C C . ALA B 1 20 ? -13.672 6.273 -28.406 1 63.78 20 ALA B C 1
ATOM 5617 O O . ALA B 1 20 ? -12.695 6.902 -28.828 1 63.78 20 ALA B O 1
ATOM 5618 N N . PRO B 1 21 ? -13.641 5.777 -27.172 1 58.56 21 PRO B N 1
ATOM 5619 C CA . PRO B 1 21 ? -12.523 5.953 -26.234 1 58.56 21 PRO B CA 1
ATOM 5620 C C . PRO B 1 21 ? -11.203 5.418 -26.781 1 58.56 21 PRO B C 1
ATOM 5622 O O . PRO B 1 21 ? -10.133 5.891 -26.406 1 58.56 21 PRO B O 1
ATOM 5625 N N . GLU B 1 22 ? -11.273 4.57 -27.703 1 59.25 22 GLU B N 1
ATOM 5626 C CA . GLU B 1 22 ? -10.07 4 -28.297 1 59.25 22 GLU B CA 1
ATOM 5627 C C . GLU B 1 22 ? -9.258 5.066 -29.031 1 59.25 22 GLU B C 1
ATOM 5629 O O . GLU B 1 22 ? -8.039 4.945 -29.156 1 59.25 22 GLU B O 1
ATOM 5634 N N . TRP B 1 23 ? -9.953 6.062 -29.469 1 63.19 23 TRP B N 1
ATOM 5635 C CA . TRP B 1 23 ? -9.289 7.129 -30.219 1 63.19 23 TRP B CA 1
ATOM 5636 C C . TRP B 1 23 ? -8.414 7.977 -29.297 1 63.19 23 TRP B C 1
ATOM 5638 O O . TRP B 1 23 ? -7.523 8.688 -29.766 1 63.19 23 TRP B O 1
ATOM 5648 N N . SER B 1 24 ? -8.719 8.031 -28.047 1 60.94 24 SER B N 1
ATOM 5649 C CA . SER B 1 24 ? -7.93 8.82 -27.109 1 60.94 24 SER B CA 1
ATOM 5650 C C . SER B 1 24 ? -6.453 8.453 -27.188 1 60.94 24 SER B C 1
ATOM 5652 O O . SER B 1 24 ? -5.59 9.328 -27.219 1 60.94 24 SER B O 1
ATOM 5654 N N . ARG B 1 25 ? -6.203 7.227 -27.297 1 55.59 25 ARG B N 1
ATOM 5655 C CA . ARG B 1 25 ? -4.82 6.766 -27.359 1 55.59 25 ARG B CA 1
ATOM 5656 C C . ARG B 1 25 ? -4.188 7.117 -28.703 1 55.59 25 ARG B C 1
ATOM 5658 O O . ARG B 1 25 ? -2.975 7.332 -28.781 1 55.59 25 ARG B O 1
ATOM 5665 N N . ILE B 1 26 ? -4.887 7.051 -29.641 1 59.88 26 ILE B N 1
ATOM 5666 C CA . ILE B 1 26 ? -4.41 7.348 -30.984 1 59.88 26 ILE B CA 1
ATOM 5667 C C . ILE B 1 26 ? -4.125 8.844 -31.125 1 59.88 26 ILE B C 1
ATOM 5669 O O . ILE B 1 26 ? -3.109 9.234 -31.688 1 59.88 26 ILE B O 1
ATOM 5673 N N . LEU B 1 27 ? -5.031 9.648 -30.578 1 60.66 27 LEU B N 1
ATOM 5674 C CA . LEU B 1 27 ? -4.926 11.102 -30.688 1 60.66 27 LEU B CA 1
ATOM 5675 C C . LEU B 1 27 ? -3.922 11.656 -29.672 1 60.66 27 LEU B C 1
ATOM 5677 O O . LEU B 1 27 ? -3.289 12.68 -29.922 1 60.66 27 LEU B O 1
ATOM 5681 N N . PHE B 1 28 ? -3.889 11.102 -28.547 1 51.16 28 PHE B N 1
ATOM 5682 C CA . PHE B 1 28 ? -3.041 11.547 -27.453 1 51.16 28 PHE B CA 1
ATOM 5683 C C . PHE B 1 28 ? -2.158 10.414 -26.953 1 51.16 28 PHE B C 1
ATOM 5685 O O . PHE B 1 28 ? -2.439 9.812 -25.906 1 51.16 28 PHE B O 1
ATOM 5692 N N . PRO B 1 29 ? -1.277 10.172 -27.828 1 46.81 29 PRO B N 1
ATOM 5693 C CA . PRO B 1 29 ? -0.392 9.109 -27.359 1 46.81 29 PRO B CA 1
ATOM 5694 C C . PRO B 1 29 ? 0.24 9.43 -26 1 46.81 29 PRO B C 1
ATOM 5696 O O . PRO B 1 29 ? 0.574 10.586 -25.734 1 46.81 29 PRO B O 1
ATOM 5699 N N . PRO B 1 30 ? -0.099 8.719 -25 1 42.31 30 PRO B N 1
ATOM 5700 C CA . PRO B 1 30 ? 0.471 9.031 -23.688 1 42.31 30 PRO B CA 1
ATOM 5701 C C . PRO B 1 30 ? 1.918 9.516 -23.781 1 42.31 30 PRO B C 1
ATOM 5703 O O . PRO B 1 30 ? 2.688 9.023 -24.609 1 42.31 30 PRO B O 1
ATOM 5706 N N . GLU B 1 31 ? 2.07 10.742 -23.562 1 42.38 31 GLU B N 1
ATOM 5707 C CA . GLU B 1 31 ? 3.494 11.023 -23.391 1 42.38 31 GLU B CA 1
ATOM 5708 C C . GLU B 1 31 ? 4.207 9.867 -22.703 1 42.38 31 GLU B C 1
ATOM 5710 O O . GLU B 1 31 ? 3.572 9.047 -22.047 1 42.38 31 GLU B O 1
ATOM 5715 N N . LYS B 1 32 ? 5.605 9.82 -22.797 1 44.19 32 LYS B N 1
ATOM 5716 C CA . LYS B 1 32 ? 6.586 8.773 -22.516 1 44.19 32 LYS B CA 1
ATOM 5717 C C . LYS B 1 32 ? 6.324 8.133 -21.156 1 44.19 32 LYS B C 1
ATOM 5719 O O . LYS B 1 32 ? 7.133 7.336 -20.672 1 44.19 32 LYS B O 1
ATOM 5724 N N . ARG B 1 33 ? 5.316 8.758 -20.344 1 54 33 ARG B N 1
ATOM 5725 C CA . ARG B 1 33 ? 5.301 8.023 -19.094 1 54 33 ARG B CA 1
ATOM 5726 C C . ARG B 1 33 ? 4.699 6.633 -19.266 1 54 33 ARG B C 1
ATOM 5728 O O . ARG B 1 33 ? 3.725 6.465 -20.016 1 54 33 ARG B O 1
ATOM 5735 N N . GLU B 1 34 ? 5.328 5.609 -18.812 1 64.12 34 GLU B N 1
ATOM 5736 C CA . GLU B 1 34 ? 4.926 4.211 -18.891 1 64.12 34 GLU B CA 1
ATOM 5737 C C . GLU B 1 34 ? 3.525 4.004 -18.312 1 64.12 34 GLU B C 1
ATOM 5739 O O . GLU B 1 34 ? 2.709 3.287 -18.906 1 64.12 34 GLU B O 1
ATOM 5744 N N . TYR B 1 35 ? 3.029 4.824 -17.141 1 80.69 35 TYR B N 1
ATOM 5745 C CA . TYR B 1 35 ? 1.693 4.766 -16.547 1 80.69 35 TYR B CA 1
ATOM 5746 C C . TYR B 1 35 ? 1.311 6.109 -15.938 1 80.69 35 TYR B C 1
ATOM 5748 O O . TYR B 1 35 ? 2.178 6.867 -15.5 1 80.69 35 TYR B O 1
ATOM 5756 N N . GLU B 1 36 ? 0.01 6.508 -16.062 1 84.88 36 GLU B N 1
ATOM 5757 C CA . GLU B 1 36 ? -0.519 7.75 -15.508 1 84.88 36 GLU B CA 1
ATOM 5758 C C . GLU B 1 36 ? -1.896 7.531 -14.891 1 84.88 36 GLU B C 1
ATOM 5760 O O . GLU B 1 36 ? -2.725 6.809 -15.445 1 84.88 36 GLU B O 1
ATOM 5765 N N . LEU B 1 37 ? -2.041 8.07 -13.672 1 91.19 37 LEU B N 1
ATOM 5766 C CA . LEU B 1 37 ? -3.369 8.117 -13.07 1 91.19 37 LEU B CA 1
ATOM 5767 C C . LEU B 1 37 ? -4.172 9.289 -13.625 1 91.19 37 LEU B C 1
ATOM 5769 O O . LEU B 1 37 ? -3.785 10.445 -13.453 1 91.19 37 LEU B O 1
ATOM 5773 N N . VAL B 1 38 ? -5.289 9.047 -14.258 1 86 38 VAL B N 1
ATOM 5774 C CA . VAL B 1 38 ? -6.113 10.094 -14.859 1 86 38 VAL B CA 1
ATOM 5775 C C . VAL B 1 38 ? -7.422 10.227 -14.078 1 86 38 VAL B C 1
ATOM 5777 O O . VAL B 1 38 ? -7.988 9.227 -13.633 1 86 38 VAL B O 1
ATOM 5780 N N . TYR B 1 39 ? -7.871 11.414 -13.766 1 84.5 39 TYR B N 1
ATOM 5781 C CA . TYR B 1 39 ? -9.141 11.68 -13.102 1 84.5 39 TYR B CA 1
ATOM 5782 C C . TYR B 1 39 ? -9.664 13.07 -13.445 1 84.5 39 TYR B C 1
ATOM 5784 O O . TYR B 1 39 ? -8.906 13.922 -13.922 1 84.5 39 TYR B O 1
ATOM 5792 N N . GLN B 1 40 ? -10.906 13.258 -13.188 1 77.31 40 GLN B N 1
ATOM 5793 C CA . GLN B 1 40 ? -11.531 14.539 -13.484 1 77.31 40 GLN B CA 1
ATOM 5794 C C . GLN B 1 40 ? -10.969 15.648 -12.594 1 77.31 40 GLN B C 1
ATOM 5796 O O . GLN B 1 40 ? -10.82 15.461 -11.383 1 77.31 40 GLN B O 1
ATOM 5801 N N . GLY B 1 41 ? -10.57 16.812 -13.227 1 78.81 41 GLY B N 1
ATOM 5802 C CA . GLY B 1 41 ? -10.117 17.953 -12.461 1 78.81 41 GLY B CA 1
ATOM 5803 C C . GLY B 1 41 ? -8.602 18 -12.305 1 78.81 41 GLY B C 1
ATOM 5804 O O . GLY B 1 41 ? -8.07 18.938 -11.695 1 78.81 41 GLY B O 1
ATOM 5805 N N . LYS B 1 42 ? -8.008 16.969 -12.883 1 87.06 42 LYS B N 1
ATOM 5806 C CA . LYS B 1 42 ? -6.551 16.953 -12.766 1 87.06 42 LYS B CA 1
ATOM 5807 C C . LYS B 1 42 ? -5.922 18.094 -13.562 1 87.06 42 LYS B C 1
ATOM 5809 O O . LYS B 1 42 ? -6.043 18.156 -14.789 1 87.06 42 LYS B O 1
ATOM 5814 N N . GLU B 1 43 ? -5.188 19.031 -12.961 1 87.38 43 GLU B N 1
ATOM 5815 C CA . GLU B 1 43 ? -4.566 20.203 -13.57 1 87.38 43 GLU B CA 1
ATOM 5816 C C . GLU B 1 43 ? -3.121 19.906 -13.977 1 87.38 43 GLU B C 1
ATOM 5818 O O . GLU B 1 43 ? -2.49 19 -13.43 1 87.38 43 GLU B O 1
ATOM 5823 N N . ARG B 1 44 ? -2.689 20.719 -14.938 1 87 44 ARG B N 1
ATOM 5824 C CA . ARG B 1 44 ? -1.271 20.641 -15.273 1 87 44 ARG B CA 1
ATOM 5825 C C . ARG B 1 44 ? -0.413 21.219 -14.148 1 87 44 ARG B C 1
ATOM 5827 O O . ARG B 1 44 ? -0.797 22.203 -13.508 1 87 44 ARG B O 1
ATOM 5834 N N . GLU B 1 45 ? 0.708 20.594 -13.977 1 89.31 45 GLU B N 1
ATOM 5835 C CA . GLU B 1 45 ? 1.595 21.016 -12.898 1 89.31 45 GLU B CA 1
ATOM 5836 C C . GLU B 1 45 ? 1.955 22.5 -13.047 1 89.31 45 GLU B C 1
ATOM 5838 O O . GLU B 1 45 ? 1.955 23.234 -12.062 1 89.31 45 GLU B O 1
ATOM 5843 N N . GLU B 1 46 ? 2.264 22.953 -14.25 1 84.88 46 GLU B N 1
ATOM 5844 C CA . GLU B 1 46 ? 2.652 24.344 -14.5 1 84.88 46 GLU B CA 1
ATOM 5845 C C . GLU B 1 46 ? 1.536 25.297 -14.109 1 84.88 46 GLU B C 1
ATOM 5847 O O . GLU B 1 46 ? 1.801 26.391 -13.586 1 84.88 46 GLU B O 1
ATOM 5852 N N . ASP B 1 47 ? 0.367 24.875 -14.352 1 85.56 47 ASP B N 1
ATOM 5853 C CA . ASP B 1 47 ? -0.788 25.703 -14.016 1 85.56 47 ASP B CA 1
ATOM 5854 C C . ASP B 1 47 ? -0.979 25.797 -12.5 1 85.56 47 ASP B C 1
ATOM 5856 O O . ASP B 1 47 ? -1.353 26.844 -11.977 1 85.56 47 ASP B O 1
ATOM 5860 N N . ILE B 1 48 ? -0.72 24.703 -11.836 1 89.12 48 ILE B N 1
ATOM 5861 C CA . ILE B 1 48 ? -0.845 24.672 -10.383 1 89.12 48 ILE B CA 1
ATOM 5862 C C . ILE B 1 48 ? 0.131 25.672 -9.766 1 89.12 48 ILE B C 1
ATOM 5864 O O . ILE B 1 48 ? -0.252 26.469 -8.906 1 89.12 48 ILE B O 1
ATOM 5868 N N . ILE B 1 49 ? 1.335 25.656 -10.211 1 88.31 49 ILE B N 1
ATOM 5869 C CA . ILE B 1 49 ? 2.377 26.5 -9.656 1 88.31 49 ILE B CA 1
ATOM 5870 C C . ILE B 1 49 ? 2.068 27.969 -9.977 1 88.31 49 ILE B C 1
ATOM 5872 O O . ILE B 1 49 ? 2.174 28.844 -9.109 1 88.31 49 ILE B O 1
ATOM 5876 N N . ALA B 1 50 ? 1.603 28.188 -11.188 1 81 50 ALA B N 1
ATOM 5877 C CA . ALA B 1 50 ? 1.347 29.562 -11.641 1 81 50 ALA B CA 1
ATOM 5878 C C . ALA B 1 50 ? 0.102 30.141 -10.969 1 81 50 ALA B C 1
ATOM 5880 O O . ALA B 1 50 ? 0.06 31.328 -10.641 1 81 50 ALA B O 1
ATOM 5881 N N . ASN B 1 51 ? -0.827 29.297 -10.766 1 79.25 51 ASN B N 1
ATOM 5882 C CA . ASN B 1 51 ? -2.133 29.781 -10.336 1 79.25 51 ASN B CA 1
ATOM 5883 C C . ASN B 1 51 ? -2.238 29.812 -8.812 1 79.25 51 ASN B C 1
ATOM 5885 O O . ASN B 1 51 ? -3.16 30.438 -8.266 1 79.25 51 ASN B O 1
ATOM 5889 N N . THR B 1 52 ? -1.33 29.188 -8.117 1 87.31 52 THR B N 1
ATOM 5890 C CA . THR B 1 52 ? -1.347 29.25 -6.66 1 87.31 52 THR B CA 1
ATOM 5891 C C . THR B 1 52 ? -0.827 30.594 -6.172 1 87.31 52 THR B C 1
ATOM 5893 O O . THR B 1 52 ? 0.287 31 -6.512 1 87.31 52 THR B O 1
ATOM 5896 N N . LEU B 1 53 ? -1.671 31.266 -5.398 1 81.62 53 LEU B N 1
ATOM 5897 C CA . LEU B 1 53 ? -1.32 32.594 -4.875 1 81.62 53 LEU B CA 1
ATOM 5898 C C . LEU B 1 53 ? -0.43 32.469 -3.643 1 81.62 53 LEU B C 1
ATOM 5900 O O . LEU B 1 53 ? -0.737 31.703 -2.723 1 81.62 53 LEU B O 1
ATOM 5904 N N . ALA B 1 54 ? 0.678 33.125 -3.699 1 84.44 54 ALA B N 1
ATOM 5905 C CA . ALA B 1 54 ? 1.488 33.25 -2.492 1 84.44 54 ALA B CA 1
ATOM 5906 C C . ALA B 1 54 ? 0.915 34.312 -1.558 1 84.44 54 ALA B C 1
ATOM 5908 O O . ALA B 1 54 ? 0.842 35.5 -1.916 1 84.44 54 ALA B O 1
ATOM 5909 N N . VAL B 1 55 ? 0.54 33.938 -0.394 1 85.25 55 VAL B N 1
ATOM 5910 C CA . VAL B 1 55 ? -0.012 34.875 0.56 1 85.25 55 VAL B CA 1
ATOM 5911 C C . VAL B 1 55 ? 1.065 35.312 1.561 1 85.25 55 VAL B C 1
ATOM 5913 O O . VAL B 1 55 ? 1.829 34.469 2.041 1 85.25 55 VAL B O 1
ATOM 5916 N N . PRO B 1 56 ? 1.109 36.594 1.787 1 88 56 PRO B N 1
ATOM 5917 C CA . PRO B 1 56 ? 2.146 37.031 2.727 1 88 56 PRO B CA 1
ATOM 5918 C C . PRO B 1 56 ? 1.91 36.5 4.145 1 88 56 PRO B C 1
ATOM 5920 O O . PRO B 1 56 ? 0.762 36.344 4.562 1 88 56 PRO B O 1
ATOM 5923 N N . LEU B 1 57 ? 2.986 36.281 4.859 1 91.88 57 LEU B N 1
ATOM 5924 C CA . LEU B 1 57 ? 2.914 35.906 6.266 1 91.88 57 LEU B CA 1
ATOM 5925 C C . LEU B 1 57 ? 2.893 37.125 7.164 1 91.88 57 LEU B C 1
ATOM 5927 O O . LEU B 1 57 ? 3.855 37.906 7.195 1 91.88 57 LEU B O 1
ATOM 5931 N N . GLN B 1 58 ? 1.812 37.344 7.836 1 91.25 58 GLN B N 1
ATOM 5932 C CA . GLN B 1 58 ? 1.723 38.438 8.789 1 91.25 58 GLN B CA 1
ATOM 5933 C C . GLN B 1 58 ? 2.07 37.969 10.203 1 91.25 58 GLN B C 1
ATOM 5935 O O . GLN B 1 58 ? 1.34 37.188 10.797 1 91.25 58 GLN B O 1
ATOM 5940 N N . PRO B 1 59 ? 3.129 38.406 10.781 1 92.06 59 PRO B N 1
ATOM 5941 C CA . PRO B 1 59 ? 3.43 38.031 12.164 1 92.06 59 PRO B CA 1
ATOM 5942 C C . PRO B 1 59 ? 2.355 38.469 13.148 1 92.06 59 PRO B C 1
ATOM 5944 O O . PRO B 1 59 ? 1.896 39.625 13.086 1 92.06 59 PRO B O 1
ATOM 5947 N N . VAL B 1 60 ? 1.951 37.625 13.969 1 92.19 60 VAL B N 1
ATOM 5948 C CA . VAL B 1 60 ? 0.957 37.906 15 1 92.19 60 VAL B CA 1
ATOM 5949 C C . VAL B 1 60 ? 1.651 38.125 16.344 1 92.19 60 VAL B C 1
ATOM 5951 O O . VAL B 1 60 ? 1.398 39.125 17.031 1 92.19 60 VAL B O 1
ATOM 5954 N N . ARG B 1 61 ? 2.471 37.188 16.672 1 91.69 61 ARG B N 1
ATOM 5955 C CA . ARG B 1 61 ? 3.18 37.219 17.938 1 91.69 61 ARG B CA 1
ATOM 5956 C C . ARG B 1 61 ? 4.422 36.344 17.906 1 91.69 61 ARG B C 1
ATOM 5958 O O . ARG B 1 61 ? 4.406 35.281 17.297 1 91.69 61 ARG B O 1
ATOM 5965 N N . THR B 1 62 ? 5.465 36.781 18.562 1 94.62 62 THR B N 1
ATOM 5966 C CA . THR B 1 62 ? 6.668 36 18.75 1 94.62 62 THR B CA 1
ATOM 5967 C C . THR B 1 62 ? 6.801 35.562 20.203 1 94.62 62 THR B C 1
ATOM 5969 O O . THR B 1 62 ? 6.684 36.375 21.125 1 94.62 62 THR B O 1
ATOM 5972 N N . PHE B 1 63 ? 7.016 34.344 20.375 1 94.88 63 PHE B N 1
ATOM 5973 C CA . PHE B 1 63 ? 7.164 33.781 21.703 1 94.88 63 PHE B CA 1
ATOM 5974 C C . PHE B 1 63 ? 8.625 33.469 22.016 1 94.88 63 PHE B C 1
ATOM 5976 O O . PHE B 1 63 ? 9.383 33.094 21.109 1 94.88 63 PHE B O 1
ATOM 5983 N N . ASN B 1 64 ? 9.086 33.688 23.25 1 92.81 64 ASN B N 1
ATOM 5984 C CA . ASN B 1 64 ? 10.391 33.312 23.797 1 92.81 64 ASN B CA 1
ATOM 5985 C C . ASN B 1 64 ? 11.531 34 23.031 1 92.81 64 ASN B C 1
ATOM 5987 O O . ASN B 1 64 ? 12.531 33.344 22.703 1 92.81 64 ASN B O 1
ATOM 5991 N N . LYS B 1 65 ? 11.344 35.188 22.797 1 91.06 65 LYS B N 1
ATOM 5992 C CA . LYS B 1 65 ? 12.359 35.969 22.062 1 91.06 65 LYS B CA 1
ATOM 5993 C C . LYS B 1 65 ? 13.688 35.969 22.828 1 91.06 65 LYS B C 1
ATOM 5995 O O . LYS B 1 65 ? 13.703 36.094 24.047 1 91.06 65 LYS B O 1
ATOM 6000 N N . ASN B 1 66 ? 14.82 35.625 22.062 1 88.88 66 ASN B N 1
ATOM 6001 C CA . ASN B 1 66 ? 16.125 35.625 22.719 1 88.88 66 ASN B CA 1
ATOM 6002 C C . ASN B 1 66 ? 17.219 36.156 21.812 1 88.88 66 ASN B C 1
ATOM 6004 O O . ASN B 1 66 ? 18.375 35.781 21.938 1 88.88 66 ASN B O 1
ATOM 6008 N N . GLY B 1 67 ? 16.906 36.844 20.797 1 86.94 67 GLY B N 1
ATOM 6009 C CA . GLY B 1 67 ? 17.891 37.562 19.984 1 86.94 67 GLY B CA 1
ATOM 6010 C C . GLY B 1 67 ? 18.359 36.75 18.781 1 86.94 67 GLY B C 1
ATOM 6011 O O . GLY B 1 67 ? 19.109 37.25 17.938 1 86.94 67 GLY B O 1
ATOM 6012 N N . VAL B 1 68 ? 17.938 35.531 18.688 1 84.69 68 VAL B N 1
ATOM 6013 C CA . VAL B 1 68 ? 18.359 34.719 17.562 1 84.69 68 VAL B CA 1
ATOM 6014 C C . VAL B 1 68 ? 17.641 35.188 16.297 1 84.69 68 VAL B C 1
ATOM 6016 O O . VAL B 1 68 ? 16.578 35.812 16.375 1 84.69 68 VAL B O 1
ATOM 6019 N N . THR B 1 69 ? 18.25 34.906 15.219 1 87.38 69 THR B N 1
ATOM 6020 C CA . THR B 1 69 ? 17.734 35.375 13.938 1 87.38 69 THR B CA 1
ATOM 6021 C C . THR B 1 69 ? 16.578 34.469 13.477 1 87.38 69 THR B C 1
ATOM 6023 O O . THR B 1 69 ? 15.562 34.969 12.992 1 87.38 69 THR B O 1
ATOM 6026 N N . TRP B 1 70 ? 16.797 33.188 13.703 1 93.56 70 TRP B N 1
ATOM 6027 C CA . TRP B 1 70 ? 15.75 32.312 13.25 1 93.56 70 TRP B CA 1
ATOM 6028 C C . TRP B 1 70 ? 14.672 32.156 14.328 1 93.56 70 TRP B C 1
ATOM 6030 O O . TRP B 1 70 ? 14.984 31.859 15.484 1 93.56 70 TRP B O 1
ATOM 6040 N N . HIS B 1 71 ? 13.469 32.344 13.922 1 96.62 71 HIS B N 1
ATOM 6041 C CA . HIS B 1 71 ? 12.297 31.953 14.703 1 96.62 71 HIS B CA 1
ATOM 6042 C C . HIS B 1 71 ? 11.523 30.828 14.023 1 96.62 71 HIS B C 1
ATOM 6044 O O . HIS B 1 71 ? 11.164 30.938 12.852 1 96.62 71 HIS B O 1
ATOM 6050 N N . ASN B 1 72 ? 11.328 29.719 14.805 1 98.38 72 ASN B N 1
ATOM 6051 C CA . ASN B 1 72 ? 10.43 28.688 14.273 1 98.38 72 ASN B CA 1
ATOM 6052 C C . ASN B 1 72 ? 9.086 29.297 13.859 1 98.38 72 ASN B C 1
ATOM 6054 O O . ASN B 1 72 ? 8.688 30.344 14.359 1 98.38 72 ASN B O 1
ATOM 6058 N N . LYS B 1 73 ? 8.445 28.688 12.891 1 98.62 73 LYS B N 1
ATOM 6059 C CA . LYS B 1 73 ? 7.27 29.328 12.305 1 98.62 73 LYS B CA 1
ATOM 6060 C C . LYS B 1 73 ? 6.016 28.484 12.539 1 98.62 73 LYS B C 1
ATOM 6062 O O . LYS B 1 73 ? 5.969 27.312 12.164 1 98.62 73 LYS B O 1
ATOM 6067 N N . LEU B 1 74 ? 5.074 28.969 13.211 1 98.62 74 LEU B N 1
ATOM 6068 C CA . LEU B 1 74 ? 3.713 28.469 13.305 1 98.62 74 LEU B CA 1
ATOM 6069 C C . LEU B 1 74 ? 2.764 29.281 12.43 1 98.62 74 LEU B C 1
ATOM 6071 O O . LEU B 1 74 ? 2.504 30.453 12.719 1 98.62 74 LEU B O 1
ATOM 6075 N N . ILE B 1 75 ? 2.248 28.672 11.391 1 98.19 75 ILE B N 1
ATOM 6076 C CA . ILE B 1 75 ? 1.517 29.422 10.375 1 98.19 75 ILE B CA 1
ATOM 6077 C C . ILE B 1 75 ? 0.048 29.016 10.383 1 98.19 75 ILE B C 1
ATOM 6079 O O . ILE B 1 75 ? -0.272 27.844 10.141 1 98.19 75 ILE B O 1
ATOM 6083 N N . PHE B 1 76 ? -0.829 29.922 10.664 1 96.44 76 PHE B N 1
ATOM 6084 C CA . PHE B 1 76 ? -2.27 29.734 10.531 1 96.44 76 PHE B CA 1
ATOM 6085 C C . PHE B 1 76 ? -2.742 30.094 9.133 1 96.44 76 PHE B C 1
ATOM 6087 O O . PHE B 1 76 ? -2.637 31.25 8.727 1 96.44 76 PHE B O 1
ATOM 6094 N N . GLY B 1 77 ? -3.25 29.125 8.383 1 94.25 77 GLY B N 1
ATOM 6095 C CA . GLY B 1 77 ? -3.764 29.391 7.047 1 94.25 77 GLY B CA 1
ATOM 6096 C C . GLY B 1 77 ? -3.783 28.172 6.16 1 94.25 77 GLY B C 1
ATOM 6097 O O . GLY B 1 77 ? -3.465 27.062 6.609 1 94.25 77 GLY B O 1
ATOM 6098 N N . ASP B 1 78 ? -4.215 28.391 4.91 1 92.44 78 ASP B N 1
ATOM 6099 C CA . ASP B 1 78 ? -4.199 27.312 3.918 1 92.44 78 ASP B CA 1
ATOM 6100 C C . ASP B 1 78 ? -2.77 26.891 3.602 1 92.44 78 ASP B C 1
ATOM 6102 O O . ASP B 1 78 ? -1.91 27.719 3.314 1 92.44 78 ASP B O 1
ATOM 6106 N N . ASN B 1 79 ? -2.59 25.594 3.727 1 96.12 79 ASN B N 1
ATOM 6107 C CA . ASN B 1 79 ? -1.216 25.109 3.607 1 96.12 79 ASN B CA 1
ATOM 6108 C C . ASN B 1 79 ? -0.69 25.266 2.184 1 96.12 79 ASN B C 1
ATOM 6110 O O . ASN B 1 79 ? 0.515 25.422 1.976 1 96.12 79 ASN B O 1
ATOM 6114 N N . LEU B 1 80 ? -1.547 25.234 1.147 1 95.06 80 LEU B N 1
ATOM 6115 C CA . LEU B 1 80 ? -1.098 25.406 -0.231 1 95.06 80 LEU B CA 1
ATOM 6116 C C . LEU B 1 80 ? -0.529 26.797 -0.457 1 95.06 80 LEU B C 1
ATOM 6118 O O . LEU B 1 80 ? 0.586 26.938 -0.963 1 95.06 80 LEU B O 1
ATOM 6122 N N . GLN B 1 81 ? -1.251 27.766 -0.06 1 92.12 81 GLN B N 1
ATOM 6123 C CA . GLN B 1 81 ? -0.837 29.156 -0.26 1 92.12 81 GLN B CA 1
ATOM 6124 C C . GLN B 1 81 ? 0.353 29.516 0.628 1 92.12 81 GLN B C 1
ATOM 6126 O O . GLN B 1 81 ? 1.25 30.25 0.211 1 92.12 81 GLN B O 1
ATOM 6131 N N . ALA B 1 82 ? 0.296 29.016 1.818 1 95.25 82 ALA B N 1
ATOM 6132 C CA . ALA B 1 82 ? 1.423 29.234 2.723 1 95.25 82 ALA B CA 1
ATOM 6133 C C . ALA B 1 82 ? 2.705 28.641 2.158 1 95.25 82 ALA B C 1
ATOM 6135 O O . ALA B 1 82 ? 3.771 29.25 2.23 1 95.25 82 ALA B O 1
ATOM 6136 N N . MET B 1 83 ? 2.633 27.453 1.623 1 97.44 83 MET B N 1
ATOM 6137 C CA . MET B 1 83 ? 3.809 26.797 1.071 1 97.44 83 MET B CA 1
ATOM 6138 C C . MET B 1 83 ? 4.336 27.531 -0.149 1 97.44 83 MET B C 1
ATOM 6140 O O . MET B 1 83 ? 5.543 27.578 -0.388 1 97.44 83 MET B O 1
ATOM 6144 N N . LYS B 1 84 ? 3.414 28.125 -0.909 1 93.88 84 LYS B N 1
ATOM 6145 C CA . LYS B 1 84 ? 3.865 28.938 -2.025 1 93.88 84 LYS B CA 1
ATOM 6146 C C . LYS B 1 84 ? 4.734 30.094 -1.539 1 93.88 84 LYS B C 1
ATOM 6148 O O . LYS B 1 84 ? 5.746 30.422 -2.16 1 93.88 84 LYS B O 1
ATOM 6153 N N . THR B 1 85 ? 4.324 30.719 -0.492 1 93.75 85 THR B N 1
ATOM 6154 C CA . THR B 1 85 ? 5.113 31.781 0.107 1 93.75 85 THR B CA 1
ATOM 6155 C C . THR B 1 85 ? 6.453 31.25 0.612 1 93.75 85 THR B C 1
ATOM 6157 O O . THR B 1 85 ? 7.488 31.891 0.455 1 93.75 85 THR B O 1
ATOM 6160 N N . LEU B 1 86 ? 6.445 30.109 1.236 1 97.38 86 LEU B N 1
ATOM 6161 C CA . LEU B 1 86 ? 7.68 29.484 1.709 1 97.38 86 LEU B CA 1
ATOM 6162 C C . LEU B 1 86 ? 8.625 29.203 0.546 1 97.38 86 LEU B C 1
ATOM 6164 O O . LEU B 1 86 ? 9.844 29.281 0.697 1 97.38 86 LEU B O 1
ATOM 6168 N N . LEU B 1 87 ? 8.039 28.844 -0.567 1 95.88 87 LEU B N 1
ATOM 6169 C CA . LEU B 1 87 ? 8.852 28.625 -1.756 1 95.88 87 LEU B CA 1
ATOM 6170 C C . LEU B 1 87 ? 9.594 29.891 -2.158 1 95.88 87 LEU B C 1
ATOM 6172 O O . LEU B 1 87 ? 10.758 29.844 -2.553 1 95.88 87 LEU B O 1
ATOM 6176 N N . GLU B 1 88 ? 8.914 31.016 -2.051 1 90.62 88 GLU B N 1
ATOM 6177 C CA . GLU B 1 88 ? 9.562 32.281 -2.322 1 90.62 88 GLU B CA 1
ATOM 6178 C C . GLU B 1 88 ? 10.672 32.562 -1.319 1 90.62 88 GLU B C 1
ATOM 6180 O O . GLU B 1 88 ? 11.727 33.094 -1.686 1 90.62 88 GLU B O 1
ATOM 6185 N N . MET B 1 89 ? 10.453 32.219 -0.137 1 94.12 89 MET B N 1
ATOM 6186 C CA . MET B 1 89 ? 11.469 32.375 0.899 1 94.12 89 MET B CA 1
ATOM 6187 C C . MET B 1 89 ? 12.695 31.531 0.595 1 94.12 89 MET B C 1
ATOM 6189 O O . MET B 1 89 ? 13.828 31.984 0.79 1 94.12 89 MET B O 1
ATOM 6193 N N . LYS B 1 90 ? 12.43 30.297 0.191 1 96.62 90 LYS B N 1
ATOM 6194 C CA . LYS B 1 90 ? 13.539 29.438 -0.197 1 96.62 90 LYS B CA 1
ATOM 6195 C C . LYS B 1 90 ? 14.375 30.062 -1.308 1 96.62 90 LYS B C 1
ATOM 6197 O O . LYS B 1 90 ? 15.602 30.047 -1.253 1 96.62 90 LYS B O 1
ATOM 6202 N N . ARG B 1 91 ? 13.734 30.641 -2.281 1 92.81 91 ARG B N 1
ATOM 6203 C CA . ARG B 1 91 ? 14.406 31.266 -3.416 1 92.81 91 ARG B CA 1
ATOM 6204 C C . ARG B 1 91 ? 15.258 32.438 -2.965 1 92.81 91 ARG B C 1
ATOM 6206 O O . ARG B 1 91 ? 16.312 32.719 -3.535 1 92.81 91 ARG B O 1
ATOM 6213 N N . ARG B 1 92 ? 14.805 33.094 -1.897 1 90.81 92 ARG B N 1
ATOM 6214 C CA . ARG B 1 92 ? 15.531 34.219 -1.365 1 90.81 92 ARG B CA 1
ATOM 6215 C C . ARG B 1 92 ? 16.625 33.781 -0.403 1 90.81 92 ARG B C 1
ATOM 6217 O O . ARG B 1 92 ? 17.297 34.625 0.213 1 90.81 92 ARG B O 1
ATOM 6224 N N . GLY B 1 93 ? 16.734 32.5 -0.137 1 94.56 93 GLY B N 1
ATOM 6225 C CA . GLY B 1 93 ? 17.812 31.953 0.687 1 94.56 93 GLY B CA 1
ATOM 6226 C C . GLY B 1 93 ? 17.484 31.984 2.17 1 94.56 93 GLY B C 1
ATOM 6227 O O . GLY B 1 93 ? 18.375 31.828 3.006 1 94.56 93 GLY B O 1
ATOM 6228 N N . GLU B 1 94 ? 16.188 32.125 2.469 1 95.31 94 GLU B N 1
ATOM 6229 C CA . GLU B 1 94 ? 15.797 32.281 3.863 1 95.31 94 GLU B CA 1
ATOM 6230 C C . GLU B 1 94 ? 15.562 30.938 4.531 1 95.31 94 GLU B C 1
ATOM 6232 O O . GLU B 1 94 ? 15.445 30.859 5.758 1 95.31 94 GLU B O 1
ATOM 6237 N N . LEU B 1 95 ? 15.508 29.875 3.777 1 98 95 LEU B N 1
ATOM 6238 C CA . LEU B 1 95 ? 15.344 28.516 4.281 1 98 95 LEU B CA 1
ATOM 6239 C C . LEU B 1 95 ? 16.578 27.672 3.979 1 98 95 LEU B C 1
ATOM 6241 O O . LEU B 1 95 ? 16.781 27.234 2.84 1 98 95 LEU B O 1
ATOM 6245 N N . CYS B 1 96 ? 17.344 27.484 4.965 1 97.25 96 CYS B N 1
ATOM 6246 C CA . CYS B 1 96 ? 18.594 26.734 4.816 1 97.25 96 CYS B CA 1
ATOM 6247 C C . CYS B 1 96 ? 18.797 25.781 5.992 1 97.25 96 CYS B C 1
ATOM 6249 O O . CYS B 1 96 ? 18.453 26.125 7.129 1 97.25 96 CYS B O 1
ATOM 6251 N N . ASN B 1 97 ? 19.359 24.656 5.707 1 97.94 97 ASN B N 1
ATOM 6252 C CA . ASN B 1 97 ? 19.656 23.672 6.75 1 97.94 97 ASN B CA 1
ATOM 6253 C C . ASN B 1 97 ? 20.984 23.953 7.422 1 97.94 97 ASN B C 1
ATOM 6255 O O . ASN B 1 97 ? 21.703 24.875 7.027 1 97.94 97 ASN B O 1
ATOM 6259 N N . ALA B 1 98 ? 21.234 23.156 8.406 1 95.88 98 ALA B N 1
ATOM 6260 C CA . ALA B 1 98 ? 22.453 23.359 9.195 1 95.88 98 ALA B CA 1
ATOM 6261 C C . ALA B 1 98 ? 23.703 23.188 8.328 1 95.88 98 ALA B C 1
ATOM 6263 O O . ALA B 1 98 ? 24.703 23.875 8.539 1 95.88 98 ALA B O 1
ATOM 6264 N N . ASP B 1 99 ? 23.594 22.391 7.355 1 96.12 99 ASP B N 1
ATOM 6265 C CA . ASP B 1 99 ? 24.75 22.109 6.504 1 96.12 99 ASP B CA 1
ATOM 6266 C C . ASP B 1 99 ? 24.812 23.078 5.324 1 96.12 99 ASP B C 1
ATOM 6268 O O . ASP B 1 99 ? 25.641 22.906 4.422 1 96.12 99 ASP B O 1
ATOM 6272 N N . GLY B 1 100 ? 23.891 23.984 5.27 1 95.56 100 GLY B N 1
ATOM 6273 C CA . GLY B 1 100 ? 23.922 25.031 4.25 1 95.56 100 GLY B CA 1
ATOM 6274 C C . GLY B 1 100 ? 23.047 24.719 3.057 1 95.56 100 GLY B C 1
ATOM 6275 O O . GLY B 1 100 ? 22.828 25.578 2.199 1 95.56 100 GLY B O 1
ATOM 6276 N N . THR B 1 101 ? 22.531 23.547 3.035 1 96.81 101 THR B N 1
ATOM 6277 C CA . THR B 1 101 ? 21.688 23.172 1.899 1 96.81 101 THR B CA 1
ATOM 6278 C C . THR B 1 101 ? 20.375 23.953 1.922 1 96.81 101 THR B C 1
ATOM 6280 O O . THR B 1 101 ? 19.797 24.172 2.986 1 96.81 101 THR B O 1
ATOM 6283 N N . SER B 1 102 ? 19.922 24.344 0.732 1 97.81 102 SER B N 1
ATOM 6284 C CA . SER B 1 102 ? 18.719 25.172 0.588 1 97.81 102 SER B CA 1
ATOM 6285 C C . SER B 1 102 ? 17.453 24.312 0.658 1 97.81 102 SER B C 1
ATOM 6287 O O . SER B 1 102 ? 17.422 23.203 0.106 1 97.81 102 SER B O 1
ATOM 6289 N N . GLY B 1 103 ? 16.5 24.859 1.357 1 98.44 103 GLY B N 1
ATOM 6290 C CA . GLY B 1 103 ? 15.219 24.172 1.426 1 98.44 103 GLY B CA 1
ATOM 6291 C C . GLY B 1 103 ? 15 23.438 2.738 1 98.44 103 GLY B C 1
ATOM 6292 O O . GLY B 1 103 ? 15.703 23.703 3.721 1 98.44 103 GLY B O 1
ATOM 6293 N N . ILE B 1 104 ? 14.031 22.594 2.791 1 98.81 104 ILE B N 1
ATOM 6294 C CA . ILE B 1 104 ? 13.625 21.859 3.988 1 98.81 104 ILE B CA 1
ATOM 6295 C C . ILE B 1 104 ? 14.25 20.469 3.98 1 98.81 104 ILE B C 1
ATOM 6297 O O . ILE B 1 104 ? 14.203 19.766 2.965 1 98.81 104 ILE B O 1
ATOM 6301 N N . ARG B 1 105 ? 14.805 20.016 5.062 1 98.88 105 ARG B N 1
ATOM 6302 C CA . ARG B 1 105 ? 15.477 18.719 5.16 1 98.88 105 ARG B CA 1
ATOM 6303 C C . ARG B 1 105 ? 14.461 17.594 5.234 1 98.88 105 ARG B C 1
ATOM 6305 O O . ARG B 1 105 ? 14.641 16.547 4.609 1 98.88 105 ARG B O 1
ATOM 6312 N N . LEU B 1 106 ? 13.484 17.766 6.043 1 98.94 106 LEU B N 1
ATOM 6313 C CA . LEU B 1 106 ? 12.5 16.719 6.293 1 98.94 106 LEU B CA 1
ATOM 6314 C C . LEU B 1 106 ? 11.086 17.297 6.305 1 98.94 106 LEU B C 1
ATOM 6316 O O . LEU B 1 106 ? 10.82 18.281 6.996 1 98.94 106 LEU B O 1
ATOM 6320 N N . VAL B 1 107 ? 10.219 16.719 5.477 1 98.94 107 VAL B N 1
ATOM 6321 C CA . VAL B 1 107 ? 8.789 17.047 5.527 1 98.94 107 VAL B CA 1
ATOM 6322 C C . VAL B 1 107 ? 8 15.805 5.945 1 98.94 107 VAL B C 1
ATOM 6324 O O . VAL B 1 107 ? 8.188 14.719 5.391 1 98.94 107 VAL B O 1
ATOM 6327 N N . TYR B 1 108 ? 7.25 15.898 6.965 1 98.62 108 TYR B N 1
ATOM 6328 C CA . TYR B 1 108 ? 6.254 14.906 7.367 1 98.62 108 TYR B CA 1
ATOM 6329 C C . TYR B 1 108 ? 4.848 15.492 7.285 1 98.62 108 TYR B C 1
ATOM 6331 O O . TYR B 1 108 ? 4.586 16.578 7.816 1 98.62 108 TYR B O 1
ATOM 6339 N N . ILE B 1 109 ? 3.947 14.766 6.637 1 98.06 109 ILE B N 1
ATOM 6340 C CA . ILE B 1 109 ? 2.566 15.242 6.605 1 98.06 109 ILE B CA 1
ATOM 6341 C C . ILE B 1 109 ? 1.622 14.086 6.934 1 98.06 109 ILE B C 1
ATOM 6343 O O . ILE B 1 109 ? 1.892 12.938 6.578 1 98.06 109 ILE B O 1
ATOM 6347 N N . ASP B 1 110 ? 0.565 14.383 7.578 1 95.56 110 ASP B N 1
ATOM 6348 C CA . ASP B 1 110 ? -0.543 13.492 7.91 1 95.56 110 ASP B CA 1
ATOM 6349 C C . ASP B 1 110 ? -1.881 14.109 7.5 1 95.56 110 ASP B C 1
ATOM 6351 O O . ASP B 1 110 ? -2.662 14.531 8.352 1 95.56 110 ASP B O 1
ATOM 6355 N N . PRO B 1 111 ? -2.188 14.117 6.203 1 92.69 111 PRO B N 1
ATOM 6356 C CA . PRO B 1 111 ? -3.414 14.742 5.707 1 92.69 111 PRO B CA 1
ATOM 6357 C C . PRO B 1 111 ? -4.676 14.047 6.203 1 92.69 111 PRO B C 1
ATOM 6359 O O . PRO B 1 111 ? -4.609 12.914 6.695 1 92.69 111 PRO B O 1
ATOM 6362 N N . PRO B 1 112 ? -5.781 14.781 6.109 1 83.12 112 PRO B N 1
ATOM 6363 C CA . PRO B 1 112 ? -7.039 14.133 6.488 1 83.12 112 PRO B CA 1
ATOM 6364 C C . PRO B 1 112 ? -7.379 12.938 5.602 1 83.12 112 PRO B C 1
ATOM 6366 O O . PRO B 1 112 ? -6.871 12.836 4.484 1 83.12 112 PRO B O 1
ATOM 6369 N N . PHE B 1 113 ? -8.133 12 6.203 1 68.06 113 PHE B N 1
ATOM 6370 C CA . PHE B 1 113 ? -8.484 10.805 5.445 1 68.06 113 PHE B CA 1
ATOM 6371 C C . PHE B 1 113 ? -9.648 11.086 4.496 1 68.06 113 PHE B C 1
ATOM 6373 O O . PHE B 1 113 ? -10.469 11.969 4.758 1 68.06 113 PHE B O 1
ATOM 6380 N N . ALA B 1 114 ? -9.633 10.5 3.316 1 57.41 114 ALA B N 1
ATOM 6381 C CA . ALA B 1 114 ? -10.656 10.672 2.287 1 57.41 114 ALA B CA 1
ATOM 6382 C C . ALA B 1 114 ? -11.992 10.086 2.736 1 57.41 114 ALA B C 1
ATOM 6384 O O . ALA B 1 114 ? -12.156 8.867 2.785 1 57.41 114 ALA B O 1
ATOM 6385 N N . THR B 1 115 ? -12.695 10.648 3.68 1 53.62 115 THR B N 1
ATOM 6386 C CA . THR B 1 115 ? -13.93 10.086 4.195 1 53.62 115 THR B CA 1
ATOM 6387 C C . THR B 1 115 ? -15.039 10.148 3.145 1 53.62 115 THR B C 1
ATOM 6389 O O . THR B 1 115 ? -15.062 11.07 2.32 1 53.62 115 THR B O 1
ATOM 6392 N N . ARG B 1 116 ? -15.742 8.836 2.752 1 47.16 116 ARG B N 1
ATOM 6393 C CA . ARG B 1 116 ? -16.875 8.703 1.844 1 47.16 116 ARG B CA 1
ATOM 6394 C C . ARG B 1 116 ? -18.031 9.617 2.262 1 47.16 116 ARG B C 1
ATOM 6396 O O . ARG B 1 116 ? -18.219 9.875 3.451 1 47.16 116 ARG B O 1
ATOM 6403 N N . GLN B 1 117 ? -18.594 10.273 1.279 1 39.28 117 GLN B N 1
ATOM 6404 C CA . GLN B 1 117 ? -19.922 10.898 1.306 1 39.28 117 GLN B CA 1
ATOM 6405 C C . GLN B 1 117 ? -20.953 9.961 1.907 1 39.28 117 GLN B C 1
ATOM 6407 O O . GLN B 1 117 ? -22.141 10.305 1.978 1 39.28 117 GLN B O 1
ATOM 6412 N N . GLU B 1 118 ? -20.672 8.703 2.254 1 37.53 118 GLU B N 1
ATOM 6413 C CA . GLU B 1 118 ? -21.828 7.816 2.318 1 37.53 118 GLU B CA 1
ATOM 6414 C C . GLU B 1 118 ? -22.812 8.258 3.408 1 37.53 118 GLU B C 1
ATOM 6416 O O . GLU B 1 118 ? -23.844 7.625 3.613 1 37.53 118 GLU B O 1
ATOM 6421 N N . PHE B 1 119 ? -22.516 8.906 4.363 1 33.72 119 PHE B N 1
ATOM 6422 C CA . PHE B 1 119 ? -23.656 9 5.27 1 33.72 119 PHE B CA 1
ATOM 6423 C C . PHE B 1 119 ? -24.828 9.711 4.594 1 33.72 119 PHE B C 1
ATOM 6425 O O . PHE B 1 119 ? -24.891 10.945 4.59 1 33.72 119 PHE B O 1
ATOM 6432 N N . GLN B 1 120 ? -25.391 9.156 3.545 1 33.78 120 GLN B N 1
ATOM 6433 C CA . GLN B 1 120 ? -26.719 9.641 3.172 1 33.78 120 GLN B CA 1
ATOM 6434 C C . GLN B 1 120 ? -27.75 9.297 4.238 1 33.78 120 GLN B C 1
ATOM 6436 O O . GLN B 1 120 ? -28.5 8.328 4.086 1 33.78 120 GLN B O 1
ATOM 6441 N N . GLY B 1 121 ? -27.703 9.023 5.531 1 30.83 121 GLY B N 1
ATOM 6442 C CA . GLY B 1 121 ? -29.031 8.867 6.098 1 30.83 121 GLY B CA 1
ATOM 6443 C C . GLY B 1 121 ? -30.047 9.82 5.5 1 30.83 121 GLY B C 1
ATOM 6444 O O . GLY B 1 121 ? -29.688 10.711 4.727 1 30.83 121 GLY B O 1
ATOM 6445 N N . ALA B 1 122 ? -31.516 9.938 6.391 1 29.47 122 ALA B N 1
ATOM 6446 C CA . ALA B 1 122 ? -32.844 10.492 6.086 1 29.47 122 ALA B CA 1
ATOM 6447 C C . ALA B 1 122 ? -32.719 11.891 5.488 1 29.47 122 ALA B C 1
ATOM 6449 O O . ALA B 1 122 ? -31.656 12.5 5.516 1 29.47 122 ALA B O 1
ATOM 6450 N N . GLN B 1 123 ? -33.875 12.773 6.035 1 28.72 123 GLN B N 1
ATOM 6451 C CA . GLN B 1 123 ? -34.438 14.023 5.547 1 28.72 123 GLN B CA 1
ATOM 6452 C C . GLN B 1 123 ? -33.344 15.039 5.227 1 28.72 123 GLN B C 1
ATOM 6454 O O . GLN B 1 123 ? -33.312 15.625 4.141 1 28.72 123 GLN B O 1
ATOM 6459 N N . ASP B 1 124 ? -33.25 16.062 6.281 1 28.19 124 ASP B N 1
ATOM 6460 C CA . ASP B 1 124 ? -33.094 17.516 6.184 1 28.19 124 ASP B CA 1
ATOM 6461 C C . ASP B 1 124 ? -31.641 17.875 5.812 1 28.19 124 ASP B C 1
ATOM 6463 O O . ASP B 1 124 ? -31.422 18.797 5.008 1 28.19 124 ASP B O 1
ATOM 6467 N N . GLN B 1 125 ? -30.734 17.828 6.887 1 28.11 125 GLN B N 1
ATOM 6468 C CA . GLN B 1 125 ? -29.766 18.922 6.863 1 28.11 125 GLN B CA 1
ATOM 6469 C C . GLN B 1 125 ? -28.719 18.719 5.773 1 28.11 125 GLN B C 1
ATOM 6471 O O . GLN B 1 125 ? -28.062 17.672 5.727 1 28.11 125 GLN B O 1
ATOM 6476 N N . LYS B 1 126 ? -28.797 19.266 4.617 1 33.28 126 LYS B N 1
ATOM 6477 C CA . LYS B 1 126 ? -28.141 19.875 3.469 1 33.28 126 LYS B CA 1
ATOM 6478 C C . LYS B 1 126 ? -26.703 20.266 3.801 1 33.28 126 LYS B C 1
ATOM 6480 O O . LYS B 1 126 ? -26.078 21.047 3.074 1 33.28 126 LYS B O 1
ATOM 6485 N N . ALA B 1 127 ? -26.328 20.188 5.043 1 34.19 127 ALA B N 1
ATOM 6486 C CA . ALA B 1 127 ? -25.062 20.922 5.07 1 34.19 127 ALA B CA 1
ATOM 6487 C C . ALA B 1 127 ? -24.078 20.344 4.055 1 34.19 127 ALA B C 1
ATOM 6489 O O . ALA B 1 127 ? -23.766 19.156 4.082 1 34.19 127 ALA B O 1
ATOM 6490 N N . TYR B 1 128 ? -24.062 20.812 2.84 1 31.55 128 TYR B N 1
ATOM 6491 C CA . TYR B 1 128 ? -23.219 20.891 1.644 1 31.55 128 TYR B CA 1
ATOM 6492 C C . TYR B 1 128 ? -21.75 20.766 1.995 1 31.55 128 TYR B C 1
ATOM 6494 O O . TYR B 1 128 ? -21 21.734 1.88 1 31.55 128 TYR B O 1
ATOM 6502 N N . GLN B 1 129 ? -21.484 20.422 3.174 1 36.12 129 GLN B N 1
ATOM 6503 C CA . GLN B 1 129 ? -20.031 20.453 3.18 1 36.12 129 GLN B CA 1
ATOM 6504 C C . GLN B 1 129 ? -19.453 19.578 2.066 1 36.12 129 GLN B C 1
ATOM 6506 O O . GLN B 1 129 ? -19.766 18.391 1.985 1 36.12 129 GLN B O 1
ATOM 6511 N N . ASP B 1 130 ? -19.25 20.094 0.986 1 38.97 130 ASP B N 1
ATOM 6512 C CA . ASP B 1 130 ? -18.516 19.625 -0.182 1 38.97 130 ASP B CA 1
ATOM 6513 C C . ASP B 1 130 ? -17.281 18.828 0.233 1 38.97 130 ASP B C 1
ATOM 6515 O O . ASP B 1 130 ? -16.203 19.406 0.421 1 38.97 130 ASP B O 1
ATOM 6519 N N . LYS B 1 131 ? -17.484 17.859 1.012 1 49.16 131 LYS B N 1
ATOM 6520 C CA . LYS B 1 131 ? -16.359 17.016 1.342 1 49.16 131 LYS B CA 1
ATOM 6521 C C . LYS B 1 131 ? -15.625 16.547 0.082 1 49.16 131 LYS B C 1
ATOM 6523 O O . LYS B 1 131 ? -16.266 16.25 -0.932 1 49.16 131 LYS B O 1
ATOM 6528 N N . ILE B 1 132 ? -14.32 16.891 0.034 1 52.94 132 ILE B N 1
ATOM 6529 C CA . ILE B 1 132 ? -13.383 16.484 -1.003 1 52.94 132 ILE B CA 1
ATOM 6530 C C . ILE B 1 132 ? -13.195 14.969 -0.967 1 52.94 132 ILE B C 1
ATOM 6532 O O . ILE B 1 132 ? -12.695 14.422 0.017 1 52.94 132 ILE B O 1
ATOM 6536 N N . TYR B 1 133 ? -13.875 14.297 -1.872 1 58.03 133 TYR B N 1
ATOM 6537 C CA . TYR B 1 133 ? -13.773 12.844 -1.941 1 58.03 133 TYR B CA 1
ATOM 6538 C C . TYR B 1 133 ? -13.258 12.391 -3.307 1 58.03 133 TYR B C 1
ATOM 6540 O O . TYR B 1 133 ? -13.234 13.18 -4.254 1 58.03 133 TYR B O 1
ATOM 6548 N N . GLY B 1 134 ? -12.727 11.211 -3.279 1 76.12 134 GLY B N 1
ATOM 6549 C CA . GLY B 1 134 ? -12.367 10.578 -4.539 1 76.12 134 GLY B CA 1
ATOM 6550 C C . GLY B 1 134 ? -11.305 11.344 -5.309 1 76.12 134 GLY B C 1
ATOM 6551 O O . GLY B 1 134 ? -10.211 11.586 -4.793 1 76.12 134 GLY B O 1
ATOM 6552 N N . ALA B 1 135 ? -11.641 11.82 -6.316 1 80.5 135 ALA B N 1
ATOM 6553 C CA . ALA B 1 135 ? -10.719 12.492 -7.23 1 80.5 135 ALA B CA 1
ATOM 6554 C C . ALA B 1 135 ? -10.344 13.883 -6.707 1 80.5 135 ALA B C 1
ATOM 6556 O O . ALA B 1 135 ? -9.211 14.328 -6.887 1 80.5 135 ALA B O 1
ATOM 6557 N N . THR B 1 136 ? -11.234 14.547 -6.027 1 83.62 136 THR B N 1
ATOM 6558 C CA . THR B 1 136 ? -10.977 15.883 -5.5 1 83.62 136 THR B CA 1
ATOM 6559 C C . THR B 1 136 ? -9.938 15.836 -4.383 1 83.62 136 THR B C 1
ATOM 6561 O O . THR B 1 136 ? -9.125 16.75 -4.25 1 83.62 136 THR B O 1
ATOM 6564 N N . PHE B 1 137 ? -10.07 14.812 -3.586 1 87.62 137 PHE B N 1
ATOM 6565 C CA . PHE B 1 137 ? -9.07 14.641 -2.539 1 87.62 137 PHE B CA 1
ATOM 6566 C C . PHE B 1 137 ? -7.695 14.391 -3.141 1 87.62 137 PHE B C 1
ATOM 6568 O O . PHE B 1 137 ? -6.699 14.953 -2.68 1 87.62 137 PHE B O 1
ATOM 6575 N N . ILE B 1 138 ? -7.66 13.539 -4.098 1 91.31 138 ILE B N 1
ATOM 6576 C CA . ILE B 1 138 ? -6.402 13.203 -4.754 1 91.31 138 ILE B CA 1
ATOM 6577 C C . ILE B 1 138 ? -5.77 14.469 -5.332 1 91.31 138 ILE B C 1
ATOM 6579 O O . ILE B 1 138 ? -4.578 14.719 -5.145 1 91.31 138 ILE B O 1
ATOM 6583 N N . GLU B 1 139 ? -6.551 15.281 -5.973 1 90.31 139 GLU B N 1
ATOM 6584 C CA . GLU B 1 139 ? -6.039 16.516 -6.562 1 90.31 139 GLU B CA 1
ATOM 6585 C C . GLU B 1 139 ? -5.613 17.5 -5.484 1 90.31 139 GLU B C 1
ATOM 6587 O O . GLU B 1 139 ? -4.609 18.203 -5.641 1 90.31 139 GLU B O 1
ATOM 6592 N N . PHE B 1 140 ? -6.445 17.609 -4.434 1 91.38 140 PHE B N 1
ATOM 6593 C CA . PHE B 1 140 ? -6.121 18.453 -3.285 1 91.38 140 PHE B CA 1
ATOM 6594 C C . PHE B 1 140 ? -4.723 18.141 -2.768 1 91.38 140 PHE B C 1
ATOM 6596 O O . PHE B 1 140 ? -3.908 19.047 -2.578 1 91.38 140 PHE B O 1
ATOM 6603 N N . LEU B 1 141 ? -4.43 16.906 -2.598 1 95.06 141 LEU B N 1
ATOM 6604 C CA . LEU B 1 141 ? -3.139 16.5 -2.055 1 95.06 141 LEU B CA 1
ATOM 6605 C C . LEU B 1 141 ? -2.043 16.609 -3.109 1 95.06 141 LEU B C 1
ATOM 6607 O O . LEU B 1 141 ? -0.904 16.953 -2.791 1 95.06 141 LEU B O 1
ATOM 6611 N N . ARG B 1 142 ? -2.352 16.281 -4.371 1 95.88 142 ARG B N 1
ATOM 6612 C CA . ARG B 1 142 ? -1.376 16.359 -5.457 1 95.88 142 ARG B CA 1
ATOM 6613 C C . ARG B 1 142 ? -0.793 17.766 -5.555 1 95.88 142 ARG B C 1
ATOM 6615 O O . ARG B 1 142 ? 0.426 17.938 -5.641 1 95.88 142 ARG B O 1
ATOM 6622 N N . LYS B 1 143 ? -1.614 18.781 -5.512 1 95.94 143 LYS B N 1
ATOM 6623 C CA . LYS B 1 143 ? -1.172 20.172 -5.586 1 95.94 143 LYS B CA 1
ATOM 6624 C C . LYS B 1 143 ? -0.178 20.5 -4.473 1 95.94 143 LYS B C 1
ATOM 6626 O O . LYS B 1 143 ? 0.853 21.125 -4.719 1 95.94 143 LYS B O 1
ATOM 6631 N N . ARG B 1 144 ? -0.475 20.078 -3.354 1 97.44 144 ARG B N 1
ATOM 6632 C CA . ARG B 1 144 ? 0.367 20.344 -2.193 1 97.44 144 ARG B CA 1
ATOM 6633 C C . ARG B 1 144 ? 1.672 19.562 -2.268 1 97.44 144 ARG B C 1
ATOM 6635 O O . ARG B 1 144 ? 2.734 20.078 -1.914 1 97.44 144 ARG B O 1
ATOM 6642 N N . LEU B 1 145 ? 1.59 18.328 -2.754 1 98.5 145 LEU B N 1
ATOM 6643 C CA . LEU B 1 145 ? 2.779 17.484 -2.863 1 98.5 145 LEU B CA 1
ATOM 6644 C C . LEU B 1 145 ? 3.752 18.062 -3.891 1 98.5 145 LEU B C 1
ATOM 6646 O O . LEU B 1 145 ? 4.969 17.938 -3.73 1 98.5 145 LEU B O 1
ATOM 6650 N N . ILE B 1 146 ? 3.275 18.672 -4.945 1 97.94 146 ILE B N 1
ATOM 6651 C CA . ILE B 1 146 ? 4.121 19.328 -5.941 1 97.94 146 ILE B CA 1
ATOM 6652 C C . ILE B 1 146 ? 4.938 20.438 -5.281 1 97.94 146 ILE B C 1
ATOM 6654 O O . ILE B 1 146 ? 6.152 20.516 -5.48 1 97.94 146 ILE B O 1
ATOM 6658 N N . LEU B 1 147 ? 4.285 21.25 -4.441 1 98.06 147 LEU B N 1
ATOM 6659 C CA . LEU B 1 147 ? 4.988 22.344 -3.766 1 98.06 147 LEU B CA 1
ATOM 6660 C C . LEU B 1 147 ? 5.973 21.781 -2.736 1 98.06 147 LEU B C 1
ATOM 6662 O O . LEU B 1 147 ? 7.051 22.359 -2.539 1 98.06 147 LEU B O 1
ATOM 6666 N N . ILE B 1 148 ? 5.605 20.719 -2.094 1 98.81 148 ILE B N 1
ATOM 6667 C CA . ILE B 1 148 ? 6.484 20.094 -1.106 1 98.81 148 ILE B CA 1
ATOM 6668 C C . ILE B 1 148 ? 7.77 19.625 -1.785 1 98.81 148 ILE B C 1
ATOM 6670 O O . ILE B 1 148 ? 8.867 19.812 -1.255 1 98.81 148 ILE B O 1
ATOM 6674 N N . ARG B 1 149 ? 7.605 18.938 -2.953 1 98.5 149 ARG B N 1
ATOM 6675 C CA . ARG B 1 149 ? 8.789 18.531 -3.701 1 98.5 149 ARG B CA 1
ATOM 6676 C C . ARG B 1 149 ? 9.727 19.703 -3.941 1 98.5 149 ARG B C 1
ATOM 6678 O O . ARG B 1 149 ? 10.938 19.594 -3.732 1 98.5 149 ARG B O 1
ATOM 6685 N N . ASP B 1 150 ? 9.188 20.859 -4.312 1 97.69 150 ASP B N 1
ATOM 6686 C CA . ASP B 1 150 ? 9.992 22.031 -4.656 1 97.69 150 ASP B CA 1
ATOM 6687 C C . ASP B 1 150 ? 10.586 22.672 -3.406 1 97.69 150 ASP B C 1
ATOM 6689 O O . ASP B 1 150 ? 11.633 23.328 -3.479 1 97.69 150 ASP B O 1
ATOM 6693 N N . LEU B 1 151 ? 9.961 22.516 -2.293 1 98.69 151 LEU B N 1
ATOM 6694 C CA . LEU B 1 151 ? 10.43 23.078 -1.033 1 98.69 151 LEU B CA 1
ATOM 6695 C C . LEU B 1 151 ? 11.555 22.234 -0.442 1 98.69 151 LEU B C 1
ATOM 6697 O O . LEU B 1 151 ? 12.398 22.75 0.292 1 98.69 151 LEU B O 1
ATOM 6701 N N . LEU B 1 152 ? 11.578 20.969 -0.755 1 98.69 152 LEU B N 1
ATOM 6702 C CA . LEU B 1 152 ? 12.578 20.062 -0.202 1 98.69 152 LEU B CA 1
ATOM 6703 C C . LEU B 1 152 ? 13.977 20.438 -0.677 1 98.69 152 LEU B C 1
ATOM 6705 O O . LEU B 1 152 ? 14.148 20.891 -1.811 1 98.69 152 LEU B O 1
ATOM 6709 N N . SER B 1 153 ? 14.914 20.266 0.228 1 98.19 153 SER B N 1
ATOM 6710 C CA . SER B 1 153 ? 16.312 20.281 -0.191 1 98.19 153 SER B CA 1
ATOM 6711 C C . SER B 1 153 ? 16.641 19.094 -1.103 1 98.19 153 SER B C 1
ATOM 6713 O O . SER B 1 153 ? 15.945 18.078 -1.077 1 98.19 153 SER B O 1
ATOM 6715 N N . ASP B 1 154 ? 17.703 19.188 -1.858 1 96.12 154 ASP B N 1
ATOM 6716 C CA . ASP B 1 154 ? 18.078 18.109 -2.787 1 96.12 154 ASP B CA 1
ATOM 6717 C C . ASP B 1 154 ? 18.359 16.812 -2.045 1 96.12 154 ASP B C 1
ATOM 6719 O O . ASP B 1 154 ? 18.141 15.727 -2.582 1 96.12 154 ASP B O 1
ATOM 6723 N N . ASN B 1 155 ? 18.766 16.938 -0.856 1 96.94 155 ASN B N 1
ATOM 6724 C CA . ASN B 1 155 ? 19.047 15.766 -0.035 1 96.94 155 ASN B CA 1
ATOM 6725 C C . ASN B 1 155 ? 17.984 15.57 1.048 1 96.94 155 ASN B C 1
ATOM 6727 O O . ASN B 1 155 ? 18.281 15.062 2.129 1 96.94 155 ASN B O 1
ATOM 6731 N N . GLY B 1 156 ? 16.75 16.125 0.799 1 98.38 156 GLY B N 1
ATOM 6732 C CA . GLY B 1 156 ? 15.672 16.031 1.764 1 98.38 156 GLY B CA 1
ATOM 6733 C C . GLY B 1 156 ? 14.797 14.812 1.564 1 98.38 156 GLY B C 1
ATOM 6734 O O . GLY B 1 156 ? 14.891 14.133 0.543 1 98.38 156 GLY B O 1
ATOM 6735 N N . LEU B 1 157 ? 14.008 14.508 2.605 1 98.75 157 LEU B N 1
ATOM 6736 C CA . LEU B 1 157 ? 13.102 13.359 2.605 1 98.75 157 LEU B CA 1
ATOM 6737 C C . LEU B 1 157 ? 11.672 13.797 2.895 1 98.75 157 LEU B C 1
ATOM 6739 O O . LEU B 1 157 ? 11.453 14.773 3.615 1 98.75 157 LEU B O 1
ATOM 6743 N N . LEU B 1 158 ? 10.727 13.102 2.295 1 98.88 158 LEU B N 1
ATOM 6744 C CA . LEU B 1 158 ? 9.297 13.281 2.529 1 98.88 158 LEU B CA 1
ATOM 6745 C C . LEU B 1 158 ? 8.68 12.016 3.113 1 98.88 158 LEU B C 1
ATOM 6747 O O . LEU B 1 158 ? 8.945 10.914 2.635 1 98.88 158 LEU B O 1
ATOM 6751 N N . TYR B 1 159 ? 7.949 12.141 4.188 1 98.88 159 TYR B N 1
ATOM 6752 C CA . TYR B 1 159 ? 7.098 11.094 4.75 1 98.88 159 TYR B CA 1
ATOM 6753 C C . TYR B 1 159 ? 5.625 11.477 4.641 1 98.88 159 TYR B C 1
ATOM 6755 O O . TYR B 1 159 ? 5.203 12.5 5.188 1 98.88 159 TYR B O 1
ATOM 6763 N N . VAL B 1 160 ? 4.828 10.727 3.965 1 98.38 160 VAL B N 1
ATOM 6764 C CA . VAL B 1 160 ? 3.391 10.953 3.844 1 98.38 160 VAL B CA 1
ATOM 6765 C C . VAL B 1 160 ? 2.631 9.859 4.586 1 98.38 160 VAL B C 1
ATOM 6767 O O . VAL B 1 160 ? 2.646 8.695 4.18 1 98.38 160 VAL B O 1
ATOM 6770 N N . HIS B 1 161 ? 2.02 10.242 5.676 1 97.12 161 HIS B N 1
ATOM 6771 C CA . HIS B 1 161 ? 1.241 9.328 6.504 1 97.12 161 HIS B CA 1
ATOM 6772 C C . HIS B 1 161 ? -0.184 9.188 5.98 1 97.12 161 HIS B C 1
ATOM 6774 O O . HIS B 1 161 ? -0.906 10.18 5.859 1 97.12 161 HIS B O 1
ATOM 6780 N N . LEU B 1 162 ? -0.595 7.938 5.648 1 94.81 162 LEU B N 1
ATOM 6781 C CA . LEU B 1 162 ? -1.896 7.703 5.031 1 94.81 162 LEU B CA 1
ATOM 6782 C C . LEU B 1 162 ? -2.586 6.496 5.66 1 94.81 162 LEU B C 1
ATOM 6784 O O . LEU B 1 162 ? -1.925 5.621 6.223 1 94.81 162 LEU B O 1
ATOM 6788 N N . ASP B 1 163 ? -3.887 6.496 5.531 1 89.69 163 ASP B N 1
ATOM 6789 C CA . ASP B 1 163 ? -4.629 5.285 5.852 1 89.69 163 ASP B CA 1
ATOM 6790 C C . ASP B 1 163 ? -4.844 4.426 4.609 1 89.69 163 ASP B C 1
ATOM 6792 O O . ASP B 1 163 ? -4.25 4.684 3.559 1 89.69 163 ASP B O 1
ATOM 6796 N N . TYR B 1 164 ? -5.621 3.441 4.703 1 87.75 164 TYR B N 1
ATOM 6797 C CA . TYR B 1 164 ? -5.754 2.416 3.672 1 87.75 164 TYR B CA 1
ATOM 6798 C C . TYR B 1 164 ? -6.578 2.926 2.496 1 87.75 164 TYR B C 1
ATOM 6800 O O . TYR B 1 164 ? -6.531 2.355 1.404 1 87.75 164 TYR B O 1
ATOM 6808 N N . ARG B 1 165 ? -7.309 3.959 2.631 1 85.75 165 ARG B N 1
ATOM 6809 C CA . ARG B 1 165 ? -8.344 4.312 1.667 1 85.75 165 ARG B CA 1
ATOM 6810 C C . ARG B 1 165 ? -7.73 4.82 0.365 1 85.75 165 ARG B C 1
ATOM 6812 O O . ARG B 1 165 ? -8.188 4.465 -0.723 1 85.75 165 ARG B O 1
ATOM 6819 N N . LYS B 1 166 ? -6.684 5.723 0.495 1 89 166 LYS B N 1
ATOM 6820 C CA . LYS B 1 166 ? -6.176 6.328 -0.734 1 89 166 LYS B CA 1
ATOM 6821 C C . LYS B 1 166 ? -4.656 6.223 -0.811 1 89 166 LYS B C 1
ATOM 6823 O O . LYS B 1 166 ? -4.031 6.828 -1.686 1 89 166 LYS B O 1
ATOM 6828 N N . SER B 1 167 ? -4.082 5.445 0.004 1 94.75 167 SER B N 1
ATOM 6829 C CA . SER B 1 167 ? -2.627 5.348 0.057 1 94.75 167 SER B CA 1
ATOM 6830 C C . SER B 1 167 ? -2.053 4.902 -1.284 1 94.75 167 SER B C 1
ATOM 6832 O O . SER B 1 167 ? -1.03 5.426 -1.733 1 94.75 167 SER B O 1
ATOM 6834 N N . HIS B 1 168 ? -2.709 3.988 -1.943 1 95.56 168 HIS B N 1
ATOM 6835 C CA . HIS B 1 168 ? -2.211 3.457 -3.207 1 95.56 168 HIS B CA 1
ATOM 6836 C C . HIS B 1 168 ? -2.305 4.496 -4.316 1 95.56 168 HIS B C 1
ATOM 6838 O O . HIS B 1 168 ? -1.38 4.637 -5.121 1 95.56 168 HIS B O 1
ATOM 6844 N N . TYR B 1 169 ? -3.367 5.23 -4.352 1 93.44 169 TYR B N 1
ATOM 6845 C CA . TYR B 1 169 ? -3.537 6.281 -5.348 1 93.44 169 TYR B CA 1
ATOM 6846 C C . TYR B 1 169 ? -2.516 7.391 -5.148 1 93.44 169 TYR B C 1
ATOM 6848 O O . TYR B 1 169 ? -1.946 7.902 -6.117 1 93.44 169 TYR B O 1
ATOM 6856 N N . ILE B 1 170 ? -2.297 7.75 -3.916 1 96.19 170 ILE B N 1
ATOM 6857 C CA . ILE B 1 170 ? -1.337 8.805 -3.605 1 96.19 170 ILE B CA 1
ATOM 6858 C C . ILE B 1 170 ? 0.071 8.344 -3.98 1 96.19 170 ILE B C 1
ATOM 6860 O O . ILE B 1 170 ? 0.889 9.141 -4.441 1 96.19 170 ILE B O 1
ATOM 6864 N N . LYS B 1 171 ? 0.323 7.051 -3.768 1 97.06 171 LYS B N 1
ATOM 6865 C CA . LYS B 1 171 ? 1.618 6.523 -4.188 1 97.06 171 LYS B CA 1
ATOM 6866 C C . LYS B 1 171 ? 1.829 6.707 -5.688 1 97.06 171 LYS B C 1
ATOM 6868 O O . LYS B 1 171 ? 2.92 7.074 -6.125 1 97.06 171 LYS B O 1
ATOM 6873 N N . VAL B 1 172 ? 0.849 6.434 -6.477 1 94.75 172 VAL B N 1
ATOM 6874 C CA . VAL B 1 172 ? 0.937 6.617 -7.922 1 94.75 172 VAL B CA 1
ATOM 6875 C C . VAL B 1 172 ? 1.182 8.086 -8.242 1 94.75 172 VAL B C 1
ATOM 6877 O O . VAL B 1 172 ? 1.981 8.414 -9.125 1 94.75 172 VAL B O 1
ATOM 6880 N N . ILE B 1 173 ? 0.555 8.977 -7.504 1 95.81 173 ILE B N 1
ATOM 6881 C CA . ILE B 1 173 ? 0.715 10.414 -7.68 1 95.81 173 ILE B CA 1
ATOM 6882 C C . ILE B 1 173 ? 2.135 10.828 -7.297 1 95.81 173 ILE B C 1
ATOM 6884 O O . ILE B 1 173 ? 2.764 11.625 -7.988 1 95.81 173 ILE B O 1
ATOM 6888 N N . LEU B 1 174 ? 2.605 10.336 -6.211 1 97.88 174 LEU B N 1
ATOM 6889 C CA . LEU B 1 174 ? 3.959 10.648 -5.766 1 97.88 174 LEU B CA 1
ATOM 6890 C C . LEU B 1 174 ? 4.988 10.188 -6.789 1 97.88 174 LEU B C 1
ATOM 6892 O O . LEU B 1 174 ? 6 10.859 -7.004 1 97.88 174 LEU B O 1
ATOM 6896 N N . ASP B 1 175 ? 4.727 9 -7.375 1 95.06 175 ASP B N 1
ATOM 6897 C CA . ASP B 1 175 ? 5.605 8.531 -8.445 1 95.06 175 ASP B CA 1
ATOM 6898 C C . ASP B 1 175 ? 5.629 9.523 -9.602 1 95.06 175 ASP B C 1
ATOM 6900 O O . ASP B 1 175 ? 6.668 9.727 -10.234 1 95.06 175 ASP B O 1
ATOM 6904 N N . GLU B 1 176 ? 4.512 10.07 -9.891 1 93.12 176 GLU B N 1
ATOM 6905 C CA . GLU B 1 176 ? 4.402 11.078 -10.945 1 93.12 176 GLU B CA 1
ATOM 6906 C C . GLU B 1 176 ? 5.207 12.328 -10.594 1 93.12 176 GLU B C 1
ATOM 6908 O O . GLU B 1 176 ? 5.898 12.883 -11.445 1 93.12 176 GLU B O 1
ATOM 6913 N N . ILE B 1 177 ? 5.172 12.727 -9.383 1 96.69 177 ILE B N 1
ATOM 6914 C CA . ILE B 1 177 ? 5.746 13.992 -8.945 1 96.69 177 ILE B CA 1
ATOM 6915 C C . ILE B 1 177 ? 7.246 13.82 -8.703 1 96.69 177 ILE B C 1
ATOM 6917 O O . ILE B 1 177 ? 8.055 14.617 -9.18 1 96.69 177 ILE B O 1
ATOM 6921 N N . PHE B 1 178 ? 7.648 12.797 -8.008 1 96.69 178 PHE B N 1
ATOM 6922 C CA . PHE B 1 178 ? 9.031 12.609 -7.57 1 96.69 178 PHE B CA 1
ATOM 6923 C C . PHE B 1 178 ? 9.781 11.703 -8.531 1 96.69 178 PHE B C 1
ATOM 6925 O O . PHE B 1 178 ? 11.016 11.703 -8.555 1 96.69 178 PHE B O 1
ATOM 6932 N N . GLY B 1 179 ? 9.023 10.875 -9.352 1 92.5 179 GLY B N 1
ATOM 6933 C CA . GLY B 1 179 ? 9.633 9.781 -10.094 1 92.5 179 GLY B CA 1
ATOM 6934 C C . GLY B 1 179 ? 9.68 8.484 -9.312 1 92.5 179 GLY B C 1
ATOM 6935 O O . GLY B 1 179 ? 9.969 8.484 -8.109 1 92.5 179 GLY B O 1
ATOM 6936 N N . GLU B 1 180 ? 9.453 7.383 -10.023 1 90 180 GLU B N 1
ATOM 6937 C CA . GLU B 1 180 ? 9.414 6.066 -9.398 1 90 180 GLU B CA 1
ATOM 6938 C C . GLU B 1 180 ? 10.766 5.723 -8.758 1 90 180 GLU B C 1
ATOM 6940 O O . GLU B 1 180 ? 10.812 5.039 -7.734 1 90 180 GLU B O 1
ATOM 6945 N N . GLN B 1 181 ? 11.82 6.191 -9.289 1 90.62 181 GLN B N 1
ATOM 6946 C CA . GLN B 1 181 ? 13.172 5.867 -8.836 1 90.62 181 GLN B CA 1
ATOM 6947 C C . GLN B 1 181 ? 13.469 6.52 -7.492 1 90.62 181 GLN B C 1
ATOM 6949 O O . GLN B 1 181 ? 14.438 6.156 -6.824 1 90.62 181 GLN B O 1
ATOM 6954 N N . ASN B 1 182 ? 12.641 7.52 -7.109 1 96.25 182 ASN B N 1
ATOM 6955 C CA . ASN B 1 182 ? 12.906 8.234 -5.867 1 96.25 182 ASN B CA 1
ATOM 6956 C C . ASN B 1 182 ? 12.039 7.715 -4.727 1 96.25 182 ASN B C 1
ATOM 6958 O O . ASN B 1 182 ? 12.055 8.266 -3.625 1 96.25 182 ASN B O 1
ATOM 6962 N N . PHE B 1 183 ? 11.32 6.602 -5.051 1 96.62 183 PHE B N 1
ATOM 6963 C CA . PHE B 1 183 ? 10.586 5.895 -4.004 1 96.62 183 PHE B CA 1
ATOM 6964 C C . PHE B 1 183 ? 11.539 5.098 -3.119 1 96.62 183 PHE B C 1
ATOM 6966 O O . PHE B 1 183 ? 12.172 4.141 -3.58 1 96.62 183 PHE B O 1
ATOM 6973 N N . MET B 1 184 ? 11.578 5.484 -1.854 1 96 184 MET B N 1
ATOM 6974 C CA . MET B 1 184 ? 12.516 4.836 -0.942 1 96 184 MET B CA 1
ATOM 6975 C C . MET B 1 184 ? 11.867 3.641 -0.254 1 96 184 MET B C 1
ATOM 6977 O O . MET B 1 184 ? 12.422 2.539 -0.266 1 96 184 MET B O 1
ATOM 6981 N N . ASN B 1 185 ? 10.641 3.967 0.39 1 95.19 185 ASN B N 1
ATOM 6982 C CA . ASN B 1 185 ? 10 2.916 1.169 1 95.19 185 ASN B CA 1
ATOM 6983 C C . ASN B 1 185 ? 8.5 3.166 1.315 1 95.19 185 ASN B C 1
ATOM 6985 O O . ASN B 1 185 ? 8.039 4.297 1.153 1 95.19 185 ASN B O 1
ATOM 6989 N N . GLU B 1 186 ? 7.84 2.104 1.48 1 97.56 186 GLU B N 1
ATOM 6990 C CA . GLU B 1 186 ? 6.598 2.098 2.248 1 97.56 186 GLU B CA 1
ATOM 6991 C C . GLU B 1 186 ? 6.824 1.554 3.656 1 97.56 186 GLU B C 1
ATOM 6993 O O . GLU B 1 186 ? 7.32 0.439 3.824 1 97.56 186 GLU B O 1
ATOM 6998 N N . VAL B 1 187 ? 6.523 2.361 4.621 1 98.25 187 VAL B N 1
ATOM 6999 C CA . VAL B 1 187 ? 6.633 1.927 6.012 1 98.25 187 VAL B CA 1
ATOM 7000 C C . VAL B 1 187 ? 5.25 1.577 6.555 1 98.25 187 VAL B C 1
ATOM 7002 O O . VAL B 1 187 ? 4.301 2.344 6.391 1 98.25 187 VAL B O 1
ATOM 7005 N N . ALA B 1 188 ? 5.086 0.399 7.098 1 98 188 ALA B N 1
ATOM 7006 C CA . ALA B 1 188 ? 3.854 -0 7.773 1 98 188 ALA B CA 1
ATOM 7007 C C . ALA B 1 188 ? 3.928 0.289 9.266 1 98 188 ALA B C 1
ATOM 7009 O O . ALA B 1 188 ? 4.719 -0.329 9.984 1 98 188 ALA B O 1
ATOM 7010 N N . TRP B 1 189 ? 3.178 1.299 9.758 1 97.81 189 TRP B N 1
ATOM 7011 C CA . TRP B 1 189 ? 3.004 1.493 11.188 1 97.81 189 TRP B CA 1
ATOM 7012 C C . TRP B 1 189 ? 1.886 0.606 11.727 1 97.81 189 TRP B C 1
ATOM 7014 O O . TRP B 1 189 ? 0.708 0.842 11.445 1 97.81 189 TRP B O 1
ATOM 7024 N N . CYS B 1 190 ? 2.266 -0.398 12.461 1 97.31 190 CYS B N 1
ATOM 7025 C CA . CYS B 1 190 ? 1.375 -1.451 12.93 1 97.31 190 CYS B CA 1
ATOM 7026 C C . CYS B 1 190 ? 1.024 -1.251 14.398 1 97.31 190 CYS B C 1
ATOM 7028 O O . CYS B 1 190 ? 1.905 -1 15.227 1 97.31 190 CYS B O 1
ATOM 7030 N N . TYR B 1 191 ? -0.256 -1.261 14.727 1 94 191 TYR B N 1
ATOM 7031 C CA . TYR B 1 191 ? -0.672 -1.04 16.109 1 94 191 TYR B CA 1
ATOM 7032 C C . TYR B 1 191 ? -1.896 -1.881 16.453 1 94 191 TYR B C 1
ATOM 7034 O O . TYR B 1 191 ? -2.42 -2.602 15.602 1 94 191 TYR B O 1
ATOM 7042 N N . GLY B 1 192 ? -2.164 -2.01 17.703 1 88.88 192 GLY B N 1
ATOM 7043 C CA . GLY B 1 192 ? -3.387 -2.625 18.203 1 88.88 192 GLY B CA 1
ATOM 7044 C C . GLY B 1 192 ? -4.324 -1.64 18.875 1 88.88 192 GLY B C 1
ATOM 7045 O O . GLY B 1 192 ? -3.893 -0.585 19.344 1 88.88 192 GLY B O 1
ATOM 7046 N N . GLU B 1 193 ? -5.508 -1.871 18.688 1 82.88 193 GLU B N 1
ATOM 7047 C CA . GLU B 1 193 ? -6.582 -1.191 19.406 1 82.88 193 GLU B CA 1
ATOM 7048 C C . GLU B 1 193 ? -7.723 -2.152 19.734 1 82.88 193 GLU B C 1
ATOM 7050 O O . GLU B 1 193 ? -7.488 -3.338 19.984 1 82.88 193 GLU B O 1
ATOM 7055 N N . ARG B 1 194 ? -8.93 -1.621 19.797 1 81.25 194 ARG B N 1
ATOM 7056 C CA . ARG B 1 194 ? -10.086 -2.5 19.922 1 81.25 194 ARG B CA 1
ATOM 7057 C C . ARG B 1 194 ? -10.477 -3.086 18.578 1 81.25 194 ARG B C 1
ATOM 7059 O O . ARG B 1 194 ? -10.906 -2.357 17.672 1 81.25 194 ARG B O 1
ATOM 7066 N N . GLU B 1 195 ? -10.133 -4.348 18.453 1 88.5 195 GLU B N 1
ATOM 7067 C CA . GLU B 1 195 ? -10.508 -5.043 17.219 1 88.5 195 GLU B CA 1
ATOM 7068 C C . GLU B 1 195 ? -11.945 -5.539 17.281 1 88.5 195 GLU B C 1
ATOM 7070 O O . GLU B 1 195 ? -12.273 -6.426 18.078 1 88.5 195 GLU B O 1
ATOM 7075 N N . LEU B 1 196 ? -12.82 -5.043 16.422 1 88.81 196 LEU B N 1
ATOM 7076 C CA . LEU B 1 196 ? -14.242 -5.348 16.547 1 88.81 196 LEU B CA 1
ATOM 7077 C C . LEU B 1 196 ? -14.758 -6.074 15.312 1 88.81 196 LEU B C 1
ATOM 7079 O O . LEU B 1 196 ? -15.797 -6.738 15.367 1 88.81 196 LEU B O 1
ATOM 7083 N N . ALA B 1 197 ? -14.07 -5.996 14.203 1 92.88 197 ALA B N 1
ATOM 7084 C CA . ALA B 1 197 ? -14.586 -6.547 12.953 1 92.88 197 ALA B CA 1
ATOM 7085 C C . ALA B 1 197 ? -14.523 -8.07 12.961 1 92.88 197 ALA B C 1
ATOM 7087 O O . ALA B 1 197 ? -13.562 -8.664 13.461 1 92.88 197 ALA B O 1
ATOM 7088 N N . THR B 1 198 ? -15.586 -8.664 12.422 1 94.5 198 THR B N 1
ATOM 7089 C CA . THR B 1 198 ? -15.641 -10.125 12.367 1 94.5 198 THR B CA 1
ATOM 7090 C C . THR B 1 198 ? -15.75 -10.602 10.922 1 94.5 198 THR B C 1
ATOM 7092 O O . THR B 1 198 ? -15.734 -11.812 10.664 1 94.5 198 THR B O 1
ATOM 7095 N N . ARG B 1 199 ? -15.797 -9.711 9.984 1 95.12 199 ARG B N 1
ATOM 7096 C CA . ARG B 1 199 ? -16.047 -10.117 8.609 1 95.12 199 ARG B CA 1
ATOM 7097 C C . ARG B 1 199 ? -14.883 -9.719 7.699 1 95.12 199 ARG B C 1
ATOM 7099 O O . ARG B 1 199 ? -14.953 -9.906 6.484 1 95.12 199 ARG B O 1
ATOM 7106 N N . HIS B 1 200 ? -13.914 -9.094 8.234 1 96.19 200 HIS B N 1
ATOM 7107 C CA . HIS B 1 200 ? -12.672 -8.742 7.551 1 96.19 200 HIS B CA 1
ATOM 7108 C C . HIS B 1 200 ? -11.531 -8.57 8.547 1 96.19 200 HIS B C 1
ATOM 7110 O O . HIS B 1 200 ? -11.75 -8.555 9.758 1 96.19 200 HIS B O 1
ATOM 7116 N N . TRP B 1 201 ? -10.344 -8.555 8.062 1 97.44 201 TRP B N 1
ATOM 7117 C CA . TRP B 1 201 ? -9.203 -8.312 8.938 1 97.44 201 TRP B CA 1
ATOM 7118 C C . TRP B 1 201 ? -9.258 -6.914 9.539 1 97.44 201 TRP B C 1
ATOM 7120 O O . TRP B 1 201 ? -9.492 -5.934 8.828 1 97.44 201 TRP B O 1
ATOM 7130 N N . ASN B 1 202 ? -9.141 -6.824 10.859 1 96.88 202 ASN B N 1
ATOM 7131 C CA . ASN B 1 202 ? -9.219 -5.523 11.516 1 96.88 202 ASN B CA 1
ATOM 7132 C C . ASN B 1 202 ? -8.109 -4.594 11.055 1 96.88 202 ASN B C 1
ATOM 7134 O O . ASN B 1 202 ? -6.926 -4.934 11.148 1 96.88 202 ASN B O 1
ATOM 7138 N N . ARG B 1 203 ? -8.461 -3.473 10.523 1 95.25 203 ARG B N 1
ATOM 7139 C CA . ARG B 1 203 ? -7.523 -2.494 9.984 1 95.25 203 ARG B CA 1
ATOM 7140 C C . ARG B 1 203 ? -6.742 -1.812 11.102 1 95.25 203 ARG B C 1
ATOM 7142 O O . ARG B 1 203 ? -7.242 -0.875 11.734 1 95.25 203 ARG B O 1
ATOM 7149 N N . LYS B 1 204 ? -5.523 -2.242 11.289 1 96.25 204 LYS B N 1
ATOM 7150 C CA . LYS B 1 204 ? -4.723 -1.78 12.414 1 96.25 204 LYS B CA 1
ATOM 7151 C C . LYS B 1 204 ? -3.301 -1.435 11.977 1 96.25 204 LYS B C 1
ATOM 7153 O O . LYS B 1 204 ? -2.346 -1.653 12.727 1 96.25 204 LYS B O 1
ATOM 7158 N N . HIS B 1 205 ? -3.15 -0.917 10.734 1 96.5 205 HIS B N 1
ATOM 7159 C CA . HIS B 1 205 ? -1.882 -0.331 10.32 1 96.5 205 HIS B CA 1
ATOM 7160 C C . HIS B 1 205 ? -2.1 0.845 9.375 1 96.5 205 HIS B C 1
ATOM 7162 O O . HIS B 1 205 ? -3.125 0.918 8.695 1 96.5 205 HIS B O 1
ATOM 7168 N N . ASP B 1 206 ? -1.207 1.754 9.406 1 95.56 206 ASP B N 1
ATOM 7169 C CA . ASP B 1 206 ? -1.157 2.857 8.453 1 95.56 206 ASP B CA 1
ATOM 7170 C C . ASP B 1 206 ? 0.048 2.729 7.527 1 95.56 206 ASP B C 1
ATOM 7172 O O . ASP B 1 206 ? 1.002 2.012 7.836 1 95.56 206 ASP B O 1
ATOM 7176 N N . ASN B 1 207 ? -0.109 3.312 6.387 1 96.56 207 ASN B N 1
ATOM 7177 C CA . ASN B 1 207 ? 0.975 3.354 5.41 1 96.56 207 ASN B CA 1
ATOM 7178 C C . ASN B 1 207 ? 1.684 4.703 5.414 1 96.56 207 ASN B C 1
ATOM 7180 O O . ASN B 1 207 ? 1.034 5.75 5.367 1 96.56 207 ASN B O 1
ATOM 7184 N N . ILE B 1 208 ? 2.953 4.68 5.535 1 98.31 208 ILE B N 1
ATOM 7185 C CA . ILE B 1 208 ? 3.77 5.883 5.41 1 98.31 208 ILE B CA 1
ATOM 7186 C C . ILE B 1 208 ? 4.664 5.77 4.176 1 98.31 208 ILE B C 1
ATOM 7188 O O . ILE B 1 208 ? 5.562 4.922 4.133 1 98.31 208 ILE B O 1
ATOM 7192 N N . LEU B 1 209 ? 4.406 6.574 3.191 1 98.38 209 LEU B N 1
ATOM 7193 C CA . LEU B 1 209 ? 5.195 6.574 1.965 1 98.38 209 LEU B CA 1
ATOM 7194 C C . LEU B 1 209 ? 6.398 7.504 2.094 1 98.38 209 LEU B C 1
ATOM 7196 O O . LEU B 1 209 ? 6.258 8.656 2.498 1 98.38 209 LEU B O 1
ATOM 7200 N N . VAL B 1 210 ? 7.605 7.012 1.795 1 98.75 210 VAL B N 1
ATOM 7201 C CA . VAL B 1 210 ? 8.852 7.754 1.973 1 98.75 210 VAL B CA 1
ATOM 7202 C C . VAL B 1 210 ? 9.5 8 0.614 1 98.75 210 VAL B C 1
ATOM 7204 O O . VAL B 1 210 ? 9.766 7.059 -0.136 1 98.75 210 VAL B O 1
ATOM 7207 N N . TYR B 1 211 ? 9.742 9.258 0.291 1 98.56 211 TYR B N 1
ATOM 7208 C CA . TYR B 1 211 ? 10.398 9.641 -0.951 1 98.56 211 TYR B CA 1
ATOM 7209 C C . TYR B 1 211 ? 11.617 10.516 -0.674 1 98.56 211 TYR B C 1
ATOM 7211 O O . TYR B 1 211 ? 11.578 11.375 0.21 1 98.56 211 TYR B O 1
ATOM 7219 N N . ALA B 1 212 ? 12.688 10.266 -1.359 1 98.12 212 ALA B N 1
ATOM 7220 C CA . ALA B 1 212 ? 13.797 11.211 -1.437 1 98.12 212 ALA B CA 1
ATOM 7221 C C . ALA B 1 212 ? 13.656 12.141 -2.641 1 98.12 212 ALA B C 1
ATOM 7223 O O . ALA B 1 212 ? 13.109 11.742 -3.676 1 98.12 212 ALA B O 1
ATOM 7224 N N . LYS B 1 213 ? 14.078 13.32 -2.463 1 96.81 213 LYS B N 1
ATOM 7225 C CA . LYS B 1 213 ? 14.094 14.203 -3.627 1 96.81 213 LYS B CA 1
ATOM 7226 C C . LYS B 1 213 ? 15.023 13.672 -4.711 1 96.81 213 LYS B C 1
ATOM 7228 O O . LYS B 1 213 ? 14.703 13.727 -5.898 1 96.81 213 LYS B O 1
ATOM 7233 N N . ASN B 1 214 ? 16.172 13.18 -4.215 1 93.94 214 ASN B N 1
ATOM 7234 C CA . ASN B 1 214 ? 17.125 12.523 -5.094 1 93.94 214 ASN B CA 1
ATOM 7235 C C . ASN B 1 214 ? 17.734 11.281 -4.441 1 93.94 214 ASN B C 1
ATOM 7237 O O . ASN B 1 214 ? 18.844 11.328 -3.91 1 93.94 214 ASN B O 1
ATOM 7241 N N . PHE B 1 215 ? 17.125 10.18 -4.707 1 93.12 215 PHE B N 1
ATOM 7242 C CA . PHE B 1 215 ? 17.516 8.938 -4.043 1 93.12 215 PHE B CA 1
ATOM 7243 C C . PHE B 1 215 ? 18.828 8.414 -4.602 1 93.12 215 PHE B C 1
ATOM 7245 O O . PHE B 1 215 ? 19.672 7.898 -3.859 1 93.12 215 PHE B O 1
ATOM 7252 N N . LYS B 1 216 ? 19.078 8.539 -5.84 1 87.25 216 LYS B N 1
ATOM 7253 C CA . LYS B 1 216 ? 20.234 7.977 -6.527 1 87.25 216 LYS B CA 1
ATOM 7254 C C . LYS B 1 216 ? 21.516 8.656 -6.074 1 87.25 216 LYS B C 1
ATOM 7256 O O . LYS B 1 216 ? 22.594 8.047 -6.094 1 87.25 216 LYS B O 1
ATOM 7261 N N . SER B 1 217 ? 21.375 9.898 -5.676 1 87.69 217 SER B N 1
ATOM 7262 C CA . SER B 1 217 ? 22.547 10.641 -5.254 1 87.69 217 SER B CA 1
ATOM 7263 C C . SER B 1 217 ? 23.141 10.07 -3.965 1 87.69 217 SER B C 1
ATOM 7265 O O . SER B 1 217 ? 24.297 10.336 -3.631 1 87.69 217 SER B O 1
ATOM 7267 N N . ASP B 1 218 ? 22.312 9.391 -3.213 1 89.94 218 ASP B N 1
ATOM 7268 C CA . ASP B 1 218 ? 22.703 8.781 -1.942 1 89.94 218 ASP B CA 1
ATOM 7269 C C . ASP B 1 218 ? 23.219 9.836 -0.969 1 89.94 218 ASP B C 1
ATOM 7271 O O . ASP B 1 218 ? 24.141 9.555 -0.183 1 89.94 218 ASP B O 1
ATOM 7275 N N . GLN B 1 219 ? 22.703 11.039 -1.095 1 93.5 219 GLN B N 1
ATOM 7276 C CA . GLN B 1 219 ? 23.172 12.133 -0.252 1 93.5 219 GLN B CA 1
ATOM 7277 C C . GLN B 1 219 ? 22.156 12.484 0.82 1 93.5 219 GLN B C 1
ATOM 7279 O O . GLN B 1 219 ? 22.422 13.305 1.701 1 93.5 219 GLN B O 1
ATOM 7284 N N . HIS B 1 220 ? 21.031 11.844 0.766 1 96.38 220 HIS B N 1
ATOM 7285 C CA . HIS B 1 220 ? 20 12.148 1.755 1 96.38 220 HIS B CA 1
ATOM 7286 C C . HIS B 1 220 ? 20.438 11.719 3.152 1 96.38 220 HIS B C 1
ATOM 7288 O O . HIS B 1 220 ? 21.281 10.828 3.301 1 96.38 220 HIS B O 1
ATOM 7294 N N . VAL B 1 221 ? 19.953 12.359 4.137 1 97 221 VAL B N 1
ATOM 7295 C CA . VAL B 1 221 ? 20.281 12.039 5.523 1 97 221 VAL B CA 1
ATOM 7296 C C . VAL B 1 221 ? 19.5 10.805 5.965 1 97 221 VAL B C 1
ATOM 7298 O O . VAL B 1 221 ? 18.266 10.781 5.867 1 97 221 VAL B O 1
ATOM 7301 N N . PHE B 1 222 ? 20.203 9.867 6.465 1 97.69 222 PHE B N 1
ATOM 7302 C CA . PHE B 1 222 ? 19.594 8.664 7.012 1 97.69 222 PHE B CA 1
ATOM 7303 C C . PHE B 1 222 ? 20.469 8.062 8.102 1 97.69 222 PHE B C 1
ATOM 7305 O O . PHE B 1 222 ? 21.344 7.234 7.82 1 97.69 222 PHE B O 1
ATOM 7312 N N . ASN B 1 223 ? 20.172 8.43 9.297 1 97.75 223 ASN B N 1
ATOM 7313 C CA . ASN B 1 223 ? 20.906 7.949 10.461 1 97.75 223 ASN B CA 1
ATOM 7314 C C . ASN B 1 223 ? 20.312 6.664 11.016 1 97.75 223 ASN B C 1
ATOM 7316 O O . ASN B 1 223 ? 19.703 6.672 12.086 1 97.75 223 ASN B O 1
ATOM 7320 N N . TRP B 1 224 ? 20.609 5.539 10.398 1 96.31 224 TRP B N 1
ATOM 7321 C CA . TRP B 1 224 ? 19.938 4.281 10.711 1 96.31 224 TRP B CA 1
ATOM 7322 C C . TRP B 1 224 ? 20.234 3.852 12.148 1 96.31 224 TRP B C 1
ATOM 7324 O O . TRP B 1 224 ? 19.406 3.178 12.773 1 96.31 224 TRP B O 1
ATOM 7334 N N . LYS B 1 225 ? 21.375 4.242 12.742 1 95.25 225 LYS B N 1
ATOM 7335 C CA . LYS B 1 225 ? 21.766 3.828 14.086 1 95.25 225 LYS B CA 1
ATOM 7336 C C . LYS B 1 225 ? 20.797 4.371 15.133 1 95.25 225 LYS B C 1
ATOM 7338 O O . LYS B 1 225 ? 20.609 3.762 16.188 1 95.25 225 LYS B O 1
ATOM 7343 N N . GLU B 1 226 ? 20.141 5.512 14.773 1 95.56 226 GLU B N 1
ATOM 7344 C CA . GLU B 1 226 ? 19.188 6.145 15.688 1 95.56 226 GLU B CA 1
ATOM 7345 C C . GLU B 1 226 ? 17.938 5.285 15.859 1 95.56 226 GLU B C 1
ATOM 7347 O O . GLU B 1 226 ? 17.203 5.461 16.828 1 95.56 226 GLU B O 1
ATOM 7352 N N . ALA B 1 227 ? 17.703 4.348 14.961 1 94.75 227 ALA B N 1
ATOM 7353 C CA . ALA B 1 227 ? 16.547 3.477 15.023 1 94.75 227 ALA B CA 1
ATOM 7354 C C . ALA B 1 227 ? 16.953 2.006 15.031 1 94.75 227 ALA B C 1
ATOM 7356 O O . ALA B 1 227 ? 16.141 1.128 14.734 1 94.75 227 ALA B O 1
ATOM 7357 N N . ALA B 1 228 ? 18.141 1.679 15.367 1 93.94 228 ALA B N 1
ATOM 7358 C CA . ALA B 1 228 ? 18.641 0.307 15.375 1 93.94 228 ALA B CA 1
ATOM 7359 C C . ALA B 1 228 ? 17.938 -0.534 16.438 1 93.94 228 ALA B C 1
ATOM 7361 O O . ALA B 1 228 ? 17.672 -0.057 17.531 1 93.94 228 ALA B O 1
ATOM 7362 N N . GLY B 1 229 ? 17.578 -1.722 16.016 1 89 229 GLY B N 1
ATOM 7363 C CA . GLY B 1 229 ? 16.953 -2.633 16.953 1 89 229 GLY B CA 1
ATOM 7364 C C . GLY B 1 229 ? 17.938 -3.33 17.859 1 89 229 GLY B C 1
ATOM 7365 O O . GLY B 1 229 ? 19.156 -3.295 17.609 1 89 229 GLY B O 1
ATOM 7366 N N . GLN B 1 230 ? 17.344 -3.877 18.859 1 85.25 230 GLN B N 1
ATOM 7367 C CA . GLN B 1 230 ? 18.156 -4.656 19.781 1 85.25 230 GLN B CA 1
ATOM 7368 C C . GLN B 1 230 ? 18.234 -6.121 19.359 1 85.25 230 GLN B C 1
ATOM 7370 O O . GLN B 1 230 ? 17.297 -6.637 18.734 1 85.25 230 GLN B O 1
ATOM 7375 N N . TYR B 1 231 ? 19.344 -6.652 19.594 1 85.19 231 TYR B N 1
ATOM 7376 C CA . TYR B 1 231 ? 19.5 -8.07 19.312 1 85.19 231 TYR B CA 1
ATOM 7377 C C . TYR B 1 231 ? 18.672 -8.922 20.25 1 85.19 231 TYR B C 1
ATOM 7379 O O . TYR B 1 231 ? 18.5 -8.57 21.422 1 85.19 231 TYR B O 1
ATOM 7387 N N . SER B 1 232 ? 18.172 -9.961 19.703 1 82 232 SER B N 1
ATOM 7388 C CA . SER B 1 232 ? 17.391 -10.875 20.531 1 82 232 SER B CA 1
ATOM 7389 C C . SER B 1 232 ? 18.281 -11.57 21.562 1 82 232 SER B C 1
ATOM 7391 O O . SER B 1 232 ? 19.5 -11.594 21.422 1 82 232 SER B O 1
ATOM 7393 N N . GLN B 1 233 ? 17.609 -12.078 22.578 1 80.38 233 GLN B N 1
ATOM 7394 C CA . GLN B 1 233 ? 18.328 -12.836 23.594 1 80.38 233 GLN B CA 1
ATOM 7395 C C . GLN B 1 233 ? 19.016 -14.055 22.984 1 80.38 233 GLN B C 1
ATOM 7397 O O . GLN B 1 233 ? 20.109 -14.422 23.391 1 80.38 233 GLN B O 1
ATOM 7402 N N . GLY B 1 234 ? 18.391 -14.602 22 1 79.62 234 GLY B N 1
ATOM 7403 C CA . GLY B 1 234 ? 18.984 -15.742 21.312 1 79.62 234 GLY B CA 1
ATOM 7404 C C . GLY B 1 234 ? 20.281 -15.398 20.594 1 79.62 234 GLY B C 1
ATOM 7405 O O . GLY B 1 234 ? 21.234 -16.172 20.641 1 79.62 234 GLY B O 1
ATOM 7406 N N . THR B 1 235 ? 20.25 -14.258 20.016 1 80.75 235 THR B N 1
ATOM 7407 C CA . THR B 1 235 ? 21.453 -13.812 19.328 1 80.75 235 THR B CA 1
ATOM 7408 C C . THR B 1 235 ? 22.578 -13.484 20.312 1 80.75 235 THR B C 1
ATOM 7410 O O . THR B 1 235 ? 23.734 -13.836 20.094 1 80.75 235 THR B O 1
ATOM 7413 N N . LEU B 1 236 ? 22.219 -12.852 21.391 1 83.75 236 LEU B N 1
ATOM 7414 C CA . LEU B 1 236 ? 23.188 -12.477 22.406 1 83.75 236 LEU B CA 1
ATOM 7415 C C . LEU B 1 236 ? 23.812 -13.711 23.047 1 83.75 236 LEU B C 1
ATOM 7417 O O . LEU B 1 236 ? 25 -13.703 23.391 1 83.75 236 LEU B O 1
ATOM 7421 N N . ALA B 1 237 ? 23.047 -14.75 23.062 1 83.75 237 ALA B N 1
ATOM 7422 C CA . ALA B 1 237 ? 23.5 -15.984 23.688 1 83.75 237 ALA B CA 1
ATOM 7423 C C . ALA B 1 237 ? 24.578 -16.656 22.844 1 83.75 237 ALA B C 1
ATOM 7425 O O . ALA B 1 237 ? 25.391 -17.438 23.375 1 83.75 237 ALA B O 1
ATOM 7426 N N . LYS B 1 238 ? 24.625 -16.312 21.594 1 84 238 LYS B N 1
ATOM 7427 C CA . LYS B 1 238 ? 25.625 -16.906 20.719 1 84 238 LYS B CA 1
ATOM 7428 C C . LYS B 1 238 ? 27.016 -16.344 21.016 1 84 238 LYS B C 1
ATOM 7430 O O . LYS B 1 238 ? 28.016 -16.984 20.703 1 84 238 LYS B O 1
ATOM 7435 N N . TYR B 1 239 ? 27.031 -15.18 21.531 1 89.19 239 TYR B N 1
ATOM 7436 C CA . TYR B 1 239 ? 28.312 -14.562 21.906 1 89.19 239 TYR B CA 1
ATOM 7437 C C . TYR B 1 239 ? 28.688 -14.93 23.328 1 89.19 239 TYR B C 1
ATOM 7439 O O . TYR B 1 239 ? 28.797 -14.055 24.188 1 89.19 239 TYR B O 1
ATOM 7447 N N . GLU B 1 240 ? 28.953 -16.125 23.516 1 87.25 240 GLU B N 1
ATOM 7448 C CA . GLU B 1 240 ? 29.125 -16.672 24.859 1 87.25 240 GLU B CA 1
ATOM 7449 C C . GLU B 1 240 ? 30.594 -16.688 25.25 1 87.25 240 GLU B C 1
ATOM 7451 O O . GLU B 1 240 ? 30.922 -16.75 26.438 1 87.25 240 GLU B O 1
ATOM 7456 N N . HIS B 1 241 ? 31.516 -16.594 24.312 1 91.12 241 HIS B N 1
ATOM 7457 C CA . HIS B 1 241 ? 32.938 -16.688 24.625 1 91.12 241 HIS B CA 1
ATOM 7458 C C . HIS B 1 241 ? 33.531 -15.328 24.938 1 91.12 241 HIS B C 1
ATOM 7460 O O . HIS B 1 241 ? 33.031 -14.305 24.469 1 91.12 241 HIS B O 1
ATOM 7466 N N . ILE B 1 242 ? 34.5 -15.258 25.781 1 92.44 242 ILE B N 1
ATOM 7467 C CA . ILE B 1 242 ? 35.219 -14.047 26.156 1 92.44 242 ILE B CA 1
ATOM 7468 C C . ILE B 1 242 ? 36.719 -14.227 25.891 1 92.44 242 ILE B C 1
ATOM 7470 O O . ILE B 1 242 ? 37.312 -15.227 26.312 1 92.44 242 ILE B O 1
ATOM 7474 N N . ASP B 1 243 ? 37.25 -13.312 25.188 1 90.62 243 ASP B N 1
ATOM 7475 C CA . ASP B 1 243 ? 38.688 -13.438 24.891 1 90.62 243 ASP B CA 1
ATOM 7476 C C . ASP B 1 243 ? 39.531 -12.859 26.031 1 90.62 243 ASP B C 1
ATOM 7478 O O . ASP B 1 243 ? 39 -12.555 27.109 1 90.62 243 ASP B O 1
ATOM 7482 N N . GLU B 1 244 ? 40.906 -12.805 25.766 1 88.62 244 GLU B N 1
ATOM 7483 C CA . GLU B 1 244 ? 41.875 -12.398 26.781 1 88.62 244 GLU B CA 1
ATOM 7484 C C . GLU B 1 244 ? 41.656 -10.938 27.188 1 88.62 244 GLU B C 1
ATOM 7486 O O . GLU B 1 244 ? 41.969 -10.547 28.312 1 88.62 244 GLU B O 1
ATOM 7491 N N . ASP B 1 245 ? 41.031 -10.125 26.344 1 92 245 ASP B N 1
ATOM 7492 C CA . ASP B 1 245 ? 40.844 -8.703 26.594 1 92 245 ASP B CA 1
ATOM 7493 C C . ASP B 1 245 ? 39.438 -8.438 27.125 1 92 245 ASP B C 1
ATOM 7495 O O . ASP B 1 245 ? 39.031 -7.285 27.297 1 92 245 ASP B O 1
ATOM 7499 N N . GLY B 1 246 ? 38.688 -9.484 27.375 1 90.5 246 GLY B N 1
ATOM 7500 C CA . GLY B 1 246 ? 37.344 -9.336 27.922 1 90.5 246 GLY B CA 1
ATOM 7501 C C . GLY B 1 246 ? 36.281 -9.109 26.875 1 90.5 246 GLY B C 1
ATOM 7502 O O . GLY B 1 246 ? 35.156 -8.75 27.188 1 90.5 246 GLY B O 1
ATOM 7503 N N . ARG B 1 247 ? 36.625 -9.258 25.625 1 92.31 247 ARG B N 1
ATOM 7504 C CA . ARG B 1 247 ? 35.688 -9.039 24.531 1 92.31 247 ARG B CA 1
ATOM 7505 C C . ARG B 1 247 ? 34.875 -10.297 24.25 1 92.31 247 ARG B C 1
ATOM 7507 O O . ARG B 1 247 ? 35.438 -11.391 24.156 1 92.31 247 ARG B O 1
ATOM 7514 N N . LYS B 1 248 ? 33.531 -10.102 24.172 1 92.12 248 LYS B N 1
ATOM 7515 C CA . LYS B 1 248 ? 32.625 -11.219 23.875 1 92.12 248 LYS B CA 1
ATOM 7516 C C . LYS B 1 248 ? 32.656 -11.562 22.391 1 92.12 248 LYS B C 1
ATOM 7518 O O . LYS B 1 248 ? 32.688 -10.664 21.547 1 92.12 248 LYS B O 1
ATOM 7523 N N . PHE B 1 249 ? 32.75 -12.867 22.078 1 92.69 249 PHE B N 1
ATOM 7524 C CA . PHE B 1 249 ? 32.781 -13.266 20.688 1 92.69 249 PHE B CA 1
ATOM 7525 C C . PHE B 1 249 ? 32.156 -14.633 20.484 1 92.69 249 PHE B C 1
ATOM 7527 O O . PHE B 1 249 ? 31.844 -15.32 21.469 1 92.69 249 PHE B O 1
ATOM 7534 N N . GLN B 1 250 ? 31.703 -14.945 19.219 1 92 250 GLN B N 1
ATOM 7535 C CA . GLN B 1 250 ? 31.344 -16.281 18.781 1 92 250 GLN B CA 1
ATOM 7536 C C . GLN B 1 250 ? 32.281 -16.781 17.688 1 92 250 GLN B C 1
ATOM 7538 O O . GLN B 1 250 ? 32.906 -15.977 16.984 1 92 250 GLN B O 1
ATOM 7543 N N . LEU B 1 251 ? 32.469 -18.047 17.688 1 90 251 LEU B N 1
ATOM 7544 C CA . LEU B 1 251 ? 33.312 -18.625 16.625 1 90 251 LEU B CA 1
ATOM 7545 C C . LEU B 1 251 ? 32.438 -18.938 15.391 1 90 251 LEU B C 1
ATOM 7547 O O . LEU B 1 251 ? 31.406 -19.594 15.492 1 90 251 LEU B O 1
ATOM 7551 N N . ARG B 1 252 ? 32.812 -18.359 14.273 1 90.62 252 ARG B N 1
ATOM 7552 C CA . ARG B 1 252 ? 32.094 -18.578 13.023 1 90.62 252 ARG B CA 1
ATOM 7553 C C . ARG B 1 252 ? 33 -19.25 11.984 1 90.62 252 ARG B C 1
ATOM 7555 O O . ARG B 1 252 ? 34.219 -19.125 12.055 1 90.62 252 ARG B O 1
ATOM 7562 N N . GLY B 1 253 ? 32.344 -20 11.18 1 88.75 253 GLY B N 1
ATOM 7563 C CA . GLY B 1 253 ? 33.094 -20.641 10.109 1 88.75 253 GLY B CA 1
ATOM 7564 C C . GLY B 1 253 ? 33.406 -19.703 8.961 1 88.75 253 GLY B C 1
ATOM 7565 O O . GLY B 1 253 ? 32.562 -18.906 8.547 1 88.75 253 GLY B O 1
ATOM 7566 N N . ARG B 1 254 ? 34.656 -19.75 8.508 1 85.94 254 ARG B N 1
ATOM 7567 C CA . ARG B 1 254 ? 35.062 -19.016 7.312 1 85.94 254 ARG B CA 1
ATOM 7568 C C . ARG B 1 254 ? 34.469 -19.625 6.055 1 85.94 254 ARG B C 1
ATOM 7570 O O . ARG B 1 254 ? 34.031 -20.781 6.074 1 85.94 254 ARG B O 1
ATOM 7577 N N . ASN B 1 255 ? 34.25 -18.797 5.039 1 80.44 255 ASN B N 1
ATOM 7578 C CA . ASN B 1 255 ? 33.75 -19.312 3.768 1 80.44 255 ASN B CA 1
ATOM 7579 C C . ASN B 1 255 ? 34.844 -20.016 2.973 1 80.44 255 ASN B C 1
ATOM 7581 O O . ASN B 1 255 ? 35.188 -19.578 1.88 1 80.44 255 ASN B O 1
ATOM 7585 N N . VAL B 1 256 ? 35.375 -21.047 3.586 1 73.75 256 VAL B N 1
ATOM 7586 C CA . VAL B 1 256 ? 36.406 -21.844 2.947 1 73.75 256 VAL B CA 1
ATOM 7587 C C . VAL B 1 256 ? 35.812 -23.094 2.338 1 73.75 256 VAL B C 1
ATOM 7589 O O . VAL B 1 256 ? 35.094 -23.844 3.018 1 73.75 256 VAL B O 1
ATOM 7592 N N . LYS B 1 257 ? 35.969 -23.234 1.029 1 71.69 257 LYS B N 1
ATOM 7593 C CA . LYS B 1 257 ? 35.438 -24.391 0.316 1 71.69 257 LYS B CA 1
ATOM 7594 C C . LYS B 1 257 ? 35.938 -25.688 0.948 1 71.69 257 LYS B C 1
ATOM 7596 O O . LYS B 1 257 ? 37.125 -25.828 1.262 1 71.69 257 LYS B O 1
ATOM 7601 N N . GLY B 1 258 ? 35.062 -26.609 1.227 1 66.5 258 GLY B N 1
ATOM 7602 C CA . GLY B 1 258 ? 35.469 -27.891 1.784 1 66.5 258 GLY B CA 1
ATOM 7603 C C . GLY B 1 258 ? 35.344 -27.953 3.297 1 66.5 258 GLY B C 1
ATOM 7604 O O . GLY B 1 258 ? 35.375 -29.031 3.891 1 66.5 258 GLY B O 1
ATOM 7605 N N . SER B 1 259 ? 35.312 -26.781 3.904 1 77.19 259 SER B N 1
ATOM 7606 C CA . SER B 1 259 ? 35.188 -26.734 5.359 1 77.19 259 SER B CA 1
ATOM 7607 C C . SER B 1 259 ? 33.812 -27.219 5.812 1 77.19 259 SER B C 1
ATOM 7609 O O . SER B 1 259 ? 32.781 -26.797 5.273 1 77.19 259 SER B O 1
ATOM 7611 N N . PRO B 1 260 ? 33.812 -28.188 6.75 1 79.56 260 PRO B N 1
ATOM 7612 C CA . PRO B 1 260 ? 32.531 -28.625 7.301 1 79.56 260 PRO B CA 1
ATOM 7613 C C . PRO B 1 260 ? 31.844 -27.531 8.117 1 79.56 260 PRO B C 1
ATOM 7615 O O . PRO B 1 260 ? 30.672 -27.656 8.43 1 79.56 260 PRO B O 1
ATOM 7618 N N . TRP B 1 261 ? 32.656 -26.516 8.406 1 81.56 261 TRP B N 1
ATOM 7619 C CA . TRP B 1 261 ? 32.125 -25.469 9.266 1 81.56 261 TRP B CA 1
ATOM 7620 C C . TRP B 1 261 ? 31.734 -24.234 8.445 1 81.56 261 TRP B C 1
ATOM 7622 O O . TRP B 1 261 ? 31.422 -23.172 9.008 1 81.56 261 TRP B O 1
ATOM 7632 N N . ARG B 1 262 ? 31.703 -24.359 7.207 1 79.5 262 ARG B N 1
ATOM 7633 C CA . ARG B 1 262 ? 31.438 -23.219 6.344 1 79.5 262 ARG B CA 1
ATOM 7634 C C . ARG B 1 262 ? 30.094 -22.578 6.664 1 79.5 262 ARG B C 1
ATOM 7636 O O . ARG B 1 262 ? 29.062 -23.234 6.59 1 79.5 262 ARG B O 1
ATOM 7643 N N . GLY B 1 263 ? 30.125 -21.266 7.031 1 77.5 263 GLY B N 1
ATOM 7644 C CA . GLY B 1 263 ? 28.922 -20.469 7.219 1 77.5 263 GLY B CA 1
ATOM 7645 C C . GLY B 1 263 ? 28.203 -20.766 8.523 1 77.5 263 GLY B C 1
ATOM 7646 O O . GLY B 1 263 ? 27.125 -20.219 8.789 1 77.5 263 GLY B O 1
ATOM 7647 N N . LYS B 1 264 ? 28.812 -21.641 9.305 1 80.44 264 LYS B N 1
ATOM 7648 C CA . LYS B 1 264 ? 28.156 -22.031 10.547 1 80.44 264 LYS B CA 1
ATOM 7649 C C . LYS B 1 264 ? 28.453 -21.031 11.664 1 80.44 264 LYS B C 1
ATOM 7651 O O . LYS B 1 264 ? 29.438 -20.297 11.602 1 80.44 264 LYS B O 1
ATOM 7656 N N . HIS B 1 265 ? 27.469 -21.016 12.586 1 84.19 265 HIS B N 1
ATOM 7657 C CA . HIS B 1 265 ? 27.578 -20.188 13.781 1 84.19 265 HIS B CA 1
ATOM 7658 C C . HIS B 1 265 ? 27.719 -21.031 15.039 1 84.19 265 HIS B C 1
ATOM 7660 O O . HIS B 1 265 ? 27.375 -22.219 15.031 1 84.19 265 HIS B O 1
ATOM 7666 N N . GLY B 1 266 ? 28.344 -20.406 16.047 1 80.88 266 GLY B N 1
ATOM 7667 C CA . GLY B 1 266 ? 28.422 -21.047 17.344 1 80.88 266 GLY B CA 1
ATOM 7668 C C . GLY B 1 266 ? 29.328 -22.281 17.359 1 80.88 266 GLY B C 1
ATOM 7669 O O . GLY B 1 266 ? 29 -23.281 17.984 1 80.88 266 GLY B O 1
ATOM 7670 N N . ILE B 1 267 ? 30.422 -22.172 16.594 1 87 267 ILE B N 1
ATOM 7671 C CA . ILE B 1 267 ? 31.375 -23.266 16.5 1 87 267 ILE B CA 1
ATOM 7672 C C . ILE B 1 267 ? 32.125 -23.422 17.828 1 87 267 ILE B C 1
ATOM 7674 O O . ILE B 1 267 ? 32.5 -22.422 18.453 1 87 267 ILE B O 1
ATOM 7678 N N . PRO B 1 268 ? 32.25 -24.719 18.25 1 87.25 268 PRO B N 1
ATOM 7679 C CA . PRO B 1 268 ? 32.969 -24.938 19.5 1 87.25 268 PRO B CA 1
ATOM 7680 C C . PRO B 1 268 ? 34.406 -24.438 19.422 1 87.25 268 PRO B C 1
ATOM 7682 O O . PRO B 1 268 ? 35.062 -24.531 18.375 1 87.25 268 PRO B O 1
ATOM 7685 N N . LEU B 1 269 ? 34.969 -24.016 20.594 1 88.5 269 LEU B N 1
ATOM 7686 C CA . LEU B 1 269 ? 36.281 -23.375 20.688 1 88.5 269 LEU B CA 1
ATOM 7687 C C . LEU B 1 269 ? 37.375 -24.359 20.312 1 88.5 269 LEU B C 1
ATOM 7689 O O . LEU B 1 269 ? 38.438 -23.953 19.844 1 88.5 269 LEU B O 1
ATOM 7693 N N . ASP B 1 270 ? 37.094 -25.625 20.5 1 89.31 270 ASP B N 1
ATOM 7694 C CA . ASP B 1 270 ? 38.094 -26.641 20.219 1 89.31 270 ASP B CA 1
ATOM 7695 C C . ASP B 1 270 ? 38.438 -26.672 18.734 1 89.31 270 ASP B C 1
ATOM 7697 O O . ASP B 1 270 ? 39.562 -27.062 18.344 1 89.31 270 ASP B O 1
ATOM 7701 N N . VAL B 1 271 ? 37.562 -26.203 17.969 1 90.69 271 VAL B N 1
ATOM 7702 C CA . VAL B 1 271 ? 37.781 -26.203 16.531 1 90.69 271 VAL B CA 1
ATOM 7703 C C . VAL B 1 271 ? 38.844 -25.141 16.172 1 90.69 271 VAL B C 1
ATOM 7705 O O . VAL B 1 271 ? 39.625 -25.328 15.242 1 90.69 271 VAL B O 1
ATOM 7708 N N . GLU B 1 272 ? 38.875 -24.016 16.875 1 90.69 272 GLU B N 1
ATOM 7709 C CA . GLU B 1 272 ? 39.812 -22.938 16.625 1 90.69 272 GLU B CA 1
ATOM 7710 C C . GLU B 1 272 ? 41.25 -23.422 16.859 1 90.69 272 GLU B C 1
ATOM 7712 O O . GLU B 1 272 ? 42.156 -23.031 16.125 1 90.69 272 GLU B O 1
ATOM 7717 N N . ALA B 1 273 ? 41.438 -24.266 17.875 1 87.38 273 ALA B N 1
ATOM 7718 C CA . ALA B 1 273 ? 42.75 -24.812 18.172 1 87.38 273 ALA B CA 1
ATOM 7719 C C . ALA B 1 273 ? 43.188 -25.828 17.125 1 87.38 273 ALA B C 1
ATOM 7721 O O . ALA B 1 273 ? 44.344 -25.875 16.719 1 87.38 273 ALA B O 1
ATOM 7722 N N . ALA B 1 274 ? 42.219 -26.562 16.641 1 89.25 274 ALA B N 1
ATOM 7723 C CA . ALA B 1 274 ? 42.5 -27.641 15.711 1 89.25 274 ALA B CA 1
ATOM 7724 C C . ALA B 1 274 ? 42.594 -27.125 14.281 1 89.25 274 ALA B C 1
ATOM 7726 O O . ALA B 1 274 ? 43.469 -27.547 13.523 1 89.25 274 ALA B O 1
ATOM 7727 N N . ASN B 1 275 ? 41.75 -26.266 13.906 1 88.38 275 ASN B N 1
ATOM 7728 C CA . ASN B 1 275 ? 41.688 -25.766 12.539 1 88.38 275 ASN B CA 1
ATOM 7729 C C . ASN B 1 275 ? 41.438 -24.266 12.5 1 88.38 275 ASN B C 1
ATOM 7731 O O . ASN B 1 275 ? 40.375 -23.812 12.055 1 88.38 275 ASN B O 1
ATOM 7735 N N . PRO B 1 276 ? 42.469 -23.5 12.938 1 87.31 276 PRO B N 1
ATOM 7736 C CA . PRO B 1 276 ? 42.281 -22.047 13 1 87.31 276 PRO B CA 1
ATOM 7737 C C . PRO B 1 276 ? 41.969 -21.422 11.641 1 87.31 276 PRO B C 1
ATOM 7739 O O . PRO B 1 276 ? 41.344 -20.359 11.578 1 87.31 276 PRO B O 1
ATOM 7742 N N . GLU B 1 277 ? 42.25 -22.172 10.594 1 87 277 GLU B N 1
ATOM 7743 C CA . GLU B 1 277 ? 42.062 -21.625 9.25 1 87 277 GLU B CA 1
ATOM 7744 C C . GLU B 1 277 ? 40.594 -21.672 8.844 1 87 277 GLU B C 1
ATOM 7746 O O . GLU B 1 277 ? 40.156 -20.969 7.934 1 87 277 GLU B O 1
ATOM 7751 N N . TRP B 1 278 ? 39.812 -22.484 9.617 1 88.81 278 TRP B N 1
ATOM 7752 C CA . TRP B 1 278 ? 38.438 -22.688 9.219 1 88.81 278 TRP B CA 1
ATOM 7753 C C . TRP B 1 278 ? 37.5 -21.75 9.969 1 88.81 278 TRP B C 1
ATOM 7755 O O . TRP B 1 278 ? 36.344 -21.594 9.594 1 88.81 278 TRP B O 1
ATOM 7765 N N . VAL B 1 279 ? 38.062 -21.125 10.953 1 92 279 VAL B N 1
ATOM 7766 C CA . VAL B 1 279 ? 37.125 -20.391 11.82 1 92 279 VAL B CA 1
ATOM 7767 C C . VAL B 1 279 ? 37.688 -19 12.117 1 92 279 VAL B C 1
ATOM 7769 O O . VAL B 1 279 ? 38.875 -18.734 11.852 1 92 279 VAL B O 1
ATOM 7772 N N . TYR B 1 280 ? 36.844 -18.031 12.445 1 91 280 TYR B N 1
ATOM 7773 C CA . TYR B 1 280 ? 37.219 -16.719 12.914 1 91 280 TYR B CA 1
ATOM 7774 C C . TYR B 1 280 ? 36.344 -16.281 14.094 1 91 280 TYR B C 1
ATOM 7776 O O . TYR B 1 280 ? 35.25 -16.781 14.273 1 91 280 TYR B O 1
ATOM 7784 N N . ARG B 1 281 ? 36.938 -15.398 14.898 1 90.81 281 ARG B N 1
ATOM 7785 C CA . ARG B 1 281 ? 36.219 -14.836 16.016 1 90.81 281 ARG B CA 1
ATOM 7786 C C . ARG B 1 281 ? 35.375 -13.633 15.586 1 90.81 281 ARG B C 1
ATOM 7788 O O . ARG B 1 281 ? 35.906 -12.656 15.062 1 90.81 281 ARG B O 1
ATOM 7795 N N . ASP B 1 282 ? 34 -13.75 15.688 1 90.56 282 ASP B N 1
ATOM 7796 C CA . ASP B 1 282 ? 33.062 -12.656 15.461 1 90.56 282 ASP B CA 1
ATOM 7797 C C . ASP B 1 282 ? 32.719 -11.938 16.766 1 90.56 282 ASP B C 1
ATOM 7799 O O . ASP B 1 282 ? 32.062 -12.492 17.625 1 90.56 282 ASP B O 1
ATOM 7803 N N . TYR B 1 283 ? 33.25 -10.68 16.891 1 91.12 283 TYR B N 1
ATOM 7804 C CA . TYR B 1 283 ? 33.156 -9.961 18.141 1 91.12 283 TYR B CA 1
ATOM 7805 C C . TYR B 1 283 ? 31.844 -9.18 18.234 1 91.12 283 TYR B C 1
ATOM 7807 O O . TYR B 1 283 ? 31.422 -8.562 17.25 1 91.12 283 TYR B O 1
ATOM 7815 N N . PHE B 1 284 ? 31.188 -9.164 19.391 1 88.38 284 PHE B N 1
ATOM 7816 C CA . PHE B 1 284 ? 29.891 -8.516 19.594 1 88.38 284 PHE B CA 1
ATOM 7817 C C . PHE B 1 284 ? 30.031 -7 19.578 1 88.38 284 PHE B C 1
ATOM 7819 O O . PHE B 1 284 ? 29.125 -6.293 19.141 1 88.38 284 PHE B O 1
ATOM 7826 N N . ASP B 1 285 ? 31.094 -6.453 20.156 1 85.56 285 ASP B N 1
ATOM 7827 C CA . ASP B 1 285 ? 31.281 -5.012 20.297 1 85.56 285 ASP B CA 1
ATOM 7828 C C . ASP B 1 285 ? 31.391 -4.34 18.938 1 85.56 285 ASP B C 1
ATOM 7830 O O . ASP B 1 285 ? 31.344 -3.111 18.828 1 85.56 285 ASP B O 1
ATOM 7834 N N . THR B 1 286 ? 31.5 -5.152 17.891 1 83.94 286 THR B N 1
ATOM 7835 C CA . THR B 1 286 ? 31.547 -4.605 16.531 1 83.94 286 THR B CA 1
ATOM 7836 C C . THR B 1 286 ? 30.141 -4.477 15.945 1 83.94 286 THR B C 1
ATOM 7838 O O . THR B 1 286 ? 29.969 -3.879 14.883 1 83.94 286 THR B O 1
ATOM 7841 N N . LYS B 1 287 ? 29.234 -5.023 16.719 1 84.19 287 LYS B N 1
ATOM 7842 C CA . LYS B 1 287 ? 27.875 -5 16.203 1 84.19 287 LYS B CA 1
ATOM 7843 C C . LYS B 1 287 ? 27.188 -3.67 16.531 1 84.19 287 LYS B C 1
ATOM 7845 O O . LYS B 1 287 ? 27.312 -3.154 17.641 1 84.19 287 LYS B O 1
ATOM 7850 N N . GLU B 1 288 ? 26.578 -3.047 15.594 1 86.31 288 GLU B N 1
ATOM 7851 C CA . GLU B 1 288 ? 25.969 -1.732 15.742 1 86.31 288 GLU B CA 1
ATOM 7852 C C . GLU B 1 288 ? 24.453 -1.848 15.891 1 86.31 288 GLU B C 1
ATOM 7854 O O . GLU B 1 288 ? 23.734 -0.842 15.844 1 86.31 288 GLU B O 1
ATOM 7859 N N . GLY B 1 289 ? 23.891 -3.023 16.094 1 88.81 289 GLY B N 1
ATOM 7860 C CA . GLY B 1 289 ? 22.469 -3.225 16.203 1 88.81 289 GLY B CA 1
ATOM 7861 C C . GLY B 1 289 ? 21.828 -3.734 14.922 1 88.81 289 GLY B C 1
ATOM 7862 O O . GLY B 1 289 ? 22.516 -3.865 13.898 1 88.81 289 GLY B O 1
ATOM 7863 N N . ILE B 1 290 ? 20.625 -4.078 15.062 1 91.38 290 ILE B N 1
ATOM 7864 C CA . ILE B 1 290 ? 19.891 -4.551 13.891 1 91.38 290 ILE B CA 1
ATOM 7865 C C . ILE B 1 290 ? 19.453 -3.361 13.055 1 91.38 290 ILE B C 1
ATOM 7867 O O . ILE B 1 290 ? 18.812 -2.434 13.562 1 91.38 290 ILE B O 1
ATOM 7871 N N . ARG B 1 291 ? 19.859 -3.318 11.875 1 94.5 291 ARG B N 1
ATOM 7872 C CA . ARG B 1 291 ? 19.406 -2.254 10.984 1 94.5 291 ARG B CA 1
ATOM 7873 C C . ARG B 1 291 ? 17.875 -2.215 10.906 1 94.5 291 ARG B C 1
ATOM 7875 O O . ARG B 1 291 ? 17.234 -3.26 10.875 1 94.5 291 ARG B O 1
ATOM 7882 N N . PRO B 1 292 ? 17.312 -1.021 10.922 1 95.44 292 PRO B N 1
ATOM 7883 C CA . PRO B 1 292 ? 15.859 -0.878 11.102 1 95.44 292 PRO B CA 1
ATOM 7884 C C . PRO B 1 292 ? 15.062 -1.374 9.898 1 95.44 292 PRO B C 1
ATOM 7886 O O . PRO B 1 292 ? 15.477 -1.187 8.758 1 95.44 292 PRO B O 1
ATOM 7889 N N . ARG B 1 293 ? 13.938 -1.914 10.188 1 96.5 293 ARG B N 1
ATOM 7890 C CA . ARG B 1 293 ? 13.023 -2.463 9.188 1 96.5 293 ARG B CA 1
ATOM 7891 C C . ARG B 1 293 ? 11.969 -1.435 8.789 1 96.5 293 ARG B C 1
ATOM 7893 O O . ARG B 1 293 ? 11.859 -0.375 9.406 1 96.5 293 ARG B O 1
ATOM 7900 N N . ASP B 1 294 ? 11.164 -1.738 7.758 1 97.75 294 ASP B N 1
ATOM 7901 C CA . ASP B 1 294 ? 10.164 -0.813 7.238 1 97.75 294 ASP B CA 1
ATOM 7902 C C . ASP B 1 294 ? 8.781 -1.125 7.812 1 97.75 294 ASP B C 1
ATOM 7904 O O . ASP B 1 294 ? 7.762 -0.741 7.234 1 97.75 294 ASP B O 1
ATOM 7908 N N . TRP B 1 295 ? 8.703 -1.887 8.797 1 97.62 295 TRP B N 1
ATOM 7909 C CA . TRP B 1 295 ? 7.461 -2.074 9.547 1 97.62 295 TRP B CA 1
ATOM 7910 C C . TRP B 1 295 ? 7.699 -1.896 11.047 1 97.62 295 TRP B C 1
ATOM 7912 O O . TRP B 1 295 ? 8.758 -2.262 11.562 1 97.62 295 TRP B O 1
ATOM 7922 N N . TRP B 1 296 ? 6.793 -1.135 11.742 1 97.75 296 TRP B N 1
ATOM 7923 C CA . TRP B 1 296 ? 6.961 -0.732 13.133 1 97.75 296 TRP B CA 1
ATOM 7924 C C . TRP B 1 296 ? 5.773 -1.178 13.977 1 97.75 296 TRP B C 1
ATOM 7926 O O . TRP B 1 296 ? 4.66 -0.678 13.805 1 97.75 296 TRP B O 1
ATOM 7936 N N . SER B 1 297 ? 5.969 -2.107 14.859 1 95.56 297 SER B N 1
ATOM 7937 C CA . SER B 1 297 ? 4.898 -2.564 15.742 1 95.56 297 SER B CA 1
ATOM 7938 C C . SER B 1 297 ? 5.184 -2.188 17.188 1 95.56 297 SER B C 1
ATOM 7940 O O . SER B 1 297 ? 4.387 -2.494 18.078 1 95.56 297 SER B O 1
ATOM 7942 N N . ASP B 1 298 ? 6.312 -1.491 17.391 1 94 298 ASP B N 1
ATOM 7943 C CA . ASP B 1 298 ? 6.762 -1.175 18.734 1 94 298 ASP B CA 1
ATOM 7944 C C . ASP B 1 298 ? 6.254 0.197 19.188 1 94 298 ASP B C 1
ATOM 7946 O O . ASP B 1 298 ? 6.488 0.618 20.312 1 94 298 ASP B O 1
ATOM 7950 N N . ILE B 1 299 ? 5.574 0.94 18.344 1 95.38 299 ILE B N 1
ATOM 7951 C CA . ILE B 1 299 ? 5.02 2.25 18.656 1 95.38 299 ILE B CA 1
ATOM 7952 C C . ILE B 1 299 ? 3.496 2.162 18.734 1 95.38 299 ILE B C 1
ATOM 7954 O O . ILE B 1 299 ? 2.822 2.115 17.703 1 95.38 299 ILE B O 1
ATOM 7958 N N . PRO B 1 300 ? 2.916 2.207 19.859 1 91.25 300 PRO B N 1
ATOM 7959 C CA . PRO B 1 300 ? 1.468 2.045 20 1 91.25 300 PRO B CA 1
ATOM 7960 C C . PRO B 1 300 ? 0.691 3.297 19.594 1 91.25 300 PRO B C 1
ATOM 7962 O O . PRO B 1 300 ? 1.266 4.387 19.516 1 91.25 300 PRO B O 1
ATOM 7965 N N . PHE B 1 301 ? -0.539 3.031 19.344 1 87.56 301 PHE B N 1
ATOM 7966 C CA . PHE B 1 301 ? -1.482 4.133 19.188 1 87.56 301 PHE B CA 1
ATOM 7967 C C . PHE B 1 301 ? -1.706 4.84 20.531 1 87.56 301 PHE B C 1
ATOM 7969 O O . PHE B 1 301 ? -1.708 4.207 21.578 1 87.56 301 PHE B O 1
ATOM 7976 N N . LEU B 1 302 ? -1.908 6.164 20.453 1 84.88 302 LEU B N 1
ATOM 7977 C CA . LEU B 1 302 ? -2.154 6.891 21.703 1 84.88 302 LEU B CA 1
ATOM 7978 C C . LEU B 1 302 ? -3.559 6.613 22.219 1 84.88 302 LEU B C 1
ATOM 7980 O O . LEU B 1 302 ? -4.539 6.762 21.484 1 84.88 302 LEU B O 1
ATOM 7984 N N . ASN B 1 303 ? -3.566 6.188 23.422 1 77.94 303 ASN B N 1
ATOM 7985 C CA . ASN B 1 303 ? -4.859 6.012 24.078 1 77.94 303 ASN B CA 1
ATOM 7986 C C . ASN B 1 303 ? -5.613 7.332 24.188 1 77.94 303 ASN B C 1
ATOM 7988 O O . ASN B 1 303 ? -5 8.398 24.266 1 77.94 303 ASN B O 1
ATOM 7992 N N . ARG B 1 304 ? -6.848 7.285 24.234 1 70.69 304 ARG B N 1
ATOM 7993 C CA . ARG B 1 304 ? -7.695 8.469 24.297 1 70.69 304 ARG B CA 1
ATOM 7994 C C . ARG B 1 304 ? -7.426 9.273 25.562 1 70.69 304 ARG B C 1
ATOM 7996 O O . ARG B 1 304 ? -7.598 10.5 25.578 1 70.69 304 ARG B O 1
ATOM 8003 N N . ALA B 1 305 ? -6.957 8.609 26.547 1 69.44 305 ALA B N 1
ATOM 8004 C CA . ALA B 1 305 ? -6.762 9.273 27.844 1 69.44 305 ALA B CA 1
ATOM 8005 C C . ALA B 1 305 ? -5.328 9.773 27.984 1 69.44 305 ALA B C 1
ATOM 8007 O O . ALA B 1 305 ? -4.992 10.422 28.984 1 69.44 305 ALA B O 1
ATOM 8008 N N . SER B 1 306 ? -4.652 9.633 26.938 1 72.69 306 SER B N 1
ATOM 8009 C CA . SER B 1 306 ? -3.242 10 27.031 1 72.69 306 SER B CA 1
ATOM 8010 C C . SER B 1 306 ? -3.062 11.508 27.094 1 72.69 306 SER B C 1
ATOM 8012 O O . SER B 1 306 ? -3.736 12.25 26.359 1 72.69 306 SER B O 1
ATOM 8014 N N . SER B 1 307 ? -2.184 11.992 27.922 1 73.56 307 SER B N 1
ATOM 8015 C CA . SER B 1 307 ? -1.855 13.414 28.031 1 73.56 307 SER B CA 1
ATOM 8016 C C . SER B 1 307 ? -1.146 13.914 26.781 1 73.56 307 SER B C 1
ATOM 8018 O O . SER B 1 307 ? -1.168 15.109 26.484 1 73.56 307 SER B O 1
ATOM 8020 N N . ASP B 1 308 ? -0.625 13.047 26.047 1 73.75 308 ASP B N 1
ATOM 8021 C CA . ASP B 1 308 ? 0.126 13.422 24.844 1 73.75 308 ASP B CA 1
ATOM 8022 C C . ASP B 1 308 ? -0.81 13.867 23.734 1 73.75 308 ASP B C 1
ATOM 8024 O O . ASP B 1 308 ? -0.362 14.43 22.719 1 73.75 308 ASP B O 1
ATOM 8028 N N . ARG B 1 309 ? -2.004 13.688 23.984 1 74.06 309 ARG B N 1
ATOM 8029 C CA . ARG B 1 309 ? -2.971 14.078 22.953 1 74.06 309 ARG B CA 1
ATOM 8030 C C . ARG B 1 309 ? -3.283 15.57 23.047 1 74.06 309 ARG B C 1
ATOM 8032 O O . ARG B 1 309 ? -3.801 16.156 22.094 1 74.06 309 ARG B O 1
ATOM 8039 N N . TYR B 1 310 ? -3.023 16.156 24.203 1 71.12 310 TYR B N 1
ATOM 8040 C CA . TYR B 1 310 ? -3.354 17.562 24.438 1 71.12 310 TYR B CA 1
ATOM 8041 C C . TYR B 1 310 ? -4.789 17.859 24.016 1 71.12 310 TYR B C 1
ATOM 8043 O O . TYR B 1 310 ? -5.051 18.875 23.359 1 71.12 310 TYR B O 1
ATOM 8051 N N . ASP B 1 311 ? -5.605 16.875 24.172 1 71.19 311 ASP B N 1
ATOM 8052 C CA . ASP B 1 311 ? -7.047 16.953 23.953 1 71.19 311 ASP B CA 1
ATOM 8053 C C . ASP B 1 311 ? -7.367 17.25 22.5 1 71.19 311 ASP B C 1
ATOM 8055 O O . ASP B 1 311 ? -8.352 17.922 22.188 1 71.19 311 ASP B O 1
ATOM 8059 N N . TYR B 1 312 ? -6.465 17.078 21.688 1 81.5 312 TYR B N 1
ATOM 8060 C CA . TYR B 1 312 ? -6.668 17.172 20.234 1 81.5 312 TYR B CA 1
ATOM 8061 C C . TYR B 1 312 ? -7.047 15.82 19.641 1 81.5 312 TYR B C 1
ATOM 8063 O O . TYR B 1 312 ? -6.457 14.789 20 1 81.5 312 TYR B O 1
ATOM 8071 N N . PRO B 1 313 ? -8.023 15.898 18.734 1 78.81 313 PRO B N 1
ATOM 8072 C CA . PRO B 1 313 ? -8.406 14.625 18.109 1 78.81 313 PRO B CA 1
ATOM 8073 C C . PRO B 1 313 ? -7.32 14.062 17.203 1 78.81 313 PRO B C 1
ATOM 8075 O O . PRO B 1 313 ? -6.672 14.82 16.469 1 78.81 313 PRO B O 1
ATOM 8078 N N . SER B 1 314 ? -6.832 12.805 17.25 1 78.5 314 SER B N 1
ATOM 8079 C CA . SER B 1 314 ? -6 12.039 16.328 1 78.5 314 SER B CA 1
ATOM 8080 C C . SER B 1 314 ? -4.523 12.359 16.531 1 78.5 314 SER B C 1
ATOM 8082 O O . SER B 1 314 ? -3.748 12.359 15.57 1 78.5 314 SER B O 1
ATOM 8084 N N . ALA B 1 315 ? -4.117 12.898 17.641 1 85.44 315 ALA B N 1
ATOM 8085 C CA . ALA B 1 315 ? -2.705 13.148 17.906 1 85.44 315 ALA B CA 1
ATOM 8086 C C . ALA B 1 315 ? -1.872 11.891 17.688 1 85.44 315 ALA B C 1
ATOM 8088 O O . ALA B 1 315 ? -2.291 10.789 18.062 1 85.44 315 ALA B O 1
ATOM 8089 N N . LYS B 1 316 ? -0.788 12.062 16.984 1 90.19 316 LYS B N 1
ATOM 8090 C CA . LYS B 1 316 ? 0.102 10.93 16.75 1 90.19 316 LYS B CA 1
ATOM 8091 C C . LYS B 1 316 ? 1.02 10.688 17.938 1 90.19 316 LYS B C 1
ATOM 8093 O O . LYS B 1 316 ? 1.338 11.625 18.688 1 90.19 316 LYS B O 1
ATOM 8098 N N . ASN B 1 317 ? 1.418 9.516 18.141 1 93.25 317 ASN B N 1
ATOM 8099 C CA . ASN B 1 317 ? 2.402 9.164 19.156 1 93.25 317 ASN B CA 1
ATOM 8100 C C . ASN B 1 317 ? 3.746 9.836 18.891 1 93.25 317 ASN B C 1
ATOM 8102 O O . ASN B 1 317 ? 4.336 9.664 17.828 1 93.25 317 ASN B O 1
ATOM 8106 N N . PRO B 1 318 ? 4.223 10.609 19.875 1 95 318 PRO B N 1
ATOM 8107 C CA . PRO B 1 318 ? 5.492 11.312 19.688 1 95 318 PRO B CA 1
ATOM 8108 C C . PRO B 1 318 ? 6.637 10.367 19.312 1 95 318 PRO B C 1
ATOM 8110 O O . PRO B 1 318 ? 7.578 10.773 18.625 1 95 318 PRO B O 1
ATOM 8113 N N . ALA B 1 319 ? 6.59 9.109 19.75 1 96.06 319 ALA B N 1
ATOM 8114 C CA . ALA B 1 319 ? 7.641 8.141 19.438 1 96.06 319 ALA B CA 1
ATOM 8115 C C . ALA B 1 319 ? 7.762 7.922 17.938 1 96.06 319 ALA B C 1
ATOM 8117 O O . ALA B 1 319 ? 8.852 7.66 17.422 1 96.06 319 ALA B O 1
ATOM 8118 N N . LEU B 1 320 ? 6.648 7.984 17.281 1 97.19 320 LEU B N 1
ATOM 8119 C CA . LEU B 1 320 ? 6.641 7.84 15.82 1 97.19 320 LEU B CA 1
ATOM 8120 C C . LEU B 1 320 ? 7.477 8.93 15.164 1 97.19 320 LEU B C 1
ATOM 8122 O O . LEU B 1 320 ? 8.359 8.633 14.352 1 97.19 320 LEU B O 1
ATOM 8126 N N . LEU B 1 321 ? 7.203 10.172 15.531 1 97.94 321 LEU B N 1
ATOM 8127 C CA . LEU B 1 321 ? 7.914 11.297 14.938 1 97.94 321 LEU B CA 1
ATOM 8128 C C . LEU B 1 321 ? 9.344 11.367 15.453 1 97.94 321 LEU B C 1
ATOM 8130 O O . LEU B 1 321 ? 10.25 11.797 14.734 1 97.94 321 LEU B O 1
ATOM 8134 N N . ASN B 1 322 ? 9.547 10.961 16.719 1 98.19 322 ASN B N 1
ATOM 8135 C CA . ASN B 1 322 ? 10.906 10.891 17.25 1 98.19 322 ASN B CA 1
ATOM 8136 C C . ASN B 1 322 ? 11.797 10.016 16.359 1 98.19 322 ASN B C 1
ATOM 8138 O O . ASN B 1 322 ? 12.922 10.406 16.031 1 98.19 322 ASN B O 1
ATOM 8142 N N . ARG B 1 323 ? 11.352 8.844 16 1 98.31 323 ARG B N 1
ATOM 8143 C CA . ARG B 1 323 ? 12.086 7.93 15.133 1 98.31 323 ARG B CA 1
ATOM 8144 C C . ARG B 1 323 ? 12.336 8.555 13.766 1 98.31 323 ARG B C 1
ATOM 8146 O O . ARG B 1 323 ? 13.469 8.555 13.273 1 98.31 323 ARG B O 1
ATOM 8153 N N . ILE B 1 324 ? 11.32 9.109 13.117 1 98.75 324 ILE B N 1
ATOM 8154 C CA . ILE B 1 324 ? 11.391 9.656 11.766 1 98.75 324 ILE B CA 1
ATOM 8155 C C . ILE B 1 324 ? 12.375 10.82 11.734 1 98.75 324 ILE B C 1
ATOM 8157 O O . ILE B 1 324 ? 13.258 10.875 10.867 1 98.75 324 ILE B O 1
ATOM 8161 N N . ILE B 1 325 ? 12.266 11.734 12.695 1 98.88 325 ILE B N 1
ATOM 8162 C CA . ILE B 1 325 ? 13.07 12.945 12.695 1 98.88 325 ILE B CA 1
ATOM 8163 C C . ILE B 1 325 ? 14.523 12.609 13 1 98.88 325 ILE B C 1
ATOM 8165 O O . ILE B 1 325 ? 15.438 13.109 12.344 1 98.88 325 ILE B O 1
ATOM 8169 N N . LYS B 1 326 ? 14.789 11.727 13.945 1 98.56 326 LYS B N 1
ATOM 8170 C CA . LYS B 1 326 ? 16.156 11.352 14.297 1 98.56 326 LYS B CA 1
ATOM 8171 C C . LYS B 1 326 ? 16.859 10.688 13.117 1 98.56 326 LYS B C 1
ATOM 8173 O O . LYS B 1 326 ? 18.047 10.938 12.875 1 98.56 326 LYS B O 1
ATOM 8178 N N . VAL B 1 327 ? 16.172 9.867 12.406 1 98.56 327 VAL B N 1
ATOM 8179 C CA . VAL B 1 327 ? 16.766 9.086 11.328 1 98.56 327 VAL B CA 1
ATOM 8180 C C . VAL B 1 327 ? 16.953 9.961 10.094 1 98.56 327 VAL B C 1
ATOM 8182 O O . VAL B 1 327 ? 17.922 9.789 9.352 1 98.56 327 VAL B O 1
ATOM 8185 N N . SER B 1 328 ? 16.078 10.961 9.859 1 98.69 328 SER B N 1
ATOM 8186 C CA . SER B 1 328 ? 15.984 11.594 8.547 1 98.69 328 SER B CA 1
ATOM 8187 C C . SER B 1 328 ? 16.422 13.055 8.609 1 98.69 328 SER B C 1
ATOM 8189 O O . SER B 1 328 ? 16.141 13.828 7.688 1 98.69 328 SER B O 1
ATOM 8191 N N . SER B 1 329 ? 16.984 13.531 9.711 1 98.75 329 SER B N 1
ATOM 8192 C CA . SER B 1 329 ? 17.484 14.891 9.844 1 98.75 329 SER B CA 1
ATOM 8193 C C . SER B 1 329 ? 18.609 14.953 10.883 1 98.75 329 SER B C 1
ATOM 8195 O O . SER B 1 329 ? 18.859 13.984 11.602 1 98.75 329 SER B O 1
ATOM 8197 N N . ASN B 1 330 ? 19.312 16.047 10.875 1 98.56 330 ASN B N 1
ATOM 8198 C CA . ASN B 1 330 ? 20.359 16.344 11.844 1 98.56 330 ASN B CA 1
ATOM 8199 C C . ASN B 1 330 ? 20.016 17.547 12.703 1 98.56 330 ASN B C 1
ATOM 8201 O O . ASN B 1 330 ? 19.094 18.297 12.383 1 98.56 330 ASN B O 1
ATOM 8205 N N . ILE B 1 331 ? 20.766 17.719 13.789 1 98.31 331 ILE B N 1
ATOM 8206 C CA . ILE B 1 331 ? 20.594 18.859 14.664 1 98.31 331 ILE B CA 1
ATOM 8207 C C . ILE B 1 331 ? 20.719 20.156 13.844 1 98.31 331 ILE B C 1
ATOM 8209 O O . ILE B 1 331 ? 21.625 20.297 13.023 1 98.31 331 ILE B O 1
ATOM 8213 N N . GLY B 1 332 ? 19.688 21.047 13.977 1 98.12 332 GLY B N 1
ATOM 8214 C CA . GLY B 1 332 ? 19.719 22.344 13.312 1 98.12 332 GLY B CA 1
ATOM 8215 C C . GLY B 1 332 ? 18.984 22.344 11.977 1 98.12 332 GLY B C 1
ATOM 8216 O O . GLY B 1 332 ? 18.688 23.391 11.43 1 98.12 332 GLY B O 1
ATOM 8217 N N . ASP B 1 333 ? 18.656 21.188 11.469 1 98.75 333 ASP B N 1
ATOM 8218 C CA . ASP B 1 333 ? 17.953 21.094 10.195 1 98.75 333 ASP B CA 1
ATOM 8219 C C . ASP B 1 333 ? 16.531 21.609 10.312 1 98.75 333 ASP B C 1
ATOM 8221 O O . ASP B 1 333 ? 15.992 21.75 11.414 1 98.75 333 ASP B O 1
ATOM 8225 N N . LEU B 1 334 ? 15.93 21.875 9.141 1 98.81 334 LEU B N 1
ATOM 8226 C CA . LEU B 1 334 ? 14.547 22.328 9.07 1 98.81 334 LEU B CA 1
ATOM 8227 C C . LEU B 1 334 ? 13.602 21.141 8.867 1 98.81 334 LEU B C 1
ATOM 8229 O O . LEU B 1 334 ? 13.781 20.359 7.938 1 98.81 334 LEU B O 1
ATOM 8233 N N . VAL B 1 335 ? 12.633 21.031 9.75 1 98.94 335 VAL B N 1
ATOM 8234 C CA . VAL B 1 335 ? 11.555 20.047 9.664 1 98.94 335 VAL B CA 1
ATOM 8235 C C . VAL B 1 335 ? 10.219 20.766 9.461 1 98.94 335 VAL B C 1
ATOM 8237 O O . VAL B 1 335 ? 9.914 21.734 10.172 1 98.94 335 VAL B O 1
ATOM 8240 N N . MET B 1 336 ? 9.391 20.297 8.508 1 98.94 336 MET B N 1
ATOM 8241 C CA . MET B 1 336 ? 8.125 20.953 8.234 1 98.94 336 MET B CA 1
ATOM 8242 C C . MET B 1 336 ? 6.961 19.969 8.289 1 98.94 336 MET B C 1
ATOM 8244 O O . MET B 1 336 ? 7.09 18.828 7.844 1 98.94 336 MET B O 1
ATOM 8248 N N . ASP B 1 337 ? 5.898 20.391 8.844 1 98.75 337 ASP B N 1
ATOM 8249 C CA . ASP B 1 337 ? 4.609 19.703 8.828 1 98.75 337 ASP B CA 1
ATOM 8250 C C . ASP B 1 337 ? 3.504 20.625 8.312 1 98.75 337 ASP B C 1
ATOM 8252 O O . ASP B 1 337 ? 3.078 21.547 9.016 1 98.75 337 ASP B O 1
ATOM 8256 N N . ALA B 1 338 ? 2.998 20.344 7.129 1 97.88 338 ALA B N 1
ATOM 8257 C CA . ALA B 1 338 ? 2.018 21.203 6.48 1 97.88 338 ALA B CA 1
ATOM 8258 C C . ALA B 1 338 ? 0.599 20.859 6.914 1 97.88 338 ALA B C 1
ATOM 8260 O O . ALA B 1 338 ? -0.371 21.438 6.43 1 97.88 338 ALA B O 1
ATOM 8261 N N . PHE B 1 339 ? 0.441 19.875 7.695 1 96.44 339 PHE B N 1
ATOM 8262 C CA . PHE B 1 339 ? -0.767 19.469 8.398 1 96.44 339 PHE B CA 1
ATOM 8263 C C . PHE B 1 339 ? -0.48 19.25 9.875 1 96.44 339 PHE B C 1
ATOM 8265 O O . PHE B 1 339 ? -0.627 18.125 10.383 1 96.44 339 PHE B O 1
ATOM 8272 N N . ALA B 1 340 ? -0.224 20.266 10.57 1 96.25 340 ALA B N 1
ATOM 8273 C CA . ALA B 1 340 ? 0.496 20.188 11.836 1 96.25 340 ALA B CA 1
ATOM 8274 C C . ALA B 1 340 ? -0.4 19.625 12.945 1 96.25 340 ALA B C 1
ATOM 8276 O O . ALA B 1 340 ? 0.089 19.031 13.906 1 96.25 340 ALA B O 1
ATOM 8277 N N . GLY B 1 341 ? -1.73 19.875 12.828 1 93.19 341 GLY B N 1
ATOM 8278 C CA . GLY B 1 341 ? -2.662 19.281 13.773 1 93.19 341 GLY B CA 1
ATOM 8279 C C . GLY B 1 341 ? -2.344 19.609 15.219 1 93.19 341 GLY B C 1
ATOM 8280 O O . GLY B 1 341 ? -2.258 20.797 15.578 1 93.19 341 GLY B O 1
ATOM 8281 N N . SER B 1 342 ? -2.004 18.578 16.031 1 93.25 342 SER B N 1
ATOM 8282 C CA . SER B 1 342 ? -1.746 18.75 17.453 1 93.25 342 SER B CA 1
ATOM 8283 C C . SER B 1 342 ? -0.338 19.281 17.703 1 93.25 342 SER B C 1
ATOM 8285 O O . SER B 1 342 ? 0.017 19.609 18.844 1 93.25 342 SER B O 1
ATOM 8287 N N . GLY B 1 343 ? 0.456 19.312 16.688 1 96.38 343 GLY B N 1
ATOM 8288 C CA . GLY B 1 343 ? 1.79 19.875 16.812 1 96.38 343 GLY B CA 1
ATOM 8289 C C . GLY B 1 343 ? 2.834 18.859 17.234 1 96.38 343 GLY B C 1
ATOM 8290 O O . GLY B 1 343 ? 3.939 19.234 17.641 1 96.38 343 GLY B O 1
ATOM 8291 N N . THR B 1 344 ? 2.566 17.547 17.109 1 96.12 344 THR B N 1
ATOM 8292 C CA . THR B 1 344 ? 3.506 16.516 17.531 1 96.12 344 THR B CA 1
ATOM 8293 C C . THR B 1 344 ? 4.836 16.672 16.797 1 96.12 344 THR B C 1
ATOM 8295 O O . THR B 1 344 ? 5.902 16.578 17.406 1 96.12 344 THR B O 1
ATOM 8298 N N . THR B 1 345 ? 4.789 16.953 15.516 1 98.12 345 THR B N 1
ATOM 8299 C CA . THR B 1 345 ? 6 17.125 14.719 1 98.12 345 THR B CA 1
ATOM 8300 C C . THR B 1 345 ? 6.84 18.297 15.242 1 98.12 345 THR B C 1
ATOM 8302 O O . THR B 1 345 ? 8.047 18.156 15.43 1 98.12 345 THR B O 1
ATOM 8305 N N . CYS B 1 346 ? 6.188 19.422 15.492 1 98.25 346 CYS B N 1
ATOM 8306 C CA . CYS B 1 346 ? 6.875 20.625 15.977 1 98.25 346 CYS B CA 1
ATOM 8307 C C . CYS B 1 346 ? 7.516 20.359 17.344 1 98.25 346 CYS B C 1
ATOM 8309 O O . CYS B 1 346 ? 8.68 20.703 17.547 1 98.25 346 CYS B O 1
ATOM 8311 N N . ALA B 1 347 ? 6.777 19.75 18.219 1 97.31 347 ALA B N 1
ATOM 8312 C CA . ALA B 1 347 ? 7.254 19.5 19.578 1 97.31 347 ALA B CA 1
ATOM 8313 C C . ALA B 1 347 ? 8.461 18.562 19.562 1 97.31 347 ALA B C 1
ATOM 8315 O O . ALA B 1 347 ? 9.445 18.812 20.266 1 97.31 347 ALA B O 1
ATOM 8316 N N . VAL B 1 348 ? 8.391 17.469 18.828 1 97.88 348 VAL B N 1
ATOM 8317 C CA . VAL B 1 348 ? 9.469 16.5 18.781 1 97.88 348 VAL B CA 1
ATOM 8318 C C . VAL B 1 348 ? 10.695 17.109 18.109 1 97.88 348 VAL B C 1
ATOM 8320 O O . VAL B 1 348 ? 11.828 16.891 18.562 1 97.88 348 VAL B O 1
ATOM 8323 N N . ALA B 1 349 ? 10.484 17.859 17.016 1 98.62 349 ALA B N 1
ATOM 8324 C CA . ALA B 1 349 ? 11.602 18.547 16.375 1 98.62 349 ALA B CA 1
ATOM 8325 C C . ALA B 1 349 ? 12.312 19.484 17.359 1 98.62 349 ALA B C 1
ATOM 8327 O O . ALA B 1 349 ? 13.547 19.5 17.406 1 98.62 349 ALA B O 1
ATOM 8328 N N . GLU B 1 350 ? 11.516 20.234 18.109 1 97.94 350 GLU B N 1
ATOM 8329 C CA . GLU B 1 350 ? 12.055 21.141 19.125 1 97.94 350 GLU B CA 1
ATOM 8330 C C . GLU B 1 350 ? 12.922 20.406 20.125 1 97.94 350 GLU B C 1
ATOM 8332 O O . GLU B 1 350 ? 14.055 20.797 20.391 1 97.94 350 GLU B O 1
ATOM 8337 N N . LYS B 1 351 ? 12.43 19.312 20.672 1 97.19 351 LYS B N 1
ATOM 8338 C CA . LYS B 1 351 ? 13.117 18.547 21.688 1 97.19 351 LYS B CA 1
ATOM 8339 C C . LYS B 1 351 ? 14.414 17.938 21.141 1 97.19 351 LYS B C 1
ATOM 8341 O O . LYS B 1 351 ? 15.383 17.781 21.875 1 97.19 351 LYS B O 1
ATOM 8346 N N . LEU B 1 352 ? 14.43 17.656 19.844 1 97.88 352 LEU B N 1
ATOM 8347 C CA . LEU B 1 352 ? 15.594 17.047 19.203 1 97.88 352 LEU B CA 1
ATOM 8348 C C . LEU B 1 352 ? 16.516 18.125 18.625 1 97.88 352 LEU B C 1
ATOM 8350 O O . LEU B 1 352 ? 17.438 17.812 17.875 1 97.88 352 LEU B O 1
ATOM 8354 N N . ASN B 1 353 ? 16.25 19.359 18.875 1 97.56 353 ASN B N 1
ATOM 8355 C CA . ASN B 1 353 ? 17.062 20.516 18.516 1 97.56 353 ASN B CA 1
ATOM 8356 C C . ASN B 1 353 ? 17.094 20.719 17 1 97.56 353 ASN B C 1
ATOM 8358 O O . ASN B 1 353 ? 18.156 20.938 16.422 1 97.56 353 ASN B O 1
ATOM 8362 N N . ARG B 1 354 ? 15.977 20.438 16.406 1 98.56 354 ARG B N 1
ATOM 8363 C CA . ARG B 1 354 ? 15.758 20.828 15.016 1 98.56 354 ARG B CA 1
ATOM 8364 C C . ARG B 1 354 ? 14.93 22.109 14.93 1 98.56 354 ARG B C 1
ATOM 8366 O O . ARG B 1 354 ? 14.219 22.453 15.875 1 98.56 354 ARG B O 1
ATOM 8373 N N . ARG B 1 355 ? 15.055 22.859 13.875 1 98.56 355 ARG B N 1
ATOM 8374 C CA . ARG B 1 355 ? 14.156 23.969 13.562 1 98.56 355 ARG B CA 1
ATOM 8375 C C . ARG B 1 355 ? 12.883 23.469 12.883 1 98.56 355 ARG B C 1
ATOM 8377 O O . ARG B 1 355 ? 12.883 22.391 12.289 1 98.56 355 ARG B O 1
ATOM 8384 N N . TRP B 1 356 ? 11.758 24.172 13.055 1 98.75 356 TRP B N 1
ATOM 8385 C CA . TRP B 1 356 ? 10.516 23.578 12.555 1 98.75 356 TRP B CA 1
ATOM 8386 C C . TRP B 1 356 ? 9.609 24.656 11.977 1 98.75 356 TRP B C 1
ATOM 8388 O O . TRP B 1 356 ? 9.734 25.844 12.32 1 98.75 356 TRP B O 1
ATOM 8398 N N . ILE B 1 357 ? 8.797 24.297 11.008 1 98.88 357 ILE B N 1
ATOM 8399 C CA . ILE B 1 357 ? 7.684 25.031 10.43 1 98.88 357 ILE B CA 1
ATOM 8400 C C . ILE B 1 357 ? 6.406 24.203 10.516 1 98.88 357 ILE B C 1
ATOM 8402 O O . ILE B 1 357 ? 6.34 23.094 9.961 1 98.88 357 ILE B O 1
ATOM 8406 N N . GLY B 1 358 ? 5.438 24.656 11.227 1 98.75 358 GLY B N 1
ATOM 8407 C CA . GLY B 1 358 ? 4.125 24.031 11.305 1 98.75 358 GLY B CA 1
ATOM 8408 C C . GLY B 1 358 ? 3.031 24.875 10.664 1 98.75 358 GLY B C 1
ATOM 8409 O O . GLY B 1 358 ? 2.967 26.094 10.883 1 98.75 358 GLY B O 1
ATOM 8410 N N . ILE B 1 359 ? 2.199 24.281 9.812 1 98.44 359 ILE B N 1
ATOM 8411 C CA . ILE B 1 359 ? 1.104 24.969 9.141 1 98.44 359 ILE B CA 1
ATOM 8412 C C . ILE B 1 359 ? -0.213 24.25 9.422 1 98.44 359 ILE B C 1
ATOM 8414 O O . ILE B 1 359 ? -0.282 23.016 9.367 1 98.44 359 ILE B O 1
ATOM 8418 N N . ASP B 1 360 ? -1.191 24.953 9.75 1 96 360 ASP B N 1
ATOM 8419 C CA . ASP B 1 360 ? -2.537 24.406 9.852 1 96 360 ASP B CA 1
ATOM 8420 C C . ASP B 1 360 ? -3.594 25.484 9.625 1 96 360 ASP B C 1
ATOM 8422 O O . ASP B 1 360 ? -3.367 26.656 9.93 1 96 360 ASP B O 1
ATOM 8426 N N . CYS B 1 361 ? -4.695 25.078 9.102 1 93.44 361 CYS B N 1
ATOM 8427 C CA . CYS B 1 361 ? -5.738 26.047 8.797 1 93.44 361 CYS B CA 1
ATOM 8428 C C . CYS B 1 361 ? -6.758 26.125 9.93 1 93.44 361 CYS B C 1
ATOM 8430 O O . CYS B 1 361 ? -7.625 27 9.93 1 93.44 361 CYS B O 1
ATOM 8432 N N . GLY B 1 362 ? -6.672 25.234 10.875 1 92.38 362 GLY B N 1
ATOM 8433 C CA . GLY B 1 362 ? -7.578 25.25 12.008 1 92.38 362 GLY B CA 1
ATOM 8434 C C . GLY B 1 362 ? -7.043 26.031 13.195 1 92.38 362 GLY B C 1
ATOM 8435 O O . GLY B 1 362 ? -5.918 25.797 13.641 1 92.38 362 GLY B O 1
ATOM 8436 N N . LYS B 1 363 ? -7.91 26.922 13.734 1 93.25 363 LYS B N 1
ATOM 8437 C CA . LYS B 1 363 ? -7.523 27.719 14.898 1 93.25 363 LYS B CA 1
ATOM 8438 C C . LYS B 1 363 ? -7.285 26.828 16.125 1 93.25 363 LYS B C 1
ATOM 8440 O O . LYS B 1 363 ? -6.402 27.109 16.938 1 93.25 363 LYS B O 1
ATOM 8445 N N . LEU B 1 364 ? -8.086 25.828 16.219 1 91.81 364 LEU B N 1
ATOM 8446 C CA . LEU B 1 364 ? -7.902 24.891 17.328 1 91.81 364 LEU B CA 1
ATOM 8447 C C . LEU B 1 364 ? -6.508 24.281 17.297 1 91.81 364 LEU B C 1
ATOM 8449 O O . LEU B 1 364 ? -5.855 24.156 18.344 1 91.81 364 LEU B O 1
ATOM 8453 N N . ALA B 1 365 ? -6.102 23.859 16.156 1 93.75 365 ALA B N 1
ATOM 8454 C CA . ALA B 1 365 ? -4.762 23.312 15.984 1 93.75 365 ALA B CA 1
ATOM 8455 C C . ALA B 1 365 ? -3.697 24.312 16.422 1 93.75 365 ALA B C 1
ATOM 8457 O O . ALA B 1 365 ? -2.768 23.969 17.156 1 93.75 365 ALA B O 1
ATOM 8458 N N . ILE B 1 366 ? -3.877 25.531 16.016 1 95.44 366 ILE B N 1
ATOM 8459 C CA . ILE B 1 366 ? -2.906 26.578 16.297 1 95.44 366 ILE B CA 1
ATOM 8460 C C . ILE B 1 366 ? -2.791 26.797 17.797 1 95.44 366 ILE B C 1
ATOM 8462 O O . ILE B 1 366 ? -1.687 26.828 18.344 1 95.44 366 ILE B O 1
ATOM 8466 N N . TYR B 1 367 ? -3.9 26.938 18.453 1 94.56 367 TYR B N 1
ATOM 8467 C CA . TYR B 1 367 ? -3.883 27.156 19.891 1 94.56 367 TYR B CA 1
ATOM 8468 C C . TYR B 1 367 ? -3.34 25.938 20.625 1 94.56 367 TYR B C 1
ATOM 8470 O O . TYR B 1 367 ? -2.68 26.078 21.656 1 94.56 367 TYR B O 1
ATOM 8478 N N . THR B 1 368 ? -3.641 24.766 20.094 1 93.94 368 THR B N 1
ATOM 8479 C CA . THR B 1 368 ? -3.119 23.531 20.688 1 93.94 368 THR B CA 1
ATOM 8480 C C . THR B 1 368 ? -1.597 23.484 20.594 1 93.94 368 THR B C 1
ATOM 8482 O O . THR B 1 368 ? -0.917 23.156 21.562 1 93.94 368 THR B O 1
ATOM 8485 N N . ILE B 1 369 ? -1.072 23.812 19.469 1 96.12 369 ILE B N 1
ATOM 8486 C CA . ILE B 1 369 ? 0.371 23.812 19.25 1 96.12 369 ILE B CA 1
ATOM 8487 C C . ILE B 1 369 ? 1.022 24.875 20.141 1 96.12 369 ILE B C 1
ATOM 8489 O O . ILE B 1 369 ? 2.062 24.625 20.75 1 96.12 369 ILE B O 1
ATOM 8493 N N . GLN B 1 370 ? 0.403 26.062 20.141 1 94.81 370 GLN B N 1
ATOM 8494 C CA . GLN B 1 370 ? 0.911 27.125 21 1 94.81 370 GLN B CA 1
ATOM 8495 C C . GLN B 1 370 ? 1.017 26.672 22.453 1 94.81 370 GLN B C 1
ATOM 8497 O O . GLN B 1 370 ? 2.059 26.844 23.094 1 94.81 370 GLN B O 1
ATOM 8502 N N . LYS B 1 371 ? -0.046 26.109 22.953 1 93 371 LYS B N 1
ATOM 8503 C CA . LYS B 1 371 ? -0.067 25.594 24.328 1 93 371 LYS B CA 1
ATOM 8504 C C . LYS B 1 371 ? 1.027 24.562 24.531 1 93 371 LYS B C 1
ATOM 8506 O O . LYS B 1 371 ? 1.758 24.609 25.516 1 93 371 LYS B O 1
ATOM 8511 N N . ARG B 1 372 ? 1.13 23.641 23.609 1 93.19 372 ARG B N 1
ATOM 8512 C CA . ARG B 1 372 ? 2.098 22.562 23.672 1 93.19 372 ARG B CA 1
ATOM 8513 C C . ARG B 1 372 ? 3.525 23.094 23.719 1 93.19 372 ARG B C 1
ATOM 8515 O O . ARG B 1 372 ? 4.336 22.641 24.531 1 93.19 372 ARG B O 1
ATOM 8522 N N . MET B 1 373 ? 3.83 24.047 22.875 1 94.94 373 MET B N 1
ATOM 8523 C CA . MET B 1 373 ? 5.18 24.594 22.781 1 94.94 373 MET B CA 1
ATOM 8524 C C . MET B 1 373 ? 5.531 25.406 24.016 1 94.94 373 MET B C 1
ATOM 8526 O O . MET B 1 373 ? 6.688 25.438 24.438 1 94.94 373 MET B O 1
ATOM 8530 N N . LEU B 1 374 ? 4.535 26.031 24.609 1 91.94 374 LEU B N 1
ATOM 8531 C CA . LEU B 1 374 ? 4.77 26.859 25.797 1 91.94 374 LEU B CA 1
ATOM 8532 C C . LEU B 1 374 ? 4.875 26 27.047 1 91.94 374 LEU B C 1
ATOM 8534 O O . LEU B 1 374 ? 5.371 26.453 28.078 1 91.94 374 LEU B O 1
ATOM 8538 N N . ASN B 1 375 ? 4.375 24.719 26.969 1 89.62 375 ASN B N 1
ATOM 8539 C CA . ASN B 1 375 ? 4.398 23.828 28.125 1 89.62 375 ASN B CA 1
ATOM 8540 C C . ASN B 1 375 ? 5.191 22.562 27.828 1 89.62 375 ASN B C 1
ATOM 8542 O O . ASN B 1 375 ? 4.824 21.484 28.297 1 89.62 375 ASN B O 1
ATOM 8546 N N . LEU B 1 376 ? 6.152 22.641 27.094 1 92.06 376 LEU B N 1
ATOM 8547 C CA . LEU B 1 376 ? 6.977 21.484 26.734 1 92.06 376 LEU B CA 1
ATOM 8548 C C . LEU B 1 376 ? 7.676 20.922 27.969 1 92.06 376 LEU B C 1
ATOM 8550 O O . LEU B 1 376 ? 8.055 21.672 28.875 1 92.06 376 LEU B O 1
ATOM 8554 N N . SER B 1 377 ? 7.723 19.625 28 1 88 377 SER B N 1
ATOM 8555 C CA . SER B 1 377 ? 8.453 18.938 29.062 1 88 377 SER B CA 1
ATOM 8556 C C . SER B 1 377 ? 9.195 17.719 28.531 1 88 377 SER B C 1
ATOM 8558 O O . SER B 1 377 ? 8.805 17.141 27.516 1 88 377 SER B O 1
ATOM 8560 N N . GLU B 1 378 ? 10.25 17.406 29.062 1 80.94 378 GLU B N 1
ATOM 8561 C CA . GLU B 1 378 ? 11.031 16.219 28.75 1 80.94 378 GLU B CA 1
ATOM 8562 C C . GLU B 1 378 ? 11.461 15.5 30.031 1 80.94 378 GLU B C 1
ATOM 8564 O O . GLU B 1 378 ? 12.18 16.062 30.859 1 80.94 378 GLU B O 1
ATOM 8569 N N . LYS B 1 379 ? 11.094 14.266 30.172 1 75.5 379 LYS B N 1
ATOM 8570 C CA . LYS B 1 379 ? 11.438 13.438 31.312 1 75.5 379 LYS B CA 1
ATOM 8571 C C . LYS B 1 379 ? 11.047 14.125 32.625 1 75.5 379 LYS B C 1
ATOM 8573 O O . LYS B 1 379 ? 11.859 14.203 33.562 1 75.5 379 LYS B O 1
ATOM 8578 N N . GLY B 1 380 ? 9.969 14.898 32.594 1 77.81 380 GLY B N 1
ATOM 8579 C CA . GLY B 1 380 ? 9.43 15.516 33.812 1 77.81 380 GLY B CA 1
ATOM 8580 C C . GLY B 1 380 ? 9.945 16.922 34.031 1 77.81 380 GLY B C 1
ATOM 8581 O O . GLY B 1 380 ? 9.5 17.609 34.969 1 77.81 380 GLY B O 1
ATOM 8582 N N . LYS B 1 381 ? 10.82 17.281 33.25 1 86.81 381 LYS B N 1
ATOM 8583 C CA . LYS B 1 381 ? 11.375 18.625 33.406 1 86.81 381 LYS B CA 1
ATOM 8584 C C . LYS B 1 381 ? 10.836 19.562 32.344 1 86.81 381 LYS B C 1
ATOM 8586 O O . LYS B 1 381 ? 10.75 19.188 31.172 1 86.81 381 LYS B O 1
ATOM 8591 N N . ALA B 1 382 ? 10.594 20.75 32.812 1 88.75 382 ALA B N 1
ATOM 8592 C CA . ALA B 1 382 ? 10.094 21.766 31.906 1 88.75 382 ALA B CA 1
ATOM 8593 C C . ALA B 1 382 ? 11.172 22.188 30.906 1 88.75 382 ALA B C 1
ATOM 8595 O O . ALA B 1 382 ? 12.344 22.328 31.281 1 88.75 382 ALA B O 1
ATOM 8596 N N . LEU B 1 383 ? 10.805 22.266 29.641 1 92.19 383 LEU B N 1
ATOM 8597 C CA . LEU B 1 383 ? 11.68 22.703 28.562 1 92.19 383 LEU B CA 1
ATOM 8598 C C . LEU B 1 383 ? 11.148 23.969 27.922 1 92.19 383 LEU B C 1
ATOM 8600 O O . LEU B 1 383 ? 9.984 24.031 27.531 1 92.19 383 LEU B O 1
ATOM 8604 N N . LYS B 1 384 ? 11.992 24.953 27.922 1 91.69 384 LYS B N 1
ATOM 8605 C CA . LYS B 1 384 ? 11.602 26.188 27.234 1 91.69 384 LYS B CA 1
ATOM 8606 C C . LYS B 1 384 ? 11.852 26.094 25.734 1 91.69 384 LYS B C 1
ATOM 8608 O O . LYS B 1 384 ? 12.984 25.859 25.312 1 91.69 384 LYS B O 1
ATOM 8613 N N . ALA B 1 385 ? 10.852 26.266 25 1 94.56 385 ALA B N 1
ATOM 8614 C CA . ALA B 1 385 ? 10.984 26.219 23.547 1 94.56 385 ALA B CA 1
ATOM 8615 C C . ALA B 1 385 ? 11.828 27.375 23.031 1 94.56 385 ALA B C 1
ATOM 8617 O O . ALA B 1 385 ? 11.883 28.438 23.656 1 94.56 385 ALA B O 1
ATOM 8618 N N . LYS B 1 386 ? 12.547 27.172 21.953 1 96.06 386 LYS B N 1
ATOM 8619 C CA . LYS B 1 386 ? 13.211 28.25 21.234 1 96.06 386 LYS B CA 1
ATOM 8620 C C . LYS B 1 386 ? 12.203 29.25 20.656 1 96.06 386 LYS B C 1
ATOM 8622 O O . LYS B 1 386 ? 11.008 28.953 20.609 1 96.06 386 LYS B O 1
ATOM 8627 N N . PRO B 1 387 ? 12.664 30.438 20.281 1 97.06 387 PRO B N 1
ATOM 8628 C CA . PRO B 1 387 ? 11.727 31.453 19.766 1 97.06 387 PRO B CA 1
ATOM 8629 C C . PRO B 1 387 ? 10.914 30.953 18.578 1 97.06 387 PRO B C 1
ATOM 8631 O O . PRO B 1 387 ? 11.453 30.281 17.688 1 97.06 387 PRO B O 1
ATOM 8634 N N . PHE B 1 388 ? 9.68 31.188 18.672 1 97.31 388 PHE B N 1
ATOM 8635 C CA . PHE B 1 388 ? 8.828 30.891 17.516 1 97.31 388 PHE B CA 1
ATOM 8636 C C . PHE B 1 388 ? 7.793 31.984 17.312 1 97.31 388 PHE B C 1
ATOM 8638 O O . PHE B 1 388 ? 7.387 32.656 18.266 1 97.31 388 PHE B O 1
ATOM 8645 N N . THR B 1 389 ? 7.391 32.219 16.062 1 97.25 389 THR B N 1
ATOM 8646 C CA . THR B 1 389 ? 6.449 33.281 15.695 1 97.25 389 THR B CA 1
ATOM 8647 C C . THR B 1 389 ? 5.188 32.688 15.07 1 97.25 389 THR B C 1
ATOM 8649 O O . THR B 1 389 ? 5.27 31.781 14.234 1 97.25 389 THR B O 1
ATOM 8652 N N . LEU B 1 390 ? 4.055 33.094 15.609 1 97.12 390 LEU B N 1
ATOM 8653 C CA . LEU B 1 390 ? 2.768 32.781 14.992 1 97.12 390 LEU B CA 1
ATOM 8654 C C . LEU B 1 390 ? 2.5 33.719 13.82 1 97.12 390 LEU B C 1
ATOM 8656 O O . LEU B 1 390 ? 2.646 34.938 13.953 1 97.12 390 LEU B O 1
ATOM 8660 N N . TYR B 1 391 ? 2.174 33.156 12.656 1 96.25 391 TYR B N 1
ATOM 8661 C CA . TYR B 1 391 ? 1.862 33.938 11.461 1 96.25 391 TYR B CA 1
ATOM 8662 C C . TYR B 1 391 ? 0.437 33.656 10.992 1 96.25 391 TYR B C 1
ATOM 8664 O O . TYR B 1 391 ? -0.044 32.531 11.062 1 96.25 391 TYR B O 1
ATOM 8672 N N . ASN B 1 392 ? -0.227 34.719 10.523 1 94 392 ASN B N 1
ATOM 8673 C CA . ASN B 1 392 ? -1.438 34.562 9.727 1 94 392 ASN B CA 1
ATOM 8674 C C . ASN B 1 392 ? -1.118 34.531 8.234 1 94 392 ASN B C 1
ATOM 8676 O O . ASN B 1 392 ? -0.329 35.312 7.73 1 94 392 ASN B O 1
ATOM 8680 N N . ALA B 1 393 ? -1.632 33.594 7.598 1 92.19 393 ALA B N 1
ATOM 8681 C CA . ALA B 1 393 ? -1.504 33.469 6.148 1 92.19 393 ALA B CA 1
ATOM 8682 C C . ALA B 1 393 ? -2.873 33.344 5.488 1 92.19 393 ALA B C 1
ATOM 8684 O O . ALA B 1 393 ? -3.422 32.25 5.398 1 92.19 393 ALA B O 1
ATOM 8685 N N . GLY B 1 394 ? -3.418 34.375 4.992 1 86.62 394 GLY B N 1
ATOM 8686 C CA . GLY B 1 394 ? -4.688 34.344 4.285 1 86.62 394 GLY B CA 1
ATOM 8687 C C . GLY B 1 394 ? -5.809 35.031 5.035 1 86.62 394 GLY B C 1
ATOM 8688 O O . GLY B 1 394 ? -6.844 35.375 4.449 1 86.62 394 GLY B O 1
ATOM 8689 N N . LEU B 1 395 ? -5.754 35.156 6.289 1 86.81 395 LEU B N 1
ATOM 8690 C CA . LEU B 1 395 ? -6.664 35.938 7.113 1 86.81 395 LEU B CA 1
ATOM 8691 C C . LEU B 1 395 ? -5.902 37 7.934 1 86.81 395 LEU B C 1
ATOM 8693 O O . LEU B 1 395 ? -5.258 36.656 8.93 1 86.81 395 LEU B O 1
ATOM 8697 N N . TYR B 1 396 ? -6.133 38.281 7.582 1 87.56 396 TYR B N 1
ATOM 8698 C CA . TYR B 1 396 ? -5.191 39.281 8.062 1 87.56 396 TYR B CA 1
ATOM 8699 C C . TYR B 1 396 ? -5.875 40.281 9 1 87.56 396 TYR B C 1
ATOM 8701 O O . TYR B 1 396 ? -7.062 40.562 8.844 1 87.56 396 TYR B O 1
ATOM 8709 N N . ASP B 1 397 ? -5.09 40.688 9.914 1 86.69 397 ASP B N 1
ATOM 8710 C CA . ASP B 1 397 ? -5.477 41.781 10.781 1 86.69 397 ASP B CA 1
ATOM 8711 C C . ASP B 1 397 ? -5.109 43.125 10.156 1 86.69 397 ASP B C 1
ATOM 8713 O O . ASP B 1 397 ? -3.955 43.562 10.211 1 86.69 397 ASP B O 1
ATOM 8717 N N . PHE B 1 398 ? -6.117 43.781 9.688 1 83.75 398 PHE B N 1
ATOM 8718 C CA . PHE B 1 398 ? -5.875 45.031 8.961 1 83.75 398 PHE B CA 1
ATOM 8719 C C . PHE B 1 398 ? -5.328 46.094 9.898 1 83.75 398 PHE B C 1
ATOM 8721 O O . PHE B 1 398 ? -4.496 46.906 9.5 1 83.75 398 PHE B O 1
ATOM 8728 N N . ALA B 1 399 ? -5.812 46.094 11.094 1 81.69 399 ALA B N 1
ATOM 8729 C CA . ALA B 1 399 ? -5.363 47.094 12.047 1 81.69 399 ALA B CA 1
ATOM 8730 C C . ALA B 1 399 ? -3.859 47 12.289 1 81.69 399 ALA B C 1
ATOM 8732 O O . ALA B 1 399 ? -3.176 48.031 12.414 1 81.69 399 ALA B O 1
ATOM 8733 N N . ARG B 1 400 ? -3.432 45.844 12.25 1 83.75 400 ARG B N 1
ATOM 8734 C CA . ARG B 1 400 ? -2.006 45.656 12.469 1 83.75 400 ARG B CA 1
ATOM 8735 C C . ARG B 1 400 ? -1.208 45.938 11.203 1 83.75 400 ARG B C 1
ATOM 8737 O O . ARG B 1 400 ? -0.067 46.406 11.281 1 83.75 400 ARG B O 1
ATOM 8744 N N . LEU B 1 401 ? -1.787 45.688 10.133 1 83.5 401 LEU B N 1
ATOM 8745 C CA . LEU B 1 401 ? -1.114 45.938 8.859 1 83.5 401 LEU B CA 1
ATOM 8746 C C . LEU B 1 401 ? -0.877 47.406 8.648 1 83.5 401 LEU B C 1
ATOM 8748 O O . LEU B 1 401 ? 0.157 47.812 8.109 1 83.5 401 LEU B O 1
ATOM 8752 N N . LYS B 1 402 ? -1.805 48.125 9.086 1 76.62 402 LYS B N 1
ATOM 8753 C CA . LYS B 1 402 ? -1.727 49.562 8.891 1 76.62 402 LYS B CA 1
ATOM 8754 C C . LYS B 1 402 ? -0.575 50.188 9.695 1 76.62 402 LYS B C 1
ATOM 8756 O O . LYS B 1 402 ? -0.058 51.25 9.352 1 76.62 402 LYS B O 1
ATOM 8761 N N . GLU B 1 403 ? -0.166 49.375 10.664 1 80.06 403 GLU B N 1
ATOM 8762 C CA . GLU B 1 403 ? 0.858 49.906 11.57 1 80.06 403 GLU B CA 1
ATOM 8763 C C . GLU B 1 403 ? 2.25 49.438 11.141 1 80.06 403 GLU B C 1
ATOM 8765 O O . GLU B 1 403 ? 3.252 49.844 11.742 1 80.06 403 GLU B O 1
ATOM 8770 N N . LEU B 1 404 ? 2.26 48.75 10.078 1 82.69 404 LEU B N 1
ATOM 8771 C CA . LEU B 1 404 ? 3.555 48.25 9.617 1 82.69 404 LEU B CA 1
ATOM 8772 C C . LEU B 1 404 ? 4.426 49.406 9.109 1 82.69 404 LEU B C 1
ATOM 8774 O O . LEU B 1 404 ? 3.916 50.375 8.539 1 82.69 404 LEU B O 1
ATOM 8778 N N . PRO B 1 405 ? 5.73 49.219 9.391 1 82.38 405 PRO B N 1
ATOM 8779 C CA . PRO B 1 405 ? 6.621 50.156 8.711 1 82.38 405 PRO B CA 1
ATOM 8780 C C . PRO B 1 405 ? 6.5 50.062 7.188 1 82.38 405 PRO B C 1
ATOM 8782 O O . PRO B 1 405 ? 6.047 49.062 6.652 1 82.38 405 PRO B O 1
ATOM 8785 N N . TRP B 1 406 ? 6.887 51.125 6.609 1 84.88 406 TRP B N 1
ATOM 8786 C CA . TRP B 1 406 ? 6.703 51.281 5.168 1 84.88 406 TRP B CA 1
ATOM 8787 C C . TRP B 1 406 ? 7.281 50.094 4.414 1 84.88 406 TRP B C 1
ATOM 8789 O O . TRP B 1 406 ? 6.625 49.531 3.533 1 84.88 406 TRP B O 1
ATOM 8799 N N . SER B 1 407 ? 8.453 49.75 4.781 1 83.94 407 SER B N 1
ATOM 8800 C CA . SER B 1 407 ? 9.117 48.656 4.062 1 83.94 407 SER B CA 1
ATOM 8801 C C . SER B 1 407 ? 8.32 47.344 4.148 1 83.94 407 SER B C 1
ATOM 8803 O O . SER B 1 407 ? 8.195 46.625 3.158 1 83.94 407 SER B O 1
ATOM 8805 N N . ASP B 1 408 ? 7.781 47.156 5.309 1 84.94 408 ASP B N 1
ATOM 8806 C CA . ASP B 1 408 ? 7.023 45.906 5.531 1 84.94 408 ASP B CA 1
ATOM 8807 C C . ASP B 1 408 ? 5.664 45.969 4.848 1 84.94 408 ASP B C 1
ATOM 8809 O O . ASP B 1 408 ? 5.199 44.969 4.281 1 84.94 408 ASP B O 1
ATOM 8813 N N . TRP B 1 409 ? 5.102 47.125 4.977 1 85 409 TRP B N 1
ATOM 8814 C CA . TRP B 1 409 ? 3.826 47.344 4.297 1 85 409 TRP B CA 1
ATOM 8815 C C . TRP B 1 409 ? 3.975 47.156 2.791 1 85 409 TRP B C 1
ATOM 8817 O O . TRP B 1 409 ? 3.156 46.5 2.156 1 85 409 TRP B O 1
ATOM 8827 N N . ARG B 1 410 ? 4.961 47.781 2.256 1 86.38 410 ARG B N 1
ATOM 8828 C CA . ARG B 1 410 ? 5.223 47.688 0.823 1 86.38 410 ARG B CA 1
ATOM 8829 C C . ARG B 1 410 ? 5.383 46.219 0.396 1 86.38 410 ARG B C 1
ATOM 8831 O O . ARG B 1 410 ? 4.781 45.781 -0.587 1 86.38 410 ARG B O 1
ATOM 8838 N N . ARG B 1 411 ? 6.137 45.5 1.146 1 82.94 411 ARG B N 1
ATOM 8839 C CA . ARG B 1 411 ? 6.383 44.125 0.832 1 82.94 411 ARG B CA 1
ATOM 8840 C C . ARG B 1 411 ? 5.102 43.281 0.925 1 82.94 411 ARG B C 1
ATOM 8842 O O . ARG B 1 411 ? 4.836 42.438 0.074 1 82.94 411 ARG B O 1
ATOM 8849 N N . PHE B 1 412 ? 4.406 43.5 1.935 1 85.06 412 PHE B N 1
ATOM 8850 C CA . PHE B 1 412 ? 3.145 42.812 2.15 1 85.06 412 PHE B CA 1
ATOM 8851 C C . PHE B 1 412 ? 2.182 43.062 0.997 1 85.06 412 PHE B C 1
ATOM 8853 O O . PHE B 1 412 ? 1.599 42.125 0.448 1 85.06 412 PHE B O 1
ATOM 8860 N N . ALA B 1 413 ? 2.062 44.281 0.639 1 83.56 413 ALA B N 1
ATOM 8861 C CA . ALA B 1 413 ? 1.125 44.688 -0.406 1 83.56 413 ALA B CA 1
ATOM 8862 C C . ALA B 1 413 ? 1.507 44.062 -1.752 1 83.56 413 ALA B C 1
ATOM 8864 O O . ALA B 1 413 ? 0.642 43.594 -2.492 1 83.56 413 ALA B O 1
ATOM 8865 N N . LEU B 1 414 ? 2.729 44.094 -2.043 1 83.88 414 LEU B N 1
ATOM 8866 C CA . LEU B 1 414 ? 3.197 43.5 -3.291 1 83.88 414 LEU B CA 1
ATOM 8867 C C . LEU B 1 414 ? 2.887 42 -3.336 1 83.88 414 LEU B C 1
ATOM 8869 O O . LEU B 1 414 ? 2.428 41.5 -4.359 1 83.88 414 LEU B O 1
ATOM 8873 N N . THR B 1 415 ? 3.125 41.406 -2.18 1 78.75 415 THR B N 1
ATOM 8874 C CA . THR B 1 415 ? 2.898 39.969 -2.113 1 78.75 415 THR B CA 1
ATOM 8875 C C . THR B 1 415 ? 1.408 39.656 -2.186 1 78.75 415 THR B C 1
ATOM 8877 O O . THR B 1 415 ? 1.004 38.688 -2.842 1 78.75 415 THR B O 1
ATOM 8880 N N . LEU B 1 416 ? 0.684 40.406 -1.537 1 79.25 416 LEU B N 1
ATOM 8881 C CA . LEU B 1 416 ? -0.756 40.188 -1.45 1 79.25 416 LEU B CA 1
ATOM 8882 C C . LEU B 1 416 ? -1.386 40.156 -2.838 1 79.25 416 LEU B C 1
ATOM 8884 O O . LEU B 1 416 ? -2.301 39.375 -3.088 1 79.25 416 LEU B O 1
ATOM 8888 N N . PHE B 1 417 ? -0.901 40.969 -3.73 1 78.94 417 PHE B N 1
ATOM 8889 C CA . PHE B 1 417 ? -1.495 41.062 -5.059 1 78.94 417 PHE B CA 1
ATOM 8890 C C . PHE B 1 417 ? -0.606 40.406 -6.102 1 78.94 417 PHE B C 1
ATOM 8892 O O . PHE B 1 417 ? -0.744 40.656 -7.301 1 78.94 417 PHE B O 1
ATOM 8899 N N . SER B 1 418 ? 0.337 39.625 -5.621 1 78.25 418 SER B N 1
ATOM 8900 C CA . SER B 1 418 ? 1.224 38.844 -6.461 1 78.25 418 SER B CA 1
ATOM 8901 C C . SER B 1 418 ? 1.994 39.719 -7.441 1 78.25 418 SER B C 1
ATOM 8903 O O . SER B 1 418 ? 2.1 39.375 -8.625 1 78.25 418 SER B O 1
ATOM 8905 N N . CYS B 1 419 ? 2.416 40.844 -6.988 1 83.56 419 CYS B N 1
ATOM 8906 C CA . CYS B 1 419 ? 3.219 41.75 -7.801 1 83.56 419 CYS B CA 1
ATOM 8907 C C . CYS B 1 419 ? 4.695 41.375 -7.742 1 83.56 419 CYS B C 1
ATOM 8909 O O . CYS B 1 419 ? 5.164 40.812 -6.738 1 83.56 419 CYS B O 1
ATOM 8911 N N . GLN B 1 420 ? 5.344 41.594 -8.805 1 83.75 420 GLN B N 1
ATOM 8912 C CA . GLN B 1 420 ? 6.793 41.438 -8.828 1 83.75 420 GLN B CA 1
ATOM 8913 C C . GLN B 1 420 ? 7.5 42.719 -8.359 1 83.75 420 GLN B C 1
ATOM 8915 O O . GLN B 1 420 ? 7.199 43.812 -8.852 1 83.75 420 GLN B O 1
ATOM 8920 N N . SER B 1 421 ? 8.359 42.531 -7.41 1 83.75 421 SER B N 1
ATOM 8921 C CA . SER B 1 421 ? 9.109 43.688 -6.941 1 83.75 421 SER B CA 1
ATOM 8922 C C . SER B 1 421 ? 10.133 44.125 -7.973 1 83.75 421 SER B C 1
ATOM 8924 O O . SER B 1 421 ? 11.102 43.406 -8.242 1 83.75 421 SER B O 1
ATOM 8926 N N . ALA B 1 422 ? 9.898 45.219 -8.625 1 86.88 422 ALA B N 1
ATOM 8927 C CA . ALA B 1 422 ? 10.781 45.844 -9.617 1 86.88 422 ALA B CA 1
ATOM 8928 C C . ALA B 1 422 ? 10.711 47.375 -9.531 1 86.88 422 ALA B C 1
ATOM 8930 O O . ALA B 1 422 ? 10.133 48 -10.406 1 86.88 422 ALA B O 1
ATOM 8931 N N . PRO B 1 423 ? 11.305 47.781 -8.469 1 89.12 423 PRO B N 1
ATOM 8932 C CA . PRO B 1 423 ? 11.258 49.25 -8.32 1 89.12 423 PRO B CA 1
ATOM 8933 C C . PRO B 1 423 ? 11.914 49.969 -9.484 1 89.12 423 PRO B C 1
ATOM 8935 O O . PRO B 1 423 ? 12.992 49.594 -9.938 1 89.12 423 PRO B O 1
ATOM 8938 N N . GLN B 1 424 ? 11.273 50.969 -10.07 1 89.88 424 GLN B N 1
ATOM 8939 C CA . GLN B 1 424 ? 11.781 51.75 -11.188 1 89.88 424 GLN B CA 1
ATOM 8940 C C . GLN B 1 424 ? 11.203 53.156 -11.18 1 89.88 424 GLN B C 1
ATOM 8942 O O . GLN B 1 424 ? 10.117 53.375 -10.641 1 89.88 424 GLN B O 1
ATOM 8947 N N . ARG B 1 425 ? 11.906 54.031 -11.719 1 91.56 425 ARG B N 1
ATOM 8948 C CA . ARG B 1 425 ? 11.445 55.406 -11.867 1 91.56 425 ARG B CA 1
ATOM 8949 C C . ARG B 1 425 ? 11.117 55.719 -13.32 1 91.56 425 ARG B C 1
ATOM 8951 O O . ARG B 1 425 ? 11.945 55.531 -14.211 1 91.56 425 ARG B O 1
ATOM 8958 N N . ILE B 1 426 ? 9.969 56.094 -13.508 1 90.75 426 ILE B N 1
ATOM 8959 C CA . ILE B 1 426 ? 9.508 56.5 -14.836 1 90.75 426 ILE B CA 1
ATOM 8960 C C . ILE B 1 426 ? 8.883 57.875 -14.773 1 90.75 426 ILE B C 1
ATOM 8962 O O . ILE B 1 426 ? 7.922 58.094 -14.031 1 90.75 426 ILE B O 1
ATOM 8966 N N . GLY B 1 427 ? 9.336 58.844 -15.57 1 88.38 427 GLY B N 1
ATOM 8967 C CA . GLY B 1 427 ? 8.773 60.188 -15.602 1 88.38 427 GLY B CA 1
ATOM 8968 C C . GLY B 1 427 ? 8.789 60.844 -14.242 1 88.38 427 GLY B C 1
ATOM 8969 O O . GLY B 1 427 ? 7.82 61.5 -13.859 1 88.38 427 GLY B O 1
ATOM 8970 N N . GLY B 1 428 ? 9.68 60.5 -13.414 1 86.44 428 GLY B N 1
ATOM 8971 C CA . GLY B 1 428 ? 9.82 61.094 -12.102 1 86.44 428 GLY B CA 1
ATOM 8972 C C . GLY B 1 428 ? 9.008 60.406 -11.031 1 86.44 428 GLY B C 1
ATOM 8973 O O . GLY B 1 428 ? 9.102 60.75 -9.852 1 86.44 428 GLY B O 1
ATOM 8974 N N . ILE B 1 429 ? 8.203 59.469 -11.469 1 90.88 429 ILE B N 1
ATOM 8975 C CA . ILE B 1 429 ? 7.375 58.75 -10.516 1 90.88 429 ILE B CA 1
ATOM 8976 C C . ILE B 1 429 ? 8.047 57.406 -10.141 1 90.88 429 ILE B C 1
ATOM 8978 O O . ILE B 1 429 ? 8.578 56.719 -11.008 1 90.88 429 ILE B O 1
ATOM 8982 N N . GLN B 1 430 ? 8.023 57.25 -8.859 1 91 430 GLN B N 1
ATOM 8983 C CA . GLN B 1 430 ? 8.594 56 -8.375 1 91 430 GLN B CA 1
ATOM 8984 C C . GLN B 1 430 ? 7.555 54.875 -8.391 1 91 430 GLN B C 1
ATOM 8986 O O . GLN B 1 430 ? 6.512 54.969 -7.746 1 91 430 GLN B O 1
ATOM 8991 N N . PHE B 1 431 ? 7.824 53.844 -9.125 1 93.06 431 PHE B N 1
ATOM 8992 C CA . PHE B 1 431 ? 6.988 52.656 -9.141 1 93.06 431 PHE B CA 1
ATOM 8993 C C . PHE B 1 431 ? 7.605 51.531 -8.281 1 93.06 431 PHE B C 1
ATOM 8995 O O . PHE B 1 431 ? 8.828 51.406 -8.219 1 93.06 431 PHE B O 1
ATOM 9002 N N . ASP B 1 432 ? 6.762 50.75 -7.672 1 92.31 432 ASP B N 1
ATOM 9003 C CA . ASP B 1 432 ? 7.227 49.75 -6.695 1 92.31 432 ASP B CA 1
ATOM 9004 C C . ASP B 1 432 ? 7.395 48.375 -7.344 1 92.31 432 ASP B C 1
ATOM 9006 O O . ASP B 1 432 ? 8.109 47.531 -6.82 1 92.31 432 ASP B O 1
ATOM 9010 N N . GLY B 1 433 ? 6.75 48.125 -8.359 1 92.06 433 GLY B N 1
ATOM 9011 C CA . GLY B 1 433 ? 6.82 46.844 -9.016 1 92.06 433 GLY B CA 1
ATOM 9012 C C . GLY B 1 433 ? 5.918 46.719 -10.227 1 92.06 433 GLY B C 1
ATOM 9013 O O . GLY B 1 433 ? 5.629 47.719 -10.883 1 92.06 433 GLY B O 1
ATOM 9014 N N . THR B 1 434 ? 5.676 45.5 -10.648 1 90.44 434 THR B N 1
ATOM 9015 C CA . THR B 1 434 ? 4.828 45.25 -11.812 1 90.44 434 THR B CA 1
ATOM 9016 C C . THR B 1 434 ? 3.805 44.156 -11.531 1 90.44 434 THR B C 1
ATOM 9018 O O . THR B 1 434 ? 4.051 43.281 -10.711 1 90.44 434 THR B O 1
ATOM 9021 N N . LEU B 1 435 ? 2.672 44.312 -11.961 1 87.25 435 LEU B N 1
ATOM 9022 C CA . LEU B 1 435 ? 1.606 43.312 -12.023 1 87.25 435 LEU B CA 1
ATOM 9023 C C . LEU B 1 435 ? 1.172 43.062 -13.469 1 87.25 435 LEU B C 1
ATOM 9025 O O . LEU B 1 435 ? 0.742 44 -14.156 1 87.25 435 LEU B O 1
ATOM 9029 N N . LYS B 1 436 ? 1.287 41.781 -13.953 1 81.25 436 LYS B N 1
ATOM 9030 C CA . LYS B 1 436 ? 1.001 41.469 -15.352 1 81.25 436 LYS B CA 1
ATOM 9031 C C . LYS B 1 436 ? 1.721 42.438 -16.281 1 81.25 436 LYS B C 1
ATOM 9033 O O . LYS B 1 436 ? 1.101 43.031 -17.172 1 81.25 436 LYS B O 1
ATOM 9038 N N . ALA B 1 437 ? 2.939 42.781 -16 1 82.19 437 ALA B N 1
ATOM 9039 C CA . ALA B 1 437 ? 3.846 43.594 -16.812 1 82.19 437 ALA B CA 1
ATOM 9040 C C . ALA B 1 437 ? 3.451 45.062 -16.781 1 82.19 437 ALA B C 1
ATOM 9042 O O . ALA B 1 437 ? 3.963 45.875 -17.578 1 82.19 437 ALA B O 1
ATOM 9043 N N . SER B 1 438 ? 2.545 45.469 -15.953 1 89.94 438 SER B N 1
ATOM 9044 C CA . SER B 1 438 ? 2.154 46.844 -15.781 1 89.94 438 SER B CA 1
ATOM 9045 C C . SER B 1 438 ? 2.666 47.406 -14.461 1 89.94 438 SER B C 1
ATOM 9047 O O . SER B 1 438 ? 2.775 46.688 -13.477 1 89.94 438 SER B O 1
ATOM 9049 N N . PRO B 1 439 ? 2.928 48.625 -14.445 1 92.25 439 PRO B N 1
ATOM 9050 C CA . PRO B 1 439 ? 3.545 49.219 -13.258 1 92.25 439 PRO B CA 1
ATOM 9051 C C . PRO B 1 439 ? 2.586 49.281 -12.07 1 92.25 439 PRO B C 1
ATOM 9053 O O . PRO B 1 439 ? 1.38 49.469 -12.258 1 92.25 439 PRO B O 1
ATOM 9056 N N . VAL B 1 440 ? 3.193 49.25 -10.867 1 93.69 440 VAL B N 1
ATOM 9057 C CA . VAL B 1 440 ? 2.43 49.25 -9.625 1 93.69 440 VAL B CA 1
ATOM 9058 C C . VAL B 1 440 ? 2.988 50.312 -8.688 1 93.69 440 VAL B C 1
ATOM 9060 O O . VAL B 1 440 ? 4.207 50.469 -8.57 1 93.69 440 VAL B O 1
ATOM 9063 N N . ILE B 1 441 ? 2.055 51.125 -8.102 1 93 441 ILE B N 1
ATOM 9064 C CA . ILE B 1 441 ? 2.416 52.094 -7.066 1 93 441 ILE B CA 1
ATOM 9065 C C . ILE B 1 441 ? 1.771 51.688 -5.742 1 93 441 ILE B C 1
ATOM 9067 O O . ILE B 1 441 ? 0.567 51.406 -5.684 1 93 441 ILE B O 1
ATOM 9071 N N . ILE B 1 442 ? 2.592 51.562 -4.738 1 91.81 442 ILE B N 1
ATOM 9072 C CA . ILE B 1 442 ? 2.066 51.375 -3.391 1 91.81 442 ILE B CA 1
ATOM 9073 C C . ILE B 1 442 ? 1.977 52.75 -2.682 1 91.81 442 ILE B C 1
ATOM 9075 O O . ILE B 1 442 ? 2.98 53.438 -2.543 1 91.81 442 ILE B O 1
ATOM 9079 N N . PHE B 1 443 ? 0.784 53.031 -2.348 1 88.88 443 PHE B N 1
ATOM 9080 C CA . PHE B 1 443 ? 0.551 54.312 -1.695 1 88.88 443 PHE B CA 1
ATOM 9081 C C . PHE B 1 443 ? 0.976 54.25 -0.232 1 88.88 443 PHE B C 1
ATOM 9083 O O . PHE B 1 443 ? 0.618 53.312 0.491 1 88.88 443 PHE B O 1
ATOM 9090 N N . ASP B 1 444 ? 1.796 55.125 0.151 1 84.75 444 ASP B N 1
ATOM 9091 C CA . ASP B 1 444 ? 2.189 55.25 1.552 1 84.75 444 ASP B CA 1
ATOM 9092 C C . ASP B 1 444 ? 1.139 56.031 2.35 1 84.75 444 ASP B C 1
ATOM 9094 O O . ASP B 1 444 ? 1.178 57.25 2.414 1 84.75 444 ASP B O 1
ATOM 9098 N N . HIS B 1 445 ? 0.337 55.406 2.984 1 78.62 445 HIS B N 1
ATOM 9099 C CA . HIS B 1 445 ? -0.786 56 3.691 1 78.62 445 HIS B CA 1
ATOM 9100 C C . HIS B 1 445 ? -0.333 56.656 5 1 78.62 445 HIS B C 1
ATOM 9102 O O . HIS B 1 445 ? -1.095 57.375 5.633 1 78.62 445 HIS B O 1
ATOM 9108 N N . ARG B 1 446 ? 0.834 56.312 5.391 1 75.88 446 ARG B N 1
ATOM 9109 C CA . ARG B 1 446 ? 1.336 56.875 6.641 1 75.88 446 ARG B CA 1
ATOM 9110 C C . ARG B 1 446 ? 2.025 58.188 6.406 1 75.88 446 ARG B C 1
ATOM 9112 O O . ARG B 1 446 ? 2.369 58.906 7.355 1 75.88 446 ARG B O 1
ATOM 9119 N N . LYS B 1 447 ? 2.449 58.281 5.184 1 69.5 447 LYS B N 1
ATOM 9120 C CA . LYS B 1 447 ? 3.121 59.531 4.93 1 69.5 447 LYS B CA 1
ATOM 9121 C C . LYS B 1 447 ? 2.209 60.719 5.25 1 69.5 447 LYS B C 1
ATOM 9123 O O . LYS B 1 447 ? 1.026 60.719 4.906 1 69.5 447 LYS B O 1
ATOM 9128 N N . GLY B 1 448 ? 2.221 61.312 6.336 1 55.62 448 GLY B N 1
ATOM 9129 C CA . GLY B 1 448 ? 1.731 62.531 6.961 1 55.62 448 GLY B CA 1
ATOM 9130 C C . GLY B 1 448 ? 0.774 63.312 6.078 1 55.62 448 GLY B C 1
ATOM 9131 O O . GLY B 1 448 ? 0.669 63.031 4.879 1 55.62 448 GLY B O 1
ATOM 9132 N N . ASN B 1 449 ? -0.379 64.125 6.625 1 55.47 449 ASN B N 1
ATOM 9133 C CA . ASN B 1 449 ? -1.313 65.25 6.355 1 55.47 449 ASN B CA 1
ATOM 9134 C C . ASN B 1 449 ? -2.547 64.75 5.605 1 55.47 449 ASN B C 1
ATOM 9136 O O . ASN B 1 449 ? -3.039 65.438 4.699 1 55.47 449 ASN B O 1
ATOM 9140 N N . GLY B 1 450 ? -2.975 63.438 5.852 1 60 450 GLY B N 1
ATOM 9141 C CA . GLY B 1 450 ? -4.27 63.094 5.281 1 60 450 GLY B CA 1
ATOM 9142 C C . GLY B 1 450 ? -4.219 62.844 3.787 1 60 450 GLY B C 1
ATOM 9143 O O . GLY B 1 450 ? -5.203 63.062 3.08 1 60 450 GLY B O 1
ATOM 9144 N N . ALA B 1 451 ? -3.146 62.406 3.199 1 68.5 451 ALA B N 1
ATOM 9145 C CA . ALA B 1 451 ? -2.998 62.219 1.759 1 68.5 451 ALA B CA 1
ATOM 9146 C C . ALA B 1 451 ? -3.863 61.062 1.263 1 68.5 451 ALA B C 1
ATOM 9148 O O . ALA B 1 451 ? -3.965 60.031 1.925 1 68.5 451 ALA B O 1
ATOM 9149 N N . THR B 1 452 ? -4.672 61.312 0.343 1 85.31 452 THR B N 1
ATOM 9150 C CA . THR B 1 452 ? -5.551 60.344 -0.318 1 85.31 452 THR B CA 1
ATOM 9151 C C . THR B 1 452 ? -5.207 60.219 -1.8 1 85.31 452 THR B C 1
ATOM 9153 O O . THR B 1 452 ? -4.473 61.062 -2.34 1 85.31 452 THR B O 1
ATOM 9156 N N . VAL B 1 453 ? -5.484 59.156 -2.287 1 91 453 VAL B N 1
ATOM 9157 C CA . VAL B 1 453 ? -5.395 58.969 -3.732 1 91 453 VAL B CA 1
ATOM 9158 C C . VAL B 1 453 ? -6.637 59.531 -4.402 1 91 453 VAL B C 1
ATOM 9160 O O . VAL B 1 453 ? -7.688 58.906 -4.438 1 91 453 VAL B O 1
ATOM 9163 N N . SER B 1 454 ? -6.461 60.688 -4.871 1 89.56 454 SER B N 1
ATOM 9164 C CA . SER B 1 454 ? -7.562 61.375 -5.535 1 89.56 454 SER B CA 1
ATOM 9165 C C . SER B 1 454 ? -7.379 61.375 -7.051 1 89.56 454 SER B C 1
ATOM 9167 O O . SER B 1 454 ? -6.34 60.938 -7.555 1 89.56 454 SER B O 1
ATOM 9169 N N . GLU B 1 455 ? -8.469 61.781 -7.727 1 91.44 455 GLU B N 1
ATOM 9170 C CA . GLU B 1 455 ? -8.352 61.906 -9.18 1 91.44 455 GLU B CA 1
ATOM 9171 C C . GLU B 1 455 ? -7.242 62.906 -9.547 1 91.44 455 GLU B C 1
ATOM 9173 O O . GLU B 1 455 ? -6.574 62.719 -10.57 1 91.44 455 GLU B O 1
ATOM 9178 N N . GLU B 1 456 ? -7.098 63.844 -8.75 1 89.62 456 GLU B N 1
ATOM 9179 C CA . GLU B 1 456 ? -6.027 64.812 -8.969 1 89.62 456 GLU B CA 1
ATOM 9180 C C . GLU B 1 456 ? -4.652 64.188 -8.859 1 89.62 456 GLU B C 1
ATOM 9182 O O . GLU B 1 456 ? -3.744 64.5 -9.633 1 89.62 456 GLU B O 1
ATOM 9187 N N . THR B 1 457 ? -4.535 63.344 -7.844 1 90.31 457 THR B N 1
ATOM 9188 C CA . THR B 1 457 ? -3.293 62.594 -7.68 1 90.31 457 THR B CA 1
ATOM 9189 C C . THR B 1 457 ? -2.998 61.75 -8.93 1 90.31 457 THR B C 1
ATOM 9191 O O . THR B 1 457 ? -1.855 61.688 -9.383 1 90.31 457 THR B O 1
ATOM 9194 N N . LEU B 1 458 ? -4.008 61.188 -9.492 1 93.06 458 LEU B N 1
ATOM 9195 C CA . LEU B 1 458 ? -3.855 60.344 -10.672 1 93.06 458 LEU B CA 1
ATOM 9196 C C . LEU B 1 458 ? -3.49 61.156 -11.898 1 93.06 458 LEU B C 1
ATOM 9198 O O . LEU B 1 458 ? -2.686 60.75 -12.727 1 93.06 458 LEU B O 1
ATOM 9202 N N . ARG B 1 459 ? -4.137 62.25 -11.977 1 92.12 459 ARG B N 1
ATOM 9203 C CA . ARG B 1 459 ? -3.822 63.156 -13.086 1 92.12 459 ARG B CA 1
ATOM 9204 C C . ARG B 1 459 ? -2.369 63.625 -13.023 1 92.12 459 ARG B C 1
ATOM 9206 O O . ARG B 1 459 ? -1.711 63.75 -14.055 1 92.12 459 ARG B O 1
ATOM 9213 N N . SER B 1 460 ? -1.956 63.875 -11.828 1 91.31 460 SER B N 1
ATOM 9214 C CA . SER B 1 460 ? -0.559 64.25 -11.648 1 91.31 460 SER B CA 1
ATOM 9215 C C . SER B 1 460 ? 0.38 63.156 -12.094 1 91.31 460 SER B C 1
ATOM 9217 O O . SER B 1 460 ? 1.408 63.406 -12.719 1 91.31 460 SER B O 1
ATOM 9219 N N . ILE B 1 461 ? 0.05 61.969 -11.719 1 92.12 461 ILE B N 1
ATOM 9220 C CA . ILE B 1 461 ? 0.848 60.812 -12.109 1 92.12 461 ILE B CA 1
ATOM 9221 C C . ILE B 1 461 ? 0.816 60.656 -13.633 1 92.12 461 ILE B C 1
ATOM 9223 O O . ILE B 1 461 ? 1.841 60.375 -14.25 1 92.12 461 ILE B O 1
ATOM 9227 N N . HIS B 1 462 ? -0.36 60.875 -14.148 1 93.12 462 HIS B N 1
ATOM 9228 C CA . HIS B 1 462 ? -0.542 60.719 -15.594 1 93.12 462 HIS B CA 1
ATOM 9229 C C . HIS B 1 462 ? 0.291 61.75 -16.359 1 93.12 462 HIS B C 1
ATOM 9231 O O . HIS B 1 462 ? 0.885 61.438 -17.391 1 93.12 462 HIS B O 1
ATOM 9237 N N . GLU B 1 463 ? 0.262 62.906 -15.922 1 91.81 463 GLU B N 1
ATOM 9238 C CA . GLU B 1 463 ? 1.03 63.969 -16.562 1 91.81 463 GLU B CA 1
ATOM 9239 C C . GLU B 1 463 ? 2.523 63.656 -16.562 1 91.81 463 GLU B C 1
ATOM 9241 O O . GLU B 1 463 ? 3.234 63.969 -17.516 1 91.81 463 GLU B O 1
ATOM 9246 N N . ALA B 1 464 ? 2.852 63.062 -15.523 1 91.19 464 ALA B N 1
ATOM 9247 C CA . ALA B 1 464 ? 4.273 62.781 -15.352 1 91.19 464 ALA B CA 1
ATOM 9248 C C . ALA B 1 464 ? 4.672 61.5 -16.109 1 91.19 464 ALA B C 1
ATOM 9250 O O . ALA B 1 464 ? 5.727 61.469 -16.75 1 91.19 464 ALA B O 1
ATOM 9251 N N . ALA B 1 465 ? 3.822 60.5 -16.031 1 88.31 465 ALA B N 1
ATOM 9252 C CA . ALA B 1 465 ? 4.301 59.188 -16.484 1 88.31 465 ALA B CA 1
ATOM 9253 C C . ALA B 1 465 ? 3.305 58.562 -17.453 1 88.31 465 ALA B C 1
ATOM 9255 O O . ALA B 1 465 ? 3.613 57.562 -18.094 1 88.31 465 ALA B O 1
ATOM 9256 N N . GLY B 1 466 ? 2.16 59.062 -17.688 1 85.31 466 GLY B N 1
ATOM 9257 C CA . GLY B 1 466 ? 1.074 58.438 -18.422 1 85.31 466 GLY B CA 1
ATOM 9258 C C . GLY B 1 466 ? 1.466 58.062 -19.828 1 85.31 466 GLY B C 1
ATOM 9259 O O . GLY B 1 466 ? 1.056 57 -20.328 1 85.31 466 GLY B O 1
ATOM 9260 N N . SER B 1 467 ? 2.264 58.844 -20.469 1 80.62 467 SER B N 1
ATOM 9261 C CA . SER B 1 467 ? 2.619 58.625 -21.859 1 80.62 467 SER B CA 1
ATOM 9262 C C . SER B 1 467 ? 3.742 57.594 -21.984 1 80.62 467 SER B C 1
ATOM 9264 O O . SER B 1 467 ? 3.99 57.094 -23.078 1 80.62 467 SER B O 1
ATOM 9266 N N . LYS B 1 468 ? 4.336 57.25 -20.891 1 86.56 468 LYS B N 1
ATOM 9267 C CA . LYS B 1 468 ? 5.535 56.438 -20.938 1 86.56 468 LYS B CA 1
ATOM 9268 C C . LYS B 1 468 ? 5.234 55 -20.453 1 86.56 468 LYS B C 1
ATOM 9270 O O . LYS B 1 468 ? 6.098 54.125 -20.5 1 86.56 468 LYS B O 1
ATOM 9275 N N . VAL B 1 469 ? 4.09 54.938 -19.938 1 82.12 469 VAL B N 1
ATOM 9276 C CA . VAL B 1 469 ? 3.734 53.656 -19.375 1 82.12 469 VAL B CA 1
ATOM 9277 C C . VAL B 1 469 ? 2.695 52.969 -20.266 1 82.12 469 VAL B C 1
ATOM 9279 O O . VAL B 1 469 ? 2.168 53.562 -21.203 1 82.12 469 VAL B O 1
ATOM 9282 N N . GLY B 1 470 ? 2.404 51.844 -20.297 1 84 470 GLY B N 1
ATOM 9283 C CA . GLY B 1 470 ? 1.405 51.094 -21.047 1 84 470 GLY B CA 1
ATOM 9284 C C . GLY B 1 470 ? -0.013 51.562 -20.766 1 84 470 GLY B C 1
ATOM 9285 O O . GLY B 1 470 ? -0.245 52.75 -20.5 1 84 470 GLY B O 1
ATOM 9286 N N . THR B 1 471 ? -0.957 50.719 -20.891 1 88.88 471 THR B N 1
ATOM 9287 C CA . THR B 1 471 ? -2.373 51.062 -20.859 1 88.88 471 THR B CA 1
ATOM 9288 C C . THR B 1 471 ? -2.949 50.906 -19.453 1 88.88 471 THR B C 1
ATOM 9290 O O . THR B 1 471 ? -4.121 51.188 -19.219 1 88.88 471 THR B O 1
ATOM 9293 N N . ARG B 1 472 ? -2.078 50.438 -18.516 1 91.5 472 ARG B N 1
ATOM 9294 C CA . ARG B 1 472 ? -2.617 50.188 -17.188 1 91.5 472 ARG B CA 1
ATOM 9295 C C . ARG B 1 472 ? -1.586 50.531 -16.109 1 91.5 472 ARG B C 1
ATOM 9297 O O . ARG B 1 472 ? -0.391 50.281 -16.281 1 91.5 472 ARG B O 1
ATOM 9304 N N . ILE B 1 473 ? -2.012 51.094 -15.086 1 92.12 473 ILE B N 1
ATOM 9305 C CA . ILE B 1 473 ? -1.235 51.281 -13.867 1 92.12 473 ILE B CA 1
ATOM 9306 C C . ILE B 1 473 ? -2.055 50.812 -12.664 1 92.12 473 ILE B C 1
ATOM 9308 O O . ILE B 1 473 ? -3.258 51.094 -12.586 1 92.12 473 ILE B O 1
ATOM 9312 N N . PHE B 1 474 ? -1.396 50.125 -11.766 1 92.25 474 PHE B N 1
ATOM 9313 C CA . PHE B 1 474 ? -2.072 49.656 -10.562 1 92.25 474 PHE B CA 1
ATOM 9314 C C . PHE B 1 474 ? -1.622 50.438 -9.336 1 92.25 474 PHE B C 1
ATOM 9316 O O . PHE B 1 474 ? -0.432 50.719 -9.18 1 92.25 474 PHE B O 1
ATOM 9323 N N . ILE B 1 475 ? -2.629 50.875 -8.562 1 91.38 475 ILE B N 1
ATOM 9324 C CA . ILE B 1 475 ? -2.334 51.562 -7.309 1 91.38 475 ILE B CA 1
ATOM 9325 C C . ILE B 1 475 ? -2.871 50.75 -6.137 1 91.38 475 ILE B C 1
ATOM 9327 O O . ILE B 1 475 ? -4.07 50.469 -6.07 1 91.38 475 ILE B O 1
ATOM 9331 N N . ILE B 1 476 ? -1.988 50.375 -5.215 1 89.81 476 ILE B N 1
ATOM 9332 C CA . ILE B 1 476 ? -2.387 49.625 -4.031 1 89.81 476 ILE B CA 1
ATOM 9333 C C . ILE B 1 476 ? -2.4 50.562 -2.814 1 89.81 476 ILE B C 1
ATOM 9335 O O . ILE B 1 476 ? -1.406 51.219 -2.523 1 89.81 476 ILE B O 1
ATOM 9339 N N . ALA B 1 477 ? -3.527 50.625 -2.148 1 87.75 477 ALA B N 1
ATOM 9340 C CA . ALA B 1 477 ? -3.678 51.438 -0.951 1 87.75 477 ALA B CA 1
ATOM 9341 C C . ALA B 1 477 ? -4.824 50.938 -0.078 1 87.75 477 ALA B C 1
ATOM 9343 O O . ALA B 1 477 ? -5.664 50.156 -0.535 1 87.75 477 ALA B O 1
ATOM 9344 N N . PRO B 1 478 ? -4.762 51.281 1.201 1 84.88 478 PRO B N 1
ATOM 9345 C CA . PRO B 1 478 ? -5.957 51 2.004 1 84.88 478 PRO B CA 1
ATOM 9346 C C . PRO B 1 478 ? -7.223 51.625 1.409 1 84.88 478 PRO B C 1
ATOM 9348 O O . PRO B 1 478 ? -7.172 52.688 0.818 1 84.88 478 PRO B O 1
ATOM 9351 N N . ALA B 1 479 ? -8.305 51.031 1.601 1 82.25 479 ALA B N 1
ATOM 9352 C CA . ALA B 1 479 ? -9.57 51.406 1.005 1 82.25 479 ALA B CA 1
ATOM 9353 C C . ALA B 1 479 ? -9.914 52.875 1.354 1 82.25 479 ALA B C 1
ATOM 9355 O O . ALA B 1 479 ? -10.391 53.625 0.501 1 82.25 479 ALA B O 1
ATOM 9356 N N . MET B 1 480 ? -9.617 53.281 2.529 1 80 480 MET B N 1
ATOM 9357 C CA . MET B 1 480 ? -9.992 54.594 3.018 1 80 480 MET B CA 1
ATOM 9358 C C . MET B 1 480 ? -9.094 55.688 2.418 1 80 480 MET B C 1
ATOM 9360 O O . MET B 1 480 ? -9.414 56.875 2.48 1 80 480 MET B O 1
ATOM 9364 N N . ALA B 1 481 ? -8.055 55.188 1.754 1 86.44 481 ALA B N 1
ATOM 9365 C CA . ALA B 1 481 ? -7.117 56.156 1.178 1 86.44 481 ALA B CA 1
ATOM 9366 C C . ALA B 1 481 ? -7.578 56.625 -0.203 1 86.44 481 ALA B C 1
ATOM 9368 O O . ALA B 1 481 ? -7.102 57.625 -0.725 1 86.44 481 ALA B O 1
ATOM 9369 N N . PHE B 1 482 ? -8.477 55.906 -0.772 1 88 482 PHE B N 1
ATOM 9370 C CA . PHE B 1 482 ? -9.008 56.312 -2.076 1 88 482 PHE B CA 1
ATOM 9371 C C . PHE B 1 482 ? -10.18 57.25 -1.922 1 88 482 PHE B C 1
ATOM 9373 O O . PHE B 1 482 ? -11.094 57 -1.124 1 88 482 PHE B O 1
ATOM 9380 N N . ASP B 1 483 ? -10.203 58.25 -2.703 1 86.81 483 ASP B N 1
ATOM 9381 C CA . ASP B 1 483 ? -11.281 59.25 -2.637 1 86.81 483 ASP B CA 1
ATOM 9382 C C . ASP B 1 483 ? -12.375 58.938 -3.652 1 86.81 483 ASP B C 1
ATOM 9384 O O . ASP B 1 483 ? -13.242 59.781 -3.916 1 86.81 483 ASP B O 1
ATOM 9388 N N . PHE B 1 484 ? -12.242 57.812 -4.363 1 86 484 PHE B N 1
ATOM 9389 C CA . PHE B 1 484 ? -13.234 57.375 -5.34 1 86 484 PHE B CA 1
ATOM 9390 C C . PHE B 1 484 ? -13.594 55.938 -5.129 1 86 484 PHE B C 1
ATOM 9392 O O . PHE B 1 484 ? -12.836 55.188 -4.512 1 86 484 PHE B O 1
ATOM 9399 N N . GLN B 1 485 ? -14.758 55.469 -5.664 1 80.94 485 GLN B N 1
ATOM 9400 C CA . GLN B 1 485 ? -15.258 54.125 -5.391 1 80.94 485 GLN B CA 1
ATOM 9401 C C . GLN B 1 485 ? -15.086 53.219 -6.602 1 80.94 485 GLN B C 1
ATOM 9403 O O . GLN B 1 485 ? -15.109 52 -6.473 1 80.94 485 GLN B O 1
ATOM 9408 N N . GLN B 1 486 ? -14.82 53.812 -7.742 1 82.69 486 GLN B N 1
ATOM 9409 C CA . GLN B 1 486 ? -14.68 53 -8.953 1 82.69 486 GLN B CA 1
ATOM 9410 C C . GLN B 1 486 ? -13.453 52.094 -8.883 1 82.69 486 GLN B C 1
ATOM 9412 O O . GLN B 1 486 ? -12.484 52.406 -8.195 1 82.69 486 GLN B O 1
ATOM 9417 N N . ASP B 1 487 ? -13.523 51.031 -9.609 1 85.19 487 ASP B N 1
ATOM 9418 C CA . ASP B 1 487 ? -12.406 50.094 -9.664 1 85.19 487 ASP B CA 1
ATOM 9419 C C . ASP B 1 487 ? -11.211 50.688 -10.391 1 85.19 487 ASP B C 1
ATOM 9421 O O . ASP B 1 487 ? -10.062 50.344 -10.125 1 85.19 487 ASP B O 1
ATOM 9425 N N . TYR B 1 488 ? -11.508 51.531 -11.359 1 88.88 488 TYR B N 1
ATOM 9426 C CA . TYR B 1 488 ? -10.445 52.219 -12.078 1 88.88 488 TYR B CA 1
ATOM 9427 C C . TYR B 1 488 ? -10.922 53.594 -12.578 1 88.88 488 TYR B C 1
ATOM 9429 O O . TYR B 1 488 ? -12.125 53.844 -12.656 1 88.88 488 TYR B O 1
ATOM 9437 N N . ILE B 1 489 ? -9.969 54.469 -12.758 1 91.06 489 ILE B N 1
ATOM 9438 C CA . ILE B 1 489 ? -10.195 55.75 -13.398 1 91.06 489 ILE B CA 1
ATOM 9439 C C . ILE B 1 489 ? -9.383 55.844 -14.688 1 91.06 489 ILE B C 1
ATOM 9441 O O . ILE B 1 489 ? -8.188 55.531 -14.695 1 91.06 489 ILE B O 1
ATOM 9445 N N . GLN B 1 490 ? -10.055 56.094 -15.742 1 92.56 490 GLN B N 1
ATOM 9446 C CA . GLN B 1 490 ? -9.375 56.219 -17.031 1 92.56 490 GLN B CA 1
ATOM 9447 C C . GLN B 1 490 ? -8.977 57.656 -17.312 1 92.56 490 GLN B C 1
ATOM 9449 O O . GLN B 1 490 ? -9.812 58.562 -17.234 1 92.56 490 GLN B O 1
ATOM 9454 N N . ILE B 1 491 ? -7.773 57.906 -17.531 1 93.06 491 ILE B N 1
ATOM 9455 C CA . ILE B 1 491 ? -7.234 59.188 -17.953 1 93.06 491 ILE B CA 1
ATOM 9456 C C . ILE B 1 491 ? -6.461 59.031 -19.266 1 93.06 491 ILE B C 1
ATOM 9458 O O . ILE B 1 491 ? -5.414 58.375 -19.297 1 93.06 491 ILE B O 1
ATOM 9462 N N . GLY B 1 492 ? -6.941 59.594 -20.359 1 89.81 492 GLY B N 1
ATOM 9463 C CA . GLY B 1 492 ? -6.363 59.281 -21.672 1 89.81 492 GLY B CA 1
ATOM 9464 C C . GLY B 1 492 ? -6.512 57.844 -22.062 1 89.81 492 GLY B C 1
ATOM 9465 O O . GLY B 1 492 ? -7.617 57.281 -22.047 1 89.81 492 GLY B O 1
ATOM 9466 N N . GLU B 1 493 ? -5.438 57.219 -22.359 1 89.38 493 GLU B N 1
ATOM 9467 C CA . GLU B 1 493 ? -5.453 55.812 -22.766 1 89.38 493 GLU B CA 1
ATOM 9468 C C . GLU B 1 493 ? -5.031 54.906 -21.625 1 89.38 493 GLU B C 1
ATOM 9470 O O . GLU B 1 493 ? -4.961 53.656 -21.797 1 89.38 493 GLU B O 1
ATOM 9475 N N . VAL B 1 494 ? -4.82 55.5 -20.516 1 92.94 494 VAL B N 1
ATOM 9476 C CA . VAL B 1 494 ? -4.289 54.75 -19.406 1 92.94 494 VAL B CA 1
ATOM 9477 C C . VAL B 1 494 ? -5.387 54.531 -18.359 1 92.94 494 VAL B C 1
ATOM 9479 O O . VAL B 1 494 ? -6.086 55.469 -17.984 1 92.94 494 VAL B O 1
ATOM 9482 N N . ARG B 1 495 ? -5.566 53.25 -17.922 1 92.06 495 ARG B N 1
ATOM 9483 C CA . ARG B 1 495 ? -6.473 52.938 -16.828 1 92.06 495 ARG B CA 1
ATOM 9484 C C . ARG B 1 495 ? -5.715 52.812 -15.508 1 92.06 495 ARG B C 1
ATOM 9486 O O . ARG B 1 495 ? -4.762 52.031 -15.406 1 92.06 495 ARG B O 1
ATOM 9493 N N . TYR B 1 496 ? -6.125 53.562 -14.562 1 92.5 496 TYR B N 1
ATOM 9494 C CA . TYR B 1 496 ? -5.555 53.5 -13.219 1 92.5 496 TYR B CA 1
ATOM 9495 C C . TYR B 1 496 ? -6.418 52.625 -12.297 1 92.5 496 TYR B C 1
ATOM 9497 O O . TYR B 1 496 ? -7.422 53.125 -11.766 1 92.5 496 TYR B O 1
ATOM 9505 N N . TYR B 1 497 ? -5.938 51.406 -12.031 1 89.94 497 TYR B N 1
ATOM 9506 C CA . TYR B 1 497 ? -6.707 50.469 -11.227 1 89.94 497 TYR B CA 1
ATOM 9507 C C . TYR B 1 497 ? -6.449 50.688 -9.742 1 89.94 497 TYR B C 1
ATOM 9509 O O . TYR B 1 497 ? -5.301 50.844 -9.32 1 89.94 497 TYR B O 1
ATOM 9517 N N . ALA B 1 498 ? -7.551 50.719 -8.953 1 88.19 498 ALA B N 1
ATOM 9518 C CA . ALA B 1 498 ? -7.457 50.844 -7.5 1 88.19 498 ALA B CA 1
ATOM 9519 C C . ALA B 1 498 ? -7.527 49.469 -6.836 1 88.19 498 ALA B C 1
ATOM 9521 O O . ALA B 1 498 ? -8.602 48.875 -6.746 1 88.19 498 ALA B O 1
ATOM 9522 N N . LEU B 1 499 ? -6.426 49 -6.379 1 87.19 499 LEU B N 1
ATOM 9523 C CA . LEU B 1 499 ? -6.387 47.781 -5.582 1 87.19 499 LEU B CA 1
ATOM 9524 C C . LEU B 1 499 ? -6.461 48.094 -4.094 1 87.19 499 LEU B C 1
ATOM 9526 O O . LEU B 1 499 ? -5.449 48.469 -3.48 1 87.19 499 LEU B O 1
ATOM 9530 N N . ARG B 1 500 ? -7.582 47.906 -3.557 1 83.75 500 ARG B N 1
ATOM 9531 C CA . ARG B 1 500 ? -7.875 48.344 -2.197 1 83.75 500 ARG B CA 1
ATOM 9532 C C . ARG B 1 500 ? -7.555 47.25 -1.187 1 83.75 500 ARG B C 1
ATOM 9534 O O . ARG B 1 500 ? -7.762 46.062 -1.461 1 83.75 500 ARG B O 1
ATOM 9541 N N . VAL B 1 501 ? -7.004 47.656 -0.047 1 78.06 501 VAL B N 1
ATOM 9542 C CA . VAL B 1 501 ? -6.789 46.781 1.104 1 78.06 501 VAL B CA 1
ATOM 9543 C C . VAL B 1 501 ? -7.617 47.281 2.287 1 78.06 501 VAL B C 1
ATOM 9545 O O . VAL B 1 501 ? -7.402 48.406 2.783 1 78.06 501 VAL B O 1
ATOM 9548 N N . PRO B 1 502 ? -8.586 46.531 2.92 1 71.25 502 PRO B N 1
ATOM 9549 C CA . PRO B 1 502 ? -8.969 45.156 2.588 1 71.25 502 PRO B CA 1
ATOM 9550 C C . PRO B 1 502 ? -9.648 45.031 1.223 1 71.25 502 PRO B C 1
ATOM 9552 O O . PRO B 1 502 ? -10.305 45.969 0.78 1 71.25 502 PRO B O 1
ATOM 9555 N N . TYR B 1 503 ? -9.289 43.781 0.574 1 61.22 503 TYR B N 1
ATOM 9556 C CA . TYR B 1 503 ? -9.477 43.5 -0.845 1 61.22 503 TYR B CA 1
ATOM 9557 C C . TYR B 1 503 ? -10.953 43.531 -1.223 1 61.22 503 TYR B C 1
ATOM 9559 O O . TYR B 1 503 ? -11.797 43 -0.502 1 61.22 503 TYR B O 1
ATOM 9567 N N . SER B 1 504 ? -11.32 44.438 -2.049 1 55.94 504 SER B N 1
ATOM 9568 C CA . SER B 1 504 ? -12.539 44.281 -2.834 1 55.94 504 SER B CA 1
ATOM 9569 C C . SER B 1 504 ? -12.281 43.531 -4.129 1 55.94 504 SER B C 1
ATOM 9571 O O . SER B 1 504 ? -11.32 43.812 -4.844 1 55.94 504 SER B O 1
ATOM 9573 N N . ILE B 1 505 ? -12.758 42.25 -4.23 1 51.81 505 ILE B N 1
ATOM 9574 C CA . ILE B 1 505 ? -12.594 41.406 -5.398 1 51.81 505 ILE B CA 1
ATOM 9575 C C . ILE B 1 505 ? -12.867 42.188 -6.672 1 51.81 505 ILE B C 1
ATOM 9577 O O . ILE B 1 505 ? -13.922 42.812 -6.805 1 51.81 505 ILE B O 1
ATOM 9581 N N . ILE B 1 506 ? -11.773 42.406 -7.402 1 52.69 506 ILE B N 1
ATOM 9582 C CA . ILE B 1 506 ? -11.992 42.938 -8.742 1 52.69 506 ILE B CA 1
ATOM 9583 C C . ILE B 1 506 ? -12.102 41.812 -9.742 1 52.69 506 ILE B C 1
ATOM 9585 O O . ILE B 1 506 ? -11.109 41.125 -10.047 1 52.69 506 ILE B O 1
ATOM 9589 N N . HIS B 1 507 ? -13.172 41.344 -10.109 1 53.5 507 HIS B N 1
ATOM 9590 C CA . HIS B 1 507 ? -13.508 40.219 -10.93 1 53.5 507 HIS B CA 1
ATOM 9591 C C . HIS B 1 507 ? -12.602 40.125 -12.156 1 53.5 507 HIS B C 1
ATOM 9593 O O . HIS B 1 507 ? -12.258 39.031 -12.602 1 53.5 507 HIS B O 1
ATOM 9599 N N . GLU B 1 508 ? -12.242 41.281 -12.688 1 52.53 508 GLU B N 1
ATOM 9600 C CA . GLU B 1 508 ? -11.438 41.281 -13.906 1 52.53 508 GLU B CA 1
ATOM 9601 C C . GLU B 1 508 ? -10.023 40.75 -13.641 1 52.53 508 GLU B C 1
ATOM 9603 O O . GLU B 1 508 ? -9.344 40.312 -14.555 1 52.53 508 GLU B O 1
ATOM 9608 N N . LEU B 1 509 ? -9.656 40.812 -12.438 1 55.31 509 LEU B N 1
ATOM 9609 C CA . LEU B 1 509 ? -8.258 40.531 -12.148 1 55.31 509 LEU B CA 1
ATOM 9610 C C . LEU B 1 509 ? -8.094 39.125 -11.555 1 55.31 509 LEU B C 1
ATOM 9612 O O . LEU B 1 509 ? -7.035 38.5 -11.703 1 55.31 509 LEU B O 1
ATOM 9616 N N . HIS B 1 510 ? -9.172 38.75 -10.891 1 57.22 510 HIS B N 1
ATOM 9617 C CA . HIS B 1 510 ? -9.016 37.469 -10.188 1 57.22 510 HIS B CA 1
ATOM 9618 C C . HIS B 1 510 ? -9.773 36.375 -10.906 1 57.22 510 HIS B C 1
ATOM 9620 O O . HIS B 1 510 ? -10.945 36.531 -11.234 1 57.22 510 HIS B O 1
ATOM 9626 N N . GLN B 1 511 ? -9.031 35.469 -11.484 1 52.78 511 GLN B N 1
ATOM 9627 C CA . GLN B 1 511 ? -9.586 34.375 -12.258 1 52.78 511 GLN B CA 1
ATOM 9628 C C . GLN B 1 511 ? -10.383 33.438 -11.367 1 52.78 511 GLN B C 1
ATOM 9630 O O . GLN B 1 511 ? -11.234 32.688 -11.859 1 52.78 511 GLN B O 1
ATOM 9635 N N . ARG B 1 512 ? -10.008 33.438 -10.086 1 59.06 512 ARG B N 1
ATOM 9636 C CA . ARG B 1 512 ? -10.688 32.469 -9.25 1 59.06 512 ARG B CA 1
ATOM 9637 C C . ARG B 1 512 ? -11.406 33.125 -8.086 1 59.06 512 ARG B C 1
ATOM 9639 O O . ARG B 1 512 ? -10.945 34.156 -7.566 1 59.06 512 ARG B O 1
ATOM 9646 N N . ASP B 1 513 ? -12.539 32.594 -7.844 1 63.53 513 ASP B N 1
ATOM 9647 C CA . ASP B 1 513 ? -13.305 33.031 -6.691 1 63.53 513 ASP B CA 1
ATOM 9648 C C . ASP B 1 513 ? -12.602 32.688 -5.387 1 63.53 513 ASP B C 1
ATOM 9650 O O . ASP B 1 513 ? -11.984 31.625 -5.273 1 63.53 513 ASP B O 1
ATOM 9654 N N . PHE B 1 514 ? -12.547 33.656 -4.543 1 69.56 514 PHE B N 1
ATOM 9655 C CA . PHE B 1 514 ? -11.953 33.406 -3.232 1 69.56 514 PHE B CA 1
ATOM 9656 C C . PHE B 1 514 ? -12.828 32.469 -2.408 1 69.56 514 PHE B C 1
ATOM 9658 O O . PHE B 1 514 ? -14.055 32.531 -2.49 1 69.56 514 PHE B O 1
ATOM 9665 N N . LEU B 1 515 ? -12.172 31.531 -1.832 1 72.19 515 LEU B N 1
ATOM 9666 C CA . LEU B 1 515 ? -12.82 30.609 -0.898 1 72.19 515 LEU B CA 1
ATOM 9667 C C . LEU B 1 515 ? -12.25 30.781 0.508 1 72.19 515 LEU B C 1
ATOM 9669 O O . LEU B 1 515 ? -11.039 30.703 0.708 1 72.19 515 LEU B O 1
ATOM 9673 N N . ALA B 1 516 ? -13.156 31.031 1.49 1 72.62 516 ALA B N 1
ATOM 9674 C CA . ALA B 1 516 ? -12.734 31.312 2.861 1 72.62 516 ALA B CA 1
ATOM 9675 C C . ALA B 1 516 ? -12.289 30.047 3.57 1 72.62 516 ALA B C 1
ATOM 9677 O O . ALA B 1 516 ? -12.648 28.938 3.158 1 72.62 516 ALA B O 1
ATOM 9678 N N . LEU B 1 517 ? -11.5 30.25 4.625 1 75.44 517 LEU B N 1
ATOM 9679 C CA . LEU B 1 517 ? -11.156 29.156 5.543 1 75.44 517 LEU B CA 1
ATOM 9680 C C . LEU B 1 517 ? -12.406 28.594 6.211 1 75.44 517 LEU B C 1
ATOM 9682 O O . LEU B 1 517 ? -13.414 29.297 6.34 1 75.44 517 LEU B O 1
ATOM 9686 N N . LYS B 1 518 ? -12.328 27.375 6.562 1 75.62 518 LYS B N 1
ATOM 9687 C CA . LYS B 1 518 ? -13.461 26.75 7.242 1 75.62 518 LYS B CA 1
ATOM 9688 C C . LYS B 1 518 ? -13.008 26.062 8.531 1 75.62 518 LYS B C 1
ATOM 9690 O O . LYS B 1 518 ? -12.102 25.234 8.508 1 75.62 518 LYS B O 1
ATOM 9695 N N . GLN B 1 519 ? -13.656 26.469 9.648 1 82.38 519 GLN B N 1
ATOM 9696 C CA . GLN B 1 519 ? -13.414 25.844 10.945 1 82.38 519 GLN B CA 1
ATOM 9697 C C . GLN B 1 519 ? -14.469 24.781 11.25 1 82.38 519 GLN B C 1
ATOM 9699 O O . GLN B 1 519 ? -15.609 24.891 10.797 1 82.38 519 GLN B O 1
ATOM 9704 N N . PRO B 1 520 ? -14.086 23.797 12.047 1 79.88 520 PRO B N 1
ATOM 9705 C CA . PRO B 1 520 ? -15.016 22.688 12.32 1 79.88 520 PRO B CA 1
ATOM 9706 C C . PRO B 1 520 ? -16.094 23.062 13.336 1 79.88 520 PRO B C 1
ATOM 9708 O O . PRO B 1 520 ? -15.852 23.906 14.219 1 79.88 520 PRO B O 1
ATOM 9711 N N . THR B 1 521 ? -17.234 22.406 13.227 1 78.69 521 THR B N 1
ATOM 9712 C CA . THR B 1 521 ? -18.328 22.641 14.164 1 78.69 521 THR B CA 1
ATOM 9713 C C . THR B 1 521 ? -18.5 21.453 15.102 1 78.69 521 THR B C 1
ATOM 9715 O O . THR B 1 521 ? -19.344 21.484 16 1 78.69 521 THR B O 1
ATOM 9718 N N . ASP B 1 522 ? -17.781 20.375 14.844 1 77.56 522 ASP B N 1
ATOM 9719 C CA . ASP B 1 522 ? -17.781 19.203 15.695 1 77.56 522 ASP B CA 1
ATOM 9720 C C . ASP B 1 522 ? -16.422 18.516 15.68 1 77.56 522 ASP B C 1
ATOM 9722 O O . ASP B 1 522 ? -15.547 18.859 14.875 1 77.56 522 ASP B O 1
ATOM 9726 N N . GLU B 1 523 ? -16.344 17.625 16.562 1 76.88 523 GLU B N 1
ATOM 9727 C CA . GLU B 1 523 ? -15.047 16.969 16.766 1 76.88 523 GLU B CA 1
ATOM 9728 C C . GLU B 1 523 ? -14.648 16.141 15.547 1 76.88 523 GLU B C 1
ATOM 9730 O O . GLU B 1 523 ? -13.469 16.094 15.188 1 76.88 523 GLU B O 1
ATOM 9735 N N . MET B 1 524 ? -15.531 15.57 14.883 1 69.81 524 MET B N 1
ATOM 9736 C CA . MET B 1 524 ? -15.266 14.688 13.742 1 69.81 524 MET B CA 1
ATOM 9737 C C . MET B 1 524 ? -14.766 15.484 12.539 1 69.81 524 MET B C 1
ATOM 9739 O O . MET B 1 524 ? -14.047 14.961 11.695 1 69.81 524 MET B O 1
ATOM 9743 N N . ALA B 1 525 ? -15.039 16.781 12.562 1 69.75 525 ALA B N 1
ATOM 9744 C CA . ALA B 1 525 ? -14.734 17.625 11.406 1 69.75 525 ALA B CA 1
ATOM 9745 C C . ALA B 1 525 ? -13.391 18.328 11.586 1 69.75 525 ALA B C 1
ATOM 9747 O O . ALA B 1 525 ? -12.93 19.031 10.688 1 69.75 525 ALA B O 1
ATOM 9748 N N . VAL B 1 526 ? -12.758 18.156 12.609 1 74.06 526 VAL B N 1
ATOM 9749 C CA . VAL B 1 526 ? -11.531 18.875 12.938 1 74.06 526 VAL B CA 1
ATOM 9750 C C . VAL B 1 526 ? -10.453 18.578 11.898 1 74.06 526 VAL B C 1
ATOM 9752 O O . VAL B 1 526 ? -9.641 19.438 11.57 1 74.06 526 VAL B O 1
ATOM 9755 N N . ASN B 1 527 ? -10.547 17.406 11.375 1 68.06 527 ASN B N 1
ATOM 9756 C CA . ASN B 1 527 ? -9.5 17 10.453 1 68.06 527 ASN B CA 1
ATOM 9757 C C . ASN B 1 527 ? -10 16.938 9.016 1 68.06 527 ASN B C 1
ATOM 9759 O O . ASN B 1 527 ? -9.414 16.25 8.172 1 68.06 527 ASN B O 1
ATOM 9763 N N . ASP B 1 528 ? -11.047 17.641 8.727 1 70.56 528 ASP B N 1
ATOM 9764 C CA . ASP B 1 528 ? -11.562 17.688 7.363 1 70.56 528 ASP B CA 1
ATOM 9765 C C . ASP B 1 528 ? -10.633 18.469 6.445 1 70.56 528 ASP B C 1
ATOM 9767 O O . ASP B 1 528 ? -9.852 19.312 6.914 1 70.56 528 ASP B O 1
ATOM 9771 N N . THR B 1 529 ? -10.789 18.141 5.219 1 63.06 529 THR B N 1
ATOM 9772 C CA . THR B 1 529 ? -10.008 18.844 4.211 1 63.06 529 THR B CA 1
ATOM 9773 C C . THR B 1 529 ? -10.539 20.25 3.992 1 63.06 529 THR B C 1
ATOM 9775 O O . THR B 1 529 ? -11.75 20.453 3.877 1 63.06 529 THR B O 1
ATOM 9778 N N . VAL B 1 530 ? -9.688 21.188 4.066 1 71.31 530 VAL B N 1
ATOM 9779 C CA . VAL B 1 530 ? -10.031 22.578 3.803 1 71.31 530 VAL B CA 1
ATOM 9780 C C . VAL B 1 530 ? -9.164 23.125 2.662 1 71.31 530 VAL B C 1
ATOM 9782 O O . VAL B 1 530 ? -7.941 22.969 2.676 1 71.31 530 VAL B O 1
ATOM 9785 N N . ASP B 1 531 ? -9.852 23.609 1.617 1 70.56 531 ASP B N 1
ATOM 9786 C CA . ASP B 1 531 ? -9.18 24.219 0.471 1 70.56 531 ASP B CA 1
ATOM 9787 C C . ASP B 1 531 ? -9.57 25.688 0.323 1 70.56 531 ASP B C 1
ATOM 9789 O O . ASP B 1 531 ? -10.445 26.016 -0.474 1 70.56 531 ASP B O 1
ATOM 9793 N N . ALA B 1 532 ? -8.828 26.516 0.993 1 70 532 ALA B N 1
ATOM 9794 C CA . ALA B 1 532 ? -9.102 27.938 0.917 1 70 532 ALA B CA 1
ATOM 9795 C C . ALA B 1 532 ? -8.305 28.594 -0.206 1 70 532 ALA B C 1
ATOM 9797 O O . ALA B 1 532 ? -7.172 28.188 -0.488 1 70 532 ALA B O 1
ATOM 9798 N N . VAL B 1 533 ? -8.984 29.547 -0.867 1 69.94 533 VAL B N 1
ATOM 9799 C CA . VAL B 1 533 ? -8.344 30.281 -1.95 1 69.94 533 VAL B CA 1
ATOM 9800 C C . VAL B 1 533 ? -8.438 31.781 -1.685 1 69.94 533 VAL B C 1
ATOM 9802 O O . VAL B 1 533 ? -9.5 32.281 -1.325 1 69.94 533 VAL B O 1
ATOM 9805 N N . GLY B 1 534 ? -7.301 32.438 -1.817 1 74.69 534 GLY B N 1
ATOM 9806 C CA . GLY B 1 534 ? -7.297 33.875 -1.625 1 74.69 534 GLY B CA 1
ATOM 9807 C C . GLY B 1 534 ? -7.066 34.281 -0.182 1 74.69 534 GLY B C 1
ATOM 9808 O O . GLY B 1 534 ? -6.297 33.656 0.535 1 74.69 534 GLY B O 1
ATOM 9809 N N . PHE B 1 535 ? -7.52 35.469 0.115 1 78.06 535 PHE B N 1
ATOM 9810 C CA . PHE B 1 535 ? -7.316 36 1.462 1 78.06 535 PHE B CA 1
ATOM 9811 C C . PHE B 1 535 ? -8.531 36.781 1.918 1 78.06 535 PHE B C 1
ATOM 9813 O O . PHE B 1 535 ? -9.414 37.094 1.113 1 78.06 535 PHE B O 1
ATOM 9820 N N . ASP B 1 536 ? -8.609 36.906 3.168 1 80.12 536 ASP B N 1
ATOM 9821 C CA . ASP B 1 536 ? -9.656 37.719 3.807 1 80.12 536 ASP B CA 1
ATOM 9822 C C . ASP B 1 536 ? -9.102 38.5 4.988 1 80.12 536 ASP B C 1
ATOM 9824 O O . ASP B 1 536 ? -7.906 38.438 5.285 1 80.12 536 ASP B O 1
ATOM 9828 N N . PHE B 1 537 ? -9.922 39.375 5.508 1 82.69 537 PHE B N 1
ATOM 9829 C CA . PHE B 1 537 ? -9.516 40.188 6.652 1 82.69 537 PHE B CA 1
ATOM 9830 C C . PHE B 1 537 ? -10.391 39.875 7.863 1 82.69 537 PHE B C 1
ATOM 9832 O O . PHE B 1 537 ? -11.586 39.625 7.723 1 82.69 537 PHE B O 1
ATOM 9839 N N . ILE B 1 538 ? -9.766 39.938 8.992 1 85.38 538 ILE B N 1
ATOM 9840 C CA . ILE B 1 538 ? -10.406 39.594 10.258 1 85.38 538 ILE B CA 1
ATOM 9841 C C . ILE B 1 538 ? -11.539 40.562 10.555 1 85.38 538 ILE B C 1
ATOM 9843 O O . ILE B 1 538 ? -11.359 41.781 10.422 1 85.38 538 ILE B O 1
ATOM 9847 N N . LYS B 1 539 ? -12.703 40.062 10.82 1 82.75 539 LYS B N 1
ATOM 9848 C CA . LYS B 1 539 ? -13.852 40.781 11.336 1 82.75 539 LYS B CA 1
ATOM 9849 C C . LYS B 1 539 ? -14.352 40.188 12.648 1 82.75 539 LYS B C 1
ATOM 9851 O O . LYS B 1 539 ? -14.82 39.031 12.672 1 82.75 539 LYS B O 1
ATOM 9856 N N . THR B 1 540 ? -14.25 40.906 13.68 1 87.75 540 THR B N 1
ATOM 9857 C CA . THR B 1 540 ? -14.672 40.406 14.977 1 87.75 540 THR B CA 1
ATOM 9858 C C . THR B 1 540 ? -16.172 40.125 14.984 1 87.75 540 THR B C 1
ATOM 9860 O O . THR B 1 540 ? -16.969 40.969 14.633 1 87.75 540 THR B O 1
ATOM 9863 N N . PRO B 1 541 ? -16.547 38.969 15.383 1 90.25 541 PRO B N 1
ATOM 9864 C CA . PRO B 1 541 ? -17.969 38.656 15.477 1 90.25 541 PRO B CA 1
ATOM 9865 C C . PRO B 1 541 ? -18.688 39.5 16.531 1 90.25 541 PRO B C 1
ATOM 9867 O O . PRO B 1 541 ? -18.094 39.844 17.547 1 90.25 541 PRO B O 1
ATOM 9870 N N . GLU B 1 542 ? -20 39.75 16.25 1 89.94 542 GLU B N 1
ATOM 9871 C CA . GLU B 1 542 ? -20.859 40.312 17.266 1 89.94 542 GLU B CA 1
ATOM 9872 C C . GLU B 1 542 ? -21.281 39.281 18.297 1 89.94 542 GLU B C 1
ATOM 9874 O O . GLU B 1 542 ? -21.812 38.219 17.953 1 89.94 542 GLU B O 1
ATOM 9879 N N . LEU B 1 543 ? -21.031 39.625 19.547 1 93.31 543 LEU B N 1
ATOM 9880 C CA . LEU B 1 543 ? -21.266 38.625 20.594 1 93.31 543 LEU B CA 1
ATOM 9881 C C . LEU B 1 543 ? -22.016 39.25 21.766 1 93.31 543 LEU B C 1
ATOM 9883 O O . LEU B 1 543 ? -21.656 40.312 22.234 1 93.31 543 LEU B O 1
ATOM 9887 N N . GLU B 1 544 ? -23.172 38.656 22.109 1 90.88 544 GLU B N 1
ATOM 9888 C CA . GLU B 1 544 ? -23.859 38.875 23.375 1 90.88 544 GLU B CA 1
ATOM 9889 C C . GLU B 1 544 ? -23.922 37.594 24.188 1 90.88 544 GLU B C 1
ATOM 9891 O O . GLU B 1 544 ? -24.281 36.531 23.656 1 90.88 544 GLU B O 1
ATOM 9896 N N . TYR B 1 545 ? -23.484 37.656 25.375 1 93.12 545 TYR B N 1
ATOM 9897 C CA . TYR B 1 545 ? -23.469 36.469 26.188 1 93.12 545 TYR B CA 1
ATOM 9898 C C . TYR B 1 545 ? -23.859 36.781 27.625 1 93.12 545 TYR B C 1
ATOM 9900 O O . TYR B 1 545 ? -23.922 37.938 28.031 1 93.12 545 TYR B O 1
ATOM 9908 N N . ALA B 1 546 ? -24.234 35.719 28.344 1 92 546 ALA B N 1
ATOM 9909 C CA . ALA B 1 546 ? -24.547 35.781 29.766 1 92 546 ALA B CA 1
ATOM 9910 C C . ALA B 1 546 ? -23.75 34.75 30.547 1 92 546 ALA B C 1
ATOM 9912 O O . ALA B 1 546 ? -23.391 33.688 30 1 92 546 ALA B O 1
ATOM 9913 N N . VAL B 1 547 ? -23.391 35.125 31.75 1 93.5 547 VAL B N 1
ATOM 9914 C CA . VAL B 1 547 ? -22.656 34.188 32.594 1 93.5 547 VAL B CA 1
ATOM 9915 C C . VAL B 1 547 ? -23.422 33.938 33.875 1 93.5 547 VAL B C 1
ATOM 9917 O O . VAL B 1 547 ? -24.219 34.781 34.312 1 93.5 547 VAL B O 1
ATOM 9920 N N . GLY B 1 548 ? -23.188 32.75 34.438 1 88.81 548 GLY B N 1
ATOM 9921 C CA . GLY B 1 548 ? -23.859 32.375 35.688 1 88.81 548 GLY B CA 1
ATOM 9922 C C . GLY B 1 548 ? -23.438 31.031 36.219 1 88.81 548 GLY B C 1
ATOM 9923 O O . GLY B 1 548 ? -22.406 30.484 35.812 1 88.81 548 GLY B O 1
ATOM 9924 N N . ARG B 1 549 ? -24.078 30.656 37.281 1 87.25 549 ARG B N 1
ATOM 9925 C CA . ARG B 1 549 ? -23.875 29.375 37.938 1 87.25 549 ARG B CA 1
ATOM 9926 C C . ARG B 1 549 ? -25.203 28.672 38.219 1 87.25 549 ARG B C 1
ATOM 9928 O O . ARG B 1 549 ? -26.219 29.344 38.406 1 87.25 549 ARG B O 1
ATOM 9935 N N . GLY B 1 550 ? -25.266 27.406 38.062 1 79.5 550 GLY B N 1
ATOM 9936 C CA . GLY B 1 550 ? -26.469 26.656 38.344 1 79.5 550 GLY B CA 1
ATOM 9937 C C . GLY B 1 550 ? -26.328 25.172 38.094 1 79.5 550 GLY B C 1
ATOM 9938 O O . GLY B 1 550 ? -25.328 24.719 37.531 1 79.5 550 GLY B O 1
ATOM 9939 N N . ASN B 1 551 ? -27.188 24.391 38.688 1 73.81 551 ASN B N 1
ATOM 9940 C CA . ASN B 1 551 ? -27.219 22.953 38.531 1 73.81 551 ASN B CA 1
ATOM 9941 C C . ASN B 1 551 ? -28.141 22.547 37.375 1 73.81 551 ASN B C 1
ATOM 9943 O O . ASN B 1 551 ? -29.328 22.875 37.375 1 73.81 551 ASN B O 1
ATOM 9947 N N . PRO B 1 552 ? -27.484 22.125 36.281 1 67.12 552 PRO B N 1
ATOM 9948 C CA . PRO B 1 552 ? -28.422 21.562 35.312 1 67.12 552 PRO B CA 1
ATOM 9949 C C . PRO B 1 552 ? -29.312 20.484 35.906 1 67.12 552 PRO B C 1
ATOM 9951 O O . PRO B 1 552 ? -28.984 19.891 36.906 1 67.12 552 PRO B O 1
ATOM 9954 N N . GLU B 1 553 ? -30.562 20.297 35.406 1 60.38 553 GLU B N 1
ATOM 9955 C CA . GLU B 1 553 ? -31.484 19.281 35.906 1 60.38 553 GLU B CA 1
ATOM 9956 C C . GLU B 1 553 ? -30.812 17.922 36.031 1 60.38 553 GLU B C 1
ATOM 9958 O O . GLU B 1 553 ? -30.266 17.406 35.031 1 60.38 553 GLU B O 1
ATOM 9963 N N . GLY B 1 554 ? -30.719 17.422 37.156 1 61.03 554 GLY B N 1
ATOM 9964 C CA . GLY B 1 554 ? -30.25 16.062 37.406 1 61.03 554 GLY B CA 1
ATOM 9965 C C . GLY B 1 554 ? -28.797 16 37.844 1 61.03 554 GLY B C 1
ATOM 9966 O O . GLY B 1 554 ? -28.281 14.922 38.156 1 61.03 554 GLY B O 1
ATOM 9967 N N . GLU B 1 555 ? -28.141 17.188 37.656 1 63.19 555 GLU B N 1
ATOM 9968 C CA . GLU B 1 555 ? -26.734 17.125 38.031 1 63.19 555 GLU B CA 1
ATOM 9969 C C . GLU B 1 555 ? -26.5 17.594 39.469 1 63.19 555 GLU B C 1
ATOM 9971 O O . GLU B 1 555 ? -27.203 18.5 39.938 1 63.19 555 GLU B O 1
ATOM 9976 N N . LEU B 1 556 ? -25.719 16.859 40.281 1 62.34 556 LEU B N 1
ATOM 9977 C CA . LEU B 1 556 ? -25.484 17.094 41.688 1 62.34 556 LEU B CA 1
ATOM 9978 C C . LEU B 1 556 ? -24.484 18.219 41.906 1 62.34 556 LEU B C 1
ATOM 9980 O O . LEU B 1 556 ? -24.453 18.844 42.969 1 62.34 556 LEU B O 1
ATOM 9984 N N . LEU B 1 557 ? -23.594 18.406 40.906 1 71.12 557 LEU B N 1
ATOM 9985 C CA . LEU B 1 557 ? -22.547 19.391 41.125 1 71.12 557 LEU B CA 1
ATOM 9986 C C . LEU B 1 557 ? -22.859 20.703 40.406 1 71.12 557 LEU B C 1
ATOM 9988 O O . LEU B 1 557 ? -23.391 20.688 39.312 1 71.12 557 LEU B O 1
ATOM 9992 N N . GLU B 1 558 ? -22.531 21.719 41.156 1 78.94 558 GLU B N 1
ATOM 9993 C CA . GLU B 1 558 ? -22.734 23.047 40.594 1 78.94 558 GLU B CA 1
ATOM 9994 C C . GLU B 1 558 ? -21.812 23.281 39.406 1 78.94 558 GLU B C 1
ATOM 9996 O O . GLU B 1 558 ? -20.641 22.891 39.438 1 78.94 558 GLU B O 1
ATOM 10001 N N . GLN B 1 559 ? -22.438 23.891 38.375 1 88.25 559 GLN B N 1
ATOM 10002 C CA . GLN B 1 559 ? -21.656 24.188 37.188 1 88.25 559 GLN B CA 1
ATOM 10003 C C . GLN B 1 559 ? -21.734 25.672 36.812 1 88.25 559 GLN B C 1
ATOM 10005 O O . GLN B 1 559 ? -22.766 26.328 37.062 1 88.25 559 GLN B O 1
ATOM 10010 N N . ALA B 1 560 ? -20.656 26.266 36.5 1 91.19 560 ALA B N 1
ATOM 10011 C CA . ALA B 1 560 ? -20.641 27.594 35.844 1 91.19 560 ALA B CA 1
ATOM 10012 C C . ALA B 1 560 ? -21 27.5 34.375 1 91.19 560 ALA B C 1
ATOM 10014 O O . ALA B 1 560 ? -20.844 26.438 33.75 1 91.19 560 ALA B O 1
ATOM 10015 N N . PHE B 1 561 ? -21.578 28.547 33.844 1 92.62 561 PHE B N 1
ATOM 10016 C CA . PHE B 1 561 ? -21.906 28.469 32.438 1 92.62 561 PHE B CA 1
ATOM 10017 C C . PHE B 1 561 ? -21.734 29.828 31.766 1 92.62 561 PHE B C 1
ATOM 10019 O O . PHE B 1 561 ? -21.703 30.859 32.438 1 92.62 561 PHE B O 1
ATOM 10026 N N . ILE B 1 562 ? -21.5 29.891 30.516 1 94.38 562 ILE B N 1
ATOM 10027 C CA . ILE B 1 562 ? -21.562 31.016 29.594 1 94.38 562 ILE B CA 1
ATOM 10028 C C . ILE B 1 562 ? -22.625 30.75 28.531 1 94.38 562 ILE B C 1
ATOM 10030 O O . ILE B 1 562 ? -22.516 29.812 27.75 1 94.38 562 ILE B O 1
ATOM 10034 N N . ARG B 1 563 ? -23.625 31.516 28.547 1 94.31 563 ARG B N 1
ATOM 10035 C CA . ARG B 1 563 ? -24.703 31.359 27.562 1 94.31 563 ARG B CA 1
ATOM 10036 C C . ARG B 1 563 ? -24.516 32.312 26.406 1 94.31 563 ARG B C 1
ATOM 10038 O O . ARG B 1 563 ? -24.312 33.531 26.609 1 94.31 563 ARG B O 1
ATOM 10045 N N . ILE B 1 564 ? -24.609 31.828 25.219 1 95.75 564 ILE B N 1
ATOM 10046 C CA . ILE B 1 564 ? -24.469 32.656 24.016 1 95.75 564 ILE B CA 1
ATOM 10047 C C . ILE B 1 564 ? -25.844 33.125 23.562 1 95.75 564 ILE B C 1
ATOM 10049 O O . ILE B 1 564 ? -26.656 32.312 23.062 1 95.75 564 ILE B O 1
ATOM 10053 N N . ASP B 1 565 ? -26.031 34.344 23.594 1 92.75 565 ASP B N 1
ATOM 10054 C CA . ASP B 1 565 ? -27.312 34.875 23.203 1 92.75 565 ASP B CA 1
ATOM 10055 C C . ASP B 1 565 ? -27.312 35.312 21.75 1 92.75 565 ASP B C 1
ATOM 10057 O O . ASP B 1 565 ? -28.25 35.031 21 1 92.75 565 ASP B O 1
ATOM 10061 N N . THR B 1 566 ? -26.312 36.031 21.469 1 91.94 566 THR B N 1
ATOM 10062 C CA . THR B 1 566 ? -26.156 36.5 20.094 1 91.94 566 THR B CA 1
ATOM 10063 C C . THR B 1 566 ? -24.734 36.25 19.594 1 91.94 566 THR B C 1
ATOM 10065 O O . THR B 1 566 ? -23.766 36.438 20.328 1 91.94 566 THR B O 1
ATOM 10068 N N . PHE B 1 567 ? -24.609 35.75 18.438 1 93.56 567 PHE B N 1
ATOM 10069 C CA . PHE B 1 567 ? -23.328 35.562 17.75 1 93.56 567 PHE B CA 1
ATOM 10070 C C . PHE B 1 567 ? -23.5 35.719 16.25 1 93.56 567 PHE B C 1
ATOM 10072 O O . PHE B 1 567 ? -24.062 34.812 15.594 1 93.56 567 PHE B O 1
ATOM 10079 N N . PHE B 1 568 ? -23.047 36.844 15.719 1 89.38 568 PHE B N 1
ATOM 10080 C CA . PHE B 1 568 ? -23.156 37.125 14.289 1 89.38 568 PHE B CA 1
ATOM 10081 C C . PHE B 1 568 ? -21.781 37.438 13.688 1 89.38 568 PHE B C 1
ATOM 10083 O O . PHE B 1 568 ? -20.984 38.156 14.289 1 89.38 568 PHE B O 1
ATOM 10090 N N . SER B 1 569 ? -21.5 36.719 12.625 1 85 569 SER B N 1
ATOM 10091 C CA . SER B 1 569 ? -20.266 37.031 11.914 1 85 569 SER B CA 1
ATOM 10092 C C . SER B 1 569 ? -20.469 36.938 10.398 1 85 569 SER B C 1
ATOM 10094 O O . SER B 1 569 ? -21.422 36.312 9.93 1 85 569 SER B O 1
ATOM 10096 N N . GLU B 1 570 ? -19.672 37.719 9.609 1 75.44 570 GLU B N 1
ATOM 10097 C CA . GLU B 1 570 ? -19.688 37.688 8.148 1 75.44 570 GLU B CA 1
ATOM 10098 C C . GLU B 1 570 ? -18.281 37.562 7.578 1 75.44 570 GLU B C 1
ATOM 10100 O O . GLU B 1 570 ? -17.312 38 8.195 1 75.44 570 GLU B O 1
ATOM 10105 N N . ALA B 1 571 ? -18.219 36.75 6.523 1 68.38 571 ALA B N 1
ATOM 10106 C CA . ALA B 1 571 ? -16.969 36.75 5.77 1 68.38 571 ALA B CA 1
ATOM 10107 C C . ALA B 1 571 ? -16.922 37.906 4.77 1 68.38 571 ALA B C 1
ATOM 10109 O O . ALA B 1 571 ? -17.953 38.312 4.227 1 68.38 571 ALA B O 1
ATOM 10110 N N . ALA B 1 572 ? -15.711 38.469 4.742 1 60.94 572 ALA B N 1
ATOM 10111 C CA . ALA B 1 572 ? -15.602 39.562 3.787 1 60.94 572 ALA B CA 1
ATOM 10112 C C . ALA B 1 572 ? -15.703 39.062 2.352 1 60.94 572 ALA B C 1
ATOM 10114 O O . ALA B 1 572 ? -16.156 39.781 1.464 1 60.94 572 ALA B O 1
ATOM 10115 N N . VAL B 1 573 ? -15.156 37.812 2.225 1 58.28 573 VAL B N 1
ATOM 10116 C CA . VAL B 1 573 ? -15.203 37.219 0.893 1 58.28 573 VAL B CA 1
ATOM 10117 C C . VAL B 1 573 ? -16.609 36.688 0.609 1 58.28 573 VAL B C 1
ATOM 10119 O O . VAL B 1 573 ? -17.297 36.219 1.518 1 58.28 573 VAL B O 1
ATOM 10122 N N . ARG B 1 574 ? -17.266 37.125 -0.517 1 50.22 574 ARG B N 1
ATOM 10123 C CA . ARG B 1 574 ? -18.656 36.875 -0.88 1 50.22 574 ARG B CA 1
ATOM 10124 C C . ARG B 1 574 ? -18.938 35.375 -0.951 1 50.22 574 ARG B C 1
ATOM 10126 O O . ARG B 1 574 ? -18.281 34.625 -1.698 1 50.22 574 ARG B O 1
ATOM 10133 N N . GLU B 1 575 ? -19.219 34.688 0.119 1 53.72 575 GLU B N 1
ATOM 10134 C CA . GLU B 1 575 ? -19.844 33.375 -0.036 1 53.72 575 GLU B CA 1
ATOM 10135 C C . GLU B 1 575 ? -21.25 33.5 -0.632 1 53.72 575 GLU B C 1
ATOM 10137 O O . GLU B 1 575 ? -21.922 34.531 -0.452 1 53.72 575 GLU B O 1
ATOM 10142 N N . PRO B 1 576 ? -21.562 32.656 -1.523 1 49.19 576 PRO B N 1
ATOM 10143 C CA . PRO B 1 576 ? -22.938 32.781 -1.99 1 49.19 576 PRO B CA 1
ATOM 10144 C C . PRO B 1 576 ? -23.906 33.188 -0.878 1 49.19 576 PRO B C 1
ATOM 10146 O O . PRO B 1 576 ? -23.625 32.969 0.302 1 49.19 576 PRO B O 1
ATOM 10149 N N . MET B 1 577 ? -25 34 -1.121 1 46.44 577 MET B N 1
ATOM 10150 C CA . MET B 1 577 ? -25.969 34.938 -0.515 1 46.44 577 MET B CA 1
ATOM 10151 C C . MET B 1 577 ? -26.625 34.312 0.705 1 46.44 577 MET B C 1
ATOM 10153 O O . MET B 1 577 ? -27.641 34.781 1.19 1 46.44 577 MET B O 1
ATOM 10157 N N . ARG B 1 578 ? -26.422 33.219 1.26 1 54.19 578 ARG B N 1
ATOM 10158 C CA . ARG B 1 578 ? -27.453 32.938 2.264 1 54.19 578 ARG B CA 1
ATOM 10159 C C . ARG B 1 578 ? -27.141 33.688 3.564 1 54.19 578 ARG B C 1
ATOM 10161 O O . ARG B 1 578 ? -26.031 33.594 4.082 1 54.19 578 ARG B O 1
ATOM 10168 N N . LYS B 1 579 ? -27.875 34.688 3.91 1 58 579 LYS B N 1
ATOM 10169 C CA . LYS B 1 579 ? -27.844 35.344 5.219 1 58 579 LYS B CA 1
ATOM 10170 C C . LYS B 1 579 ? -27.875 34.312 6.344 1 58 579 LYS B C 1
ATOM 10172 O O . LYS B 1 579 ? -28.812 33.5 6.426 1 58 579 LYS B O 1
ATOM 10177 N N . ARG B 1 580 ? -26.625 34.219 7.016 1 69.69 580 ARG B N 1
ATOM 10178 C CA . ARG B 1 580 ? -26.578 33.25 8.109 1 69.69 580 ARG B CA 1
ATOM 10179 C C . ARG B 1 580 ? -27.266 33.812 9.352 1 69.69 580 ARG B C 1
ATOM 10181 O O . ARG B 1 580 ? -27.188 35 9.633 1 69.69 580 ARG B O 1
ATOM 10188 N N . GLY B 1 581 ? -28.125 33 9.938 1 77.75 581 GLY B N 1
ATOM 10189 C CA . GLY B 1 581 ? -28.891 33.375 11.117 1 77.75 581 GLY B CA 1
ATOM 10190 C C . GLY B 1 581 ? -28.031 33.469 12.375 1 77.75 581 GLY B C 1
ATOM 10191 O O . GLY B 1 581 ? -26.812 33.344 12.305 1 77.75 581 GLY B O 1
ATOM 10192 N N . ASN B 1 582 ? -28.688 33.844 13.43 1 84.19 582 ASN B N 1
ATOM 10193 C CA . ASN B 1 582 ? -28.047 33.938 14.734 1 84.19 582 ASN B CA 1
ATOM 10194 C C . ASN B 1 582 ? -27.375 32.656 15.133 1 84.19 582 ASN B C 1
ATOM 10196 O O . ASN B 1 582 ? -27.984 31.578 15.078 1 84.19 582 ASN B O 1
ATOM 10200 N N . ARG B 1 583 ? -26.062 32.656 15.516 1 90.56 583 ARG B N 1
ATOM 10201 C CA . ARG B 1 583 ? -25.266 31.578 16.094 1 90.56 583 ARG B CA 1
ATOM 10202 C C . ARG B 1 583 ? -24.953 30.5 15.047 1 90.56 583 ARG B C 1
ATOM 10204 O O . ARG B 1 583 ? -24.297 29.5 15.359 1 90.56 583 ARG B O 1
ATOM 10211 N N . GLU B 1 584 ? -25.391 30.75 13.859 1 88.56 584 GLU B N 1
ATOM 10212 C CA . GLU B 1 584 ? -25.203 29.75 12.812 1 88.56 584 GLU B CA 1
ATOM 10213 C C . GLU B 1 584 ? -23.734 29.641 12.414 1 88.56 584 GLU B C 1
ATOM 10215 O O . GLU B 1 584 ? -23.297 28.594 11.945 1 88.56 584 GLU B O 1
ATOM 10220 N N . THR B 1 585 ? -23.047 30.688 12.625 1 90.19 585 THR B N 1
ATOM 10221 C CA . THR B 1 585 ? -21.656 30.703 12.156 1 90.19 585 THR B CA 1
ATOM 10222 C C . THR B 1 585 ? -20.703 30.328 13.281 1 90.19 585 THR B C 1
ATOM 10224 O O . THR B 1 585 ? -19.484 30.344 13.094 1 90.19 585 THR B O 1
ATOM 10227 N N . LEU B 1 586 ? -21.219 29.953 14.445 1 93.25 586 LEU B N 1
ATOM 10228 C CA . LEU B 1 586 ? -20.359 29.562 15.555 1 93.25 586 LEU B CA 1
ATOM 10229 C C . LEU B 1 586 ? -19.688 28.234 15.273 1 93.25 586 LEU B C 1
ATOM 10231 O O . LEU B 1 586 ? -20.344 27.266 14.867 1 93.25 586 LEU B O 1
ATOM 10235 N N . SER B 1 587 ? -18.438 28.219 15.43 1 93 587 SER B N 1
ATOM 10236 C CA . SER B 1 587 ? -17.672 26.984 15.25 1 93 587 SER B CA 1
ATOM 10237 C C . SER B 1 587 ? -17.406 26.297 16.594 1 93 587 SER B C 1
ATOM 10239 O O . SER B 1 587 ? -17.688 25.109 16.75 1 93 587 SER B O 1
ATOM 10241 N N . MET B 1 588 ? -16.844 27.062 17.484 1 95.44 588 MET B N 1
ATOM 10242 C CA . MET B 1 588 ? -16.516 26.5 18.797 1 95.44 588 MET B CA 1
ATOM 10243 C C . MET B 1 588 ? -16.234 27.609 19.797 1 95.44 588 MET B C 1
ATOM 10245 O O . MET B 1 588 ? -16.094 28.781 19.422 1 95.44 588 MET B O 1
ATOM 10249 N N . VAL B 1 589 ? -16.234 27.266 21.031 1 96.38 589 VAL B N 1
ATOM 10250 C CA . VAL B 1 589 ? -15.797 28.109 22.125 1 96.38 589 VAL B CA 1
ATOM 10251 C C . VAL B 1 589 ? -14.609 27.469 22.844 1 96.38 589 VAL B C 1
ATOM 10253 O O . VAL B 1 589 ? -14.648 26.281 23.188 1 96.38 589 VAL B O 1
ATOM 10256 N N . MET B 1 590 ? -13.562 28.219 22.953 1 95.62 590 MET B N 1
ATOM 10257 C CA . MET B 1 590 ? -12.367 27.75 23.641 1 95.62 590 MET B CA 1
ATOM 10258 C C . MET B 1 590 ? -12.156 28.531 24.938 1 95.62 590 MET B C 1
ATOM 10260 O O . MET B 1 590 ? -12.375 29.734 25 1 95.62 590 MET B O 1
ATOM 10264 N N . LEU B 1 591 ? -11.781 27.797 25.984 1 95.75 591 LEU B N 1
ATOM 10265 C CA . LEU B 1 591 ? -11.672 28.438 27.297 1 95.75 591 LEU B CA 1
ATOM 10266 C C . LEU B 1 591 ? -10.258 28.297 27.844 1 95.75 591 LEU B C 1
ATOM 10268 O O . LEU B 1 591 ? -9.617 27.25 27.672 1 95.75 591 LEU B O 1
ATOM 10272 N N . ASP B 1 592 ? -9.773 29.312 28.359 1 95 592 ASP B N 1
ATOM 10273 C CA . ASP B 1 592 ? -8.648 29.375 29.281 1 95 592 ASP B CA 1
ATOM 10274 C C . ASP B 1 592 ? -9.125 29.734 30.703 1 95 592 ASP B C 1
ATOM 10276 O O . ASP B 1 592 ? -9.508 30.875 30.969 1 95 592 ASP B O 1
ATOM 10280 N N . TYR B 1 593 ? -9.062 28.797 31.625 1 94.62 593 TYR B N 1
ATOM 10281 C CA . TYR B 1 593 ? -9.688 28.938 32.938 1 94.62 593 TYR B CA 1
ATOM 10282 C C . TYR B 1 593 ? -8.852 29.844 33.844 1 94.62 593 TYR B C 1
ATOM 10284 O O . TYR B 1 593 ? -9.344 30.312 34.875 1 94.62 593 TYR B O 1
ATOM 10292 N N . ASP B 1 594 ? -7.613 29.984 33.531 1 93.12 594 ASP B N 1
ATOM 10293 C CA . ASP B 1 594 ? -6.711 30.812 34.312 1 93.12 594 ASP B CA 1
ATOM 10294 C C . ASP B 1 594 ? -5.906 31.75 33.438 1 93.12 594 ASP B C 1
ATOM 10296 O O . ASP B 1 594 ? -4.676 31.703 33.438 1 93.12 594 ASP B O 1
ATOM 10300 N N . TYR B 1 595 ? -6.621 32.625 32.812 1 93 595 TYR B N 1
ATOM 10301 C CA . TYR B 1 595 ? -6.027 33.531 31.828 1 93 595 TYR B CA 1
ATOM 10302 C C . TYR B 1 595 ? -5.066 34.5 32.5 1 93 595 TYR B C 1
ATOM 10304 O O . TYR B 1 595 ? -5.418 35.156 33.469 1 93 595 TYR B O 1
ATOM 10312 N N . ASP B 1 596 ? -3.824 34.531 31.922 1 88.38 596 ASP B N 1
ATOM 10313 C CA . ASP B 1 596 ? -2.799 35.469 32.406 1 88.38 596 ASP B CA 1
ATOM 10314 C C . ASP B 1 596 ? -2.891 36.781 31.656 1 88.38 596 ASP B C 1
ATOM 10316 O O . ASP B 1 596 ? -2.271 36.969 30.609 1 88.38 596 ASP B O 1
ATOM 10320 N N . ALA B 1 597 ? -3.459 37.719 32.25 1 85 597 ALA B N 1
ATOM 10321 C CA . ALA B 1 597 ? -3.697 39 31.625 1 85 597 ALA B CA 1
ATOM 10322 C C . ALA B 1 597 ? -2.402 39.812 31.516 1 85 597 ALA B C 1
ATOM 10324 O O . ALA B 1 597 ? -2.271 40.656 30.641 1 85 597 ALA B O 1
ATOM 10325 N N . GLU B 1 598 ? -1.472 39.562 32.312 1 83.69 598 GLU B N 1
ATOM 10326 C CA . GLU B 1 598 ? -0.2 40.281 32.281 1 83.69 598 GLU B CA 1
ATOM 10327 C C . GLU B 1 598 ? 0.597 39.938 31.016 1 83.69 598 GLU B C 1
ATOM 10329 O O . GLU B 1 598 ? 1.131 40.812 30.359 1 83.69 598 GLU B O 1
ATOM 10334 N N . ASN B 1 599 ? 0.59 38.688 30.672 1 84.94 599 ASN B N 1
ATOM 10335 C CA . ASN B 1 599 ? 1.358 38.25 29.516 1 84.94 599 ASN B CA 1
ATOM 10336 C C . ASN B 1 599 ? 0.479 38.125 28.266 1 84.94 599 ASN B C 1
ATOM 10338 O O . ASN B 1 599 ? 0.987 38.031 27.156 1 84.94 599 ASN B O 1
ATOM 10342 N N . ASP B 1 600 ? -0.781 38.188 28.406 1 87.88 600 ASP B N 1
ATOM 10343 C CA . ASP B 1 600 ? -1.779 38.156 27.328 1 87.88 600 ASP B CA 1
ATOM 10344 C C . ASP B 1 600 ? -1.593 36.938 26.453 1 87.88 600 ASP B C 1
ATOM 10346 O O . ASP B 1 600 ? -1.499 37.031 25.234 1 87.88 600 ASP B O 1
ATOM 10350 N N . VAL B 1 601 ? -1.383 35.844 27.094 1 89 601 VAL B N 1
ATOM 10351 C CA . VAL B 1 601 ? -1.22 34.594 26.375 1 89 601 VAL B CA 1
ATOM 10352 C C . VAL B 1 601 ? -2.418 33.688 26.641 1 89 601 VAL B C 1
ATOM 10354 O O . VAL B 1 601 ? -2.738 33.406 27.797 1 89 601 VAL B O 1
ATOM 10357 N N . PHE B 1 602 ? -3.133 33.344 25.625 1 91.25 602 PHE B N 1
ATOM 10358 C CA . PHE B 1 602 ? -4.25 32.406 25.734 1 91.25 602 PHE B CA 1
ATOM 10359 C C . PHE B 1 602 ? -3.748 30.984 25.797 1 91.25 602 PHE B C 1
ATOM 10361 O O . PHE B 1 602 ? -3.115 30.5 24.859 1 91.25 602 PHE B O 1
ATOM 10368 N N . ASP B 1 603 ? -3.977 30.328 26.891 1 90.56 603 ASP B N 1
ATOM 10369 C CA . ASP B 1 603 ? -3.621 28.938 27.109 1 90.56 603 ASP B CA 1
ATOM 10370 C C . ASP B 1 603 ? -4.859 28.031 27.062 1 90.56 603 ASP B C 1
ATOM 10372 O O . ASP B 1 603 ? -5.57 27.906 28.062 1 90.56 603 ASP B O 1
ATOM 10376 N N . LEU B 1 604 ? -5.027 27.375 26.016 1 92.81 604 LEU B N 1
ATOM 10377 C CA . LEU B 1 604 ? -6.246 26.609 25.766 1 92.81 604 LEU B CA 1
ATOM 10378 C C . LEU B 1 604 ? -6.395 25.484 26.781 1 92.81 604 LEU B C 1
ATOM 10380 O O . LEU B 1 604 ? -5.523 24.609 26.891 1 92.81 604 LEU B O 1
ATOM 10384 N N . ASP B 1 605 ? -7.512 25.453 27.516 1 91.31 605 ASP B N 1
ATOM 10385 C CA . ASP B 1 605 ? -7.781 24.406 28.5 1 91.31 605 ASP B CA 1
ATOM 10386 C C . ASP B 1 605 ? -8.852 23.453 28 1 91.31 605 ASP B C 1
ATOM 10388 O O . ASP B 1 605 ? -8.766 22.234 28.219 1 91.31 605 ASP B O 1
ATOM 10392 N N . GLU B 1 606 ? -9.82 24.016 27.359 1 92.5 606 GLU B N 1
ATOM 10393 C CA . GLU B 1 606 ? -10.969 23.203 26.953 1 92.5 606 GLU B CA 1
ATOM 10394 C C . GLU B 1 606 ? -11.648 23.797 25.719 1 92.5 606 GLU B C 1
ATOM 10396 O O . GLU B 1 606 ? -11.625 25 25.516 1 92.5 606 GLU B O 1
ATOM 10401 N N . VAL B 1 607 ? -12.188 22.906 24.938 1 93.19 607 VAL B N 1
ATOM 10402 C CA . VAL B 1 607 ? -12.867 23.344 23.719 1 93.19 607 VAL B CA 1
ATOM 10403 C C . VAL B 1 607 ? -14.289 22.781 23.703 1 93.19 607 VAL B C 1
ATOM 10405 O O . VAL B 1 607 ? -14.531 21.656 24.125 1 93.19 607 VAL B O 1
ATOM 10408 N N . PHE B 1 608 ? -15.258 23.531 23.328 1 93.62 608 PHE B N 1
ATOM 10409 C CA . PHE B 1 608 ? -16.656 23.156 23.125 1 93.62 608 PHE B CA 1
ATOM 10410 C C . PHE B 1 608 ? -17.094 23.438 21.688 1 93.62 608 PHE B C 1
ATOM 10412 O O . PHE B 1 608 ? -17.016 24.578 21.234 1 93.62 608 PHE B O 1
ATOM 10419 N N . TYR B 1 609 ? -17.594 22.469 21.062 1 92.56 609 TYR B N 1
ATOM 10420 C CA . TYR B 1 609 ? -17.984 22.609 19.672 1 92.56 609 TYR B CA 1
ATOM 10421 C C . TYR B 1 609 ? -19.406 23.109 19.547 1 92.56 609 TYR B C 1
ATOM 10423 O O . TYR B 1 609 ? -20.25 22.844 20.406 1 92.56 609 TYR B O 1
ATOM 10431 N N . ALA B 1 610 ? -19.703 23.781 18.484 1 92.88 610 ALA B N 1
ATOM 10432 C CA . ALA B 1 610 ? -21 24.422 18.266 1 92.88 610 ALA B CA 1
ATOM 10433 C C . ALA B 1 610 ? -22.141 23.406 18.359 1 92.88 610 ALA B C 1
ATOM 10435 O O . ALA B 1 610 ? -23.188 23.703 18.922 1 92.88 610 ALA B O 1
ATOM 10436 N N . GLU B 1 611 ? -21.938 22.281 17.75 1 89.56 611 GLU B N 1
ATOM 10437 C CA . GLU B 1 611 ? -23 21.266 17.766 1 89.56 611 GLU B CA 1
ATOM 10438 C C . GLU B 1 611 ? -23.359 20.859 19.188 1 89.56 611 GLU B C 1
ATOM 10440 O O . GLU B 1 611 ? -24.547 20.734 19.516 1 89.56 611 GLU B O 1
ATOM 10445 N N . ALA B 1 612 ? -22.375 20.641 19.953 1 90.06 612 ALA B N 1
ATOM 10446 C CA . ALA B 1 612 ? -22.609 20.281 21.359 1 90.06 612 ALA B CA 1
ATOM 10447 C C . ALA B 1 612 ? -23.25 21.422 22.125 1 90.06 612 ALA B C 1
ATOM 10449 O O . ALA B 1 612 ? -24.109 21.219 22.984 1 90.06 612 ALA B O 1
ATOM 10450 N N . ILE B 1 613 ? -22.859 22.625 21.859 1 93.12 613 ILE B N 1
ATOM 10451 C CA . ILE B 1 613 ? -23.375 23.812 22.531 1 93.12 613 ILE B CA 1
ATOM 10452 C C . ILE B 1 613 ? -24.844 24 22.203 1 93.12 613 ILE B C 1
ATOM 10454 O O . ILE B 1 613 ? -25.656 24.344 23.062 1 93.12 613 ILE B O 1
ATOM 10458 N N . GLU B 1 614 ? -25.094 23.844 20.922 1 91.25 614 GLU B N 1
ATOM 10459 C CA . GLU B 1 614 ? -26.484 23.922 20.484 1 91.25 614 GLU B CA 1
ATOM 10460 C C . GLU B 1 614 ? -27.359 22.922 21.219 1 91.25 614 GLU B C 1
ATOM 10462 O O . GLU B 1 614 ? -28.484 23.25 21.625 1 91.25 614 GLU B O 1
ATOM 10467 N N . GLY B 1 615 ? -26.875 21.781 21.391 1 89.69 615 GLY B N 1
ATOM 10468 C CA . GLY B 1 615 ? -27.609 20.75 22.094 1 89.69 615 GLY B CA 1
ATOM 10469 C C . GLY B 1 615 ? -27.781 21.047 23.578 1 89.69 615 GLY B C 1
ATOM 10470 O O . GLY B 1 615 ? -28.641 20.469 24.25 1 89.69 615 GLY B O 1
ATOM 10471 N N . ALA B 1 616 ? -26.969 21.969 24.062 1 90.5 616 ALA B N 1
ATOM 10472 C CA . ALA B 1 616 ? -27.016 22.344 25.469 1 90.5 616 ALA B CA 1
ATOM 10473 C C . ALA B 1 616 ? -27.609 23.75 25.641 1 90.5 616 ALA B C 1
ATOM 10475 O O . ALA B 1 616 ? -27.125 24.547 26.453 1 90.5 616 ALA B O 1
ATOM 10476 N N . ALA B 1 617 ? -28.578 24 24.797 1 90.06 617 ALA B N 1
ATOM 10477 C CA . ALA B 1 617 ? -29.312 25.266 24.859 1 90.06 617 ALA B CA 1
ATOM 10478 C C . ALA B 1 617 ? -28.375 26.453 24.766 1 90.06 617 ALA B C 1
ATOM 10480 O O . ALA B 1 617 ? -28.562 27.469 25.438 1 90.06 617 ALA B O 1
ATOM 10481 N N . TRP B 1 618 ? -27.25 26.297 24.094 1 94.12 618 TRP B N 1
ATOM 10482 C CA . TRP B 1 618 ? -26.281 27.328 23.766 1 94.12 618 TRP B CA 1
ATOM 10483 C C . TRP B 1 618 ? -25.531 27.797 25 1 94.12 618 TRP B C 1
ATOM 10485 O O . TRP B 1 618 ? -25.156 28.969 25.125 1 94.12 618 TRP B O 1
ATOM 10495 N N . GLU B 1 619 ? -25.406 26.859 25.922 1 93.38 619 GLU B N 1
ATOM 10496 C CA . GLU B 1 619 ? -24.609 27.094 27.125 1 93.38 619 GLU B CA 1
ATOM 10497 C C . GLU B 1 619 ? -23.344 26.25 27.109 1 93.38 619 GLU B C 1
ATOM 10499 O O . GLU B 1 619 ? -23.375 25.078 26.766 1 93.38 619 GLU B O 1
ATOM 10504 N N . VAL B 1 620 ? -22.281 26.938 27.375 1 94.5 620 VAL B N 1
ATOM 10505 C CA . VAL B 1 620 ? -21.031 26.266 27.672 1 94.5 620 VAL B CA 1
ATOM 10506 C C . VAL B 1 620 ? -20.906 26.062 29.188 1 94.5 620 VAL B C 1
ATOM 10508 O O . VAL B 1 620 ? -20.812 27.047 29.938 1 94.5 620 VAL B O 1
ATOM 10511 N N . ARG B 1 621 ? -20.891 24.828 29.578 1 92 621 ARG B N 1
ATOM 10512 C CA . ARG B 1 621 ? -20.906 24.547 31.016 1 92 621 ARG B CA 1
ATOM 10513 C C . ARG B 1 621 ? -19.609 23.875 31.453 1 92 621 ARG B C 1
ATOM 10515 O O . ARG B 1 621 ? -19.047 23.062 30.719 1 92 621 ARG B O 1
ATOM 10522 N N . PHE B 1 622 ? -19.125 24.188 32.625 1 90.69 622 PHE B N 1
ATOM 10523 C CA . PHE B 1 622 ? -17.922 23.625 33.188 1 90.69 622 PHE B CA 1
ATOM 10524 C C . PHE B 1 622 ? -17.984 23.656 34.719 1 90.69 622 PHE B C 1
ATOM 10526 O O . PHE B 1 622 ? -18.797 24.391 35.281 1 90.69 622 PHE B O 1
ATOM 10533 N N . PRO B 1 623 ? -17.188 22.812 35.375 1 87.19 623 PRO B N 1
ATOM 10534 C CA . PRO B 1 623 ? -17.25 22.781 36.844 1 87.19 623 PRO B CA 1
ATOM 10535 C C . PRO B 1 623 ? -16.969 24.141 37.469 1 87.19 623 PRO B C 1
ATOM 10537 O O . PRO B 1 623 ? -16.031 24.844 37.062 1 87.19 623 PRO B O 1
ATOM 10540 N N . ALA B 1 624 ? -17.672 24.5 38.531 1 87 624 ALA B N 1
ATOM 10541 C CA . ALA B 1 624 ? -17.625 25.828 39.125 1 87 624 ALA B CA 1
ATOM 10542 C C . ALA B 1 624 ? -16.281 26.078 39.812 1 87 624 ALA B C 1
ATOM 10544 O O . ALA B 1 624 ? -15.898 27.234 40.031 1 87 624 ALA B O 1
ATOM 10545 N N . ASN B 1 625 ? -15.555 25.078 40.094 1 86.12 625 ASN B N 1
ATOM 10546 C CA . ASN B 1 625 ? -14.273 25.234 40.781 1 86.12 625 ASN B CA 1
ATOM 10547 C C . ASN B 1 625 ? -13.117 25.297 39.812 1 86.12 625 ASN B C 1
ATOM 10549 O O . ASN B 1 625 ? -11.961 25.422 40.219 1 86.12 625 ASN B O 1
ATOM 10553 N N . ARG B 1 626 ? -13.375 25.297 38.531 1 88.69 626 ARG B N 1
ATOM 10554 C CA . ARG B 1 626 ? -12.328 25.25 37.5 1 88.69 626 ARG B CA 1
ATOM 10555 C C . ARG B 1 626 ? -11.727 26.625 37.25 1 88.69 626 ARG B C 1
ATOM 10557 O O . ARG B 1 626 ? -10.516 26.766 37.062 1 88.69 626 ARG B O 1
ATOM 10564 N N . PRO B 1 627 ? -12.57 27.703 37.312 1 91.06 627 PRO B N 1
ATOM 10565 C CA . PRO B 1 627 ? -12.031 29.031 37 1 91.06 627 PRO B CA 1
ATOM 10566 C C . PRO B 1 627 ? -11.086 29.547 38.094 1 91.06 627 PRO B C 1
ATOM 10568 O O . PRO B 1 627 ? -11.359 29.391 39.281 1 91.06 627 PRO B O 1
ATOM 10571 N N . GLY B 1 628 ? -9.984 30.078 37.656 1 91.62 628 GLY B N 1
ATOM 10572 C CA . GLY B 1 628 ? -9.117 30.828 38.562 1 91.62 628 GLY B CA 1
ATOM 10573 C C . GLY B 1 628 ? -9.602 32.25 38.812 1 91.62 628 GLY B C 1
ATOM 10574 O O . GLY B 1 628 ? -10.75 32.438 39.219 1 91.62 628 GLY B O 1
ATOM 10575 N N . GLU B 1 629 ? -8.695 33.188 38.562 1 90.56 629 GLU B N 1
ATOM 10576 C CA . GLU B 1 629 ? -9.07 34.594 38.781 1 90.56 629 GLU B CA 1
ATOM 10577 C C . GLU B 1 629 ? -9.836 35.156 37.594 1 90.56 629 GLU B C 1
ATOM 10579 O O . GLU B 1 629 ? -10.828 35.875 37.75 1 90.56 629 GLU B O 1
ATOM 10584 N N . LYS B 1 630 ? -9.297 34.875 36.406 1 93.94 630 LYS B N 1
ATOM 10585 C CA . LYS B 1 630 ? -9.922 35.312 35.156 1 93.94 630 LYS B CA 1
ATOM 10586 C C . LYS B 1 630 ? -10.016 34.188 34.156 1 93.94 630 LYS B C 1
ATOM 10588 O O . LYS B 1 630 ? -9.102 33.344 34.031 1 93.94 630 LYS B O 1
ATOM 10593 N N . VAL B 1 631 ? -11.227 34.156 33.531 1 94.88 631 VAL B N 1
ATOM 10594 C CA . VAL B 1 631 ? -11.445 33.219 32.438 1 94.88 631 VAL B CA 1
ATOM 10595 C C . VAL B 1 631 ? -11.477 33.938 31.094 1 94.88 631 VAL B C 1
ATOM 10597 O O . VAL B 1 631 ? -12.156 34.969 30.953 1 94.88 631 VAL B O 1
ATOM 10600 N N . MET B 1 632 ? -10.688 33.5 30.188 1 95.69 632 MET B N 1
ATOM 10601 C CA . MET B 1 632 ? -10.828 34.031 28.828 1 95.69 632 MET B CA 1
ATOM 10602 C C . MET B 1 632 ? -11.609 33.062 27.953 1 95.69 632 MET B C 1
ATOM 10604 O O . MET B 1 632 ? -11.312 31.859 27.938 1 95.69 632 MET B O 1
ATOM 10608 N N . ALA B 1 633 ? -12.617 33.5 27.344 1 96.38 633 ALA B N 1
ATOM 10609 C CA . ALA B 1 633 ? -13.406 32.75 26.391 1 96.38 633 ALA B CA 1
ATOM 10610 C C . ALA B 1 633 ? -13.219 33.281 24.969 1 96.38 633 ALA B C 1
ATOM 10612 O O . ALA B 1 633 ? -13.352 34.5 24.734 1 96.38 633 ALA B O 1
ATOM 10613 N N . VAL B 1 634 ? -12.797 32.438 24.094 1 95.5 634 VAL B N 1
ATOM 10614 C CA . VAL B 1 634 ? -12.648 32.781 22.688 1 95.5 634 VAL B CA 1
ATOM 10615 C C . VAL B 1 634 ? -13.781 32.156 21.875 1 95.5 634 VAL B C 1
ATOM 10617 O O . VAL B 1 634 ? -13.891 30.922 21.797 1 95.5 634 VAL B O 1
ATOM 10620 N N . PHE B 1 635 ? -14.688 32.938 21.359 1 95.75 635 PHE B N 1
ATOM 10621 C CA . PHE B 1 635 ? -15.758 32.5 20.469 1 95.75 635 PHE B CA 1
ATOM 10622 C C . PHE B 1 635 ? -15.312 32.562 19.016 1 95.75 635 PHE B C 1
ATOM 10624 O O . PHE B 1 635 ? -15.031 33.625 18.484 1 95.75 635 PHE B O 1
ATOM 10631 N N . LEU B 1 636 ? -15.219 31.422 18.406 1 94.62 636 LEU B N 1
ATOM 10632 C CA . LEU B 1 636 ? -14.688 31.297 17.062 1 94.62 636 LEU B CA 1
ATOM 10633 C C . LEU B 1 636 ? -15.812 31.062 16.047 1 94.62 636 LEU B C 1
ATOM 10635 O O . LEU B 1 636 ? -16.719 30.266 16.297 1 94.62 636 LEU B O 1
ATOM 10639 N N . ASP B 1 637 ? -15.805 31.797 14.961 1 91.12 637 ASP B N 1
ATOM 10640 C CA . ASP B 1 637 ? -16.766 31.516 13.891 1 91.12 637 ASP B CA 1
ATOM 10641 C C . ASP B 1 637 ? -16.188 30.531 12.875 1 91.12 637 ASP B C 1
ATOM 10643 O O . ASP B 1 637 ? -15.031 30.125 12.992 1 91.12 637 ASP B O 1
ATOM 10647 N N . ILE B 1 638 ? -16.938 30.125 11.891 1 88.62 638 ILE B N 1
ATOM 10648 C CA . ILE B 1 638 ? -16.562 29.109 10.922 1 88.62 638 ILE B CA 1
ATOM 10649 C C . ILE B 1 638 ? -15.562 29.688 9.922 1 88.62 638 ILE B C 1
ATOM 10651 O O . ILE B 1 638 ? -14.938 28.938 9.156 1 88.62 638 ILE B O 1
ATOM 10655 N N . TYR B 1 639 ? -15.258 30.984 9.961 1 85.19 639 TYR B N 1
ATOM 10656 C CA . TYR B 1 639 ? -14.352 31.609 9.008 1 85.19 639 TYR B CA 1
ATOM 10657 C C . TYR B 1 639 ? -12.984 31.859 9.633 1 85.19 639 TYR B C 1
ATOM 10659 O O . TYR B 1 639 ? -12.047 32.281 8.945 1 85.19 639 TYR B O 1
ATOM 10667 N N . GLY B 1 640 ? -12.875 31.656 10.906 1 89.12 640 GLY B N 1
ATOM 10668 C CA . GLY B 1 640 ? -11.602 31.844 11.578 1 89.12 640 GLY B CA 1
ATOM 10669 C C . GLY B 1 640 ? -11.523 33.125 12.367 1 89.12 640 GLY B C 1
ATOM 10670 O O . GLY B 1 640 ? -10.492 33.438 12.969 1 89.12 640 GLY B O 1
ATOM 10671 N N . ASN B 1 641 ? -12.641 33.875 12.438 1 89.94 641 ASN B N 1
ATOM 10672 C CA . ASN B 1 641 ? -12.68 35.094 13.234 1 89.94 641 ASN B CA 1
ATOM 10673 C C . ASN B 1 641 ? -12.984 34.781 14.703 1 89.94 641 ASN B C 1
ATOM 10675 O O . ASN B 1 641 ? -13.742 33.875 15.008 1 89.94 641 ASN B O 1
ATOM 10679 N N . GLU B 1 642 ? -12.43 35.625 15.531 1 93.5 642 GLU B N 1
ATOM 10680 C CA . GLU B 1 642 ? -12.555 35.375 16.969 1 93.5 642 GLU B CA 1
ATOM 10681 C C . GLU B 1 642 ? -13.156 36.594 17.688 1 93.5 642 GLU B C 1
ATOM 10683 O O . GLU B 1 642 ? -12.875 37.719 17.344 1 93.5 642 GLU B O 1
ATOM 10688 N N . ALA B 1 643 ? -14.094 36.312 18.594 1 93.31 643 ALA B N 1
ATOM 10689 C CA . ALA B 1 643 ? -14.477 37.25 19.656 1 93.31 643 ALA B CA 1
ATOM 10690 C C . ALA B 1 643 ? -13.93 36.781 21 1 93.31 643 ALA B C 1
ATOM 10692 O O . ALA B 1 643 ? -14.242 35.688 21.469 1 93.31 643 ALA B O 1
ATOM 10693 N N . ARG B 1 644 ? -13.117 37.625 21.594 1 93.88 644 ARG B N 1
ATOM 10694 C CA . ARG B 1 644 ? -12.469 37.25 22.844 1 93.88 644 ARG B CA 1
ATOM 10695 C C . ARG B 1 644 ? -13.039 38.062 24 1 93.88 644 ARG B C 1
ATOM 10697 O O . ARG B 1 644 ? -13.234 39.281 23.891 1 93.88 644 ARG B O 1
ATOM 10704 N N . VAL B 1 645 ? -13.297 37.344 25.078 1 93.88 645 VAL B N 1
ATOM 10705 C CA . VAL B 1 645 ? -13.82 38.031 26.266 1 93.88 645 VAL B CA 1
ATOM 10706 C C . VAL B 1 645 ? -13.086 37.531 27.516 1 93.88 645 VAL B C 1
ATOM 10708 O O . VAL B 1 645 ? -12.773 36.344 27.625 1 93.88 645 VAL B O 1
ATOM 10711 N N . VAL B 1 646 ? -12.75 38.469 28.344 1 93.75 646 VAL B N 1
ATOM 10712 C CA . VAL B 1 646 ? -12.18 38.125 29.641 1 93.75 646 VAL B CA 1
ATOM 10713 C C . VAL B 1 646 ? -13.234 38.281 30.734 1 93.75 646 VAL B C 1
ATOM 10715 O O . VAL B 1 646 ? -13.797 39.375 30.891 1 93.75 646 VAL B O 1
ATOM 10718 N N . ILE B 1 647 ? -13.484 37.25 31.438 1 93 647 ILE B N 1
ATOM 10719 C CA . ILE B 1 647 ? -14.547 37.219 32.438 1 93 647 ILE B CA 1
ATOM 10720 C C . ILE B 1 647 ? -13.945 37 33.812 1 93 647 ILE B C 1
ATOM 10722 O O . ILE B 1 647 ? -13.312 35.969 34.062 1 93 647 ILE B O 1
ATOM 10726 N N . PRO B 1 648 ? -14.125 37.938 34.688 1 92.06 648 PRO B N 1
ATOM 10727 C CA . PRO B 1 648 ? -13.688 37.688 36.062 1 92.06 648 PRO B CA 1
ATOM 10728 C C . PRO B 1 648 ? -14.414 36.5 36.719 1 92.06 648 PRO B C 1
ATOM 10730 O O . PRO B 1 648 ? -15.617 36.312 36.5 1 92.06 648 PRO B O 1
ATOM 10733 N N . ALA B 1 649 ? -13.711 35.75 37.469 1 89.25 649 ALA B N 1
ATOM 10734 C CA . ALA B 1 649 ? -14.289 34.562 38.094 1 89.25 649 ALA B CA 1
ATOM 10735 C C . ALA B 1 649 ? -15.477 34.938 38.969 1 89.25 649 ALA B C 1
ATOM 10737 O O . ALA B 1 649 ? -16.438 34.156 39.062 1 89.25 649 ALA B O 1
ATOM 10738 N N . ALA B 1 650 ? -15.5 36.031 39.562 1 86.88 650 ALA B N 1
ATOM 10739 C CA . ALA B 1 650 ? -16.547 36.5 40.469 1 86.88 650 ALA B CA 1
ATOM 10740 C C . ALA B 1 650 ? -17.891 36.594 39.75 1 86.88 650 ALA B C 1
ATOM 10742 O O . ALA B 1 650 ? -18.953 36.5 40.375 1 86.88 650 ALA B O 1
ATOM 10743 N N . HIS B 1 651 ? -17.891 36.812 38.469 1 88.88 651 HIS B N 1
ATOM 10744 C CA . HIS B 1 651 ? -19.125 36.969 37.688 1 88.88 651 HIS B CA 1
ATOM 10745 C C . HIS B 1 651 ? -19.891 35.656 37.594 1 88.88 651 HIS B C 1
ATOM 10747 O O . HIS B 1 651 ? -21.094 35.656 37.344 1 88.88 651 HIS B O 1
ATOM 10753 N N . PHE B 1 652 ? -19.172 34.562 37.781 1 88.62 652 PHE B N 1
ATOM 10754 C CA . PHE B 1 652 ? -19.859 33.25 37.719 1 88.62 652 PHE B CA 1
ATOM 10755 C C . PHE B 1 652 ? -20.594 32.969 39 1 88.62 652 PHE B C 1
ATOM 10757 O O . PHE B 1 652 ? -21.438 32.062 39.062 1 88.62 652 PHE B O 1
ATOM 10764 N N . ALA B 1 653 ? -20.188 33.562 40.094 1 75.38 653 ALA B N 1
ATOM 10765 C CA . ALA B 1 653 ? -20.797 33.375 41.406 1 75.38 653 ALA B CA 1
ATOM 10766 C C . ALA B 1 653 ? -22.156 34.062 41.469 1 75.38 653 ALA B C 1
ATOM 10768 O O . ALA B 1 653 ? -22.969 33.75 42.344 1 75.38 653 ALA B O 1
ATOM 10769 N N . LEU B 1 654 ? -22.281 35.156 40.656 1 60.97 654 LEU B N 1
ATOM 10770 C CA . LEU B 1 654 ? -23.5 35.969 40.688 1 60.97 654 LEU B CA 1
ATOM 10771 C C . LEU B 1 654 ? -24.609 35.344 39.875 1 60.97 654 LEU B C 1
ATOM 10773 O O . LEU B 1 654 ? -24.328 34.531 38.969 1 60.97 654 LEU B O 1
ATOM 10777 N N . GLU B 1 655 ? -25.938 35.594 40.25 1 53.66 655 GLU B N 1
ATOM 10778 C CA . GLU B 1 655 ? -27.062 35.219 39.406 1 53.66 655 GLU B CA 1
ATOM 10779 C C . GLU B 1 655 ? -26.828 35.656 37.969 1 53.66 655 GLU B C 1
ATOM 10781 O O . GLU B 1 655 ? -25.953 36.5 37.688 1 53.66 655 GLU B O 1
ATOM 10786 N N . LYS B 1 656 ? -27.672 35.531 36.906 1 54.38 656 LYS B N 1
ATOM 10787 C CA . LYS B 1 656 ? -27.562 35.719 35.469 1 54.38 656 LYS B CA 1
ATOM 10788 C C . LYS B 1 656 ? -27.141 37.125 35.094 1 54.38 656 LYS B C 1
ATOM 10790 O O . LYS B 1 656 ? -27.812 38.094 35.469 1 54.38 656 LYS B O 1
ATOM 10795 N N . LEU B 1 657 ? -25.828 37.438 34.75 1 48.41 657 LEU B N 1
ATOM 10796 C CA . LEU B 1 657 ? -25.375 38.719 34.25 1 48.41 657 LEU B CA 1
ATOM 10797 C C . LEU B 1 657 ? -25.312 38.719 32.75 1 48.41 657 LEU B C 1
ATOM 10799 O O . LEU B 1 657 ? -24.672 37.844 32.125 1 48.41 657 LEU B O 1
ATOM 10803 N N . GLU B 1 658 ? -26.219 39.469 31.984 1 46.25 658 GLU B N 1
ATOM 10804 C CA . GLU B 1 658 ? -26.219 39.625 30.531 1 46.25 658 GLU B CA 1
ATOM 10805 C C . GLU B 1 658 ? -25.141 40.594 30.078 1 46.25 658 GLU B C 1
ATOM 10807 O O . GLU B 1 658 ? -24.969 41.656 30.688 1 46.25 658 GLU B O 1
ATOM 10812 N N . LYS B 1 659 ? -24.156 40.281 29.422 1 49.78 659 LYS B N 1
ATOM 10813 C CA . LYS B 1 659 ? -23.094 41.188 28.969 1 49.78 659 LYS B CA 1
ATOM 10814 C C . LYS B 1 659 ? -23.016 41.219 27.453 1 49.78 659 LYS B C 1
ATOM 10816 O O . LYS B 1 659 ? -23.312 40.219 26.781 1 49.78 659 LYS B O 1
ATOM 10821 N N . ARG B 1 660 ? -23.156 42.344 26.75 1 42.59 660 ARG B N 1
ATOM 10822 C CA . ARG B 1 660 ? -22.922 42.531 25.328 1 42.59 660 ARG B CA 1
ATOM 10823 C C . ARG B 1 660 ? -21.469 42.906 25.047 1 42.59 660 ARG B C 1
ATOM 10825 O O . ARG B 1 660 ? -20.797 43.469 25.922 1 42.59 660 ARG B O 1
ATOM 10832 N N . ASN B 1 661 ? -20.891 42.656 24.016 1 43.47 661 ASN B N 1
ATOM 10833 C CA . ASN B 1 661 ? -19.484 43 23.797 1 43.47 661 ASN B CA 1
ATOM 10834 C C . ASN B 1 661 ? -19.141 44.344 24.422 1 43.47 661 ASN B C 1
ATOM 10836 O O . ASN B 1 661 ? -17.969 44.75 24.422 1 43.47 661 ASN B O 1
ATOM 10840 N N . GLY B 1 662 ? -19.844 45.688 24.141 1 35.94 662 GLY B N 1
ATOM 10841 C CA . GLY B 1 662 ? -19.516 47 24.609 1 35.94 662 GLY B CA 1
ATOM 10842 C C . GLY B 1 662 ? -19.953 47.25 26.047 1 35.94 662 GLY B C 1
ATOM 10843 O O . GLY B 1 662 ? -20.219 46.312 26.797 1 35.94 662 GLY B O 1
ATOM 10844 N N . SER B 1 663 ? -20.969 48.531 26.297 1 29.3 663 SER B N 1
ATOM 10845 C CA . SER B 1 663 ? -21.312 49.25 27.516 1 29.3 663 SER B CA 1
ATOM 10846 C C . SER B 1 663 ? -22.25 48.438 28.406 1 29.3 663 SER B C 1
ATOM 10848 O O . SER B 1 663 ? -23.047 47.625 27.906 1 29.3 663 SER B O 1
ATOM 10850 N N . PRO B 1 664 ? -22.094 48.469 29.734 1 31.91 664 PRO B N 1
ATOM 10851 C CA . PRO B 1 664 ? -22.891 47.875 30.797 1 31.91 664 PRO B CA 1
ATOM 10852 C C . PRO B 1 664 ? -24.375 48.156 30.656 1 31.91 664 PRO B C 1
ATOM 10854 O O . PRO B 1 664 ? -24.781 49.281 30.422 1 31.91 664 PRO B O 1
ATOM 10857 N N . ILE B 1 665 ? -25.312 47.531 30.078 1 31.67 665 ILE B N 1
ATOM 10858 C CA . ILE B 1 665 ? -26.734 47.875 30.188 1 31.67 665 ILE B CA 1
ATOM 10859 C C . ILE B 1 665 ? -27.172 47.844 31.641 1 31.67 665 ILE B C 1
ATOM 10861 O O . ILE B 1 665 ? -27.141 46.781 32.281 1 31.67 665 ILE B O 1
ATOM 10865 N N . ALA B 1 666 ? -27.094 49.062 32.438 1 29.91 666 ALA B N 1
ATOM 10866 C CA . ALA B 1 666 ? -27.609 49.312 33.812 1 29.91 666 ALA B CA 1
ATOM 10867 C C . ALA B 1 666 ? -29.109 49.031 33.875 1 29.91 666 ALA B C 1
ATOM 10869 O O . ALA B 1 666 ? -29.906 49.656 33.188 1 29.91 666 ALA B O 1
ATOM 10870 N N . LYS B 1 667 ? -29.672 48 34 1 32.41 667 LYS B N 1
ATOM 10871 C CA . LYS B 1 667 ? -31.062 47.781 34.375 1 32.41 667 LYS B CA 1
ATOM 10872 C C . LYS B 1 667 ? -31.391 48.531 35.688 1 32.41 667 LYS B C 1
ATOM 10874 O O . LYS B 1 667 ? -30.922 48.156 36.75 1 32.41 667 LYS B O 1
ATOM 10879 N N . THR B 1 668 ? -31.531 49.875 35.625 1 25.81 668 THR B N 1
ATOM 10880 C CA . THR B 1 668 ? -32.156 50.688 36.656 1 25.81 668 THR B CA 1
ATOM 10881 C C . THR B 1 668 ? -33.594 50.25 36.875 1 25.81 668 THR B C 1
ATOM 10883 O O . THR B 1 668 ? -34.469 50.469 36.031 1 25.81 668 THR B O 1
ATOM 10886 N N . GLU B 1 669 ? -34 49.062 36.938 1 24.55 669 GLU B N 1
ATOM 10887 C CA . GLU B 1 669 ? -35.375 49 37.406 1 24.55 669 GLU B CA 1
ATOM 10888 C C . GLU B 1 669 ? -35.531 49.844 38.656 1 24.55 669 GLU B C 1
ATOM 10890 O O . GLU B 1 669 ? -34.75 49.719 39.594 1 24.55 669 GLU B O 1
ATOM 10895 N N . ALA B 1 670 ? -36.344 51.062 38.594 1 26.66 670 ALA B N 1
ATOM 10896 C CA . ALA B 1 670 ? -37.062 52 39.469 1 26.66 670 ALA B CA 1
ATOM 10897 C C . ALA B 1 670 ? -37.969 51.25 40.438 1 26.66 670 ALA B C 1
ATOM 10899 O O . ALA B 1 670 ? -38.844 50.469 40 1 26.66 670 ALA B O 1
ATOM 10900 N N . LYS B 1 671 ? -37.594 50.875 41.594 1 28.09 671 LYS B N 1
ATOM 10901 C CA . LYS B 1 671 ? -38.531 50.781 42.719 1 28.09 671 LYS B CA 1
ATOM 10902 C C . LYS B 1 671 ? -39.438 52 42.781 1 28.09 671 LYS B C 1
ATOM 10904 O O . LYS B 1 671 ? -38.969 53.125 42.812 1 28.09 671 LYS B O 1
ATOM 10909 N N . ARG B 1 672 ? -40.688 51.969 42.375 1 22.56 672 ARG B N 1
ATOM 10910 C CA . ARG B 1 672 ? -41.875 52.688 42.875 1 22.56 672 ARG B CA 1
ATOM 10911 C C . ARG B 1 672 ? -41.906 52.719 44.375 1 22.56 672 ARG B C 1
ATOM 10913 O O . ARG B 1 672 ? -42.031 51.656 45.031 1 22.56 672 ARG B O 1
ATOM 10920 N N . ALA B 1 673 ? -40.75 53.344 44.906 1 20 673 ALA B N 1
ATOM 10921 C CA . ALA B 1 673 ? -41.094 54.406 45.875 1 20 673 ALA B CA 1
ATOM 10922 C C . ALA B 1 673 ? -41.344 55.719 45.156 1 20 673 ALA B C 1
ATOM 10924 O O . ALA B 1 673 ? -40.656 56.031 44.156 1 20 673 ALA B O 1
#

Radius of gyration: 39.39 Å; Cα contacts (8 Å, |Δi|>4): 2720; chains: 2; bounding box: 92×121×104 Å

InterPro domains:
  IPR002295 N4/N6-methyltransferase, Type III restriction-modification enzyme EcoPI Mod subunit-like [PR00506] (104-116)
  IPR002295 N4/N6-methyltransferase, Type III restriction-modification enzyme EcoPI Mod subunit-like [PR00506] (144-163)
  IPR002295 N4/N6-methyltransferase, Type III restriction-modification enzyme EcoPI Mod subunit-like [PR00506] (312-334)
  IPR002295 N4/N6-methyltransferase, Type III restriction-modification enzyme EcoPI Mod subunit-like [PR00506] (335-349)
  IPR002941 DNA methylase N-4/N-6 [PF01555] (104-370)
  IPR029063 S-adenosyl-L-methionine-dependent methyltransferase superfamily [G3DSA:3.40.50.150] (69-394)
  IPR029063 S-adenosyl-L-methionine-dependent methyltransferase superfamily [SSF53335] (68-374)